Protein AF-0000000072912615 (afdb_homodimer)

Solvent-accessible surface area (backbone atoms only — not comparable to full-atom values): 45463 Å² total; per-residue (Å²): 125,79,54,84,81,56,55,40,63,66,59,33,32,50,48,37,42,53,32,43,53,51,45,53,51,52,32,55,74,71,72,42,74,69,52,37,47,43,52,85,30,38,52,62,75,74,83,38,70,72,56,46,54,40,32,41,53,37,32,43,34,20,52,51,46,28,49,50,48,52,19,29,48,49,43,66,63,44,44,57,48,50,37,38,45,54,52,34,42,53,41,38,37,57,75,54,44,49,44,70,47,37,46,86,98,42,61,28,36,51,62,56,34,14,61,72,54,35,36,16,42,70,60,48,47,56,48,46,57,36,32,36,54,74,47,38,29,37,67,29,92,90,39,77,65,21,31,24,56,8,17,48,34,38,43,49,50,73,34,62,39,49,45,31,34,49,44,49,36,49,72,44,49,38,50,8,39,69,27,44,56,58,33,41,56,75,54,17,46,78,35,79,57,65,62,54,46,45,58,67,12,12,32,13,72,52,28,88,81,70,54,96,65,62,46,27,53,70,52,56,29,66,49,78,49,90,97,49,63,82,51,49,54,42,52,45,48,52,40,20,51,53,37,56,46,64,68,29,65,39,41,64,70,52,40,64,60,71,42,47,74,65,76,76,64,46,85,40,37,37,29,30,48,67,32,60,47,32,64,65,57,53,52,47,38,71,74,34,74,57,50,52,34,34,38,28,22,21,52,64,84,40,46,62,55,20,62,72,59,54,54,79,90,44,54,86,31,42,46,79,42,74,39,57,64,82,41,78,52,79,72,81,43,42,29,40,33,36,62,71,56,52,48,60,31,16,68,69,52,34,33,48,36,54,45,26,46,52,84,46,57,43,69,77,18,32,38,36,34,35,34,58,62,44,72,56,87,91,57,77,57,97,36,52,59,58,44,34,51,54,39,38,52,25,49,49,24,26,30,45,27,22,20,39,62,41,22,68,68,51,48,50,52,48,35,44,73,56,38,74,45,44,40,80,60,63,60,51,84,51,91,62,38,62,53,30,38,40,31,29,36,39,58,56,134,125,79,54,83,83,56,55,40,63,65,59,33,33,49,49,35,44,54,32,42,54,51,46,53,51,52,32,55,73,69,72,44,74,67,51,36,48,44,53,86,30,38,51,62,74,73,84,38,71,72,57,47,53,38,32,42,52,37,31,43,34,21,52,51,46,27,50,50,48,51,20,29,49,49,42,66,62,44,46,58,50,51,36,38,46,55,52,35,43,53,40,39,36,56,75,54,42,49,45,69,47,37,46,85,98,44,62,29,35,50,61,58,34,14,60,72,55,35,34,17,40,71,60,48,47,56,48,47,57,36,32,35,52,74,46,36,29,37,67,29,92,90,39,78,64,22,33,24,56,8,18,49,34,38,44,49,50,74,34,62,41,51,46,32,34,47,45,48,36,48,72,44,47,38,50,9,38,69,28,44,57,58,34,42,57,74,54,19,47,79,34,80,57,64,62,55,44,45,58,67,12,11,32,14,70,53,30,89,80,69,53,95,64,65,45,26,52,69,54,55,31,67,50,79,48,90,96,50,64,82,51,49,53,43,53,45,48,51,40,19,50,53,37,55,48,64,69,29,66,39,42,66,68,53,40,65,60,70,43,48,75,66,75,78,66,46,84,40,37,37,28,30,47,66,34,59,48,30,64,65,57,53,53,47,39,70,74,34,74,56,50,52,36,33,39,27,21,20,53,63,84,40,47,62,55,20,62,72,60,55,53,76,90,43,54,86,30,43,47,79,41,72,39,57,65,82,42,78,54,80,72,80,43,42,30,40,34,37,62,72,56,53,48,60,30,16,67,69,52,34,33,47,36,54,46,28,46,53,84,45,56,43,71,78,19,33,39,36,36,36,34,58,62,44,72,56,87,91,57,76,58,96,36,52,61,59,44,35,51,53,38,36,52,25,50,48,23,26,29,44,28,22,21,39,62,41,22,66,67,52,48,51,52,48,34,42,73,54,38,76,44,45,39,80,60,62,61,50,84,51,92,62,37,64,51,32,38,40,32,28,35,37,59,56,134

Sequence (890 aa):
MADNNNPSLESLAATVSETVNALSAKLKEIACPAPSFAEDGLVEYPKLPELNGLRFQLIDAAADLYRLALGPTDNSMFAPLHLNYDATVIDVLNHFDIWNAVPMGGSASYSEIATKVSLPESLVRRVLKYAITIRYFAPDPSDKDRVVHTSLSAVPAKQYLIRSWFRHHFDEARVAGVHFAESFEMFSAGKDKPSEEPIESPFSLTNVDNLKTPESFWDYLNREAEGKPKGWRATNFAESMQAASSASAIRADDLLKIGYDWTQLGDVTLVDVGGSSGHDAVHLARTFPNLKKIVVQDLPEVQVAFDERLPEELKSRISFEPHDFFGPQNTPGDVYMLKTILHDWPDKYAAKILANLVPRLKSGSRILLVEAVGLPEGVEPPFQMLGRTFAAADLHMLGVFNSLERNLEDWKKLLGDVDERLEIGHVPEVPGALHRFIEIKFRGRMADNNNPSLESLAATVSETVNALSAKLKEIACPAPSFAEDGLVEYPKLPELNGLRFQLIDAAADLYRLALGPTDNSMFAPLHLNYDATVIDVLNHFDIWNAVPMGGSASYSEIATKVSLPESLVRRVLKYAITIRYFAPDPSDKDRVVHTSLSAVPAKQYLIRSWFRHHFDEARVAGVHFAESFEMFSAGKDKPSEEPIESPFSLTNVDNLKTPESFWDYLNREAEGKPKGWRATNFAESMQAASSASAIRADDLLKIGYDWTQLGDVTLVDVGGSSGHDAVHLARTFPNLKKIVVQDLPEVQVAFDERLPEELKSRISFEPHDFFGPQNTPGDVYMLKTILHDWPDKYAAKILANLVPRLKSGSRILLVEAVGLPEGVEPPFQMLGRTFAAADLHMLGVFNSLERNLEDWKKLLGDVDERLEIGHVPEVPGALHRFIEIKFRGR

InterPro domains:
  IPR001077 O-methyltransferase, C-terminal domain [PF00891] (239-416)
  IPR016461 O-methyltransferase-like [PS51683] (78-442)
  IPR029063 S-adenosyl-L-methionine-dependent methyltransferase superfamily [G3DSA:3.40.50.150] (174-440)
  IPR029063 S-adenosyl-L-methionine-dependent methyltransferase superfamily [SSF53335] (216-417)
  IPR036390 Winged helix DNA-binding domain superfamily [SSF46785] (88-154)

Foldseek 3Di:
DQPLVDHDLVRLVVLLVVLVVVLVVVCVVVVHFDADFAQPGDLDDQLDPVNVLSVLSNVQSVVVNVDVVCDDVSCVVCVVVCVVLVLVLVLVCLVLVLLVLADAVGKDFLVSSCVSSVHPSVVSCVSVVVCVVVSAWHADPVHRRMTHGTSVSNCVSVPVLVSLLSCCCNVQLVLLVVCQVVLCVPAPPPHPDGDQDQCSFSRQVSQVVVDPGGDALVCVQQDDDPPDDHSVSVVSVVSSVVVVQVQFSAHPLRCLQPQDDPVVLAQWAEEEAQCQLCPNVQSCCVNDVRQQAYEYEEAPVRVVSNVVPDDPVCPRHYYYDYDDLLDADDDATQEYEYEANLQLGALVSSLSSVLSCVVRDDANGKYKYKFQADDDPPDDDPGVVVVVVQVVVQVSSCSRRVGGHHHPVRVQVSQCVNPVQWDWDDWGDDPRGRIIITMIGGNHD/DQPLVDHDLVRLVVLLVVLVVVLVVVCVVVVHFDADFAQPGDLDDQLDPVNVLSVLSNVQSVVVNVDVVCDDVSCVVCVVVCVVLVLVLVLVCLVLVLLVLADAVGKDFLVSSCVSSVHDSVVSCVSVVVCVVVSAWHADPVHRRITHGTSVSNCVSVPVLVSLLSCCCNVQLVLLVVCQVVLCVPAPPPHPDGDQDQCSFSRQVSQVVVDPGGDALVCVQQDDDPPDDHNVSVVSVVSSVVVVQVQFSAHPLRCLQPQDDPVVLAQWAEEEEQCQLCPNVQSCCVNPVRQQAYEYEEAPVRPVSNVVPDDPVCPRHYYYDYDDLLDADDDATQEYEYEANLQLGALVSSLSSVLSCVVRDDANGKYKYKFQADDDPPDDDPGPVVVVVQVVVQVSSCSRRVGGHHHPVRVQVSQCVNPVQWDWDDWGDDPRGRIIITIIGGNHD

Secondary structure (DSSP, 8-state):
---TTS--HHHHHHHHHHHHHHHHHHHHHTTPPPP-SBTTS-SS----HHHHHHHHHHHHHHHHHHHHHH-HHHHHHHHHHHHHHHHHHHHHHHHTTGGGGS-TTSEEEHHHHHHHHTS-HHHHHHHHHHHHHTTSSEEETTEEEEEE-BHHHHHHHH-HHHHHHHHIIIIIIHHHHTTHHHHHHHHTTT-SS----TTSSHHHHH-TT--SS---HHHHHHS--TTS-TTHHHHHHHHHHHHHHHTSSS-HHHHHHHSS-GGGG-S-EEEEET-TTSHHHHHHHHH-TT--EEEEEE-GGGHHHHHHHS-GGGTTTEEEEE--TTS---S--SEEEEES-GGGS-HHHHHHHHHTTGGG--TT-EEEEEEE-PPPTTPPPSSHHHHHHHHHHHHHHHHHHS-----HHHHHHHHHHH-TTEEE------TT-SEEEEEEEE---/---TTS--HHHHHHHHHHHHHHHHHHHHHTTPPPP-SBTTS-SS----HHHHHHHHHHHHHHHHHHHHHH-HHHHHHHHHHHHHHHHHHHHHHHHTTGGGGSPTTSEEEHHHHHHHHTS-HHHHHHHHHHHHHTTSSEEETTEEEEEE-BHHHHHHHH-HHHHHHHHIIIIIIHHHHTTHHHHHHHHTTT-SS----TTSSHHHHH-TT--SS---HHHHHHS--TTS-TTHHHHHHHHHHHHHHHTSSS-HHHHHHHSS-GGGG-S-EEEEET-TTSHHHHHHHHH-TT--EEEEEE-GGGHHHHHHHS-GGGTTTEEEEE--TTS---S--SEEEEES-GGGS-HHHHHHHHHTTGGG--TT-EEEEEEE-PPPTTPPPSSHHHHHHHHHHHHHHHHHHS-----HHHHHHHHHHH-TTEEE------TT-SEEEEEEEE---

Nearest PDB structures (foldseek):
  7bqj-assembly1_B  TM=8.415E-01  e=2.384E-34  Aspergillus bombycis
  7bqk-assembly1_B  TM=8.437E-01  e=3.138E-34  Aspergillus bombycis
  7bql-assembly1_A  TM=8.338E-01  e=1.302E-34  Aspergillus bombycis
  7bqo-assembly1_A-2  TM=8.450E-01  e=3.701E-34  Hymenoscyphus scutula
  7bqj-assembly1_A  TM=8.399E-01  e=3.910E-34  Aspergillus bombycis

pLDDT: mean 93.62, std 7.31, range [29.17, 98.88]

Structure (mmCIF, N/CA/C/O backbone):
data_AF-0000000072912615-model_v1
#
loop_
_entity.id
_entity.type
_entity.pdbx_description
1 polymer 'O-methyltransferase domain-containing protein'
#
loop_
_atom_site.group_PDB
_atom_site.id
_atom_site.type_symbol
_atom_site.label_atom_id
_atom_site.label_alt_id
_atom_site.label_comp_id
_atom_site.label_asym_id
_atom_site.label_entity_id
_atom_site.label_seq_id
_atom_site.pdbx_PDB_ins_code
_atom_site.Cartn_x
_atom_site.Cartn_y
_atom_site.Cartn_z
_atom_site.occupancy
_atom_site.B_iso_or_equiv
_atom_site.auth_seq_id
_atom_site.auth_comp_id
_atom_site.auth_asym_id
_atom_site.auth_atom_id
_atom_site.pdbx_PDB_model_num
ATOM 1 N N . MET A 1 1 ? 21.297 0.023 26.828 1 29.17 1 MET A N 1
ATOM 2 C CA . MET A 1 1 ? 20.234 0.553 25.984 1 29.17 1 MET A CA 1
ATOM 3 C C . MET A 1 1 ? 20.219 -0.147 24.625 1 29.17 1 MET A C 1
ATOM 5 O O . MET A 1 1 ? 21.266 -0.258 23.969 1 29.17 1 MET A O 1
ATOM 9 N N . ALA A 1 2 ? 19.453 -1.158 24.469 1 38.06 2 ALA A N 1
ATOM 10 C CA . ALA A 1 2 ? 19.391 -2.006 23.281 1 38.06 2 ALA A CA 1
ATOM 11 C C . ALA A 1 2 ? 19.656 -1.193 22.016 1 38.06 2 ALA A C 1
ATOM 13 O O . ALA A 1 2 ? 19.172 -0.068 21.875 1 38.06 2 ALA A O 1
ATOM 14 N N . ASP A 1 3 ? 20.688 -1.445 21.312 1 53.44 3 ASP A N 1
ATOM 15 C CA . ASP A 1 3 ? 21.062 -0.752 20.094 1 53.44 3 ASP A CA 1
ATOM 16 C C . ASP A 1 3 ? 19.875 -0.64 19.141 1 53.44 3 ASP A C 1
ATOM 18 O O . ASP A 1 3 ? 19.453 -1.634 18.547 1 53.44 3 ASP A O 1
ATOM 22 N N . ASN A 1 4 ? 19.062 0.407 19.281 1 62.16 4 ASN A N 1
ATOM 23 C CA . ASN A 1 4 ? 17.828 0.704 18.562 1 62.16 4 ASN A CA 1
ATOM 24 C C . ASN A 1 4 ? 18.016 0.616 17.062 1 62.16 4 ASN A C 1
ATOM 26 O O . ASN A 1 4 ? 17.031 0.471 16.312 1 62.16 4 ASN A O 1
ATOM 30 N N . ASN A 1 5 ? 19.297 0.571 16.781 1 71.94 5 ASN A N 1
ATOM 31 C CA . ASN A 1 5 ? 19.531 0.629 15.336 1 71.94 5 ASN A CA 1
ATOM 32 C C . ASN A 1 5 ? 19.672 -0.766 14.734 1 71.94 5 ASN A C 1
ATOM 34 O O . ASN A 1 5 ? 19.531 -0.944 13.531 1 71.94 5 ASN A O 1
ATOM 38 N N . ASN A 1 6 ? 20 -1.712 15.664 1 85.38 6 ASN A N 1
ATOM 39 C CA . ASN A 1 6 ? 20.125 -3.074 15.156 1 85.38 6 ASN A CA 1
ATOM 40 C C . ASN A 1 6 ? 19.641 -4.098 16.172 1 85.38 6 ASN A C 1
ATOM 42 O O . ASN A 1 6 ? 20.422 -4.902 16.688 1 85.38 6 ASN A O 1
ATOM 46 N N . PRO A 1 7 ? 18.391 -4.121 16.375 1 93.12 7 PRO A N 1
ATOM 47 C CA . PRO A 1 7 ? 17.828 -5.043 17.375 1 93.12 7 PRO A CA 1
ATOM 48 C C . PRO A 1 7 ? 17.906 -6.504 16.922 1 93.12 7 PRO A C 1
ATOM 50 O O . PRO A 1 7 ? 18 -6.785 15.734 1 93.12 7 PRO A O 1
ATOM 53 N N . SER A 1 8 ? 17.969 -7.41 17.938 1 95.75 8 SER A N 1
ATOM 54 C CA . SER A 1 8 ? 17.891 -8.844 17.688 1 95.75 8 SER A CA 1
ATOM 55 C C . SER A 1 8 ? 16.484 -9.375 17.953 1 95.75 8 SER A C 1
ATOM 57 O O . SER A 1 8 ? 15.672 -8.695 18.578 1 95.75 8 SER A O 1
ATOM 59 N N . LEU A 1 9 ? 16.234 -10.578 17.469 1 97.44 9 LEU A N 1
ATOM 60 C CA . LEU A 1 9 ? 14.953 -11.211 17.781 1 97.44 9 LEU A CA 1
ATOM 61 C C . LEU A 1 9 ? 14.734 -11.289 19.281 1 97.44 9 LEU A C 1
ATOM 63 O O . LEU A 1 9 ? 13.641 -11 19.781 1 97.44 9 LEU A O 1
ATOM 67 N N . GLU A 1 10 ? 15.766 -11.633 20.016 1 97.5 10 GLU A N 1
ATOM 68 C CA . GLU A 1 10 ? 15.68 -11.828 21.469 1 97.5 10 GLU A CA 1
ATOM 69 C C . GLU A 1 10 ? 15.438 -10.508 22.188 1 97.5 10 GLU A C 1
ATOM 71 O O . GLU A 1 10 ? 14.641 -10.438 23.125 1 97.5 10 GLU A O 1
ATOM 76 N N . SER A 1 11 ? 16.188 -9.508 21.766 1 97.62 11 SER A N 1
ATOM 77 C CA . SER A 1 11 ? 16.016 -8.203 22.406 1 97.62 11 SER A CA 1
ATOM 78 C C . SER A 1 11 ? 14.617 -7.648 22.141 1 97.62 11 SER A C 1
ATOM 80 O O . SER A 1 11 ? 14.016 -7.004 23 1 97.62 11 SER A O 1
ATOM 82 N N . LEU A 1 12 ? 14.117 -7.844 20.906 1 98.19 12 LEU A N 1
ATOM 83 C CA . LEU A 1 12 ? 12.766 -7.398 20.562 1 98.19 12 LEU A CA 1
ATOM 84 C C . LEU A 1 12 ? 11.719 -8.172 21.359 1 98.19 12 LEU A C 1
ATOM 86 O O . LEU A 1 12 ? 10.727 -7.59 21.812 1 98.19 12 LEU A O 1
ATOM 90 N N . ALA A 1 13 ? 11.922 -9.477 21.5 1 98.44 13 ALA A N 1
ATOM 91 C CA . ALA A 1 13 ? 11.008 -10.273 22.312 1 98.44 13 ALA A CA 1
ATOM 92 C C . ALA A 1 13 ? 10.953 -9.773 23.75 1 98.44 13 ALA A C 1
ATOM 94 O O . ALA A 1 13 ? 9.883 -9.734 24.359 1 98.44 13 ALA A O 1
ATOM 95 N N . ALA A 1 14 ? 12.094 -9.43 24.297 1 98.12 14 ALA A N 1
ATOM 96 C CA . ALA A 1 14 ? 12.156 -8.875 25.641 1 98.12 14 ALA A CA 1
ATOM 97 C C . ALA A 1 14 ? 11.391 -7.559 25.734 1 98.12 14 ALA A C 1
ATOM 99 O O . ALA A 1 14 ? 10.648 -7.328 26.688 1 98.12 14 ALA A O 1
ATOM 100 N N . THR A 1 15 ? 11.602 -6.688 24.75 1 97.88 15 THR A N 1
ATOM 101 C CA . THR A 1 15 ? 10.898 -5.41 24.703 1 97.88 15 THR A CA 1
ATOM 102 C C . THR A 1 15 ? 9.391 -5.633 24.625 1 97.88 15 THR A C 1
ATOM 104 O O . THR A 1 15 ? 8.625 -4.949 25.312 1 97.88 15 THR A O 1
ATOM 107 N N . VAL A 1 16 ? 8.953 -6.574 23.797 1 98.62 16 VAL A N 1
ATOM 108 C CA . VAL A 1 16 ? 7.531 -6.887 23.656 1 98.62 16 VAL A CA 1
ATOM 109 C C . VAL A 1 16 ? 6.969 -7.34 25 1 98.62 16 VAL A C 1
ATOM 111 O O . VAL A 1 16 ? 5.922 -6.852 25.438 1 98.62 16 VAL A O 1
ATOM 114 N N . SER A 1 17 ? 7.656 -8.25 25.656 1 98.44 17 SER A N 1
ATOM 115 C CA . SER A 1 17 ? 7.195 -8.773 26.953 1 98.44 17 SER A CA 1
ATOM 116 C C . SER A 1 17 ? 7.07 -7.656 27.984 1 98.44 17 SER A C 1
ATOM 118 O O . SER A 1 17 ? 6.043 -7.539 28.656 1 98.44 17 SER A O 1
ATOM 120 N N . GLU A 1 18 ? 8.07 -6.84 28.078 1 98.31 18 GLU A N 1
ATOM 121 C CA . GLU A 1 18 ? 8.102 -5.762 29.062 1 98.31 18 GLU A CA 1
ATOM 122 C C . GLU A 1 18 ? 7.027 -4.719 28.781 1 98.31 18 GLU A C 1
ATOM 124 O O . GLU A 1 18 ? 6.328 -4.273 29.688 1 98.31 18 GLU A O 1
ATOM 129 N N . THR A 1 19 ? 6.926 -4.34 27.562 1 98.31 19 THR A N 1
ATOM 130 C CA . THR A 1 19 ? 6.016 -3.266 27.188 1 98.31 19 THR A CA 1
ATOM 131 C C . THR A 1 19 ? 4.562 -3.729 27.281 1 98.31 19 THR A C 1
ATOM 133 O O . THR A 1 19 ? 3.689 -2.963 27.703 1 98.31 19 THR A O 1
ATOM 136 N N . VAL A 1 20 ? 4.262 -4.965 26.891 1 98.5 20 VAL A N 1
ATOM 137 C CA . VAL A 1 20 ? 2.912 -5.504 27.016 1 98.5 20 VAL A CA 1
ATOM 138 C C . VAL A 1 20 ? 2.488 -5.539 28.484 1 98.5 20 VAL A C 1
ATOM 140 O O . VAL A 1 20 ? 1.363 -5.164 28.812 1 98.5 20 VAL A O 1
ATOM 143 N N . ASN A 1 21 ? 3.4 -6.008 29.344 1 98.12 21 ASN A N 1
ATOM 144 C CA . ASN A 1 21 ? 3.094 -6.047 30.766 1 98.12 21 ASN A CA 1
ATOM 145 C C . ASN A 1 21 ? 2.789 -4.656 31.312 1 98.12 21 ASN A C 1
ATOM 147 O O . ASN A 1 21 ? 1.806 -4.473 32.031 1 98.12 21 ASN A O 1
ATOM 151 N N . ALA A 1 22 ? 3.588 -3.719 30.938 1 98.31 22 ALA A N 1
ATOM 152 C CA . ALA A 1 22 ? 3.4 -2.35 31.406 1 98.31 22 ALA A CA 1
ATOM 153 C C . ALA A 1 22 ? 2.115 -1.747 30.844 1 98.31 22 ALA A C 1
ATOM 155 O O . ALA A 1 22 ? 1.375 -1.068 31.562 1 98.31 22 ALA A O 1
ATOM 156 N N . LEU A 1 23 ? 1.854 -1.938 29.594 1 97.81 23 LEU A N 1
ATOM 157 C CA . LEU A 1 23 ? 0.67 -1.4 28.922 1 97.81 23 LEU A CA 1
ATOM 158 C C . LEU A 1 23 ? -0.602 -1.999 29.516 1 97.81 23 LEU A C 1
ATOM 160 O O . LEU A 1 23 ? -1.56 -1.276 29.797 1 97.81 23 LEU A O 1
ATOM 164 N N . SER A 1 24 ? -0.587 -3.314 29.703 1 96.94 24 SER A N 1
ATOM 165 C CA . SER A 1 24 ? -1.741 -3.992 30.281 1 96.94 24 SER A CA 1
ATOM 166 C C . SER A 1 24 ? -2.016 -3.498 31.703 1 96.94 24 SER A C 1
ATOM 168 O O . SER A 1 24 ? -3.172 -3.291 32.094 1 96.94 24 SER A O 1
ATOM 170 N N . ALA A 1 25 ? -0.991 -3.355 32.469 1 97.12 25 ALA A N 1
ATOM 171 C CA . ALA A 1 25 ? -1.133 -2.857 33.844 1 97.12 25 ALA A CA 1
ATOM 172 C C . ALA A 1 25 ? -1.727 -1.452 33.844 1 97.12 25 ALA A C 1
ATOM 174 O O . ALA A 1 25 ? -2.602 -1.147 34.688 1 97.12 25 ALA A O 1
ATOM 175 N N . LYS A 1 26 ? -1.233 -0.599 33 1 96.62 26 LYS A N 1
ATOM 176 C CA . LYS A 1 26 ? -1.72 0.776 32.938 1 96.62 26 LYS A CA 1
ATOM 177 C C . LYS A 1 26 ? -3.184 0.822 32.5 1 96.62 26 LYS A C 1
ATOM 179 O O . LYS A 1 26 ? -3.965 1.623 33.031 1 96.62 26 LYS A O 1
ATOM 184 N N . LEU A 1 27 ? -3.568 0.015 31.531 1 96.62 27 LEU A N 1
ATOM 185 C CA . LEU A 1 27 ? -4.953 -0.04 31.062 1 96.62 27 LEU A CA 1
ATOM 186 C C . LEU A 1 27 ? -5.879 -0.479 32.188 1 96.62 27 LEU A C 1
ATOM 188 O O . LEU A 1 27 ? -6.969 0.079 32.375 1 96.62 27 LEU A O 1
ATOM 192 N N . LYS A 1 28 ? -5.414 -1.438 32.969 1 96.06 28 LYS A N 1
ATOM 193 C CA . LYS A 1 28 ? -6.191 -1.89 34.094 1 96.06 28 LYS A CA 1
ATOM 194 C C . LYS A 1 28 ? -6.32 -0.785 35.156 1 96.06 28 LYS A C 1
ATOM 196 O O . LYS A 1 28 ? -7.391 -0.592 35.719 1 96.06 28 LYS A O 1
ATOM 201 N N . GLU A 1 29 ? -5.273 -0.142 35.375 1 96.25 29 GLU A N 1
ATOM 202 C CA . GLU A 1 29 ? -5.238 0.944 36.375 1 96.25 29 GLU A CA 1
ATOM 203 C C . GLU A 1 29 ? -6.281 2.01 36.031 1 96.25 29 GLU A C 1
ATOM 205 O O . GLU A 1 29 ? -6.922 2.551 36.938 1 96.25 29 GLU A O 1
ATOM 210 N N . ILE A 1 30 ? -6.496 2.281 34.812 1 94.88 30 ILE A N 1
ATOM 211 C CA . ILE A 1 30 ? -7.398 3.363 34.438 1 94.88 30 ILE A CA 1
ATOM 212 C C . ILE A 1 30 ? -8.75 2.787 34.031 1 94.88 30 ILE A C 1
ATOM 214 O O . ILE A 1 30 ? -9.562 3.479 33.406 1 94.88 30 ILE A O 1
ATOM 218 N N . ALA A 1 31 ? -8.992 1.543 34.156 1 94.94 31 ALA A N 1
ATOM 219 C CA . ALA A 1 31 ? -10.242 0.834 33.906 1 94.94 31 ALA A CA 1
ATOM 220 C C . ALA A 1 31 ? -10.609 0.896 32.406 1 94.94 31 ALA A C 1
ATOM 222 O O . ALA A 1 31 ? -11.773 1.103 32.062 1 94.94 31 ALA A O 1
ATOM 223 N N . CYS A 1 32 ? -9.625 0.865 31.594 1 94.94 32 CYS A N 1
ATOM 224 C CA . CYS A 1 32 ? -9.812 0.778 30.141 1 94.94 32 CYS A CA 1
ATOM 225 C C . CYS A 1 32 ? -9.82 -0.674 29.688 1 94.94 32 CYS A C 1
ATOM 227 O O . CYS A 1 32 ? -9 -1.477 30.125 1 94.94 32 CYS A O 1
ATOM 229 N N . PRO A 1 33 ? -10.797 -1.026 28.844 1 94 33 PRO A N 1
ATOM 230 C CA . PRO A 1 33 ? -10.82 -2.4 28.344 1 94 33 PRO A CA 1
ATOM 231 C C . PRO A 1 33 ? -9.555 -2.758 27.562 1 94 33 PRO A C 1
ATOM 233 O O . PRO A 1 33 ? -8.945 -1.891 26.938 1 94 33 PRO A O 1
ATOM 236 N N . ALA A 1 34 ? -9.18 -4.035 27.609 1 94.88 34 ALA A N 1
ATOM 237 C CA . ALA A 1 34 ? -8.039 -4.523 26.828 1 94.88 34 ALA A CA 1
ATOM 238 C C . ALA A 1 34 ? -8.344 -4.516 25.344 1 94.88 34 ALA A C 1
ATOM 240 O O . ALA A 1 34 ? -9.477 -4.793 24.922 1 94.88 34 ALA A O 1
ATOM 241 N N . PRO A 1 35 ? -7.359 -4.203 24.547 1 96.5 35 PRO A N 1
ATOM 242 C CA . PRO A 1 35 ? -7.59 -4.289 23.094 1 96.5 35 PRO A CA 1
ATOM 243 C C . PRO A 1 35 ? -7.863 -5.715 22.625 1 96.5 35 PRO A C 1
ATOM 245 O O . PRO A 1 35 ? -7.277 -6.668 23.156 1 96.5 35 PRO A O 1
ATOM 248 N N . SER A 1 36 ? -8.734 -5.879 21.703 1 96.88 36 SER A N 1
ATOM 249 C CA . SER A 1 36 ? -9.086 -7.156 21.094 1 96.88 36 SER A CA 1
ATOM 250 C C . SER A 1 36 ? -9.664 -6.965 19.703 1 96.88 36 SER A C 1
ATOM 252 O O . SER A 1 36 ? -10.039 -5.852 19.328 1 96.88 36 SER A O 1
ATOM 254 N N . PHE A 1 37 ? -9.773 -8.039 18.938 1 97.06 37 PHE A N 1
ATOM 255 C CA . PHE A 1 37 ? -10.344 -7.965 17.594 1 97.06 37 PHE A CA 1
ATOM 256 C C . PHE A 1 37 ? -11.859 -8.164 17.641 1 97.06 37 PHE A C 1
ATOM 258 O O . PHE A 1 37 ? -12.531 -8.094 16.609 1 97.06 37 PHE A O 1
ATOM 265 N N . ALA A 1 38 ? -12.344 -8.391 18.828 1 95.62 38 ALA A N 1
ATOM 266 C CA . ALA A 1 38 ? -13.797 -8.508 18.938 1 95.62 38 ALA A CA 1
ATOM 267 C C . ALA A 1 38 ? -14.484 -7.199 18.578 1 95.62 38 ALA A C 1
ATOM 269 O O . ALA A 1 38 ? -13.953 -6.117 18.844 1 95.62 38 ALA A O 1
ATOM 270 N N . GLU A 1 39 ? -15.648 -7.34 18.031 1 94.94 39 GLU A N 1
ATOM 271 C CA . GLU A 1 39 ? -16.406 -6.176 17.594 1 94.94 39 GLU A CA 1
ATOM 272 C C . GLU A 1 39 ? -16.578 -5.16 18.719 1 94.94 39 GLU A C 1
ATOM 274 O O . GLU A 1 39 ? -16.516 -3.953 18.484 1 94.94 39 GLU A O 1
ATOM 279 N N . ASP A 1 40 ? -16.703 -5.637 19.922 1 91.5 40 ASP A N 1
ATOM 280 C CA . ASP A 1 40 ? -16.969 -4.758 21.062 1 91.5 40 ASP A CA 1
ATOM 281 C C . ASP A 1 40 ? -15.688 -4.438 21.828 1 91.5 40 ASP A C 1
ATOM 283 O O . ASP A 1 40 ? -15.734 -3.986 22.969 1 91.5 40 ASP A O 1
ATOM 287 N N . GLY A 1 41 ? -14.578 -4.742 21.234 1 90.12 41 GLY A N 1
ATOM 288 C CA . GLY A 1 41 ? -13.297 -4.418 21.844 1 90.12 41 GLY A CA 1
ATOM 289 C C . GLY A 1 41 ? -13.008 -2.93 21.875 1 90.12 41 GLY A C 1
ATOM 290 O O . GLY A 1 41 ? -13.844 -2.121 21.484 1 90.12 41 GLY A O 1
ATOM 291 N N . LEU A 1 42 ? -11.891 -2.582 22.375 1 92.75 42 LEU A N 1
ATOM 292 C CA . LEU A 1 42 ? -11.43 -1.201 22.484 1 92.75 42 LEU A CA 1
ATOM 293 C C . LEU A 1 42 ? -11.492 -0.507 21.125 1 92.75 42 LEU A C 1
ATOM 295 O O . LEU A 1 42 ? -10.984 -1.031 20.125 1 92.75 42 LEU A O 1
ATOM 299 N N . VAL A 1 43 ? -12.086 0.599 21.078 1 91.94 43 VAL A N 1
ATOM 300 C CA . VAL A 1 43 ? -12.242 1.333 19.812 1 91.94 43 VAL A CA 1
ATOM 301 C C . VAL A 1 43 ? -11.047 2.254 19.609 1 91.94 43 VAL A C 1
ATOM 303 O O . VAL A 1 43 ? -10.5 2.328 18.5 1 91.94 43 VAL A O 1
ATOM 306 N N . GLU A 1 44 ? -10.695 2.91 20.688 1 92.69 44 GLU A N 1
ATOM 307 C CA . GLU A 1 44 ? -9.57 3.84 20.656 1 92.69 44 GLU A CA 1
ATOM 308 C C . GLU A 1 44 ? -8.852 3.865 22 1 92.69 44 GLU A C 1
ATOM 310 O O . GLU A 1 44 ? -9.492 3.822 23.062 1 92.69 44 GLU A O 1
ATOM 315 N N . TYR A 1 45 ? -7.512 3.951 21.969 1 93.12 45 TYR A N 1
ATOM 316 C CA . TYR A 1 45 ? -6.746 4.098 23.203 1 93.12 45 TYR A CA 1
ATOM 317 C C . TYR A 1 45 ? -6.961 5.477 23.812 1 93.12 45 TYR A C 1
ATOM 319 O O . TYR A 1 45 ? -7.078 6.473 23.094 1 93.12 45 TYR A O 1
ATOM 327 N N . PRO A 1 46 ? -6.953 5.434 25.141 1 89.69 46 PRO A N 1
ATOM 328 C CA . PRO A 1 46 ? -6.953 6.75 25.797 1 89.69 46 PRO A CA 1
ATOM 329 C C . PRO A 1 46 ? -5.723 7.582 25.438 1 89.69 46 PRO A C 1
ATOM 331 O O . PRO A 1 46 ? -4.617 7.043 25.328 1 89.69 46 PRO A O 1
ATOM 334 N N . LYS A 1 47 ? -5.957 8.836 25.266 1 82.81 47 LYS A N 1
ATOM 335 C CA . LYS A 1 47 ? -4.879 9.727 24.859 1 82.81 47 LYS A CA 1
ATOM 336 C C . LYS A 1 47 ? -4.082 10.211 26.062 1 82.81 47 LYS A C 1
ATOM 338 O O . LYS A 1 47 ? -4.227 11.359 26.5 1 82.81 47 LYS A O 1
ATOM 343 N N . LEU A 1 48 ? -3.312 9.406 26.625 1 84.88 48 LEU A N 1
ATOM 344 C CA . LEU A 1 48 ? -2.406 9.68 27.734 1 84.88 48 LEU A CA 1
ATOM 345 C C . LEU A 1 48 ? -0.953 9.523 27.297 1 84.88 48 LEU A C 1
ATOM 347 O O . LEU A 1 48 ? -0.588 8.516 26.688 1 84.88 48 LEU A O 1
ATOM 351 N N . PRO A 1 49 ? -0.174 10.508 27.578 1 82.12 49 PRO A N 1
ATOM 352 C CA . PRO A 1 49 ? 1.213 10.477 27.109 1 82.12 49 PRO A CA 1
ATOM 353 C C . PRO A 1 49 ? 1.944 9.195 27.5 1 82.12 49 PRO A C 1
ATOM 355 O O . PRO A 1 49 ? 2.656 8.617 26.672 1 82.12 49 PRO A O 1
ATOM 358 N N . GLU A 1 50 ? 1.772 8.836 28.75 1 86.62 50 GLU A N 1
ATOM 359 C CA . GLU A 1 50 ? 2.465 7.637 29.203 1 86.62 50 GLU A CA 1
ATOM 360 C C . GLU A 1 50 ? 1.993 6.402 28.438 1 86.62 50 GLU A C 1
ATOM 362 O O . GLU A 1 50 ? 2.797 5.535 28.109 1 86.62 50 GLU A O 1
ATOM 367 N N . LEU A 1 51 ? 0.712 6.305 28.219 1 92 51 LEU A N 1
ATOM 368 C CA . LEU A 1 51 ? 0.143 5.188 27.469 1 92 51 LEU A CA 1
ATOM 369 C C . LEU A 1 51 ? 0.626 5.203 26.016 1 92 51 LEU A C 1
ATOM 371 O O . LEU A 1 51 ? 0.942 4.152 25.453 1 92 51 LEU A O 1
ATOM 375 N N . ASN A 1 52 ? 0.741 6.352 25.484 1 89.38 52 ASN A N 1
ATOM 376 C CA . ASN A 1 52 ? 1.189 6.488 24.094 1 89.38 52 ASN A CA 1
ATOM 377 C C . ASN A 1 52 ? 2.641 6.047 23.938 1 89.38 52 ASN A C 1
ATOM 379 O O . ASN A 1 52 ? 2.992 5.418 22.938 1 89.38 52 ASN A O 1
ATOM 383 N N . GLY A 1 53 ? 3.436 6.453 24.875 1 91.5 53 GLY A N 1
ATOM 384 C CA . GLY A 1 53 ? 4.824 6.027 24.812 1 91.5 53 GLY A CA 1
ATOM 385 C C . GLY A 1 53 ? 4.988 4.52 24.797 1 91.5 53 GLY A C 1
ATOM 386 O O . GLY A 1 53 ? 5.77 3.982 24.016 1 91.5 53 GLY A O 1
ATOM 387 N N . LEU A 1 54 ? 4.25 3.844 25.703 1 95.81 54 LEU A N 1
ATOM 388 C CA . LEU A 1 54 ? 4.289 2.387 25.766 1 95.81 54 LEU A CA 1
ATOM 389 C C . LEU A 1 54 ? 3.775 1.773 24.453 1 95.81 54 LEU A C 1
ATOM 391 O O . LEU A 1 54 ? 4.363 0.821 23.938 1 95.81 54 LEU A O 1
ATOM 395 N N . ARG A 1 55 ? 2.719 2.348 23.953 1 96 55 ARG A N 1
ATOM 396 C CA . ARG A 1 55 ? 2.133 1.864 22.703 1 96 55 ARG A CA 1
ATOM 397 C C . ARG A 1 55 ? 3.127 1.973 21.562 1 96 55 ARG A C 1
ATOM 399 O O . ARG A 1 55 ? 3.312 1.02 20.797 1 96 55 ARG A O 1
ATOM 406 N N . PHE A 1 56 ? 3.762 3.123 21.438 1 94.62 56 PHE A N 1
ATOM 407 C CA . PHE A 1 56 ? 4.68 3.355 20.328 1 94.62 56 PHE A CA 1
ATOM 408 C C . PHE A 1 56 ? 5.891 2.436 20.422 1 94.62 56 PHE A C 1
ATOM 410 O O . PHE A 1 56 ? 6.391 1.949 19.406 1 94.62 56 PHE A O 1
ATOM 417 N N . GLN A 1 57 ? 6.344 2.188 21.625 1 96.31 57 GLN A N 1
ATOM 418 C CA . GLN A 1 57 ? 7.438 1.243 21.828 1 96.31 57 GLN A CA 1
ATOM 419 C C . GLN A 1 57 ? 7.047 -0.156 21.359 1 96.31 57 GLN A C 1
ATOM 421 O O . GLN A 1 57 ? 7.836 -0.842 20.703 1 96.31 57 GLN A O 1
ATOM 426 N N . LEU A 1 58 ? 5.863 -0.553 21.75 1 98.31 58 LEU A N 1
ATOM 427 C CA . LEU A 1 58 ? 5.363 -1.87 21.359 1 98.31 58 LEU A CA 1
ATOM 428 C C . LEU A 1 58 ? 5.18 -1.969 19.859 1 98.31 58 LEU A C 1
ATOM 430 O O . LEU A 1 58 ? 5.535 -2.98 19.25 1 98.31 58 LEU A O 1
ATOM 434 N N . ILE A 1 59 ? 4.641 -0.906 19.25 1 98.19 59 ILE A N 1
ATOM 435 C CA . ILE A 1 59 ? 4.418 -0.837 17.812 1 98.19 59 ILE A CA 1
ATOM 436 C C . ILE A 1 59 ? 5.746 -0.978 17.078 1 98.19 59 ILE A C 1
ATOM 438 O O . ILE A 1 59 ? 5.867 -1.773 16.141 1 98.19 59 ILE A O 1
ATOM 442 N N . ASP A 1 60 ? 6.75 -0.275 17.5 1 97.56 60 ASP A N 1
ATOM 443 C CA . ASP A 1 60 ? 8.062 -0.314 16.859 1 97.56 60 ASP A CA 1
ATOM 444 C C . ASP A 1 60 ? 8.695 -1.696 16.984 1 97.56 60 ASP A C 1
ATOM 446 O O . ASP A 1 60 ? 9.266 -2.217 16.031 1 97.56 60 ASP A O 1
ATOM 450 N N . ALA A 1 61 ? 8.57 -2.254 18.156 1 98.25 61 ALA A N 1
ATOM 451 C CA . ALA A 1 61 ? 9.141 -3.578 18.391 1 98.25 61 ALA A CA 1
ATOM 452 C C . ALA A 1 61 ? 8.445 -4.633 17.531 1 98.25 61 ALA A C 1
ATOM 454 O O . ALA A 1 61 ? 9.109 -5.504 16.953 1 98.25 61 ALA A O 1
ATOM 455 N N . ALA A 1 62 ? 7.145 -4.578 17.484 1 98.56 62 ALA A N 1
ATOM 456 C CA . ALA A 1 62 ? 6.371 -5.535 16.688 1 98.56 62 ALA A CA 1
ATOM 457 C C . ALA A 1 62 ? 6.707 -5.414 15.203 1 98.56 62 ALA A C 1
ATOM 459 O O . ALA A 1 62 ? 6.84 -6.422 14.508 1 98.56 62 ALA A O 1
ATOM 460 N N . ALA A 1 63 ? 6.828 -4.203 14.742 1 98.06 63 ALA A N 1
ATOM 461 C CA . ALA A 1 63 ? 7.152 -3.973 13.344 1 98.06 63 ALA A CA 1
ATOM 462 C C . ALA A 1 63 ? 8.523 -4.535 12.992 1 98.06 63 ALA A C 1
ATOM 464 O O . ALA A 1 63 ? 8.703 -5.18 11.961 1 98.06 63 ALA A O 1
ATOM 465 N N . ASP A 1 64 ? 9.492 -4.281 13.82 1 98.12 64 ASP A N 1
ATOM 466 C CA . ASP A 1 64 ? 10.844 -4.789 13.578 1 98.12 64 ASP A CA 1
ATOM 467 C C . ASP A 1 64 ? 10.883 -6.309 13.688 1 98.12 64 ASP A C 1
ATOM 469 O O . ASP A 1 64 ? 11.602 -6.973 12.938 1 98.12 64 ASP A O 1
ATOM 473 N N . LEU A 1 65 ? 10.148 -6.82 14.664 1 98.31 65 LEU A N 1
ATOM 474 C CA . LEU A 1 65 ? 10.062 -8.273 14.805 1 98.31 65 LEU A CA 1
ATOM 475 C C . LEU A 1 65 ? 9.5 -8.906 13.539 1 98.31 65 LEU A C 1
ATOM 477 O O . LEU A 1 65 ? 10.008 -9.93 13.078 1 98.31 65 LEU A O 1
ATOM 481 N N . TYR A 1 66 ? 8.461 -8.359 13.016 1 98.12 66 TYR A N 1
ATOM 482 C CA . TYR A 1 66 ? 7.855 -8.828 11.773 1 98.12 66 TYR A CA 1
ATOM 483 C C . TYR A 1 66 ? 8.875 -8.859 10.648 1 98.12 66 TYR A C 1
ATOM 485 O O . TYR A 1 66 ? 9.008 -9.859 9.945 1 98.12 66 TYR A O 1
ATOM 493 N N . ARG A 1 67 ? 9.625 -7.781 10.484 1 97.81 67 ARG A N 1
ATOM 494 C CA . ARG A 1 67 ? 10.586 -7.66 9.391 1 97.81 67 ARG A CA 1
ATOM 495 C C . ARG A 1 67 ? 11.719 -8.672 9.539 1 97.81 67 ARG A C 1
ATOM 497 O O . ARG A 1 67 ? 12.125 -9.305 8.562 1 97.81 67 ARG A O 1
ATOM 504 N N . LEU A 1 68 ? 12.188 -8.797 10.727 1 97.88 68 LEU A N 1
ATOM 505 C CA . LEU A 1 68 ? 13.289 -9.727 10.945 1 97.88 68 LEU A CA 1
ATOM 506 C C . LEU A 1 68 ? 12.828 -11.164 10.781 1 97.88 68 LEU A C 1
ATOM 508 O O . LEU A 1 68 ? 13.586 -12.016 10.312 1 97.88 68 LEU A O 1
ATOM 512 N N . ALA A 1 69 ? 11.602 -11.422 11.188 1 97.62 69 ALA A N 1
ATOM 513 C CA . ALA A 1 69 ? 11.047 -12.758 11.008 1 97.62 69 ALA A CA 1
ATOM 514 C C . ALA A 1 69 ? 10.836 -13.078 9.531 1 97.62 69 ALA A C 1
ATOM 516 O O . ALA A 1 69 ? 10.992 -14.219 9.109 1 97.62 69 ALA A O 1
ATOM 517 N N . LEU A 1 70 ? 10.453 -12.164 8.773 1 95.62 70 LEU A N 1
ATOM 518 C CA . LEU A 1 70 ? 10.25 -12.344 7.34 1 95.62 70 LEU A CA 1
ATOM 519 C C . LEU A 1 70 ? 11.578 -12.57 6.629 1 95.62 70 LEU A C 1
ATOM 521 O O . LEU A 1 70 ? 11.688 -13.453 5.773 1 95.62 70 LEU A O 1
ATOM 525 N N . GLY A 1 71 ? 12.641 -11.82 7.043 1 95.88 71 GLY A N 1
ATOM 526 C CA . GLY A 1 71 ? 13.914 -11.812 6.348 1 95.88 71 GLY A CA 1
ATOM 527 C C . GLY A 1 71 ? 13.922 -10.93 5.117 1 95.88 71 GLY A C 1
ATOM 528 O O . GLY A 1 71 ? 12.859 -10.633 4.555 1 95.88 71 GLY A O 1
ATOM 529 N N . PRO A 1 72 ? 15.094 -10.5 4.734 1 96.44 72 PRO A N 1
ATOM 530 C CA . PRO A 1 72 ? 15.219 -9.484 3.686 1 96.44 72 PRO A CA 1
ATOM 531 C C . PRO A 1 72 ? 14.656 -9.945 2.344 1 96.44 72 PRO A C 1
ATOM 533 O O . PRO A 1 72 ? 13.922 -9.203 1.685 1 96.44 72 PRO A O 1
ATOM 536 N N . THR A 1 73 ? 14.922 -11.133 1.916 1 94.88 73 THR A N 1
ATOM 537 C CA . THR A 1 73 ? 14.469 -11.625 0.619 1 94.88 73 THR A CA 1
ATOM 538 C C . THR A 1 73 ? 12.953 -11.75 0.587 1 94.88 73 THR A C 1
ATOM 540 O O . THR A 1 73 ? 12.305 -11.258 -0.341 1 94.88 73 THR A O 1
ATOM 543 N N . ASP A 1 74 ? 12.383 -12.375 1.616 1 94.12 74 ASP A N 1
ATOM 544 C CA . ASP A 1 74 ? 10.938 -12.523 1.66 1 94.12 74 ASP A CA 1
ATOM 545 C C . ASP A 1 74 ? 10.25 -11.172 1.814 1 94.12 74 ASP A C 1
ATOM 547 O O . ASP A 1 74 ? 9.156 -10.961 1.291 1 94.12 74 ASP A O 1
ATOM 551 N N . ASN A 1 75 ? 10.898 -10.266 2.564 1 96.25 75 ASN A N 1
ATOM 552 C CA . ASN A 1 75 ? 10.359 -8.906 2.621 1 96.25 75 ASN A CA 1
ATOM 553 C C . ASN A 1 75 ? 10.258 -8.289 1.229 1 96.25 75 ASN A C 1
ATOM 555 O O . ASN A 1 75 ? 9.242 -7.672 0.896 1 96.25 75 ASN A O 1
ATOM 559 N N . SER A 1 76 ? 11.289 -8.422 0.428 1 96.62 76 SER A N 1
ATOM 560 C CA . SER A 1 76 ? 11.297 -7.895 -0.932 1 96.62 76 SER A CA 1
ATOM 561 C C . SER A 1 76 ? 10.227 -8.562 -1.788 1 96.62 76 SER A C 1
ATOM 563 O O . SER A 1 76 ? 9.609 -7.918 -2.641 1 96.62 76 SER A O 1
ATOM 565 N N . MET A 1 77 ? 9.969 -9.805 -1.544 1 94.06 77 MET A N 1
ATOM 566 C CA . MET A 1 77 ? 9.039 -10.57 -2.369 1 94.06 77 MET A CA 1
ATOM 567 C C . MET A 1 77 ? 7.594 -10.273 -1.992 1 94.06 77 MET A C 1
ATOM 569 O O . MET A 1 77 ? 6.746 -10.094 -2.867 1 94.06 77 MET A O 1
ATOM 573 N N . PHE A 1 78 ? 7.309 -10.172 -0.709 1 95 78 PHE A N 1
ATOM 574 C CA . PHE A 1 78 ? 5.914 -10.156 -0.274 1 95 78 PHE A CA 1
ATOM 575 C C . PHE A 1 78 ? 5.43 -8.727 -0.069 1 95 78 PHE A C 1
ATOM 577 O O . PHE A 1 78 ? 4.238 -8.445 -0.211 1 95 78 PHE A O 1
ATOM 584 N N . ALA A 1 79 ? 6.324 -7.793 0.225 1 96.06 79 ALA A N 1
ATOM 585 C CA . ALA A 1 79 ? 5.918 -6.43 0.567 1 96.06 79 ALA A CA 1
ATOM 586 C C . ALA A 1 79 ? 5.137 -5.789 -0.577 1 96.06 79 ALA A C 1
ATOM 588 O O . ALA A 1 79 ? 4.059 -5.23 -0.364 1 96.06 79 ALA A O 1
ATOM 589 N N . PRO A 1 80 ? 5.641 -5.883 -1.862 1 96.94 80 PRO A N 1
ATOM 590 C CA . PRO A 1 80 ? 4.875 -5.234 -2.93 1 96.94 80 PRO A CA 1
ATOM 591 C C . PRO A 1 80 ? 3.463 -5.797 -3.07 1 96.94 80 PRO A C 1
ATOM 593 O O . PRO A 1 80 ? 2.525 -5.055 -3.371 1 96.94 80 PRO A O 1
ATOM 596 N N . LEU A 1 81 ? 3.293 -7.105 -2.824 1 96.62 81 LEU A N 1
ATOM 597 C CA . LEU A 1 81 ? 1.982 -7.738 -2.902 1 96.62 81 LEU A CA 1
ATOM 598 C C . LEU A 1 81 ? 1.081 -7.27 -1.765 1 96.62 81 LEU A C 1
ATOM 600 O O . LEU A 1 81 ? -0.046 -6.828 -2.002 1 96.62 81 LEU A O 1
ATOM 604 N N . HIS A 1 82 ? 1.589 -7.332 -0.61 1 97.94 82 HIS A N 1
ATOM 605 C CA . HIS A 1 82 ? 0.774 -7.047 0.566 1 97.94 82 HIS A CA 1
ATOM 606 C C . HIS A 1 82 ? 0.438 -5.562 0.658 1 97.94 82 HIS A C 1
ATOM 608 O O . HIS A 1 82 ? -0.674 -5.195 1.048 1 97.94 82 HIS A O 1
ATOM 614 N N . LEU A 1 83 ? 1.387 -4.668 0.333 1 98.31 83 LEU A N 1
ATOM 615 C CA . LEU A 1 83 ? 1.105 -3.236 0.336 1 98.31 83 LEU A CA 1
ATOM 616 C C . LEU A 1 83 ? 0.005 -2.896 -0.663 1 98.31 83 LEU A C 1
ATOM 618 O O . LEU A 1 83 ? -0.897 -2.113 -0.357 1 98.31 83 LEU A O 1
ATOM 622 N N . ASN A 1 84 ? 0.085 -3.504 -1.825 1 98.25 84 ASN A N 1
ATOM 623 C CA . ASN A 1 84 ? -0.877 -3.242 -2.891 1 98.25 84 ASN A CA 1
ATOM 624 C C . ASN A 1 84 ? -2.27 -3.748 -2.525 1 98.25 84 ASN A C 1
ATOM 626 O O . ASN A 1 84 ? -3.244 -2.996 -2.586 1 98.25 84 ASN A O 1
ATOM 630 N N . TYR A 1 85 ? -2.34 -4.918 -2.016 1 98.62 85 TYR A N 1
ATOM 631 C CA . TYR A 1 85 ? -3.672 -5.504 -1.934 1 98.62 85 TYR A CA 1
ATOM 632 C C . TYR A 1 85 ? -4.297 -5.254 -0.566 1 98.62 85 TYR A C 1
ATOM 634 O O . TYR A 1 85 ? -5.516 -5.336 -0.409 1 98.62 85 TYR A O 1
ATOM 642 N N . ASP A 1 86 ? -3.506 -4.945 0.505 1 98.69 86 ASP A N 1
ATOM 643 C CA . ASP A 1 86 ? -4.113 -4.352 1.693 1 98.69 86 ASP A CA 1
ATOM 644 C C . ASP A 1 86 ? -4.895 -3.092 1.338 1 98.69 86 ASP A C 1
ATOM 646 O O . ASP A 1 86 ? -6.062 -2.957 1.707 1 98.69 86 ASP A O 1
ATOM 650 N N . ALA A 1 87 ? -4.219 -2.186 0.617 1 98.62 87 ALA A N 1
ATOM 651 C CA . ALA A 1 87 ? -4.844 -0.922 0.237 1 98.62 87 ALA A CA 1
ATOM 652 C C . ALA A 1 87 ? -6.039 -1.155 -0.686 1 98.62 87 ALA A C 1
ATOM 654 O O . ALA A 1 87 ? -7.098 -0.554 -0.502 1 98.62 87 ALA A O 1
ATOM 655 N N . THR A 1 88 ? -5.887 -2.043 -1.666 1 98.69 88 THR A N 1
ATOM 656 C CA . THR A 1 88 ? -6.922 -2.318 -2.656 1 98.69 88 THR A CA 1
ATOM 657 C C . THR A 1 88 ? -8.18 -2.852 -1.985 1 98.69 88 THR A C 1
ATOM 659 O O . THR A 1 88 ? -9.289 -2.406 -2.293 1 98.69 88 THR A O 1
ATOM 662 N N . VAL A 1 89 ? -8.008 -3.746 -1.074 1 98.81 89 VAL A N 1
ATOM 663 C CA . VAL A 1 89 ? -9.148 -4.406 -0.44 1 98.81 89 VAL A CA 1
ATOM 664 C C . VAL A 1 89 ? -9.883 -3.418 0.46 1 98.81 89 VAL A C 1
ATOM 666 O O . VAL A 1 89 ? -11.117 -3.355 0.445 1 98.81 89 VAL A O 1
ATOM 669 N N . ILE A 1 90 ? -9.188 -2.621 1.225 1 98.88 90 ILE A N 1
ATOM 670 C CA . ILE A 1 90 ? -9.836 -1.619 2.064 1 98.88 90 ILE A CA 1
ATOM 671 C C . ILE A 1 90 ? -10.594 -0.62 1.189 1 98.88 90 ILE A C 1
ATOM 673 O O . ILE A 1 90 ? -11.703 -0.208 1.523 1 98.88 90 ILE A O 1
ATOM 677 N N . ASP A 1 91 ? -9.984 -0.248 0.089 1 98.62 91 ASP A N 1
ATOM 678 C CA . ASP A 1 91 ? -10.633 0.664 -0.854 1 98.62 91 ASP A CA 1
ATOM 679 C C . ASP A 1 91 ? -11.938 0.082 -1.375 1 98.62 91 ASP A C 1
ATOM 681 O O . ASP A 1 91 ? -12.961 0.768 -1.398 1 98.62 91 ASP A O 1
ATOM 685 N N . VAL A 1 92 ? -11.938 -1.184 -1.774 1 98.81 92 VAL A N 1
ATOM 686 C CA . VAL A 1 92 ? -13.125 -1.841 -2.311 1 98.81 92 VAL A CA 1
ATOM 687 C C . VAL A 1 92 ? -14.195 -1.934 -1.227 1 98.81 92 VAL A C 1
ATOM 689 O O . VAL A 1 92 ? -15.375 -1.677 -1.486 1 98.81 92 VAL A O 1
ATOM 692 N N . LEU A 1 93 ? -13.781 -2.328 0.016 1 98.88 93 LEU A N 1
ATOM 693 C CA . LEU A 1 93 ? -14.719 -2.381 1.135 1 98.88 93 LEU A CA 1
ATOM 694 C C . LEU A 1 93 ? -15.406 -1.033 1.333 1 98.88 93 LEU A C 1
ATOM 696 O O . LEU A 1 93 ? -16.625 -0.976 1.538 1 98.88 93 LEU A O 1
ATOM 700 N N . ASN A 1 94 ? -14.625 0.019 1.258 1 98.69 94 ASN A N 1
ATOM 701 C CA . ASN A 1 94 ? -15.148 1.363 1.486 1 98.69 94 ASN A CA 1
ATOM 702 C C . ASN A 1 94 ? -16.016 1.833 0.323 1 98.69 94 ASN A C 1
ATOM 704 O O . ASN A 1 94 ? -17.094 2.379 0.535 1 98.69 94 ASN A O 1
ATOM 708 N N . HIS A 1 95 ? -15.586 1.612 -0.919 1 98.19 95 HIS A N 1
ATOM 709 C CA . HIS A 1 95 ? -16.25 2.074 -2.129 1 98.19 95 HIS A CA 1
ATOM 710 C C . HIS A 1 95 ? -17.656 1.486 -2.238 1 98.19 95 HIS A C 1
ATOM 712 O O . HIS A 1 95 ? -18.609 2.188 -2.607 1 98.19 95 HIS A O 1
ATOM 718 N N . PHE A 1 96 ? -17.812 0.259 -1.877 1 98.44 96 PHE A N 1
ATOM 719 C CA . PHE A 1 96 ? -19.094 -0.413 -2.025 1 98.44 96 PHE A CA 1
ATOM 720 C C . PHE A 1 96 ? -19.828 -0.466 -0.693 1 98.44 96 PHE A C 1
ATOM 722 O O . PHE A 1 96 ? -20.875 -1.11 -0.583 1 98.44 96 PHE A O 1
ATOM 729 N N . ASP A 1 97 ? -19.234 0.16 0.353 1 98.19 97 ASP A N 1
ATOM 730 C CA . ASP A 1 97 ? -19.797 0.232 1.696 1 98.19 97 ASP A CA 1
ATOM 731 C C . ASP A 1 97 ? -20.125 -1.161 2.229 1 98.19 97 ASP A C 1
ATOM 733 O O . ASP A 1 97 ? -21.25 -1.412 2.676 1 98.19 97 ASP A O 1
ATOM 737 N N . ILE A 1 98 ? -19.156 -2.037 2.084 1 98.75 98 ILE A N 1
ATOM 738 C CA . ILE A 1 98 ? -19.328 -3.383 2.617 1 98.75 98 ILE A CA 1
ATOM 739 C C . ILE A 1 98 ? -19.359 -3.334 4.145 1 98.75 98 ILE A C 1
ATOM 741 O O . ILE A 1 98 ? -19.922 -4.227 4.789 1 98.75 98 ILE A O 1
ATOM 745 N N . TRP A 1 99 ? -18.875 -2.221 4.73 1 98.56 99 TRP A N 1
ATOM 746 C CA . TRP A 1 99 ? -18.953 -2.023 6.176 1 98.56 99 TRP A CA 1
ATOM 747 C C . TRP A 1 99 ? -20.375 -2.186 6.672 1 98.56 99 TRP A C 1
ATOM 749 O O . TRP A 1 99 ? -20.641 -2.947 7.605 1 98.56 99 TRP A O 1
ATOM 759 N N . ASN A 1 100 ? -21.281 -1.561 5.977 1 98.06 100 ASN A N 1
ATOM 760 C CA . ASN A 1 100 ? -22.656 -1.515 6.43 1 98.06 100 ASN A CA 1
ATOM 761 C C . ASN A 1 100 ? -23.484 -2.676 5.863 1 98.06 100 ASN A C 1
ATOM 763 O O . ASN A 1 100 ? -24.656 -2.826 6.184 1 98.06 100 ASN A O 1
ATOM 767 N N . ALA A 1 101 ? -22.891 -3.459 5.039 1 98.69 101 ALA A N 1
ATOM 768 C CA . ALA A 1 101 ? -23.578 -4.641 4.527 1 98.69 101 ALA A CA 1
ATOM 769 C C . ALA A 1 101 ? -23.609 -5.75 5.57 1 98.69 101 ALA A C 1
ATOM 771 O O . ALA A 1 101 ? -24.375 -6.715 5.434 1 98.69 101 ALA A O 1
ATOM 772 N N . VAL A 1 102 ? -22.75 -5.695 6.566 1 98.69 102 VAL A N 1
ATOM 773 C CA . VAL A 1 102 ? -22.75 -6.609 7.699 1 98.69 102 VAL A CA 1
ATOM 774 C C . VAL A 1 102 ? -23.328 -5.914 8.93 1 98.69 102 VAL A C 1
ATOM 776 O O . VAL A 1 102 ? -22.859 -4.848 9.328 1 98.69 102 VAL A O 1
ATOM 779 N N . PRO A 1 103 ? -24.359 -6.395 9.508 1 97.94 103 PRO A N 1
ATOM 780 C CA . PRO A 1 103 ? -24.969 -5.711 10.648 1 97.94 103 PRO A CA 1
ATOM 781 C C . PRO A 1 103 ? -24.094 -5.715 11.891 1 97.94 103 PRO A C 1
ATOM 783 O O . PRO A 1 103 ? -23.453 -6.723 12.195 1 97.94 103 PRO A O 1
ATOM 786 N N . MET A 1 104 ? -24.078 -4.582 12.625 1 96.38 104 MET A N 1
ATOM 787 C CA . MET A 1 104 ? -23.406 -4.527 13.922 1 96.38 104 MET A CA 1
ATOM 788 C C . MET A 1 104 ? -24.062 -5.484 14.914 1 96.38 104 MET A C 1
ATOM 790 O O . MET A 1 104 ? -25.281 -5.555 15 1 96.38 104 MET A O 1
ATOM 794 N N . GLY A 1 105 ? -23.266 -6.219 15.625 1 96.19 105 GLY A N 1
ATOM 795 C CA . GLY A 1 105 ? -23.797 -7.156 16.609 1 96.19 105 GLY A CA 1
ATOM 796 C C . GLY A 1 105 ? -24.375 -8.414 15.977 1 96.19 105 GLY A C 1
ATOM 797 O O . GLY A 1 105 ? -24.906 -9.273 16.688 1 96.19 105 GLY A O 1
ATOM 798 N N . GLY A 1 106 ? -24.234 -8.531 14.703 1 97 106 GLY A N 1
ATOM 799 C CA . GLY A 1 106 ? -24.75 -9.672 13.953 1 97 106 GLY A CA 1
ATOM 800 C C . GLY A 1 106 ? -23.781 -10.18 12.898 1 97 106 GLY A C 1
ATOM 801 O O . GLY A 1 106 ? -22.578 -9.953 13 1 97 106 GLY A O 1
ATOM 802 N N . SER A 1 107 ? -24.297 -11.008 11.969 1 98 107 SER A N 1
ATOM 803 C CA . SER A 1 107 ? -23.516 -11.586 10.883 1 98 107 SER A CA 1
ATOM 804 C C . SER A 1 107 ? -24.234 -11.477 9.547 1 98 107 SER A C 1
ATOM 806 O O . SER A 1 107 ? -25.422 -11.133 9.5 1 98 107 SER A O 1
ATOM 808 N N . ALA A 1 108 ? -23.547 -11.586 8.484 1 98.69 108 ALA A N 1
ATOM 809 C CA . ALA A 1 108 ? -24.109 -11.625 7.133 1 98.69 108 ALA A CA 1
ATOM 810 C C . ALA A 1 108 ? -23.438 -12.711 6.293 1 98.69 108 ALA A C 1
ATOM 812 O O . ALA A 1 108 ? -22.234 -12.922 6.395 1 98.69 108 ALA A O 1
ATOM 813 N N . SER A 1 109 ? -24.203 -13.375 5.477 1 98.44 109 SER A N 1
ATOM 814 C CA . SER A 1 109 ? -23.625 -14.312 4.523 1 98.44 109 SER A CA 1
ATOM 815 C C . SER A 1 109 ? -22.984 -13.586 3.348 1 98.44 109 SER A C 1
ATOM 817 O O . SER A 1 109 ? -23.312 -12.43 3.074 1 98.44 109 SER A O 1
ATOM 819 N N . TYR A 1 110 ? -22.141 -14.305 2.672 1 97.62 110 TYR A N 1
ATOM 820 C CA . TYR A 1 110 ? -21.531 -13.734 1.469 1 97.62 110 TYR A CA 1
ATOM 821 C C . TYR A 1 110 ? -22.609 -13.375 0.446 1 97.62 110 TYR A C 1
ATOM 823 O O . TYR A 1 110 ? -22.516 -12.344 -0.222 1 97.62 110 TYR A O 1
ATOM 831 N N . SER A 1 111 ? -23.609 -14.195 0.328 1 98 111 SER A N 1
ATOM 832 C CA . SER A 1 111 ? -24.703 -13.961 -0.607 1 98 111 SER A CA 1
ATOM 833 C C . SER A 1 111 ? -25.484 -12.703 -0.233 1 98 111 SER A C 1
ATOM 835 O O . SER A 1 111 ? -25.859 -11.914 -1.104 1 98 111 SER A O 1
ATOM 837 N N . GLU A 1 112 ? -25.766 -12.539 1.061 1 98.69 112 GLU A N 1
ATOM 838 C CA . GLU A 1 112 ? -26.469 -11.344 1.534 1 98.69 112 GLU A CA 1
ATOM 839 C C . GLU A 1 112 ? -25.672 -10.078 1.24 1 98.69 112 GLU A C 1
ATOM 841 O O . GLU A 1 112 ? -26.234 -9.07 0.805 1 98.69 112 GLU A O 1
ATOM 846 N N . ILE A 1 113 ? -24.391 -10.156 1.49 1 98.81 113 ILE A N 1
ATOM 847 C CA . ILE A 1 113 ? -23.516 -9.023 1.248 1 98.81 113 ILE A CA 1
ATOM 848 C C . ILE A 1 113 ? -23.484 -8.703 -0.245 1 98.81 113 ILE A C 1
ATOM 850 O O . ILE A 1 113 ? -23.625 -7.547 -0.644 1 98.81 113 ILE A O 1
ATOM 854 N N . ALA A 1 114 ? -23.328 -9.742 -1.073 1 98.69 114 ALA A N 1
ATOM 855 C CA . ALA A 1 114 ? -23.281 -9.594 -2.525 1 98.69 114 ALA A CA 1
ATOM 856 C C . ALA A 1 114 ? -24.531 -8.891 -3.037 1 98.69 114 ALA A C 1
ATOM 858 O O . ALA A 1 114 ? -24.453 -7.988 -3.877 1 98.69 114 ALA A O 1
ATOM 859 N N . THR A 1 115 ? -25.656 -9.273 -2.551 1 98.5 115 THR A N 1
ATOM 860 C CA . THR A 1 115 ? -26.938 -8.688 -2.945 1 98.5 115 THR A CA 1
ATOM 861 C C . THR A 1 115 ? -27 -7.219 -2.533 1 98.5 115 THR A C 1
ATOM 863 O O . THR A 1 115 ? -27.391 -6.363 -3.334 1 98.5 115 THR A O 1
ATOM 866 N N . LYS A 1 116 ? -26.625 -6.941 -1.341 1 98.38 116 LYS A N 1
ATOM 867 C CA . LYS A 1 116 ? -26.719 -5.586 -0.802 1 98.38 116 LYS A CA 1
ATOM 868 C C . LYS A 1 116 ? -25.828 -4.625 -1.591 1 98.38 116 LYS A C 1
ATOM 870 O O . LYS A 1 116 ? -26.203 -3.463 -1.792 1 98.38 116 LYS A O 1
ATOM 875 N N . VAL A 1 117 ? -24.688 -5.121 -2.014 1 98.38 117 VAL A N 1
ATOM 876 C CA . VAL A 1 117 ? -23.75 -4.203 -2.654 1 98.38 117 VAL A CA 1
ATOM 877 C C . VAL A 1 117 ? -23.812 -4.375 -4.172 1 98.38 117 VAL A C 1
ATOM 879 O O . VAL A 1 117 ? -23.062 -3.73 -4.906 1 98.38 117 VAL A O 1
ATOM 882 N N . SER A 1 118 ? -24.641 -5.242 -4.691 1 98.38 118 SER A N 1
ATOM 883 C CA . SER A 1 118 ? -24.906 -5.469 -6.109 1 98.38 118 SER A CA 1
ATOM 884 C C . SER A 1 118 ? -23.641 -5.891 -6.848 1 98.38 118 SER A C 1
ATOM 886 O O . SER A 1 118 ? -23.281 -5.293 -7.863 1 98.38 118 SER A O 1
ATOM 888 N N . LEU A 1 119 ? -22.875 -6.879 -6.344 1 98.56 119 LEU A N 1
ATOM 889 C CA . LEU A 1 119 ? -21.719 -7.492 -6.965 1 98.56 119 LEU A CA 1
ATOM 890 C C . LEU A 1 119 ? -21.859 -9.008 -7.008 1 98.56 119 LEU A C 1
ATOM 892 O O . LEU A 1 119 ? -22.562 -9.594 -6.18 1 98.56 119 LEU A O 1
ATOM 896 N N . PRO A 1 120 ? -21.25 -9.633 -7.984 1 98.38 120 PRO A N 1
ATOM 897 C CA . PRO A 1 120 ? -21.219 -11.102 -7.949 1 98.38 120 PRO A CA 1
ATOM 898 C C . PRO A 1 120 ? -20.641 -11.648 -6.645 1 98.38 120 PRO A C 1
ATOM 900 O O . PRO A 1 120 ? -19.656 -11.125 -6.133 1 98.38 120 PRO A O 1
ATOM 903 N N . GLU A 1 121 ? -21.297 -12.688 -6.094 1 97.69 121 GLU A N 1
ATOM 904 C CA . GLU A 1 121 ? -20.875 -13.266 -4.824 1 97.69 121 GLU A CA 1
ATOM 905 C C . GLU A 1 121 ? -19.422 -13.727 -4.879 1 97.69 121 GLU A C 1
ATOM 907 O O . GLU A 1 121 ? -18.688 -13.602 -3.896 1 97.69 121 GLU A O 1
ATOM 912 N N . SER A 1 122 ? -18.969 -14.25 -6.039 1 96.44 122 SER A N 1
ATOM 913 C CA . SER A 1 122 ? -17.609 -14.766 -6.168 1 96.44 122 SER A CA 1
ATOM 914 C C . SER A 1 122 ? -16.578 -13.664 -5.93 1 96.44 122 SER A C 1
ATOM 916 O O . SER A 1 122 ? -15.523 -13.914 -5.336 1 96.44 122 SER A O 1
ATOM 918 N N . LEU A 1 123 ? -16.859 -12.438 -6.398 1 97.75 123 LEU A N 1
ATOM 919 C CA . LEU A 1 123 ? -15.945 -11.32 -6.184 1 97.75 123 LEU A CA 1
ATOM 920 C C . LEU A 1 123 ? -15.945 -10.891 -4.723 1 97.75 123 LEU A C 1
ATOM 922 O O . LEU A 1 123 ? -14.891 -10.609 -4.156 1 97.75 123 LEU A O 1
ATOM 926 N N . VAL A 1 124 ? -17.125 -10.875 -4.117 1 98.19 124 VAL A N 1
ATOM 927 C CA . VAL A 1 124 ? -17.266 -10.516 -2.709 1 98.19 124 VAL A CA 1
ATOM 928 C C . VAL A 1 124 ? -16.469 -11.492 -1.85 1 98.19 124 VAL A C 1
ATOM 930 O O . VAL A 1 124 ? -15.75 -11.086 -0.93 1 98.19 124 VAL A O 1
ATOM 933 N N . ARG A 1 125 ? -16.547 -12.766 -2.133 1 96.5 125 ARG A N 1
ATOM 934 C CA . ARG A 1 125 ? -15.82 -13.797 -1.397 1 96.5 125 ARG A CA 1
ATOM 935 C C . ARG A 1 125 ? -14.312 -13.578 -1.496 1 96.5 125 ARG A C 1
ATOM 937 O O . ARG A 1 125 ? -13.594 -13.695 -0.499 1 96.5 125 ARG A O 1
ATOM 944 N N . ARG A 1 126 ? -13.82 -13.297 -2.688 1 96.81 126 ARG A N 1
ATOM 945 C CA . ARG A 1 126 ? -12.391 -13.094 -2.898 1 96.81 126 ARG A CA 1
ATOM 946 C C . ARG A 1 126 ? -11.891 -11.883 -2.121 1 96.81 126 ARG A C 1
ATOM 948 O O . ARG A 1 126 ? -10.82 -11.93 -1.511 1 96.81 126 ARG A O 1
ATOM 955 N N . VAL A 1 127 ? -12.664 -10.789 -2.119 1 98.25 127 VAL A N 1
ATOM 956 C CA . VAL A 1 127 ? -12.305 -9.57 -1.398 1 98.25 127 VAL A CA 1
ATOM 957 C C . VAL A 1 127 ? -12.312 -9.844 0.105 1 98.25 127 VAL A C 1
ATOM 959 O O . VAL A 1 127 ? -11.359 -9.492 0.808 1 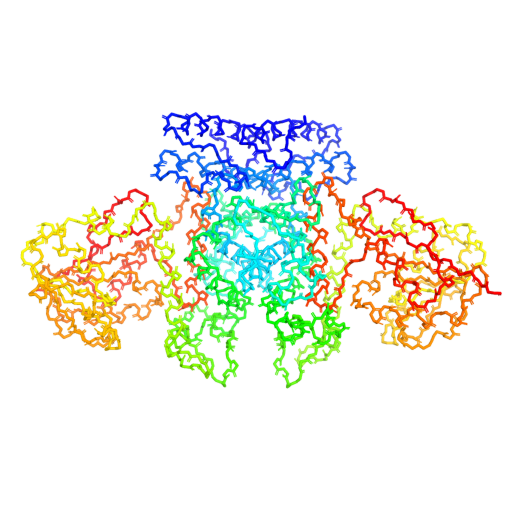98.25 127 VAL A O 1
ATOM 962 N N . LEU A 1 128 ? -13.328 -10.539 0.598 1 97.75 128 LEU A N 1
ATOM 963 C CA . LEU A 1 128 ? -13.477 -10.766 2.031 1 97.75 128 LEU A CA 1
ATOM 964 C C . LEU A 1 128 ? -12.469 -11.797 2.523 1 97.75 128 LEU A C 1
ATOM 966 O O . LEU A 1 128 ? -12.008 -11.727 3.666 1 97.75 128 LEU A O 1
ATOM 970 N N . LYS A 1 129 ? -12.133 -12.75 1.627 1 96.12 129 LYS A N 1
ATOM 971 C CA . LYS A 1 129 ? -11.086 -13.703 1.978 1 96.12 129 LYS A CA 1
ATOM 972 C C . LYS A 1 129 ? -9.797 -12.984 2.357 1 96.12 129 LYS A C 1
ATOM 974 O O . LYS A 1 129 ? -9.148 -13.336 3.348 1 96.12 129 LYS A O 1
ATOM 979 N N . TYR A 1 130 ? -9.414 -12.023 1.582 1 97.25 130 TYR A N 1
ATOM 980 C CA . TYR A 1 130 ? -8.227 -11.234 1.905 1 97.25 130 TYR A CA 1
ATOM 981 C C . TYR A 1 130 ? -8.469 -10.359 3.131 1 97.25 130 TYR A C 1
ATOM 983 O O . TYR A 1 130 ? -7.613 -10.258 4.008 1 97.25 130 TYR A O 1
ATOM 991 N N . ALA A 1 131 ? -9.648 -9.695 3.193 1 98.19 131 ALA A N 1
ATOM 992 C CA . ALA A 1 131 ? -9.977 -8.789 4.293 1 98.19 131 ALA A CA 1
ATOM 993 C C . ALA A 1 131 ? -9.852 -9.492 5.641 1 98.19 131 ALA A C 1
ATOM 995 O O . ALA A 1 131 ? -9.352 -8.906 6.605 1 98.19 131 ALA A O 1
ATOM 996 N N . ILE A 1 132 ? -10.242 -10.711 5.695 1 96.38 132 ILE A N 1
ATOM 997 C CA . ILE A 1 132 ? -10.227 -11.492 6.926 1 96.38 132 ILE A CA 1
ATOM 998 C C . ILE A 1 132 ? -8.789 -11.727 7.371 1 96.38 132 ILE A C 1
ATOM 1000 O O . ILE A 1 132 ? -8.484 -11.688 8.57 1 96.38 132 ILE A O 1
ATOM 1004 N N . THR A 1 133 ? -7.852 -11.875 6.441 1 95.75 133 THR A N 1
ATOM 1005 C CA . THR A 1 133 ? -6.461 -12.141 6.785 1 95.75 133 THR A CA 1
ATOM 1006 C C . THR A 1 133 ? -5.824 -10.914 7.445 1 95.75 133 THR A C 1
ATOM 1008 O O . THR A 1 133 ? -4.828 -11.039 8.164 1 95.75 133 THR A O 1
ATOM 1011 N N . ILE A 1 134 ? -6.367 -9.727 7.191 1 97.12 134 ILE A N 1
ATOM 1012 C CA . ILE A 1 134 ? -5.805 -8.516 7.785 1 97.12 134 ILE A CA 1
ATOM 1013 C C . ILE A 1 134 ? -6.75 -7.98 8.859 1 97.12 134 ILE A C 1
ATOM 1015 O O . ILE A 1 134 ? -6.691 -6.801 9.211 1 97.12 134 ILE A O 1
ATOM 1019 N N . ARG A 1 135 ? -7.68 -8.82 9.305 1 97.12 135 ARG A N 1
ATOM 1020 C CA . ARG A 1 135 ? -8.484 -8.664 10.508 1 97.12 135 ARG A CA 1
ATOM 1021 C C . ARG A 1 135 ? -9.625 -7.68 10.281 1 97.12 135 ARG A C 1
ATOM 1023 O O . ARG A 1 135 ? -10.195 -7.145 11.234 1 97.12 135 ARG A O 1
ATOM 1030 N N . TYR A 1 136 ? -9.945 -7.34 8.992 1 98.19 136 TYR A N 1
ATOM 1031 C CA . TYR A 1 136 ? -11.242 -6.742 8.672 1 98.19 136 TYR A CA 1
ATOM 1032 C C . TYR A 1 136 ? -12.305 -7.816 8.477 1 98.19 136 TYR A C 1
ATOM 1034 O O . TYR A 1 136 ? -12.25 -8.578 7.504 1 98.19 136 TYR A O 1
ATOM 1042 N N . PHE A 1 137 ? -13.281 -7.895 9.352 1 97.75 137 PHE A N 1
ATOM 1043 C CA . PHE A 1 137 ? -14.281 -8.945 9.461 1 97.75 137 PHE A CA 1
ATOM 1044 C C . PHE A 1 137 ? -13.648 -10.258 9.898 1 97.75 137 PHE A C 1
ATOM 1046 O O . PHE A 1 137 ? -12.422 -10.375 9.961 1 97.75 137 PHE A O 1
ATOM 1053 N N . ALA A 1 138 ? -14.391 -11.156 10.328 1 96.19 138 ALA A N 1
ATOM 1054 C CA . ALA A 1 138 ? -14.023 -12.516 10.734 1 96.19 138 ALA A CA 1
ATOM 1055 C C . ALA A 1 138 ? -15.109 -13.516 10.359 1 96.19 138 ALA A C 1
ATOM 1057 O O . ALA A 1 138 ? -16.281 -13.156 10.234 1 96.19 138 ALA A O 1
ATOM 1058 N N . PRO A 1 139 ? -14.695 -14.719 10.102 1 94.44 139 PRO A N 1
ATOM 1059 C CA . PRO A 1 139 ? -15.742 -15.727 9.93 1 94.44 139 PRO A CA 1
ATOM 1060 C C . PRO A 1 139 ? -16.641 -15.867 11.156 1 94.44 139 PRO A C 1
ATOM 1062 O O . PRO A 1 139 ? -16.156 -15.781 12.289 1 94.44 139 PRO A O 1
ATOM 1065 N N . ASP A 1 140 ? -17.906 -15.984 10.898 1 94.5 140 ASP A N 1
ATOM 1066 C CA . ASP A 1 140 ? -18.812 -16.328 11.984 1 94.5 140 ASP A CA 1
ATOM 1067 C C . ASP A 1 140 ? -18.469 -17.703 12.57 1 94.5 140 ASP A C 1
ATOM 1069 O O . ASP A 1 140 ? -18.406 -18.688 11.836 1 94.5 140 ASP A O 1
ATOM 1073 N N . PRO A 1 141 ? -18.25 -17.781 13.812 1 89.44 141 PRO A N 1
ATOM 1074 C CA . PRO A 1 141 ? -17.875 -19.062 14.406 1 89.44 141 PRO A CA 1
ATOM 1075 C C . PRO A 1 141 ? -18.922 -20.141 14.195 1 89.44 141 PRO A C 1
ATOM 1077 O O . PRO A 1 141 ? -18.594 -21.344 14.156 1 89.44 141 PRO A O 1
ATOM 1080 N N . SER A 1 142 ? -20.172 -19.781 14.008 1 92.31 142 SER A N 1
ATOM 1081 C CA . SER A 1 142 ? -21.266 -20.734 13.914 1 92.31 142 SER A CA 1
ATOM 1082 C C . SER A 1 142 ? -21.562 -21.125 12.469 1 92.31 142 SER A C 1
ATOM 1084 O O . SER A 1 142 ? -22.234 -22.109 12.203 1 92.31 142 SER A O 1
ATOM 1086 N N . ASP A 1 143 ? -21.094 -20.344 11.562 1 92.75 143 ASP A N 1
ATOM 1087 C CA . ASP A 1 143 ? -21.375 -20.547 10.148 1 92.75 143 ASP A CA 1
ATOM 1088 C C . ASP A 1 143 ? -20.266 -19.953 9.281 1 92.75 143 ASP A C 1
ATOM 1090 O O . ASP A 1 143 ? -20.234 -18.734 9.055 1 92.75 143 ASP A O 1
ATOM 1094 N N . LYS A 1 144 ? -19.484 -20.75 8.641 1 88.31 144 LYS A N 1
ATOM 1095 C CA . LYS A 1 144 ? -18.297 -20.312 7.918 1 88.31 144 LYS A CA 1
ATOM 1096 C C . LYS A 1 144 ? -18.672 -19.547 6.66 1 88.31 144 LYS A C 1
ATOM 1098 O O . LYS A 1 144 ? -17.828 -18.875 6.055 1 88.31 144 LYS A O 1
ATOM 1103 N N . ASP A 1 145 ? -19.875 -19.562 6.27 1 93.62 145 ASP A N 1
ATOM 1104 C CA . ASP A 1 145 ? -20.312 -18.828 5.094 1 93.62 145 ASP A CA 1
ATOM 1105 C C . ASP A 1 145 ? -20.828 -17.438 5.473 1 93.62 145 ASP A C 1
ATOM 1107 O O . ASP A 1 145 ? -21.438 -16.75 4.656 1 93.62 145 ASP A O 1
ATOM 1111 N N . ARG A 1 146 ? -20.656 -17.141 6.719 1 96.69 146 ARG A N 1
ATOM 1112 C CA . ARG A 1 146 ? -21.047 -15.828 7.223 1 96.69 146 ARG A CA 1
ATOM 1113 C C . ARG A 1 146 ? -19.859 -15.102 7.844 1 96.69 146 ARG A C 1
ATOM 1115 O O . ARG A 1 146 ? -18.906 -15.734 8.273 1 96.69 146 ARG A O 1
ATOM 1122 N N . VAL A 1 147 ? -19.938 -13.805 7.852 1 97.62 147 VAL A N 1
ATOM 1123 C CA . VAL A 1 147 ? -18.859 -13.016 8.461 1 97.62 147 VAL A CA 1
ATOM 1124 C C . VAL A 1 147 ? -19.438 -12.07 9.508 1 97.62 147 VAL A C 1
ATOM 1126 O O . VAL A 1 147 ? -20.641 -11.758 9.477 1 97.62 147 VAL A O 1
ATOM 1129 N N . VAL A 1 148 ? -18.625 -11.727 10.453 1 97.94 148 VAL A N 1
ATOM 1130 C CA . VAL A 1 148 ? -18.969 -10.781 11.508 1 97.94 148 VAL A CA 1
ATOM 1131 C C . VAL A 1 148 ? -17.969 -9.633 11.508 1 97.94 148 VAL A C 1
ATOM 1133 O O . VAL A 1 148 ? -16.875 -9.734 10.93 1 97.94 148 VAL A O 1
ATOM 1136 N N . HIS A 1 149 ? -18.375 -8.531 12.156 1 98.06 149 HIS A N 1
ATOM 1137 C CA . HIS A 1 149 ? -17.453 -7.41 12.336 1 98.06 149 HIS A CA 1
ATOM 1138 C C . HIS A 1 149 ? -16.344 -7.762 13.32 1 98.06 149 HIS A C 1
ATOM 1140 O O . HIS A 1 149 ? -16.578 -8.492 14.289 1 98.06 149 HIS A O 1
ATOM 1146 N N . THR A 1 150 ? -15.203 -7.316 13.062 1 97.94 150 THR A N 1
ATOM 1147 C CA . THR A 1 150 ? -14.172 -7.164 14.086 1 97.94 150 THR A CA 1
ATOM 1148 C C . THR A 1 150 ? -14.117 -5.727 14.586 1 97.94 150 THR A C 1
ATOM 1150 O O . THR A 1 150 ? -14.859 -4.863 14.102 1 97.94 150 THR A O 1
ATOM 1153 N N . SER A 1 151 ? -13.211 -5.504 15.539 1 97.38 151 SER A N 1
ATOM 1154 C CA . SER A 1 151 ? -13.016 -4.141 16.016 1 97.38 151 SER A CA 1
ATOM 1155 C C . SER A 1 151 ? -12.523 -3.225 14.906 1 97.38 151 SER A C 1
ATOM 1157 O O . SER A 1 151 ? -12.852 -2.033 14.891 1 97.38 151 SER A O 1
ATOM 1159 N N . LEU A 1 152 ? -11.773 -3.74 13.922 1 98 152 LEU A N 1
ATOM 1160 C CA . LEU A 1 152 ? -11.219 -2.93 12.844 1 98 152 LEU A CA 1
ATOM 1161 C C . LEU A 1 152 ? -12.305 -2.559 11.828 1 98 152 LEU A C 1
ATOM 1163 O O . LEU A 1 152 ? -12.383 -1.409 11.391 1 98 152 LEU A O 1
ATOM 1167 N N . SER A 1 153 ? -13.141 -3.518 11.461 1 98.5 153 SER A N 1
ATOM 1168 C CA . SER A 1 153 ? -14.172 -3.244 10.461 1 98.5 153 SER A CA 1
ATOM 1169 C C . SER A 1 153 ? -15.352 -2.486 11.078 1 98.5 153 SER A C 1
ATOM 1171 O O . SER A 1 153 ? -16.141 -1.871 10.359 1 98.5 153 SER A O 1
ATOM 1173 N N . ALA A 1 154 ? -15.453 -2.484 12.391 1 98.06 154 ALA A N 1
ATOM 1174 C CA . ALA A 1 154 ? -16.531 -1.779 13.078 1 98.06 154 ALA A CA 1
ATOM 1175 C C . ALA A 1 154 ? -16.328 -0.269 13.016 1 98.06 154 ALA A C 1
ATOM 1177 O O . ALA A 1 154 ? -17.297 0.494 12.984 1 98.06 154 ALA A O 1
ATOM 1178 N N . VAL A 1 155 ? -15.117 0.211 12.93 1 96.94 155 VAL A N 1
ATOM 1179 C CA . VAL A 1 155 ? -14.812 1.633 13.031 1 96.94 155 VAL A CA 1
ATOM 1180 C C . VAL A 1 155 ? -15.383 2.375 11.82 1 96.94 155 VAL A C 1
ATOM 1182 O O . VAL A 1 155 ? -16.172 3.314 11.977 1 96.94 155 VAL A O 1
ATOM 1185 N N . PRO A 1 156 ? -15.086 1.939 10.625 1 97.25 156 PRO A N 1
ATOM 1186 C CA . PRO A 1 156 ? -15.68 2.662 9.5 1 97.25 156 PRO A CA 1
ATOM 1187 C C . PRO A 1 156 ? -17.188 2.475 9.414 1 97.25 156 PRO A C 1
ATOM 1189 O O . PRO A 1 156 ? -17.891 3.316 8.844 1 97.25 156 PRO A O 1
ATOM 1192 N N . ALA A 1 157 ? -17.688 1.379 9.977 1 97.31 157 ALA A N 1
ATOM 1193 C CA . ALA A 1 157 ? -19.125 1.189 10.008 1 97.31 157 ALA A CA 1
ATOM 1194 C C . ALA A 1 157 ? -19.797 2.211 10.922 1 97.31 157 ALA A C 1
ATOM 1196 O O . ALA A 1 157 ? -20.875 2.73 10.602 1 97.31 157 ALA A O 1
ATOM 1197 N N . LYS A 1 158 ? -19.156 2.551 11.992 1 95.25 158 LYS A N 1
ATOM 1198 C CA . LYS A 1 158 ? -19.766 3.389 13.023 1 95.25 158 LYS A CA 1
ATOM 1199 C C . LYS A 1 158 ? -19.391 4.855 12.836 1 95.25 158 LYS A C 1
ATOM 1201 O O . LYS A 1 158 ? -20.109 5.75 13.266 1 95.25 158 LYS A O 1
ATOM 1206 N N . GLN A 1 159 ? -18.25 5.09 12.266 1 93 159 GLN A N 1
ATOM 1207 C CA . GLN A 1 159 ? -17.719 6.441 12.156 1 93 159 GLN A CA 1
ATOM 1208 C C . GLN A 1 159 ? -17.609 6.875 10.695 1 93 159 GLN A C 1
ATOM 1210 O O . GLN A 1 159 ? -16.562 6.699 10.062 1 93 159 GLN A O 1
ATOM 1215 N N . TYR A 1 160 ? -18.547 7.57 10.289 1 92.25 160 TYR A N 1
ATOM 1216 C CA . TYR A 1 160 ? -18.672 7.875 8.867 1 92.25 160 TYR A CA 1
ATOM 1217 C C . TYR A 1 160 ? -17.516 8.742 8.391 1 92.25 160 TYR A C 1
ATOM 1219 O O . TYR A 1 160 ? -17.109 8.664 7.227 1 92.25 160 TYR A O 1
ATOM 1227 N N . LEU A 1 161 ? -16.922 9.547 9.258 1 92.56 161 LEU A N 1
ATOM 1228 C CA . LEU A 1 161 ? -15.805 10.406 8.859 1 92.56 161 LEU A CA 1
ATOM 1229 C C . LEU A 1 161 ? -14.602 9.578 8.445 1 92.56 161 LEU A C 1
ATOM 1231 O O . LEU A 1 161 ? -13.805 10.008 7.602 1 92.56 161 LEU A O 1
ATOM 1235 N N . ILE A 1 162 ? -14.5 8.383 9.008 1 95.94 162 ILE A N 1
ATOM 1236 C CA . ILE A 1 162 ? -13.406 7.492 8.641 1 95.94 162 ILE A CA 1
ATOM 1237 C C . ILE A 1 162 ? -13.578 7.039 7.191 1 95.94 162 ILE A C 1
ATOM 1239 O O . ILE A 1 162 ? -12.602 6.867 6.465 1 95.94 162 ILE A O 1
ATOM 1243 N N . ARG A 1 163 ? -14.828 6.875 6.754 1 97.25 163 ARG A N 1
ATOM 1244 C CA . ARG A 1 163 ? -15.078 6.492 5.371 1 97.25 163 ARG A CA 1
ATOM 1245 C C . ARG A 1 163 ? -14.648 7.594 4.406 1 97.25 163 ARG A C 1
ATOM 1247 O O . ARG A 1 163 ? -14.125 7.312 3.328 1 97.25 163 ARG A O 1
ATOM 1254 N N . SER A 1 164 ? -14.852 8.828 4.789 1 95.31 164 SER A N 1
ATOM 1255 C CA . SER A 1 164 ? -14.383 9.961 3.988 1 95.31 164 SER A CA 1
ATOM 1256 C C . SER A 1 164 ? -12.859 10.016 3.953 1 95.31 164 SER A C 1
ATOM 1258 O O . SER A 1 164 ? -12.266 10.352 2.924 1 95.31 164 SER A O 1
ATOM 1260 N N . TRP A 1 165 ? -12.266 9.703 5.117 1 96.62 165 TRP A N 1
ATOM 1261 C CA . TRP A 1 165 ? -10.812 9.617 5.215 1 96.62 165 TRP A CA 1
ATOM 1262 C C . TRP A 1 165 ? -10.266 8.555 4.27 1 96.62 165 TRP A C 1
ATOM 1264 O O . TRP A 1 165 ? -9.32 8.812 3.523 1 96.62 165 TRP A O 1
ATOM 1274 N N . PHE A 1 166 ? -10.93 7.363 4.254 1 98.25 166 PHE A N 1
ATOM 1275 C CA . PHE A 1 166 ? -10.531 6.297 3.342 1 98.25 166 PHE A CA 1
ATOM 1276 C C . PHE A 1 166 ? -10.664 6.742 1.892 1 98.25 166 PHE A C 1
ATOM 1278 O O . PHE A 1 166 ? -9.781 6.496 1.074 1 98.25 166 PHE A O 1
ATOM 1285 N N . ARG A 1 167 ? -11.75 7.398 1.598 1 97.12 167 ARG A N 1
ATOM 1286 C CA . ARG A 1 167 ? -11.992 7.852 0.231 1 97.12 167 ARG A CA 1
ATOM 1287 C C . ARG A 1 167 ? -10.875 8.781 -0.243 1 97.12 167 ARG A C 1
ATOM 1289 O O . ARG A 1 167 ? -10.336 8.602 -1.336 1 97.12 167 ARG A O 1
ATOM 1296 N N . HIS A 1 168 ? -10.508 9.766 0.528 1 97.19 168 HIS A N 1
ATOM 1297 C CA . HIS A 1 168 ? -9.461 10.711 0.155 1 97.19 168 HIS A CA 1
ATOM 1298 C C . HIS A 1 168 ? -8.133 10 -0.073 1 97.19 168 HIS A C 1
ATOM 1300 O O . HIS A 1 168 ? -7.441 10.266 -1.06 1 97.19 168 HIS A O 1
ATOM 1306 N N . HIS A 1 169 ? -7.824 9.086 0.775 1 98 169 HIS A N 1
ATOM 1307 C CA . HIS A 1 169 ? -6.488 8.5 0.737 1 98 169 HIS A CA 1
ATOM 1308 C C . HIS A 1 169 ? -6.402 7.402 -0.319 1 98 169 HIS A C 1
ATOM 1310 O O . HIS A 1 169 ? -5.363 7.227 -0.956 1 98 169 HIS A O 1
ATOM 1316 N N . PHE A 1 170 ? -7.512 6.691 -0.557 1 97.69 170 PHE A N 1
ATOM 1317 C CA . PHE A 1 170 ? -7.43 5.57 -1.485 1 97.69 170 PHE A CA 1
ATOM 1318 C C . PHE A 1 170 ? -7.855 5.992 -2.887 1 97.69 170 PHE A C 1
ATOM 1320 O O . PHE A 1 170 ? -7.309 5.508 -3.879 1 97.69 170 PHE A O 1
ATOM 1327 N N . ASP A 1 171 ? -8.781 6.996 -3.062 1 95.31 171 ASP A N 1
ATOM 1328 C CA . ASP A 1 171 ? -9.305 7.379 -4.371 1 95.31 171 ASP A CA 1
ATOM 1329 C C . ASP A 1 171 ? -8.516 8.555 -4.949 1 95.31 171 ASP A C 1
ATOM 1331 O O . ASP A 1 171 ? -8.578 8.812 -6.152 1 95.31 171 ASP A O 1
ATOM 1335 N N . GLU A 1 172 ? -7.82 9.266 -4.082 1 96.5 172 GLU A N 1
ATOM 1336 C CA . GLU A 1 172 ? -7.121 10.453 -4.562 1 96.5 172 GLU A CA 1
ATOM 1337 C C . GLU A 1 172 ? -5.621 10.359 -4.301 1 96.5 172 GLU A C 1
ATOM 1339 O O . GLU A 1 172 ? -4.828 10.242 -5.234 1 96.5 172 GLU A O 1
ATOM 1344 N N . ALA A 1 173 ? -5.246 10.211 -3.014 1 97.56 173 ALA A N 1
ATOM 1345 C CA . ALA A 1 173 ? -3.834 10.266 -2.65 1 97.56 173 ALA A CA 1
ATOM 1346 C C . ALA A 1 173 ? -3.088 9.039 -3.164 1 97.56 173 ALA A C 1
ATOM 1348 O O . ALA A 1 173 ? -1.953 9.148 -3.639 1 97.56 173 ALA A O 1
ATOM 1349 N N . ARG A 1 174 ? -3.672 7.852 -3.012 1 97.62 174 ARG A N 1
ATOM 1350 C CA . ARG A 1 174 ? -3.039 6.625 -3.49 1 97.62 174 ARG A CA 1
ATOM 1351 C C . ARG A 1 174 ? -2.875 6.652 -5.008 1 97.62 174 ARG A C 1
ATOM 1353 O O . ARG A 1 174 ? -1.864 6.18 -5.535 1 97.62 174 ARG A O 1
ATOM 1360 N N . VAL A 1 175 ? -3.855 7.195 -5.758 1 96.88 175 VAL A N 1
ATOM 1361 C CA . VAL A 1 175 ? -3.787 7.32 -7.211 1 96.88 175 VAL A CA 1
ATOM 1362 C C . VAL A 1 175 ? -2.637 8.242 -7.598 1 96.88 175 VAL A C 1
ATOM 1364 O O . VAL A 1 175 ? -1.889 7.957 -8.531 1 96.88 175 VAL A O 1
ATOM 1367 N N . ALA A 1 176 ? -2.477 9.305 -6.844 1 97.44 176 ALA A N 1
ATOM 1368 C CA . ALA A 1 176 ? -1.338 10.195 -7.047 1 97.44 176 ALA A CA 1
ATOM 1369 C C . ALA A 1 176 ? -0.023 9.484 -6.738 1 97.44 176 ALA A C 1
ATOM 1371 O O . ALA A 1 176 ? 0.988 9.719 -7.402 1 97.44 176 ALA A O 1
ATOM 1372 N N . GLY A 1 177 ? -0.056 8.625 -5.73 1 97.69 177 GLY A N 1
ATOM 1373 C CA . GLY A 1 177 ? 1.129 7.941 -5.242 1 97.69 177 GLY A CA 1
ATOM 1374 C C . GLY A 1 177 ? 1.832 7.133 -6.316 1 97.69 177 GLY A C 1
ATOM 1375 O O . GLY A 1 177 ? 3.057 6.996 -6.297 1 97.69 177 GLY A O 1
ATOM 1376 N N . VAL A 1 178 ? 1.108 6.594 -7.293 1 97.25 178 VAL A N 1
ATOM 1377 C CA . VAL A 1 178 ? 1.708 5.73 -8.305 1 97.25 178 VAL A CA 1
ATOM 1378 C C . VAL A 1 178 ? 2.424 6.578 -9.352 1 97.25 178 VAL A C 1
ATOM 1380 O O . VAL A 1 178 ? 3.09 6.043 -10.242 1 97.25 178 VAL A O 1
ATOM 1383 N N . HIS A 1 179 ? 2.369 7.961 -9.266 1 97.38 179 HIS A N 1
ATOM 1384 C CA . HIS A 1 179 ? 2.969 8.844 -10.258 1 97.38 179 HIS A CA 1
ATOM 1385 C C . HIS A 1 179 ? 4.145 9.617 -9.68 1 97.38 179 HIS A C 1
ATOM 1387 O O . HIS A 1 179 ? 4.629 10.57 -10.289 1 97.38 179 HIS A O 1
ATOM 1393 N N . PHE A 1 180 ? 4.633 9.297 -8.477 1 98.38 180 PHE A N 1
ATOM 1394 C CA . PHE A 1 180 ? 5.723 10.023 -7.832 1 98.38 180 PHE A CA 1
ATOM 1395 C C . PHE A 1 180 ? 6.98 9.984 -8.688 1 98.38 180 PHE A C 1
ATOM 1397 O O . PHE A 1 180 ? 7.578 11.023 -8.977 1 98.38 180 PHE A O 1
ATOM 1404 N N . ALA A 1 181 ? 7.367 8.758 -9.117 1 97.81 181 ALA A N 1
ATOM 1405 C CA . ALA A 1 181 ? 8.586 8.617 -9.922 1 97.81 181 ALA A CA 1
ATOM 1406 C C . ALA A 1 181 ? 8.469 9.406 -11.219 1 97.81 181 ALA A C 1
ATOM 1408 O O . ALA A 1 181 ? 9.414 10.094 -11.617 1 97.81 181 ALA A O 1
ATOM 1409 N N . GLU A 1 182 ? 7.332 9.289 -11.875 1 96.88 182 GLU A N 1
ATOM 1410 C CA . GLU A 1 182 ? 7.086 10.031 -13.102 1 96.88 182 GLU A CA 1
ATOM 1411 C C . GLU A 1 182 ? 7.188 11.539 -12.867 1 96.88 182 GLU A C 1
ATOM 1413 O O . GLU A 1 182 ? 7.77 12.258 -13.68 1 96.88 182 GLU A O 1
ATOM 1418 N N . SER A 1 183 ? 6.59 12 -11.82 1 98.06 183 SER A N 1
ATOM 1419 C CA . SER A 1 183 ? 6.621 13.422 -11.477 1 98.06 183 SER A CA 1
ATOM 1420 C C . SER A 1 183 ? 8.055 13.906 -11.273 1 98.06 183 SER A C 1
ATOM 1422 O O . SER A 1 183 ? 8.422 14.984 -11.742 1 98.06 183 SER A O 1
ATOM 1424 N N . PHE A 1 184 ? 8.867 13.094 -10.523 1 98.25 184 PHE A N 1
ATOM 1425 C CA . PHE A 1 184 ? 10.258 13.453 -10.305 1 98.25 184 PHE A CA 1
ATOM 1426 C C . PHE A 1 184 ? 11.008 13.531 -11.633 1 98.25 184 PHE A C 1
ATOM 1428 O O . PHE A 1 184 ? 11.797 14.453 -11.852 1 98.25 184 PHE A O 1
ATOM 1435 N N . GLU A 1 185 ? 10.75 12.609 -12.555 1 97.44 185 GLU A N 1
ATOM 1436 C CA . GLU A 1 185 ? 11.398 12.602 -13.859 1 97.44 185 GLU A CA 1
ATOM 1437 C C . GLU A 1 185 ? 11.023 13.836 -14.672 1 97.44 185 GLU A C 1
ATOM 1439 O O . GLU A 1 185 ? 11.891 14.477 -15.266 1 97.44 185 GLU A O 1
ATOM 1444 N N . MET A 1 186 ? 9.812 14.156 -14.672 1 97.12 186 MET A N 1
ATOM 1445 C CA . MET A 1 186 ? 9.289 15.195 -15.555 1 97.12 186 MET A CA 1
ATOM 1446 C C . MET A 1 186 ? 9.602 16.578 -15.016 1 97.12 186 MET A C 1
ATOM 1448 O O . MET A 1 186 ? 9.93 17.5 -15.781 1 97.12 186 MET A O 1
ATOM 1452 N N . PHE A 1 187 ? 9.516 16.688 -13.711 1 97.88 187 PHE A N 1
ATOM 1453 C CA . PHE A 1 187 ? 9.477 18.062 -13.211 1 97.88 187 PHE A CA 1
ATOM 1454 C C . PHE A 1 187 ? 10.727 18.375 -12.406 1 97.88 187 PHE A C 1
ATOM 1456 O O . PHE A 1 187 ? 11.008 19.547 -12.117 1 97.88 187 PHE A O 1
ATOM 1463 N N . SER A 1 188 ? 11.562 17.359 -12.055 1 96.81 188 SER A N 1
ATOM 1464 C CA . SER A 1 188 ? 12.641 17.641 -11.109 1 96.81 188 SER A CA 1
ATOM 1465 C C . SER A 1 188 ? 13.969 17.094 -11.617 1 96.81 188 SER A C 1
ATOM 1467 O O . SER A 1 188 ? 15.031 17.562 -11.203 1 96.81 188 SER A O 1
ATOM 1469 N N . ALA A 1 189 ? 14 16.109 -12.453 1 97.06 189 ALA A N 1
ATOM 1470 C CA . ALA A 1 189 ? 15.242 15.477 -12.914 1 97.06 189 ALA A CA 1
ATOM 1471 C C . ALA A 1 189 ? 16.156 16.484 -13.578 1 97.06 189 ALA A C 1
ATOM 1473 O O . ALA A 1 189 ? 15.711 17.297 -14.398 1 97.06 189 ALA A O 1
ATOM 1474 N N . GLY A 1 190 ? 17.406 16.422 -13.195 1 97.25 190 GLY A N 1
ATOM 1475 C CA . GLY A 1 190 ? 18.406 17.281 -13.805 1 97.25 190 GLY A CA 1
ATOM 1476 C C . GLY A 1 190 ? 18.406 18.703 -13.25 1 97.25 190 GLY A C 1
ATOM 1477 O O . GLY A 1 190 ? 19.172 19.547 -13.695 1 97.25 190 GLY A O 1
ATOM 1478 N N . LYS A 1 191 ? 17.562 19 -12.297 1 97.25 191 LYS A N 1
ATOM 1479 C CA . LYS A 1 191 ? 17.453 20.344 -11.727 1 97.25 191 LYS A CA 1
ATOM 1480 C C . LYS A 1 191 ? 18.047 20.391 -10.328 1 97.25 191 LYS A C 1
ATOM 1482 O O . LYS A 1 191 ? 18.188 19.344 -9.664 1 97.25 191 LYS A O 1
ATOM 1487 N N . ASP A 1 192 ? 18.391 21.547 -9.891 1 95.19 192 ASP A N 1
ATOM 1488 C CA . ASP A 1 192 ? 18.984 21.734 -8.562 1 95.19 192 ASP A CA 1
ATOM 1489 C C . ASP A 1 192 ? 17.891 21.766 -7.488 1 95.19 192 ASP A C 1
ATOM 1491 O O . ASP A 1 192 ? 18.141 21.359 -6.352 1 95.19 192 ASP A O 1
ATOM 1495 N N . LYS A 1 193 ? 16.703 22.312 -7.895 1 95.62 193 LYS A N 1
ATOM 1496 C CA . LYS A 1 193 ? 15.57 22.422 -6.977 1 95.62 193 LYS A CA 1
ATOM 1497 C C . LYS A 1 193 ? 14.312 21.812 -7.582 1 95.62 193 LYS A C 1
ATOM 1499 O O . LYS A 1 193 ? 14.133 21.812 -8.805 1 95.62 193 LYS A O 1
ATOM 1504 N N . PRO A 1 194 ? 13.469 21.281 -6.707 1 96.38 194 PRO A N 1
ATOM 1505 C CA . PRO A 1 194 ? 12.195 20.781 -7.242 1 96.38 194 PRO A CA 1
ATOM 1506 C C . PRO A 1 194 ? 11.273 21.906 -7.711 1 96.38 194 PRO A C 1
ATOM 1508 O O . PRO A 1 194 ? 11.414 23.047 -7.277 1 96.38 194 PRO A O 1
ATOM 1511 N N . SER A 1 195 ? 10.383 21.516 -8.578 1 95.81 195 SER A N 1
ATOM 1512 C CA . SER A 1 195 ? 9.344 22.453 -8.977 1 95.81 195 SER A CA 1
ATOM 1513 C C . SER A 1 195 ? 8.516 22.891 -7.777 1 95.81 195 SER A C 1
ATOM 1515 O O . SER A 1 195 ? 8.281 22.109 -6.855 1 95.81 195 SER A O 1
ATOM 1517 N N . GLU A 1 196 ? 8.078 24.078 -7.781 1 96.19 196 GLU A N 1
ATOM 1518 C CA . GLU A 1 196 ? 7.199 24.609 -6.734 1 96.19 196 GLU A CA 1
ATOM 1519 C C . GLU A 1 196 ? 5.828 24.969 -7.297 1 96.19 196 GLU A C 1
ATOM 1521 O O . GLU A 1 196 ? 5.125 25.812 -6.73 1 96.19 196 GLU A O 1
ATOM 1526 N N . GLU A 1 197 ? 5.496 24.484 -8.5 1 96.94 197 GLU A N 1
ATOM 1527 C CA . GLU A 1 197 ? 4.191 24.719 -9.109 1 96.94 197 GLU A CA 1
ATOM 1528 C C . GLU A 1 197 ? 3.182 23.641 -8.695 1 96.94 197 GLU A C 1
ATOM 1530 O O . GLU A 1 197 ? 3.418 22.453 -8.891 1 96.94 197 GLU A O 1
ATOM 1535 N N . PRO A 1 198 ? 2.041 24.062 -8.188 1 95.62 198 PRO A N 1
ATOM 1536 C CA . PRO A 1 198 ? 1.04 23.109 -7.719 1 95.62 198 PRO A CA 1
ATOM 1537 C C . PRO A 1 198 ? 0.585 22.141 -8.812 1 95.62 198 PRO A C 1
ATOM 1539 O O . PRO A 1 198 ? 0.204 21 -8.523 1 95.62 198 PRO A O 1
ATOM 1542 N N . ILE A 1 199 ? 0.704 22.562 -10.109 1 96.38 199 ILE A N 1
ATOM 1543 C CA . ILE A 1 199 ? 0.21 21.75 -11.219 1 96.38 199 ILE A CA 1
ATOM 1544 C C . ILE A 1 199 ? 1.276 20.734 -11.633 1 96.38 199 ILE A C 1
ATOM 1546 O O . ILE A 1 199 ? 1.007 19.828 -12.43 1 96.38 199 ILE A O 1
ATOM 1550 N N . GLU A 1 200 ? 2.463 20.844 -11.039 1 97.62 200 GLU A N 1
ATOM 1551 C CA . GLU A 1 200 ? 3.551 19.906 -11.336 1 97.62 200 GLU A CA 1
ATOM 1552 C C . GLU A 1 200 ? 3.752 18.922 -10.195 1 97.62 200 GLU A C 1
ATOM 1554 O O . GLU A 1 200 ? 4.863 18.766 -9.688 1 97.62 200 GLU A O 1
ATOM 1559 N N . SER A 1 201 ? 2.654 18.25 -9.789 1 97.69 201 SER A N 1
ATOM 1560 C CA . SER A 1 201 ? 2.605 17.281 -8.695 1 97.69 201 SER A CA 1
ATOM 1561 C C . SER A 1 201 ? 2.221 15.891 -9.195 1 97.69 201 SER A C 1
ATOM 1563 O O . SER A 1 201 ? 1.655 15.758 -10.281 1 97.69 201 SER A O 1
ATOM 1565 N N . PRO A 1 202 ? 2.518 14.828 -8.422 1 98.12 202 PRO A N 1
ATOM 1566 C CA . PRO A 1 202 ? 2 13.5 -8.758 1 98.12 202 PRO A CA 1
ATOM 1567 C C . PRO A 1 202 ? 0.49 13.492 -8.977 1 98.12 202 PRO A C 1
ATOM 1569 O O . PRO A 1 202 ? 0.001 12.844 -9.898 1 98.12 202 PRO A O 1
ATOM 1572 N N . PHE A 1 203 ? -0.215 14.227 -8.195 1 98.12 203 PHE A N 1
ATOM 1573 C CA . PHE A 1 203 ? -1.665 14.25 -8.344 1 98.12 203 PHE A CA 1
ATOM 1574 C C . PHE A 1 203 ? -2.061 14.805 -9.703 1 98.12 203 PHE A C 1
ATOM 1576 O O . PHE A 1 203 ? -2.947 14.266 -10.367 1 98.12 203 PHE A O 1
ATOM 1583 N N . SER A 1 204 ? -1.436 15.922 -10.102 1 97.38 204 SER A N 1
ATOM 1584 C CA . SER A 1 204 ? -1.781 16.531 -11.383 1 97.38 204 SER A CA 1
ATOM 1585 C C . SER A 1 204 ? -1.57 15.555 -12.531 1 97.38 204 SER A C 1
ATOM 1587 O O . SER A 1 204 ? -2.332 15.555 -13.5 1 97.38 204 SER A O 1
ATOM 1589 N N . LEU A 1 205 ? -0.623 14.711 -12.406 1 96.19 205 LEU A N 1
ATOM 1590 C CA . LEU A 1 205 ? -0.31 13.75 -13.453 1 96.19 205 LEU A CA 1
ATOM 1591 C C . LEU A 1 205 ? -1.372 12.656 -13.523 1 96.19 205 LEU A C 1
ATOM 1593 O O . LEU A 1 205 ? -1.518 11.992 -14.547 1 96.19 205 LEU A O 1
ATOM 1597 N N . THR A 1 206 ? -2.086 12.375 -12.43 1 94.69 206 THR A N 1
ATOM 1598 C CA . THR A 1 206 ? -3.178 11.414 -12.422 1 94.69 206 THR A CA 1
ATOM 1599 C C . THR A 1 206 ? -4.254 11.805 -13.43 1 94.69 206 THR A C 1
ATOM 1601 O O . THR A 1 206 ? -4.91 10.945 -14.016 1 94.69 206 THR A O 1
ATOM 1604 N N . ASN A 1 207 ? -4.508 13.109 -13.562 1 93.56 207 ASN A N 1
ATOM 1605 C CA . ASN A 1 207 ? -5.523 13.641 -14.461 1 93.56 207 ASN A CA 1
ATOM 1606 C C . ASN A 1 207 ? -6.84 12.883 -14.328 1 93.56 207 ASN A C 1
ATOM 1608 O O . ASN A 1 207 ? -7.375 12.375 -15.32 1 93.56 207 ASN A O 1
ATOM 1612 N N . VAL A 1 208 ? -7.387 12.75 -13.141 1 89.19 208 VAL A N 1
ATOM 1613 C CA . VAL A 1 208 ? -8.484 11.906 -12.68 1 89.19 208 VAL A CA 1
ATOM 1614 C C . VAL A 1 208 ? -9.648 11.984 -13.656 1 89.19 208 VAL A C 1
ATOM 1616 O O . VAL A 1 208 ? -10.336 10.992 -13.898 1 89.19 208 VAL A O 1
ATOM 1619 N N . ASP A 1 209 ? -9.93 13.086 -14.297 1 89.31 209 ASP A N 1
ATOM 1620 C CA . ASP A 1 209 ? -11.094 13.242 -15.164 1 89.31 209 ASP A CA 1
ATOM 1621 C C . ASP A 1 209 ? -10.68 13.242 -16.641 1 89.31 209 ASP A C 1
ATOM 1623 O O . ASP A 1 209 ? -11.453 13.648 -17.5 1 89.31 209 ASP A O 1
ATOM 1627 N N . ASN A 1 210 ? -9.445 12.812 -16.891 1 88.81 210 ASN A N 1
ATOM 1628 C CA . ASN A 1 210 ? -8.93 12.703 -18.25 1 88.81 210 ASN A CA 1
ATOM 1629 C C . ASN A 1 210 ? -9.109 14.008 -19.031 1 88.81 210 ASN A C 1
ATOM 1631 O O . ASN A 1 210 ? -9.664 14.008 -20.125 1 88.81 210 ASN A O 1
ATOM 1635 N N . LEU A 1 211 ? -8.695 15.07 -18.422 1 93 211 LEU A N 1
ATOM 1636 C CA . LEU A 1 211 ? -8.773 16.391 -19.016 1 93 211 LEU A CA 1
ATOM 1637 C C . LEU A 1 211 ? -7.688 16.578 -20.062 1 93 211 LEU A C 1
ATOM 1639 O O . LEU A 1 211 ? -6.684 15.859 -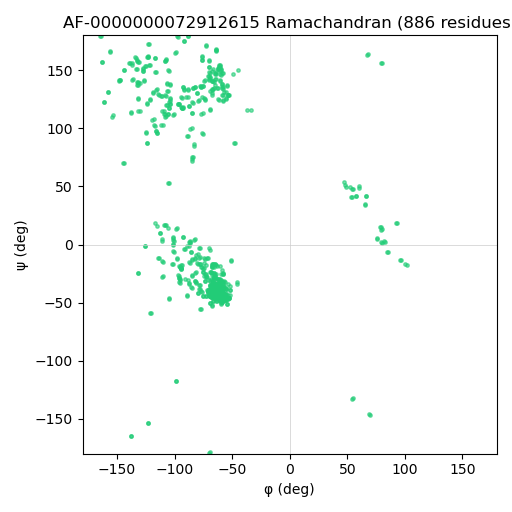20.062 1 93 211 LEU A O 1
ATOM 1643 N N . LYS A 1 212 ? -7.902 17.5 -20.938 1 91.81 212 LYS A N 1
ATOM 1644 C CA . LYS A 1 212 ? -6.879 17.859 -21.906 1 91.81 212 LYS A CA 1
ATOM 1645 C C . LYS A 1 212 ? -5.652 18.453 -21.234 1 91.81 212 LYS A C 1
ATOM 1647 O O . LYS A 1 212 ? -4.52 18.172 -21.625 1 91.81 212 LYS A O 1
ATOM 1652 N N . THR A 1 213 ? -5.965 19.266 -20.219 1 91.5 213 THR A N 1
ATOM 1653 C CA . THR A 1 213 ? -4.91 19.859 -19.406 1 91.5 213 THR A CA 1
ATOM 1654 C C . THR A 1 213 ? -5.074 19.469 -17.938 1 91.5 213 THR A C 1
ATOM 1656 O O . THR A 1 213 ? -6.098 19.766 -17.328 1 91.5 213 THR A O 1
ATOM 1659 N N . PRO A 1 214 ? -3.977 18.875 -17.438 1 91.56 214 PRO A N 1
ATOM 1660 C CA . PRO A 1 214 ? -4.066 18.484 -16.016 1 91.56 214 PRO A CA 1
ATOM 1661 C C . PRO A 1 214 ? -4.301 19.672 -15.094 1 91.56 214 PRO A C 1
ATOM 1663 O O . PRO A 1 214 ? -3.912 20.797 -15.422 1 91.56 214 PRO A O 1
ATOM 1666 N N . GLU A 1 215 ? -4.902 19.422 -13.977 1 94.69 215 GLU A N 1
ATOM 1667 C CA . GLU A 1 215 ? -5.203 20.453 -12.984 1 94.69 215 GLU A CA 1
ATOM 1668 C C . GLU A 1 215 ? -4.594 20.109 -11.625 1 94.69 215 GLU A C 1
ATOM 1670 O O . GLU A 1 215 ? -4.23 18.953 -11.383 1 94.69 215 GLU A O 1
ATOM 1675 N N . SER A 1 216 ? -4.465 21.141 -10.758 1 95.81 216 SER A N 1
ATOM 1676 C CA . SER A 1 216 ? -4.027 20.938 -9.383 1 95.81 216 SER A CA 1
ATOM 1677 C C . SER A 1 216 ? -5.125 20.281 -8.555 1 95.81 216 SER A C 1
ATOM 1679 O O . SER A 1 216 ? -6.27 20.172 -9 1 95.81 216 SER A O 1
ATOM 1681 N N . PHE A 1 217 ? -4.812 19.891 -7.391 1 96.62 217 PHE A N 1
ATOM 1682 C CA . PHE A 1 217 ? -5.793 19.266 -6.508 1 96.62 217 PHE A CA 1
ATOM 1683 C C . PHE A 1 217 ? -6.891 20.25 -6.141 1 96.62 217 PHE A C 1
ATOM 1685 O O . PHE A 1 217 ? -8.07 19.891 -6.086 1 96.62 217 PHE A O 1
ATOM 1692 N N . TRP A 1 218 ? -6.492 21.484 -5.863 1 93.38 218 TRP A N 1
ATOM 1693 C CA . TRP A 1 218 ? -7.484 22.484 -5.5 1 93.38 218 TRP A CA 1
ATOM 1694 C C . TRP A 1 218 ? -8.438 22.75 -6.66 1 93.38 218 TRP A C 1
ATOM 1696 O O . TRP A 1 218 ? -9.641 22.953 -6.449 1 93.38 218 TRP A O 1
ATOM 1706 N N . ASP A 1 219 ? -7.91 22.797 -7.891 1 93.69 219 ASP A N 1
ATOM 1707 C CA . ASP A 1 219 ? -8.766 22.906 -9.062 1 93.69 219 ASP A CA 1
ATOM 1708 C C . ASP A 1 219 ? -9.727 21.719 -9.156 1 93.69 219 ASP A C 1
ATOM 1710 O O . ASP A 1 219 ? -10.906 21.891 -9.453 1 93.69 219 ASP A O 1
ATOM 1714 N N . TYR A 1 220 ? -9.203 20.578 -8.922 1 95.44 220 TYR A N 1
ATOM 1715 C CA . TYR A 1 220 ? -9.977 19.344 -8.922 1 95.44 220 TYR A CA 1
ATOM 1716 C C . TYR A 1 220 ? -11.125 19.422 -7.918 1 95.44 220 TYR A C 1
ATOM 1718 O O . TYR A 1 220 ? -12.266 19.062 -8.234 1 95.44 220 TYR A O 1
ATOM 1726 N N . LEU A 1 221 ? -10.883 19.906 -6.746 1 93.25 221 LEU A N 1
ATOM 1727 C CA . LEU A 1 221 ? -11.898 19.984 -5.703 1 93.25 221 LEU A CA 1
ATOM 1728 C C . LEU A 1 221 ? -13.008 20.953 -6.102 1 93.25 221 LEU A C 1
ATOM 1730 O O . LEU A 1 221 ? -14.18 20.734 -5.785 1 93.25 221 LEU A O 1
ATOM 1734 N N . ASN A 1 222 ? -12.625 21.953 -6.812 1 89.38 222 ASN A N 1
ATOM 1735 C CA . ASN A 1 222 ? -13.555 23.062 -7.043 1 89.38 222 ASN A CA 1
ATOM 1736 C C . ASN A 1 222 ? -14.25 22.922 -8.398 1 89.38 222 ASN A C 1
ATOM 1738 O O . ASN A 1 222 ? -15.25 23.609 -8.656 1 89.38 222 ASN A O 1
ATOM 1742 N N . ARG A 1 223 ? -13.727 22.031 -9.195 1 91.56 223 ARG A N 1
ATOM 1743 C CA . ARG A 1 223 ? -14.328 21.859 -10.516 1 91.56 223 ARG A CA 1
ATOM 1744 C C . ARG A 1 223 ? -15.641 21.094 -10.422 1 91.56 223 ARG A C 1
ATOM 1746 O O . ARG A 1 223 ? -15.727 20.078 -9.727 1 91.56 223 ARG A O 1
ATOM 1753 N N . GLU A 1 224 ? -16.609 21.594 -11.156 1 91.25 224 GLU A N 1
ATOM 1754 C CA . GLU A 1 224 ? -17.906 20.922 -11.203 1 91.25 224 GLU A CA 1
ATOM 1755 C C . GLU A 1 224 ? -17.828 19.641 -12.039 1 91.25 224 GLU A C 1
ATOM 1757 O O . GLU A 1 224 ? -17.047 19.562 -12.984 1 91.25 224 GLU A O 1
ATOM 1762 N N . ALA A 1 225 ? -18.484 18.672 -11.625 1 88.62 225 ALA A N 1
ATOM 1763 C CA . ALA A 1 225 ? -18.578 17.406 -12.352 1 88.62 225 ALA A CA 1
ATOM 1764 C C . ALA A 1 225 ? -20.016 17.125 -12.789 1 88.62 225 ALA A C 1
ATOM 1766 O O . ALA A 1 225 ? -20.953 17.359 -12.023 1 88.62 225 ALA A O 1
ATOM 1767 N N . GLU A 1 226 ? -20.109 16.766 -13.984 1 88.06 226 GLU A N 1
ATOM 1768 C CA . GLU A 1 226 ? -21.438 16.469 -14.516 1 88.06 226 GLU A CA 1
ATOM 1769 C C . GLU A 1 226 ? -22.156 15.414 -13.68 1 88.06 226 GLU A C 1
ATOM 1771 O O . GLU A 1 226 ? -21.562 14.383 -13.336 1 88.06 226 GLU A O 1
ATOM 1776 N N . GLY A 1 227 ? -23.359 15.688 -13.328 1 90.25 227 GLY A N 1
ATOM 1777 C CA . GLY A 1 227 ? -24.172 14.719 -12.625 1 90.25 227 GLY A CA 1
ATOM 1778 C C . GLY A 1 227 ? -23.906 14.68 -11.133 1 90.25 227 GLY A C 1
ATOM 1779 O O . GLY A 1 227 ? -24.469 13.859 -10.414 1 90.25 227 GLY A O 1
ATOM 1780 N N . LYS A 1 228 ? -23.047 15.516 -10.656 1 91.88 228 LYS A N 1
ATOM 1781 C CA . LYS A 1 228 ? -22.734 15.578 -9.234 1 91.88 228 LYS A CA 1
ATOM 1782 C C . LYS A 1 228 ? -23.141 16.922 -8.633 1 91.88 228 LYS A C 1
ATOM 1784 O O . LYS A 1 228 ? -23.156 17.938 -9.336 1 91.88 228 LYS A O 1
ATOM 1789 N N . PRO A 1 229 ? -23.5 16.922 -7.41 1 91.38 229 PRO A N 1
ATOM 1790 C CA . PRO A 1 229 ? -23.797 18.203 -6.762 1 91.38 229 PRO A CA 1
ATOM 1791 C C . PRO A 1 229 ? -22.625 19.172 -6.781 1 91.38 229 PRO A C 1
ATOM 1793 O O . PRO A 1 229 ? -21.469 18.75 -6.723 1 91.38 229 PRO A O 1
ATOM 1796 N N . LYS A 1 230 ? -23.031 20.406 -6.863 1 88.75 230 LYS A N 1
ATOM 1797 C CA . LYS A 1 230 ? -22 21.438 -6.816 1 88.75 230 LYS A CA 1
ATOM 1798 C C . LYS A 1 230 ? -21.188 21.344 -5.523 1 88.75 230 LYS A C 1
ATOM 1800 O O . LYS A 1 230 ? -21.766 21.203 -4.438 1 88.75 230 LYS A O 1
ATOM 1805 N N . GLY A 1 231 ? -19.828 21.312 -5.613 1 88.12 231 GLY A N 1
ATOM 1806 C CA . GLY A 1 231 ? -18.938 21.359 -4.465 1 88.12 231 GLY A CA 1
ATOM 1807 C C . GLY A 1 231 ? -18.797 20.016 -3.758 1 88.12 231 GLY A C 1
ATOM 1808 O O . GLY A 1 231 ? -18.312 19.953 -2.627 1 88.12 231 GLY A O 1
ATOM 1809 N N . TRP A 1 232 ? -19.25 18.969 -4.375 1 90.94 232 TRP A N 1
ATOM 1810 C CA . TRP A 1 232 ? -19.312 17.672 -3.686 1 90.94 232 TRP A CA 1
ATOM 1811 C C . TRP A 1 232 ? -17.906 17.203 -3.312 1 90.94 232 TRP A C 1
ATOM 1813 O O . TRP A 1 232 ? -17.703 16.641 -2.236 1 90.94 232 TRP A O 1
ATOM 1823 N N . ARG A 1 233 ? -16.906 17.438 -4.152 1 93.88 233 ARG A N 1
ATOM 1824 C CA . ARG A 1 233 ? -15.547 17.016 -3.828 1 93.88 233 ARG A CA 1
ATOM 1825 C C . ARG A 1 233 ? -14.984 17.797 -2.65 1 93.88 233 ARG A C 1
ATOM 1827 O O . ARG A 1 233 ? -14.312 17.25 -1.784 1 93.88 233 ARG A O 1
ATOM 1834 N N . ALA A 1 234 ? -15.258 19.109 -2.662 1 89 234 ALA A N 1
ATOM 1835 C CA . ALA A 1 234 ? -14.82 19.953 -1.558 1 89 234 ALA A CA 1
ATOM 1836 C C . ALA A 1 234 ? -15.453 19.516 -0.242 1 89 234 ALA A C 1
ATOM 1838 O O . ALA A 1 234 ? -14.797 19.516 0.802 1 89 234 ALA A O 1
ATOM 1839 N N . THR A 1 235 ? -16.703 19.172 -0.313 1 86.31 235 THR A N 1
ATOM 1840 C CA . THR A 1 235 ? -17.406 18.703 0.865 1 86.31 235 THR A CA 1
ATOM 1841 C C . THR A 1 235 ? -16.797 17.391 1.376 1 86.31 235 THR A C 1
ATOM 1843 O O . THR A 1 235 ? -16.578 17.234 2.578 1 86.31 235 THR A O 1
ATOM 1846 N N . ASN A 1 236 ? -16.531 16.5 0.433 1 90.75 236 ASN A N 1
ATOM 1847 C CA . ASN A 1 236 ? -15.898 15.242 0.799 1 90.75 236 ASN A CA 1
ATOM 1848 C C . ASN A 1 236 ? -14.531 15.469 1.436 1 90.75 236 ASN A C 1
ATOM 1850 O O . ASN A 1 236 ? -14.188 14.812 2.418 1 90.75 236 ASN A O 1
ATOM 1854 N N . PHE A 1 237 ? -13.828 16.375 0.873 1 92.62 237 PHE A N 1
ATOM 1855 C CA . PHE A 1 237 ? -12.508 16.672 1.402 1 92.62 237 PHE A CA 1
ATOM 1856 C C . PHE A 1 237 ? -12.602 17.281 2.797 1 92.62 237 PHE A C 1
ATOM 1858 O O . PHE A 1 237 ? -11.828 16.938 3.688 1 92.62 237 PHE A O 1
ATOM 1865 N N . ALA A 1 238 ? -13.492 18.109 3.008 1 84.5 238 ALA A N 1
ATOM 1866 C CA . ALA A 1 238 ? -13.711 18.719 4.312 1 84.5 238 ALA A CA 1
ATOM 1867 C C . ALA A 1 238 ? -14.016 17.656 5.371 1 84.5 238 ALA A C 1
ATOM 1869 O O . ALA A 1 238 ? -13.547 17.75 6.508 1 84.5 238 ALA A O 1
ATOM 1870 N N . GLU A 1 239 ? -14.789 16.672 5.02 1 87.44 239 GLU A N 1
ATOM 1871 C CA . GLU A 1 239 ? -15.094 15.578 5.934 1 87.44 239 GLU A CA 1
ATOM 1872 C C . GLU A 1 239 ? -13.836 14.789 6.285 1 87.44 239 GLU A C 1
ATOM 1874 O O . GLU A 1 239 ? -13.648 14.383 7.438 1 87.44 239 GLU A O 1
ATOM 1879 N N . SER A 1 240 ? -13.039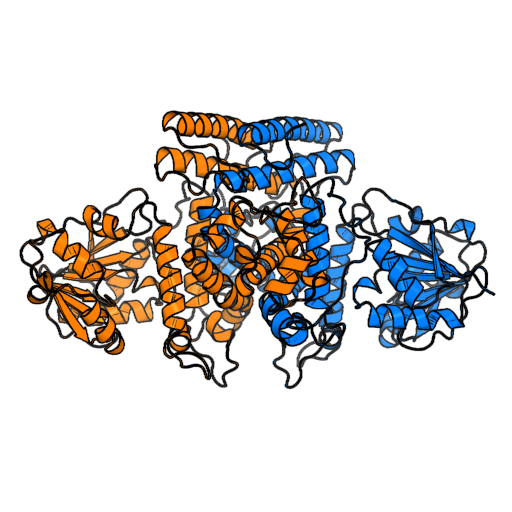 14.555 5.281 1 92.19 240 SER A N 1
ATOM 1880 C CA . SER A 1 240 ? -11.773 13.859 5.516 1 92.19 240 SER A CA 1
ATOM 1881 C C . SER A 1 240 ? -10.883 14.641 6.473 1 92.19 240 SER A C 1
ATOM 1883 O O . SER A 1 240 ? -10.219 14.055 7.328 1 92.19 240 SER A O 1
ATOM 1885 N N . MET A 1 241 ? -10.836 15.953 6.352 1 85.75 241 MET A N 1
ATOM 1886 C CA . MET A 1 241 ? -10.023 16.797 7.223 1 85.75 241 MET A CA 1
ATOM 1887 C C . MET A 1 241 ? -10.57 16.781 8.648 1 85.75 241 MET A C 1
ATOM 1889 O O . MET A 1 241 ? -9.805 16.875 9.609 1 85.75 241 MET A O 1
ATOM 1893 N N . GLN A 1 242 ? -11.859 16.656 8.766 1 83.56 242 GLN A N 1
ATOM 1894 C CA . GLN A 1 242 ? -12.453 16.5 10.086 1 83.56 242 GLN A CA 1
ATOM 1895 C C . GLN A 1 242 ? -11.984 15.211 10.75 1 83.56 242 GLN A C 1
ATOM 1897 O O . GLN A 1 242 ? -11.711 15.188 11.953 1 83.56 242 GLN A O 1
ATOM 1902 N N . ALA A 1 243 ? -11.914 14.211 9.969 1 87.69 243 ALA A N 1
ATOM 1903 C CA . ALA A 1 243 ? -11.383 12.945 10.477 1 87.69 243 ALA A CA 1
ATOM 1904 C C . ALA A 1 243 ? -9.938 13.109 10.93 1 87.69 243 ALA A C 1
ATOM 1906 O O . ALA A 1 243 ? -9.562 12.664 12.016 1 87.69 243 ALA A O 1
ATOM 1907 N N . ALA A 1 244 ? -9.164 13.758 10.117 1 84.88 244 ALA A N 1
ATOM 1908 C CA . ALA A 1 244 ? -7.75 13.961 10.422 1 84.88 244 ALA A CA 1
ATOM 1909 C C . ALA A 1 244 ? -7.574 14.719 11.734 1 84.88 244 ALA A C 1
ATOM 1911 O O . ALA A 1 244 ? -6.672 14.414 12.516 1 84.88 244 ALA A O 1
ATOM 1912 N N . SER A 1 245 ? -8.375 15.672 11.922 1 76.31 245 SER A N 1
ATOM 1913 C CA . SER A 1 245 ? -8.297 16.5 13.117 1 76.31 245 SER A CA 1
ATOM 1914 C C . SER A 1 245 ? -8.617 15.695 14.375 1 76.31 245 SER A C 1
ATOM 1916 O O . SER A 1 245 ? -8.148 16.016 15.461 1 76.31 245 SER A O 1
ATOM 1918 N N . SER A 1 246 ? -9.414 14.641 14.164 1 71.12 246 SER A N 1
ATOM 1919 C CA . SER A 1 246 ? -9.812 13.82 15.305 1 71.12 246 SER A CA 1
ATOM 1920 C C . SER A 1 246 ? -8.695 12.875 15.727 1 71.12 246 SER A C 1
ATOM 1922 O O . SER A 1 246 ? -8.734 12.305 16.828 1 71.12 246 SER A O 1
ATOM 1924 N N . ALA A 1 247 ? -7.656 12.781 14.875 1 69.31 247 ALA A N 1
ATOM 1925 C CA . ALA A 1 247 ? -6.52 11.922 15.18 1 69.31 247 ALA A CA 1
ATOM 1926 C C . ALA A 1 247 ? -5.633 12.539 16.266 1 69.31 247 ALA A C 1
ATOM 1928 O O . ALA A 1 247 ? -4.887 11.828 16.938 1 69.31 247 ALA A O 1
ATOM 1929 N N . SER A 1 248 ? -5.637 13.828 16.375 1 68.25 248 SER A N 1
ATOM 1930 C CA . SER A 1 248 ? -4.84 14.523 17.375 1 68.25 248 SER A CA 1
ATOM 1931 C C . SER A 1 248 ? -5.34 14.203 18.781 1 68.25 248 SER A C 1
ATOM 1933 O O . SER A 1 248 ? -6.547 14.117 19.016 1 68.25 248 SER A O 1
ATOM 1935 N N . ALA A 1 249 ? -4.324 13.914 19.594 1 67.94 249 ALA A N 1
ATOM 1936 C CA . ALA A 1 249 ? -4.688 13.695 20.984 1 67.94 249 ALA A CA 1
ATOM 1937 C C . ALA A 1 249 ? -5.328 14.938 21.594 1 67.94 249 ALA A C 1
ATOM 1939 O O . ALA A 1 249 ? -6.148 14.844 22.5 1 67.94 249 ALA A O 1
ATOM 1940 N N . ILE A 1 250 ? -4.867 16.031 21.047 1 68.44 250 ILE A N 1
ATOM 1941 C CA . ILE A 1 250 ? -5.465 17.297 21.438 1 68.44 250 ILE A CA 1
ATOM 1942 C C . ILE A 1 250 ? -6.383 17.797 20.328 1 68.44 250 ILE A C 1
ATOM 1944 O O . ILE A 1 250 ? -5.938 18.016 19.203 1 68.44 250 ILE A O 1
ATOM 1948 N N . ARG A 1 251 ? -7.562 17.984 20.734 1 75.75 251 ARG A N 1
ATOM 1949 C CA . ARG A 1 251 ? -8.523 18.469 19.75 1 75.75 251 ARG A CA 1
ATOM 1950 C C . ARG A 1 251 ? -8.172 19.891 19.312 1 75.75 251 ARG A C 1
ATOM 1952 O O . ARG A 1 251 ? -7.598 20.672 20.078 1 75.75 251 ARG A O 1
ATOM 1959 N N . ALA A 1 252 ? -8.547 20.125 18.156 1 78.31 252 ALA A N 1
ATOM 1960 C CA . ALA A 1 252 ? -8.227 21.438 17.578 1 78.31 252 ALA A CA 1
ATOM 1961 C C . ALA A 1 252 ? -8.703 22.562 18.469 1 78.31 252 ALA A C 1
ATOM 1963 O O . ALA A 1 252 ? -7.957 23.516 18.734 1 78.31 252 ALA A O 1
ATOM 1964 N N . ASP A 1 253 ? -9.875 22.438 18.984 1 83.25 253 ASP A N 1
ATOM 1965 C CA . ASP A 1 253 ? -10.438 23.469 19.859 1 83.25 253 ASP A CA 1
ATOM 1966 C C . ASP A 1 253 ? -9.609 23.609 21.141 1 83.25 253 ASP A C 1
ATOM 1968 O O . ASP A 1 253 ? -9.391 24.734 21.625 1 83.25 253 ASP A O 1
ATOM 1972 N N . ASP A 1 254 ? -9.18 22.484 21.609 1 86.56 254 ASP A N 1
ATOM 1973 C CA . ASP A 1 254 ? -8.375 22.516 22.828 1 86.56 254 ASP A CA 1
ATOM 1974 C C . ASP A 1 254 ? -7 23.125 22.562 1 86.56 254 ASP A C 1
ATOM 1976 O O . ASP A 1 254 ? -6.461 23.844 23.391 1 86.56 254 ASP A O 1
ATOM 1980 N N . LEU A 1 255 ? -6.523 22.781 21.469 1 87.94 255 LEU A N 1
ATOM 1981 C CA . LEU A 1 255 ? -5.238 23.375 21.109 1 87.94 255 LEU A CA 1
ATOM 1982 C C . LEU A 1 255 ? -5.352 24.891 21.031 1 87.94 255 LEU A C 1
ATOM 1984 O O . LEU A 1 255 ? -4.477 25.609 21.516 1 87.94 255 LEU A O 1
ATOM 1988 N N . LEU A 1 256 ? -6.402 25.391 20.422 1 91.5 256 LEU A N 1
ATOM 1989 C CA . LEU A 1 256 ? -6.613 26.828 20.312 1 91.5 256 LEU A CA 1
ATOM 1990 C C . LEU A 1 256 ? -6.727 27.469 21.688 1 91.5 256 LEU A C 1
ATOM 1992 O O . LEU A 1 256 ? -6.312 28.625 21.875 1 91.5 256 LEU A O 1
ATOM 1996 N N . LYS A 1 257 ? -7.242 26.703 22.547 1 91.69 257 LYS A N 1
ATOM 1997 C CA . LYS A 1 257 ? -7.473 27.219 23.891 1 91.69 257 LYS A CA 1
ATOM 1998 C C . LYS A 1 257 ? -6.172 27.266 24.703 1 91.69 257 LYS A C 1
ATOM 2000 O O . LYS A 1 257 ? -5.898 28.266 25.375 1 91.69 257 LYS A O 1
ATOM 2005 N N . ILE A 1 258 ? -5.359 26.234 24.547 1 91.19 258 ILE A N 1
ATOM 2006 C CA . ILE A 1 258 ? -4.27 26.094 25.516 1 91.19 258 ILE A CA 1
ATOM 2007 C C . ILE A 1 258 ? -2.934 26.359 24.812 1 91.19 258 ILE A C 1
ATOM 2009 O O . ILE A 1 258 ? -1.909 26.547 25.484 1 91.19 258 ILE A O 1
ATOM 2013 N N . GLY A 1 259 ? -2.928 26.375 23.531 1 92.31 259 GLY A N 1
ATOM 2014 C CA . GLY A 1 259 ? -1.681 26.406 22.781 1 92.31 259 GLY A CA 1
ATOM 2015 C C . GLY A 1 259 ? -1.103 27.797 22.656 1 92.31 259 GLY A C 1
ATOM 2016 O O . GLY A 1 259 ? 0.051 27.969 22.25 1 92.31 259 GLY A O 1
ATOM 2017 N N . TYR A 1 260 ? -1.841 28.75 22.984 1 93.56 260 TYR A N 1
ATOM 2018 C CA . TYR A 1 260 ? -1.408 30.141 22.891 1 93.56 260 TYR A CA 1
ATOM 2019 C C . TYR A 1 260 ? -2.049 31 23.984 1 93.56 260 TYR A C 1
ATOM 2021 O O . TYR A 1 260 ? -3.213 30.781 24.328 1 93.56 260 TYR A O 1
ATOM 2029 N N . ASP A 1 261 ? -1.296 31.906 24.531 1 92.25 261 ASP A N 1
ATOM 2030 C CA . ASP A 1 261 ? -1.821 32.781 25.547 1 92.25 261 ASP A CA 1
ATOM 2031 C C . ASP A 1 261 ? -2.568 33.969 24.922 1 92.25 261 ASP A C 1
ATOM 2033 O O . ASP A 1 261 ? -2.039 35.094 24.859 1 92.25 261 ASP A O 1
ATOM 2037 N N . TRP A 1 262 ? -3.801 33.781 24.641 1 93.31 262 TRP A N 1
ATOM 2038 C CA . TRP A 1 262 ? -4.645 34.781 24.016 1 93.31 262 TRP A CA 1
ATOM 2039 C C . TRP A 1 262 ? -4.871 35.969 24.938 1 93.31 262 TRP A C 1
ATOM 2041 O O . TRP A 1 262 ? -5.105 37.094 24.484 1 93.31 262 TRP A O 1
ATOM 2051 N N . THR A 1 263 ? -4.848 35.75 26.156 1 89.31 263 THR A N 1
ATOM 2052 C CA . THR A 1 263 ? -5.16 36.781 27.141 1 89.31 263 THR A CA 1
ATOM 2053 C C . THR A 1 263 ? -4.102 37.875 27.141 1 89.31 263 THR A C 1
ATOM 2055 O O . THR A 1 263 ? -4.41 39.031 27.391 1 89.31 263 THR A O 1
ATOM 2058 N N . GLN A 1 264 ? -2.969 37.5 26.75 1 88.25 264 GLN A N 1
ATOM 2059 C CA . GLN A 1 264 ? -1.864 38.469 26.766 1 88.25 264 GLN A CA 1
ATOM 2060 C C . GLN A 1 264 ? -2.014 39.469 25.641 1 88.25 264 GLN A C 1
ATOM 2062 O O . GLN A 1 264 ? -1.392 40.531 25.672 1 88.25 264 GLN A O 1
ATOM 2067 N N . LEU A 1 265 ? -2.822 39.25 24.625 1 88.94 265 LEU A N 1
ATOM 2068 C CA . LEU A 1 265 ? -2.963 40.094 23.469 1 88.94 265 LEU A CA 1
ATOM 2069 C C . LEU A 1 265 ? -3.762 41.344 23.797 1 88.94 265 LEU A C 1
ATOM 2071 O O . LEU A 1 265 ? -3.637 42.375 23.125 1 88.94 265 LEU A O 1
ATOM 2075 N N . GLY A 1 266 ? -4.609 41.25 24.891 1 86.44 266 GLY A N 1
ATOM 2076 C CA . GLY A 1 266 ? -5.488 42.375 25.203 1 86.44 266 GLY A CA 1
ATOM 2077 C C . GLY A 1 266 ? -6.598 42.562 24.188 1 86.44 266 GLY A C 1
ATOM 2078 O O . GLY A 1 266 ? -7.152 41.594 23.672 1 86.44 266 GLY A O 1
ATOM 2079 N N . ASP A 1 267 ? -6.945 43.844 24 1 89.25 267 ASP A N 1
ATOM 2080 C CA . ASP A 1 267 ? -7.996 44.188 23.031 1 89.25 267 ASP A CA 1
ATOM 2081 C C . ASP A 1 267 ? -7.426 44.312 21.625 1 89.25 267 ASP A C 1
ATOM 2083 O O . ASP A 1 267 ? -6.84 45.344 21.281 1 89.25 267 ASP A O 1
ATOM 2087 N N . VAL A 1 268 ? -7.637 43.25 20.891 1 92.81 268 VAL A N 1
ATOM 2088 C CA . VAL A 1 268 ? -7.012 43.219 19.578 1 92.81 268 VAL A CA 1
ATOM 2089 C C . VAL A 1 268 ? -8.039 42.781 18.531 1 92.81 268 VAL A C 1
ATOM 2091 O O . VAL A 1 268 ? -9.062 42.188 18.875 1 92.81 268 VAL A O 1
ATOM 2094 N N . THR A 1 269 ? -7.738 43.125 17.312 1 95.31 269 THR A N 1
ATOM 2095 C CA . THR A 1 269 ? -8.453 42.562 16.172 1 95.31 269 THR A CA 1
ATOM 2096 C C . THR A 1 269 ? -7.73 41.344 15.602 1 95.31 269 THR A C 1
ATOM 2098 O O . THR A 1 269 ? -6.57 41.438 15.195 1 95.31 269 THR A O 1
ATOM 2101 N N . LEU A 1 270 ? -8.391 40.25 15.656 1 97.62 270 LEU A N 1
ATOM 2102 C CA . LEU A 1 270 ? -7.871 39 15.094 1 97.62 270 LEU A CA 1
ATOM 2103 C C . LEU A 1 270 ? -8.43 38.781 13.695 1 97.62 270 LEU A C 1
ATOM 2105 O O . LEU A 1 270 ? -9.648 38.781 13.5 1 97.62 270 LEU A O 1
ATOM 2109 N N . VAL A 1 271 ? -7.59 38.688 12.758 1 98.12 271 VAL A N 1
ATOM 2110 C CA . VAL A 1 271 ? -7.992 38.281 11.406 1 98.12 271 VAL A CA 1
ATOM 2111 C C . VAL A 1 271 ? -7.656 36.812 11.172 1 98.12 271 VAL A C 1
ATOM 2113 O O . VAL A 1 271 ? -6.484 36.438 11.148 1 98.12 271 VAL A O 1
ATOM 2116 N N . ASP A 1 272 ? -8.648 36 11.039 1 98.19 272 ASP A N 1
ATOM 2117 C CA . ASP A 1 272 ? -8.5 34.562 10.727 1 98.19 272 ASP A CA 1
ATOM 2118 C C . ASP A 1 272 ? -8.477 34.344 9.219 1 98.19 272 ASP A C 1
ATOM 2120 O O . ASP A 1 272 ? -9.523 34.156 8.594 1 98.19 272 ASP A O 1
ATOM 2124 N N . VAL A 1 273 ? -7.25 34.312 8.688 1 97.94 273 VAL A N 1
ATOM 2125 C CA . VAL A 1 273 ? -7.051 34.188 7.242 1 97.94 273 VAL A CA 1
ATOM 2126 C C . VAL A 1 273 ? -7.312 32.75 6.809 1 97.94 273 VAL A C 1
ATOM 2128 O O . VAL A 1 273 ? -6.684 31.812 7.312 1 97.94 273 VAL A O 1
ATOM 2131 N N . GLY A 1 274 ? -8.195 32.562 5.816 1 95.38 274 GLY A N 1
ATOM 2132 C CA . GLY A 1 274 ? -8.617 31.219 5.453 1 95.38 274 GLY A CA 1
ATOM 2133 C C . GLY A 1 274 ? -9.414 30.531 6.539 1 95.38 274 GLY A C 1
ATOM 2134 O O . GLY A 1 274 ? -9.219 29.344 6.801 1 95.38 274 GLY A O 1
ATOM 2135 N N . GLY A 1 275 ? -10.297 31.234 7.176 1 94.5 275 GLY A N 1
ATOM 2136 C CA . GLY A 1 275 ? -10.969 30.766 8.375 1 94.5 275 GLY A CA 1
ATOM 2137 C C . GLY A 1 275 ? -12.219 29.953 8.094 1 94.5 275 GLY A C 1
ATOM 2138 O O . GLY A 1 275 ? -12.898 29.516 9.016 1 94.5 275 GLY A O 1
ATOM 2139 N N . SER A 1 276 ? -12.516 29.719 6.84 1 91 276 SER A N 1
ATOM 2140 C CA . SER A 1 276 ? -13.641 28.906 6.406 1 91 276 SER A CA 1
ATOM 2141 C C . SER A 1 276 ? -14.945 29.406 7.02 1 91 276 SER A C 1
ATOM 2143 O O . SER A 1 276 ? -15.219 30.609 7.035 1 91 276 SER A O 1
ATOM 2145 N N . SER A 1 277 ? -15.789 28.562 7.57 1 89.69 277 SER A N 1
ATOM 2146 C CA . SER A 1 277 ? -17.109 28.938 8.062 1 89.69 277 SER A CA 1
ATOM 2147 C C . SER A 1 277 ? -17.031 29.531 9.461 1 89.69 277 SER A C 1
ATOM 2149 O O . SER A 1 277 ? -18.062 29.781 10.094 1 89.69 277 SER A O 1
ATOM 2151 N N . GLY A 1 278 ? -15.852 29.703 9.977 1 93.12 278 GLY A N 1
ATOM 2152 C CA . GLY A 1 278 ? -15.672 30.5 11.18 1 93.12 278 GLY A CA 1
ATOM 2153 C C . GLY A 1 278 ? -15.719 29.672 12.453 1 93.12 278 GLY A C 1
ATOM 2154 O O . GLY A 1 278 ? -15.898 30.203 13.547 1 93.12 278 GLY A O 1
ATOM 2155 N N . HIS A 1 279 ? -15.539 28.375 12.367 1 90.44 279 HIS A N 1
ATOM 2156 C CA . HIS A 1 279 ? -15.578 27.484 13.523 1 90.44 279 HIS A CA 1
ATOM 2157 C C . HIS A 1 279 ? -14.562 27.922 14.578 1 90.44 279 HIS A C 1
ATOM 2159 O O . HIS A 1 279 ? -14.891 28.016 15.758 1 90.44 279 HIS A O 1
ATOM 2165 N N . ASP A 1 280 ? -13.336 28.188 14.172 1 94.12 280 ASP A N 1
ATOM 2166 C CA . ASP A 1 280 ? -12.289 28.578 15.102 1 94.12 280 ASP A CA 1
ATOM 2167 C C . ASP A 1 280 ? -12.594 29.922 15.742 1 94.12 280 ASP A C 1
ATOM 2169 O O . ASP A 1 280 ? -12.367 30.109 16.938 1 94.12 280 ASP A O 1
ATOM 2173 N N . ALA A 1 281 ? -13.109 30.828 14.953 1 95.75 281 ALA A N 1
ATOM 2174 C CA . ALA A 1 281 ? -13.461 32.156 15.453 1 95.75 281 ALA A CA 1
ATOM 2175 C C . ALA A 1 281 ? -14.523 32.062 16.547 1 95.75 281 ALA A C 1
ATOM 2177 O O . ALA A 1 281 ? -14.406 32.719 17.578 1 95.75 281 ALA A O 1
ATOM 2178 N N . VAL A 1 282 ? -15.516 31.297 16.297 1 95.19 282 VAL A N 1
ATOM 2179 C CA . VAL A 1 282 ? -16.594 31.109 17.266 1 95.19 282 VAL A CA 1
ATOM 2180 C C . VAL A 1 282 ? -16.031 30.531 18.562 1 95.19 282 VAL A C 1
ATOM 2182 O O . VAL A 1 282 ? -16.328 31.031 19.641 1 95.19 282 VAL A O 1
ATOM 2185 N N . HIS A 1 283 ? -15.219 29.5 18.422 1 94.19 283 HIS A N 1
ATOM 2186 C CA . HIS A 1 283 ? -14.617 28.859 19.594 1 94.19 283 HIS A CA 1
ATOM 2187 C C . HIS A 1 283 ? -13.758 29.844 20.375 1 94.19 283 HIS A C 1
ATOM 2189 O O . HIS A 1 283 ? -13.852 29.922 21.609 1 94.19 283 HIS A O 1
ATOM 2195 N N . LEU A 1 284 ? -12.945 30.609 19.719 1 95.62 284 LEU A N 1
ATOM 2196 C CA . LEU A 1 284 ? -12.047 31.562 20.344 1 95.62 284 LEU A CA 1
ATOM 2197 C C . LEU A 1 284 ? -12.836 32.688 21.047 1 95.62 284 LEU A C 1
ATOM 2199 O O . LEU A 1 284 ? -12.531 33.062 22.172 1 95.62 284 LEU A O 1
ATOM 2203 N N . ALA A 1 285 ? -13.836 33.156 20.359 1 95.25 285 ALA A N 1
ATOM 2204 C CA . ALA A 1 285 ? -14.648 34.219 20.938 1 95.25 285 ALA A CA 1
ATOM 2205 C C . ALA A 1 285 ? -15.359 33.75 22.203 1 95.25 285 ALA A C 1
ATOM 2207 O O . ALA A 1 285 ? -15.453 34.5 23.172 1 95.25 285 ALA A O 1
ATOM 2208 N N . ARG A 1 286 ? -15.844 32.562 22.172 1 94.44 286 ARG A N 1
ATOM 2209 C CA . ARG A 1 286 ? -16.531 32 23.344 1 94.44 286 ARG A CA 1
ATOM 2210 C C . ARG A 1 286 ? -15.562 31.781 24.5 1 94.44 286 ARG A C 1
ATOM 2212 O O . ARG A 1 286 ? -15.906 32.031 25.656 1 94.44 286 ARG A O 1
ATOM 2219 N N . THR A 1 287 ? -14.422 31.344 24.234 1 94.31 287 THR A N 1
ATOM 2220 C CA . THR A 1 287 ? -13.438 30.953 25.234 1 94.31 287 THR A CA 1
ATOM 2221 C C . THR A 1 287 ? -12.742 32.188 25.812 1 94.31 287 THR A C 1
ATOM 2223 O O . THR A 1 287 ? -12.383 32.219 26.984 1 94.31 287 THR A O 1
ATOM 2226 N N . PHE A 1 288 ? -12.547 33.188 24.953 1 94.38 288 PHE A N 1
ATOM 2227 C CA . PHE A 1 288 ? -11.797 34.344 25.359 1 94.38 288 PHE A CA 1
ATOM 2228 C C . PHE A 1 288 ? -12.609 35.625 25.141 1 94.38 288 PHE A C 1
ATOM 2230 O O . PHE A 1 288 ? -12.469 36.281 24.109 1 94.38 288 PHE A O 1
ATOM 2237 N N . PRO A 1 289 ? -13.219 36.062 26.125 1 89.12 289 PRO A N 1
ATOM 2238 C CA . PRO A 1 289 ? -14.102 37.219 26 1 89.12 289 PRO A CA 1
ATOM 2239 C C . PRO A 1 289 ? -13.344 38.5 25.641 1 89.12 289 PRO A C 1
ATOM 2241 O O . PRO A 1 289 ? -13.938 39.469 25.125 1 89.12 289 PRO A O 1
ATOM 2244 N N . ASN A 1 290 ? -12.133 38.5 25.859 1 86.56 290 ASN A N 1
ATOM 2245 C CA . ASN A 1 290 ? -11.328 39.688 25.578 1 86.56 290 ASN A CA 1
ATOM 2246 C C . ASN A 1 290 ? -11.094 39.875 24.078 1 86.56 290 ASN A C 1
ATOM 2248 O O . ASN A 1 290 ? -10.688 40.938 23.625 1 86.56 290 ASN A O 1
ATOM 2252 N N . LEU A 1 291 ? -11.258 38.781 23.297 1 92.19 291 LEU A N 1
ATOM 2253 C CA . LEU A 1 291 ? -11.203 38.875 21.844 1 92.19 291 LEU A CA 1
ATOM 2254 C C . LEU A 1 291 ? -12.492 39.5 21.297 1 92.19 291 LEU A C 1
ATOM 2256 O O . LEU A 1 291 ? -13.43 38.75 20.969 1 92.19 291 LEU A O 1
ATOM 2260 N N . LYS A 1 292 ? -12.484 40.75 21.078 1 91 292 LYS A N 1
ATOM 2261 C CA . LYS A 1 292 ? -13.734 41.469 20.844 1 91 292 LYS A CA 1
ATOM 2262 C C . LYS A 1 292 ? -13.992 41.625 19.344 1 91 292 LYS A C 1
ATOM 2264 O O . LYS A 1 292 ? -15.117 41.938 18.938 1 91 292 LYS A O 1
ATOM 2269 N N . LYS A 1 293 ? -12.984 41.469 18.578 1 96.56 293 LYS A N 1
ATOM 2270 C CA . LYS A 1 293 ? -13.148 41.625 17.125 1 96.56 293 LYS A CA 1
ATOM 2271 C C . LYS A 1 293 ? -12.398 40.562 16.375 1 96.56 293 LYS A C 1
ATOM 2273 O O . LYS A 1 293 ? -11.164 40.531 16.375 1 96.56 293 LYS A O 1
ATOM 2278 N N . ILE A 1 294 ? -13.117 39.688 15.703 1 97.94 294 ILE A N 1
ATOM 2279 C CA . ILE A 1 294 ? -12.547 38.625 14.867 1 97.94 294 ILE A CA 1
ATOM 2280 C C . ILE A 1 294 ? -13.109 38.75 13.453 1 97.94 294 ILE A C 1
ATOM 2282 O O . ILE A 1 294 ? -14.328 38.781 13.258 1 97.94 294 ILE A O 1
ATOM 2286 N N . VAL A 1 295 ? -12.266 38.906 12.523 1 98.25 295 VAL A N 1
ATOM 2287 C CA . VAL A 1 295 ? -12.641 38.906 11.109 1 98.25 295 VAL A CA 1
ATOM 2288 C C . VAL A 1 295 ? -12.234 37.594 10.461 1 98.25 295 VAL A C 1
ATOM 2290 O O . VAL A 1 295 ? -11.055 37.25 10.438 1 98.25 295 VAL A O 1
ATOM 2293 N N . VAL A 1 296 ? -13.203 36.875 9.992 1 98.12 296 VAL A N 1
ATOM 2294 C CA . VAL A 1 296 ? -12.945 35.625 9.273 1 98.12 296 VAL A CA 1
ATOM 2295 C C . VAL A 1 296 ? -12.867 35.906 7.777 1 98.12 296 VAL A C 1
ATOM 2297 O O . VAL A 1 296 ? -13.812 36.438 7.184 1 98.12 296 VAL A O 1
ATOM 2300 N N . GLN A 1 297 ? -11.703 35.625 7.238 1 98 297 GLN A N 1
ATOM 2301 C CA . GLN A 1 297 ? -11.508 35.812 5.805 1 98 297 GLN A CA 1
ATOM 2302 C C . GLN A 1 297 ? -11.484 34.469 5.062 1 98 297 GLN A C 1
ATOM 2304 O O . GLN A 1 297 ? -10.805 33.531 5.484 1 98 297 GLN A O 1
ATOM 2309 N N . ASP A 1 298 ? -12.195 34.344 4 1 95.38 298 ASP A N 1
ATOM 2310 C CA . ASP A 1 298 ? -12.164 33.219 3.066 1 95.38 298 ASP A CA 1
ATOM 2311 C C . ASP A 1 298 ? -12.844 33.594 1.749 1 95.38 298 ASP A C 1
ATOM 2313 O O . ASP A 1 298 ? -13.281 34.719 1.564 1 95.38 298 ASP A O 1
ATOM 2317 N N . LEU A 1 299 ? -12.883 32.688 0.828 1 92.25 299 LEU A N 1
ATOM 2318 C CA . LEU A 1 299 ? -13.5 32.938 -0.468 1 92.25 299 LEU A CA 1
ATOM 2319 C C . LEU A 1 299 ? -14.984 33.25 -0.309 1 92.25 299 LEU A C 1
ATOM 2321 O O . LEU A 1 299 ? -15.625 32.812 0.644 1 92.25 299 LEU A O 1
ATOM 2325 N N . PRO A 1 300 ? -15.562 34 -1.236 1 92.81 300 PRO A N 1
ATOM 2326 C CA . PRO A 1 300 ? -16.953 34.438 -1.126 1 92.81 300 PRO A CA 1
ATOM 2327 C C . PRO A 1 300 ? -17.938 33.281 -1.014 1 92.81 300 PRO A C 1
ATOM 2329 O O . PRO A 1 300 ? -18.969 33.406 -0.332 1 92.81 300 PRO A O 1
ATOM 2332 N N . GLU A 1 301 ? -17.641 32.219 -1.651 1 86 301 GLU A N 1
ATOM 2333 C CA . GLU A 1 301 ? -18.547 31.062 -1.678 1 86 301 GLU A CA 1
ATOM 2334 C C . GLU A 1 301 ? -18.734 30.484 -0.281 1 86 301 GLU A C 1
ATOM 2336 O O . GLU A 1 301 ? -19.734 29.812 -0.013 1 86 301 GLU A O 1
ATOM 2341 N N . VAL A 1 302 ? -17.891 30.781 0.618 1 88.56 302 VAL A N 1
ATOM 2342 C CA . VAL A 1 302 ? -17.906 30.219 1.962 1 88.56 302 VAL A CA 1
ATOM 2343 C C . VAL A 1 302 ? -18.828 31.031 2.861 1 88.56 302 VAL A C 1
ATOM 2345 O O . VAL A 1 302 ? -19.234 30.578 3.926 1 88.56 302 VAL A O 1
ATOM 2348 N N . GLN A 1 303 ? -19.203 32.219 2.484 1 93.19 303 GLN A N 1
ATOM 2349 C CA . GLN A 1 303 ? -19.938 33.156 3.328 1 93.19 303 GLN A CA 1
ATOM 2350 C C . GLN A 1 303 ? -21.281 32.594 3.762 1 93.19 303 GLN A C 1
ATOM 2352 O O . GLN A 1 303 ? -21.703 32.781 4.898 1 93.19 303 GLN A O 1
ATOM 2357 N N . VAL A 1 304 ? -21.891 31.906 2.838 1 90.81 304 VAL A N 1
ATOM 2358 C CA . VAL A 1 304 ? -23.203 31.344 3.152 1 90.81 304 VAL A CA 1
ATOM 2359 C C . VAL A 1 304 ? -23.078 30.391 4.344 1 90.81 304 VAL A C 1
ATOM 2361 O O . VAL A 1 304 ? -23.859 30.484 5.293 1 90.81 304 VAL A O 1
ATOM 2364 N N . ALA A 1 305 ? -22.125 29.547 4.266 1 87.12 305 ALA A N 1
ATOM 2365 C CA . ALA A 1 305 ? -21.906 28.609 5.359 1 87.12 305 ALA A CA 1
ATOM 2366 C C . ALA A 1 305 ? -21.547 29.344 6.648 1 87.12 305 ALA A C 1
ATOM 2368 O O . ALA A 1 305 ? -21.969 28.938 7.738 1 87.12 305 ALA A O 1
ATOM 2369 N N . PHE A 1 306 ? -20.797 30.344 6.59 1 92.12 306 PHE A N 1
ATOM 2370 C CA . PHE A 1 306 ? -20.422 31.188 7.727 1 92.12 306 PHE A CA 1
ATOM 2371 C C . PHE A 1 306 ? -21.656 31.797 8.375 1 92.12 306 PHE A C 1
ATOM 2373 O O . PHE A 1 306 ? -21.828 31.703 9.594 1 92.12 306 PHE A O 1
ATOM 2380 N N . ASP A 1 307 ? -22.484 32.375 7.512 1 95 307 ASP A N 1
ATOM 2381 C CA . ASP A 1 307 ? -23.672 33.062 8.008 1 95 307 ASP A CA 1
ATOM 2382 C C . ASP A 1 307 ? -24.609 32.094 8.703 1 95 307 ASP A C 1
ATOM 2384 O O . ASP A 1 307 ? -25.25 32.438 9.703 1 95 307 ASP A O 1
ATOM 2388 N N . GLU A 1 308 ? -24.672 30.969 8.18 1 92.62 308 GLU A N 1
ATOM 2389 C CA . GLU A 1 308 ? -25.547 29.938 8.75 1 92.62 308 GLU A CA 1
ATOM 2390 C C . GLU A 1 308 ? -25.016 29.453 10.094 1 92.62 308 GLU A C 1
ATOM 2392 O O . GLU A 1 308 ? -25.781 29.078 10.969 1 92.62 308 GLU A O 1
ATOM 2397 N N . ARG A 1 309 ? -23.75 29.469 10.234 1 90.56 309 ARG A N 1
ATOM 2398 C CA . ARG A 1 309 ? -23.109 28.891 11.406 1 90.56 309 ARG A CA 1
ATOM 2399 C C . ARG A 1 309 ? -22.984 29.906 12.523 1 90.56 309 ARG A C 1
ATOM 2401 O O . ARG A 1 309 ? -23 29.562 13.711 1 90.56 309 ARG A O 1
ATOM 2408 N N . LEU A 1 310 ? -22.844 31.125 12.242 1 94.94 310 LEU A N 1
ATOM 2409 C CA . LEU A 1 310 ? -22.516 32.156 13.211 1 94.94 310 LEU A CA 1
ATOM 2410 C C . LEU A 1 310 ? -23.672 32.406 14.18 1 94.94 310 LEU A C 1
ATOM 2412 O O . LEU A 1 310 ? -24.766 32.781 13.766 1 94.94 310 LEU A O 1
ATOM 2416 N N . PRO A 1 311 ? -23.453 32.125 15.43 1 95 311 PRO A N 1
ATOM 2417 C CA . PRO A 1 311 ? -24.5 32.375 16.422 1 95 311 PRO A CA 1
ATOM 2418 C C . PRO A 1 311 ? -24.859 33.875 16.531 1 95 311 PRO A C 1
ATOM 2420 O O . PRO A 1 311 ? -23.984 34.719 16.438 1 95 311 PRO A O 1
ATOM 2423 N N . GLU A 1 312 ? -26.047 34.094 16.875 1 95 312 GLU A N 1
ATOM 2424 C CA . GLU A 1 312 ? -26.578 35.438 16.953 1 95 312 GLU A CA 1
ATOM 2425 C C . GLU A 1 312 ? -25.828 36.25 18.016 1 95 312 GLU A C 1
ATOM 2427 O O . GLU A 1 312 ? -25.562 37.438 17.812 1 95 312 GLU A O 1
ATOM 2432 N N . GLU A 1 313 ? -25.453 35.656 19.031 1 94.5 313 GLU A N 1
ATOM 2433 C CA . GLU A 1 313 ? -24.859 36.375 20.156 1 94.5 313 GLU A CA 1
ATOM 2434 C C . GLU A 1 313 ? -23.422 36.812 19.844 1 94.5 313 GLU A C 1
ATOM 2436 O O . GLU A 1 313 ? -22.859 37.625 20.562 1 94.5 313 GLU A O 1
ATOM 2441 N N . LEU A 1 314 ? -22.844 36.281 18.734 1 96.38 314 LEU A N 1
ATOM 2442 C CA . LEU A 1 314 ? -21.438 36.594 18.422 1 96.38 314 LEU A CA 1
ATOM 2443 C C . LEU A 1 314 ? -21.344 37.469 17.172 1 96.38 314 LEU A C 1
ATOM 2445 O O . LEU A 1 314 ? -20.25 37.812 16.734 1 96.38 314 LEU A O 1
ATOM 2449 N N . LYS A 1 315 ? -22.438 37.875 16.641 1 95.69 315 LYS A N 1
ATOM 2450 C CA . LYS A 1 315 ? -22.469 38.656 15.406 1 95.69 315 LYS A CA 1
ATOM 2451 C C . LYS A 1 315 ? -21.828 40.031 15.602 1 95.69 315 LYS A C 1
ATOM 2453 O O . LYS A 1 315 ? -21.328 40.625 14.641 1 95.69 315 LYS A O 1
ATOM 2458 N N . SER A 1 316 ? -21.812 40.5 16.797 1 95.31 316 SER A N 1
ATOM 2459 C CA . SER A 1 316 ? -21.203 41.781 17.062 1 95.31 316 SER A CA 1
ATOM 2460 C C . SER A 1 316 ? -19.688 41.688 17.172 1 95.31 316 SER A C 1
ATOM 2462 O O . SER A 1 316 ? -18.969 42.656 17.062 1 95.31 316 SER A O 1
ATOM 2464 N N . ARG A 1 317 ? -19.172 40.469 17.344 1 96.94 317 ARG A N 1
ATOM 2465 C CA . ARG A 1 317 ? -17.75 40.281 17.609 1 96.94 317 ARG A CA 1
ATOM 2466 C C . ARG A 1 317 ? -17.062 39.625 16.406 1 96.94 317 ARG A C 1
ATOM 2468 O O . ARG A 1 317 ? -15.844 39.781 16.234 1 96.94 317 ARG A O 1
ATOM 2475 N N . ILE A 1 318 ? -17.812 38.844 15.633 1 97.88 318 ILE A N 1
ATOM 2476 C CA . ILE A 1 318 ? -17.25 38.094 14.523 1 97.88 318 ILE A CA 1
ATOM 2477 C C . ILE A 1 318 ? -17.875 38.531 13.211 1 97.88 318 ILE A C 1
ATOM 2479 O O . ILE A 1 318 ? -19.109 38.656 13.109 1 97.88 318 ILE A O 1
ATOM 2483 N N . SER A 1 319 ? -17.125 38.812 12.258 1 97.56 319 SER A N 1
ATOM 2484 C CA . SER A 1 319 ? -17.609 39.188 10.93 1 97.56 319 SER A CA 1
ATOM 2485 C C . SER A 1 319 ? -16.891 38.375 9.852 1 97.56 319 SER A C 1
ATOM 2487 O O . SER A 1 319 ? -15.828 37.812 10.086 1 97.56 319 SER A O 1
ATOM 2489 N N . PHE A 1 320 ? -17.547 38.281 8.727 1 97.56 320 PHE A N 1
ATOM 2490 C CA . PHE A 1 320 ? -16.969 37.594 7.562 1 97.56 320 PHE A CA 1
ATOM 2491 C C . PHE A 1 320 ? -16.547 38.625 6.512 1 97.56 320 PHE A C 1
ATOM 2493 O O . PHE A 1 320 ? -17.234 39.594 6.277 1 97.56 320 PHE A O 1
ATOM 2500 N N . GLU A 1 321 ? -15.43 38.438 5.934 1 97.81 321 GLU A N 1
ATOM 2501 C CA . GLU A 1 321 ? -14.938 39.25 4.828 1 97.81 321 GLU A CA 1
ATOM 2502 C C . GLU A 1 321 ? -14.461 38.375 3.668 1 97.81 321 GLU A C 1
ATOM 2504 O O . GLU A 1 321 ? -13.5 37.625 3.805 1 97.81 321 GLU A O 1
ATOM 2509 N N . PRO A 1 322 ? -15.141 38.438 2.467 1 96.81 322 PRO A N 1
ATOM 2510 C CA . PRO A 1 322 ? -14.602 37.719 1.305 1 96.81 322 PRO A CA 1
ATOM 2511 C C . PRO A 1 322 ? -13.18 38.156 0.952 1 96.81 322 PRO A C 1
ATOM 2513 O O . PRO A 1 322 ? -12.906 39.344 0.817 1 96.81 322 PRO A O 1
ATOM 2516 N N . HIS A 1 323 ? -12.289 37.188 0.909 1 97 323 HIS A N 1
ATOM 2517 C CA . HIS A 1 323 ? -10.883 37.469 0.654 1 97 323 HIS A CA 1
ATOM 2518 C C . HIS A 1 323 ? -10.141 36.25 0.129 1 97 323 HIS A C 1
ATOM 2520 O O . HIS A 1 323 ? -10.312 35.156 0.652 1 97 323 HIS A O 1
ATOM 2526 N N . ASP A 1 324 ? -9.406 36.5 -0.965 1 95.81 324 ASP A N 1
ATOM 2527 C CA . ASP A 1 324 ? -8.414 35.531 -1.444 1 95.81 324 ASP A CA 1
ATOM 2528 C C . ASP A 1 324 ? -7.027 35.844 -0.881 1 95.81 324 ASP A C 1
ATOM 2530 O O . ASP A 1 324 ? -6.445 36.875 -1.194 1 95.81 324 ASP A O 1
ATOM 2534 N N . PHE A 1 325 ? -6.484 34.906 -0.102 1 97.12 325 PHE A N 1
ATOM 2535 C CA . PHE A 1 325 ? -5.25 35.219 0.607 1 97.12 325 PHE A CA 1
ATOM 2536 C C . PHE A 1 325 ? -4.078 35.344 -0.365 1 97.12 325 PHE A C 1
ATOM 2538 O O . PHE A 1 325 ? -2.982 35.75 0.018 1 97.12 325 PHE A O 1
ATOM 2545 N N . PHE A 1 326 ? -4.234 35.094 -1.643 1 96.69 326 PHE A N 1
ATOM 2546 C CA . PHE A 1 326 ? -3.211 35.344 -2.65 1 96.69 326 PHE A CA 1
ATOM 2547 C C . PHE A 1 326 ? -3.256 36.781 -3.123 1 96.69 326 PHE A C 1
ATOM 2549 O O . PHE A 1 326 ? -2.344 37.25 -3.811 1 96.69 326 PHE A O 1
ATOM 2556 N N . GLY A 1 327 ? -4.285 37.438 -2.791 1 96.38 327 GLY A N 1
ATOM 2557 C CA . GLY A 1 327 ? -4.395 38.875 -3.051 1 96.38 327 GLY A CA 1
ATOM 2558 C C . GLY A 1 327 ? -3.918 39.719 -1.893 1 96.38 327 GLY A C 1
ATOM 2559 O O . GLY A 1 327 ? -3.645 39.219 -0.806 1 96.38 327 GLY A O 1
ATOM 2560 N N . PRO A 1 328 ? -3.908 41 -2.109 1 96.44 328 PRO A N 1
ATOM 2561 C CA . PRO A 1 328 ? -3.434 41.906 -1.052 1 96.44 328 PRO A CA 1
ATOM 2562 C C . PRO A 1 328 ? -4.34 41.906 0.179 1 96.44 328 PRO A C 1
ATOM 2564 O O . PRO A 1 328 ? -5.562 41.844 0.049 1 96.44 328 PRO A O 1
ATOM 2567 N N . GLN A 1 329 ? -3.732 41.844 1.367 1 97.19 329 GLN A N 1
ATOM 2568 C CA . GLN A 1 329 ? -4.473 42 2.615 1 97.19 329 GLN A CA 1
ATOM 2569 C C . GLN A 1 329 ? -4.855 43.469 2.863 1 97.19 329 GLN A C 1
ATOM 2571 O O . GLN A 1 329 ? -4 44.281 3.174 1 97.19 329 GLN A O 1
ATOM 2576 N N . ASN A 1 330 ? -6.117 43.719 2.816 1 93.88 330 ASN A N 1
ATOM 2577 C CA . ASN A 1 330 ? -6.562 45.094 2.945 1 93.88 330 ASN A CA 1
ATOM 2578 C C . ASN A 1 330 ? -7.109 45.375 4.34 1 93.88 330 ASN A C 1
ATOM 2580 O O . ASN A 1 330 ? -7.219 46.531 4.746 1 93.88 330 ASN A O 1
ATOM 2584 N N . THR A 1 331 ? -7.41 44.406 5.078 1 95.88 331 THR A N 1
ATOM 2585 C CA . THR A 1 331 ? -8.008 44.562 6.402 1 95.88 331 THR A CA 1
ATOM 2586 C C . THR A 1 331 ? -6.922 44.719 7.465 1 95.88 331 THR A C 1
ATOM 2588 O O . THR A 1 331 ? -6.082 43.844 7.637 1 95.88 331 THR A O 1
ATOM 2591 N N . PRO A 1 332 ? -6.973 45.875 8.133 1 93.88 332 PRO A N 1
ATOM 2592 C CA . PRO A 1 332 ? -6.02 46 9.234 1 93.88 332 PRO A CA 1
ATOM 2593 C C . PRO A 1 332 ? -6.328 45.094 10.406 1 93.88 332 PRO A C 1
ATOM 2595 O O . PRO A 1 332 ? -7.492 44.938 10.781 1 93.88 332 PRO A O 1
ATOM 2598 N N . GLY A 1 333 ? -5.383 44.406 10.891 1 94.44 333 GLY A N 1
ATOM 2599 C CA . GLY A 1 333 ? -5.469 43.531 12.047 1 94.44 333 GLY A CA 1
ATOM 2600 C C . GLY A 1 333 ? -4.262 43.625 12.961 1 94.44 333 GLY A C 1
ATOM 2601 O O . GLY A 1 333 ? -3.203 44.094 12.547 1 94.44 333 GLY A O 1
ATOM 2602 N N . ASP A 1 334 ? -4.441 43.281 14.211 1 95.44 334 ASP A N 1
ATOM 2603 C CA . ASP A 1 334 ? -3.332 43.188 15.156 1 95.44 334 ASP A CA 1
ATOM 2604 C C . ASP A 1 334 ? -2.689 41.812 15.125 1 95.44 334 ASP A C 1
ATOM 2606 O O . ASP A 1 334 ? -1.491 41.656 15.375 1 95.44 334 ASP A O 1
ATOM 2610 N N . VAL A 1 335 ? -3.479 40.844 14.906 1 96.94 335 VAL A N 1
ATOM 2611 C CA . VAL A 1 335 ? -3.049 39.438 14.82 1 96.94 335 VAL A CA 1
ATOM 2612 C C . VAL A 1 335 ? -3.65 38.781 13.57 1 96.94 335 VAL A C 1
ATOM 2614 O O . VAL A 1 335 ? -4.855 38.906 13.336 1 96.94 335 VAL A O 1
ATOM 2617 N N . TYR A 1 336 ? -2.867 38.25 12.781 1 98.19 336 TYR A N 1
ATOM 2618 C CA . TYR A 1 336 ? -3.307 37.438 11.656 1 98.19 336 TYR A CA 1
ATOM 2619 C C . TYR A 1 336 ? -3.039 35.969 11.922 1 98.19 336 TYR A C 1
ATOM 2621 O O . TYR A 1 336 ? -1.896 35.562 12.156 1 98.19 336 TYR A O 1
ATOM 2629 N N . MET A 1 337 ? -4.047 35.156 11.93 1 98.12 337 MET A N 1
ATOM 2630 C CA . MET A 1 337 ? -3.9 33.719 12.18 1 98.12 337 MET A CA 1
ATOM 2631 C C . MET A 1 337 ? -4.121 32.938 10.906 1 98.12 337 MET A C 1
ATOM 2633 O O . MET A 1 337 ? -5.062 33.188 10.156 1 98.12 337 MET A O 1
ATOM 2637 N N . LEU A 1 338 ? -3.209 32.094 10.602 1 97.94 338 LEU A N 1
ATOM 2638 C CA . LEU A 1 338 ? -3.32 31.109 9.539 1 97.94 338 LEU A CA 1
ATOM 2639 C C . LEU A 1 338 ? -3.205 29.688 10.102 1 97.94 338 LEU A C 1
ATOM 2641 O O . LEU A 1 338 ? -2.127 29.281 10.539 1 97.94 338 LEU A O 1
ATOM 2645 N N . LYS A 1 339 ? -4.328 29 10.133 1 95.56 339 LYS A N 1
ATOM 2646 C CA . LYS A 1 339 ? -4.344 27.656 10.703 1 95.56 339 LYS A CA 1
ATOM 2647 C C . LYS A 1 339 ? -4.441 26.594 9.609 1 95.56 339 LYS A C 1
ATOM 2649 O O . LYS A 1 339 ? -5.469 26.484 8.938 1 95.56 339 LYS A O 1
ATOM 2654 N N . THR A 1 340 ? -3.33 25.766 9.422 1 92.62 340 THR A N 1
ATOM 2655 C CA . THR A 1 340 ? -3.264 24.656 8.477 1 92.62 340 THR A CA 1
ATOM 2656 C C . THR A 1 340 ? -3.543 25.141 7.055 1 92.62 340 THR A C 1
ATOM 2658 O O . THR A 1 340 ? -4.336 24.547 6.332 1 92.62 340 THR A O 1
ATOM 2661 N N . ILE A 1 341 ? -2.967 26.297 6.742 1 94.5 341 ILE A N 1
ATOM 2662 C CA . ILE A 1 341 ? -3.146 26.922 5.441 1 94.5 341 ILE A CA 1
ATOM 2663 C C . ILE A 1 341 ? -1.884 26.734 4.602 1 94.5 341 ILE A C 1
ATOM 2665 O O . ILE A 1 341 ? -1.953 26.312 3.449 1 94.5 341 ILE A O 1
ATOM 2669 N N . LEU A 1 342 ? -0.77 26.984 5.184 1 97 342 LEU A N 1
ATOM 2670 C CA . LEU A 1 342 ? 0.448 27.156 4.398 1 97 342 LEU A CA 1
ATOM 2671 C C . LEU A 1 342 ? 1.057 25.812 4.031 1 97 342 LEU A C 1
ATOM 2673 O O . LEU A 1 342 ? 1.791 25.703 3.047 1 97 342 LEU A O 1
ATOM 2677 N N . HIS A 1 343 ? 0.789 24.766 4.773 1 94.12 343 HIS A N 1
ATOM 2678 C CA . HIS A 1 343 ? 1.406 23.469 4.527 1 94.12 343 HIS A CA 1
ATOM 2679 C C . HIS A 1 343 ? 0.935 22.875 3.201 1 94.12 343 HIS A C 1
ATOM 2681 O O . HIS A 1 343 ? 1.606 22.016 2.627 1 94.12 343 HIS A O 1
ATOM 2687 N N . ASP A 1 344 ? -0.15 23.375 2.658 1 94.62 344 ASP A N 1
ATOM 2688 C CA . ASP A 1 344 ? -0.681 22.859 1.4 1 94.62 344 ASP A CA 1
ATOM 2689 C C . ASP A 1 344 ? -0.031 23.547 0.204 1 94.62 344 ASP A C 1
ATOM 2691 O O . ASP A 1 344 ? -0.397 23.297 -0.944 1 94.62 344 ASP A O 1
ATOM 2695 N N . TRP A 1 345 ? 0.922 24.453 0.496 1 97.38 345 TRP A N 1
ATOM 2696 C CA . TRP A 1 345 ? 1.53 25.234 -0.572 1 97.38 345 TRP A CA 1
ATOM 2697 C C . TRP A 1 345 ? 3.051 25.125 -0.539 1 97.38 345 TRP A C 1
ATOM 2699 O O . TRP A 1 345 ? 3.656 25.109 0.536 1 97.38 345 TRP A O 1
ATOM 2709 N N . PRO A 1 346 ? 3.625 25.047 -1.763 1 97.06 346 PRO A N 1
ATOM 2710 C CA . PRO A 1 346 ? 5.086 25.141 -1.785 1 97.06 346 PRO A CA 1
ATOM 2711 C C . PRO A 1 346 ? 5.594 26.5 -1.294 1 97.06 346 PRO A C 1
ATOM 2713 O O . PRO A 1 346 ? 4.805 27.422 -1.108 1 97.06 346 PRO A O 1
ATOM 2716 N N . ASP A 1 347 ? 6.867 26.609 -1.047 1 97.06 347 ASP A N 1
ATOM 2717 C CA . ASP A 1 347 ? 7.457 27.781 -0.424 1 97.06 347 ASP A CA 1
ATOM 2718 C C . ASP A 1 347 ? 7.164 29.047 -1.243 1 97.06 347 ASP A C 1
ATOM 2720 O O . ASP A 1 347 ? 6.898 30.109 -0.682 1 97.06 347 ASP A O 1
ATOM 2724 N N . LYS A 1 348 ? 7.188 28.891 -2.533 1 97.25 348 LYS A N 1
ATOM 2725 C CA . LYS A 1 348 ? 6.926 30.016 -3.426 1 97.25 348 LYS A CA 1
ATOM 2726 C C . LYS A 1 348 ? 5.562 30.641 -3.135 1 97.25 348 LYS A C 1
ATOM 2728 O O . LYS A 1 348 ? 5.445 31.859 -3.021 1 97.25 348 LYS A O 1
ATOM 2733 N N . TYR A 1 349 ? 4.605 29.828 -2.955 1 97.56 349 TYR A N 1
ATOM 2734 C CA . TYR A 1 349 ? 3.244 30.312 -2.764 1 97.56 349 TYR A CA 1
ATOM 2735 C C . TYR A 1 349 ? 2.99 30.656 -1.302 1 97.56 349 TYR A C 1
ATOM 2737 O O . TYR A 1 349 ? 2.256 31.609 -1.002 1 97.56 349 TYR A O 1
ATOM 2745 N N . ALA A 1 350 ? 3.547 29.906 -0.406 1 98.06 350 ALA A N 1
ATOM 2746 C CA . ALA A 1 350 ? 3.463 30.281 1.004 1 98.06 350 ALA A CA 1
ATOM 2747 C C . ALA A 1 350 ? 4.059 31.656 1.242 1 98.06 350 ALA A C 1
ATOM 2749 O O . ALA A 1 350 ? 3.502 32.469 1.994 1 98.06 350 ALA A O 1
ATOM 2750 N N . ALA A 1 351 ? 5.164 31.922 0.615 1 98 351 ALA A N 1
ATOM 2751 C CA . ALA A 1 351 ? 5.809 33.219 0.709 1 98 351 ALA A CA 1
ATOM 2752 C C . ALA A 1 351 ? 4.902 34.344 0.166 1 98 351 ALA A C 1
ATOM 2754 O O . ALA A 1 351 ? 4.82 35.406 0.741 1 98 351 ALA A O 1
ATOM 2755 N N . LYS A 1 352 ? 4.254 34 -0.919 1 97.88 352 LYS A N 1
ATOM 2756 C CA . LYS A 1 352 ? 3.342 34.969 -1.52 1 97.88 352 LYS A CA 1
ATOM 2757 C C . LYS A 1 352 ? 2.205 35.344 -0.563 1 97.88 352 LYS A C 1
ATOM 2759 O O . LYS A 1 352 ? 1.85 36.5 -0.416 1 97.88 352 LYS A O 1
ATOM 2764 N N . ILE A 1 353 ? 1.65 34.344 0.067 1 98.12 353 ILE A N 1
ATOM 2765 C CA . ILE A 1 353 ? 0.558 34.531 1.013 1 98.12 353 ILE A CA 1
ATOM 2766 C C . ILE A 1 353 ? 1.03 35.406 2.172 1 98.12 353 ILE A C 1
ATOM 2768 O O . ILE A 1 353 ? 0.367 36.375 2.533 1 98.12 353 ILE A O 1
ATOM 2772 N N . LEU A 1 354 ? 2.16 35.094 2.697 1 98.12 354 LEU A N 1
ATOM 2773 C CA . LEU A 1 354 ? 2.701 35.812 3.836 1 98.12 354 LEU A CA 1
ATOM 2774 C C . LEU A 1 354 ? 3.086 37.25 3.434 1 98.12 354 LEU A C 1
ATOM 2776 O O . LEU A 1 354 ? 2.904 38.188 4.211 1 98.12 354 LEU A O 1
ATOM 2780 N N . ALA A 1 355 ? 3.613 37.406 2.252 1 97.81 355 ALA A N 1
ATOM 2781 C CA . ALA A 1 355 ? 4.027 38.719 1.758 1 97.81 355 ALA A CA 1
ATOM 2782 C C . ALA A 1 355 ? 2.842 39.688 1.695 1 97.81 355 ALA A C 1
ATOM 2784 O O . ALA A 1 355 ? 2.996 40.875 1.926 1 97.81 355 ALA A O 1
ATOM 2785 N N . ASN A 1 356 ? 1.7 39.156 1.396 1 97.62 356 ASN A N 1
ATOM 2786 C CA . ASN A 1 356 ? 0.492 39.969 1.29 1 97.62 356 ASN A CA 1
ATOM 2787 C C . ASN A 1 356 ? 0.082 40.531 2.643 1 97.62 356 ASN A C 1
ATOM 2789 O O . ASN A 1 356 ? -0.672 41.5 2.707 1 97.62 356 ASN A O 1
ATOM 2793 N N . LEU A 1 357 ? 0.561 39.969 3.732 1 97.69 357 LEU A N 1
ATOM 2794 C CA . LEU A 1 357 ? 0.23 40.438 5.07 1 97.69 357 LEU A CA 1
ATOM 2795 C C . LEU A 1 357 ? 1.164 41.594 5.484 1 97.69 357 LEU A C 1
ATOM 2797 O O . LEU A 1 357 ? 0.801 42.406 6.312 1 97.69 357 LEU A O 1
ATOM 2801 N N . VAL A 1 358 ? 2.336 41.625 4.945 1 96.5 358 VAL A N 1
ATOM 2802 C CA . VAL A 1 358 ? 3.441 42.469 5.422 1 96.5 358 VAL A CA 1
ATOM 2803 C C . VAL A 1 358 ? 3.043 43.938 5.383 1 96.5 358 VAL A C 1
ATOM 2805 O O . VAL A 1 358 ? 3.285 44.656 6.336 1 96.5 358 VAL A O 1
ATOM 2808 N N . PRO A 1 359 ? 2.314 44.344 4.289 1 95.62 359 PRO A N 1
ATOM 2809 C CA . PRO A 1 359 ? 1.971 45.781 4.219 1 95.62 359 PRO A CA 1
ATOM 2810 C C . PRO A 1 359 ? 1.042 46.219 5.348 1 95.62 359 PRO A C 1
ATOM 2812 O O . PRO A 1 359 ? 0.941 47.406 5.637 1 95.62 359 PRO A O 1
ATOM 2815 N N . ARG A 1 360 ? 0.411 45.281 6.008 1 95.12 360 ARG A N 1
ATOM 2816 C CA . ARG A 1 360 ? -0.557 45.625 7.047 1 95.12 360 ARG A CA 1
ATOM 2817 C C . ARG A 1 360 ? 0.057 45.469 8.438 1 95.12 360 ARG A C 1
ATOM 2819 O O . ARG A 1 360 ? -0.554 45.875 9.43 1 95.12 360 ARG A O 1
ATOM 2826 N N . LEU A 1 361 ? 1.25 44.969 8.492 1 95.81 361 LEU A N 1
ATOM 2827 C CA . LEU A 1 361 ? 1.87 44.719 9.789 1 95.81 361 LEU A CA 1
ATOM 2828 C C . LEU A 1 361 ? 2.496 46 10.352 1 95.81 361 LEU A C 1
ATOM 2830 O O . LEU A 1 361 ? 3.059 46.812 9.602 1 95.81 361 LEU A O 1
ATOM 2834 N N . LYS A 1 362 ? 2.287 46.25 11.562 1 93.25 362 LYS A N 1
ATOM 2835 C CA . LYS A 1 362 ? 2.922 47.312 12.328 1 93.25 362 LYS A CA 1
ATOM 2836 C C . LYS A 1 362 ? 3.656 46.75 13.547 1 93.25 362 LYS A C 1
ATOM 2838 O O . LYS A 1 362 ? 3.57 45.562 13.828 1 93.25 362 LYS A O 1
ATOM 2843 N N . SER A 1 363 ? 4.383 47.656 14.195 1 90.94 363 SER A N 1
ATOM 2844 C CA . SER A 1 363 ? 5.047 47.219 15.414 1 90.94 363 SER A CA 1
ATOM 2845 C C . SER A 1 363 ? 4.051 46.625 16.406 1 90.94 363 SER A C 1
ATOM 2847 O O . SER A 1 363 ? 2.996 47.188 16.656 1 90.94 363 SER A O 1
ATOM 2849 N N . GLY A 1 364 ? 4.332 45.5 16.781 1 89.5 364 GLY A N 1
ATOM 2850 C CA . GLY A 1 364 ? 3.441 44.844 17.719 1 89.5 364 GLY A CA 1
ATOM 2851 C C . GLY A 1 364 ? 2.52 43.812 17.062 1 89.5 364 GLY A C 1
ATOM 2852 O O . GLY A 1 364 ? 1.933 42.969 17.734 1 89.5 364 GLY A O 1
ATOM 2853 N N . SER A 1 365 ? 2.404 43.938 15.75 1 93.5 365 SER A N 1
ATOM 2854 C CA . SER A 1 365 ? 1.588 42.969 15.023 1 93.5 365 SER A CA 1
ATOM 2855 C C . SER A 1 365 ? 2.143 41.562 15.172 1 93.5 365 SER A C 1
ATOM 2857 O O . SER A 1 365 ? 3.34 41.375 15.414 1 93.5 365 SER A O 1
ATOM 2859 N N . ARG A 1 366 ? 1.224 40.531 15.078 1 94.88 366 ARG A N 1
ATOM 2860 C CA . ARG A 1 366 ? 1.6 39.125 15.156 1 94.88 366 ARG A CA 1
ATOM 2861 C C . ARG A 1 366 ? 0.956 38.312 14.039 1 94.88 366 ARG A C 1
ATOM 2863 O O . ARG A 1 366 ? -0.176 38.594 13.633 1 94.88 366 ARG A O 1
ATOM 2870 N N . ILE A 1 367 ? 1.741 37.5 13.531 1 97.81 367 ILE A N 1
ATOM 2871 C CA . ILE A 1 367 ? 1.192 36.406 12.727 1 97.81 367 ILE A CA 1
ATOM 2872 C C . ILE A 1 367 ? 1.234 35.125 13.531 1 97.81 367 ILE A C 1
ATOM 2874 O O . ILE A 1 367 ? 2.27 34.781 14.102 1 97.81 367 ILE A O 1
ATOM 2878 N N . LEU A 1 368 ? 0.139 34.469 13.656 1 97.62 368 LEU A N 1
ATOM 2879 C CA . LEU A 1 368 ? 0.066 33.188 14.32 1 97.62 368 LEU A CA 1
ATOM 2880 C C . LEU A 1 368 ? -0.175 32.062 13.312 1 97.62 368 LEU A C 1
ATOM 2882 O O . LEU A 1 368 ? -1.261 31.969 12.742 1 97.62 368 LEU A O 1
ATOM 2886 N N . LEU A 1 369 ? 0.837 31.281 13.148 1 97.62 369 LEU A N 1
ATOM 2887 C CA . LEU A 1 369 ? 0.652 30.062 12.375 1 97.62 369 LEU A CA 1
ATOM 2888 C C . LEU A 1 369 ? 0.292 28.891 13.281 1 97.62 369 LEU A C 1
ATOM 2890 O O . LEU A 1 369 ? 0.83 28.766 14.383 1 97.62 369 LEU A O 1
ATOM 2894 N N . VAL A 1 370 ? -0.666 28.109 12.906 1 95.44 370 VAL A N 1
ATOM 2895 C CA . VAL A 1 370 ? -0.987 26.844 13.562 1 95.44 370 VAL A CA 1
ATOM 2896 C C . VAL A 1 370 ? -0.746 25.688 12.594 1 95.44 370 VAL A C 1
ATOM 2898 O O . VAL A 1 370 ? -1.62 25.344 11.797 1 95.44 370 VAL A O 1
ATOM 2901 N N . GLU A 1 371 ? 0.405 25.109 12.711 1 94.06 371 GLU A N 1
ATOM 2902 C CA . GLU A 1 371 ? 0.882 24.141 11.719 1 94.06 371 GLU A CA 1
ATOM 2903 C C . GLU A 1 371 ? 1.529 22.938 12.398 1 94.06 371 GLU A C 1
ATOM 2905 O O . GLU A 1 371 ? 1.942 23.016 13.555 1 94.06 371 GLU A O 1
ATOM 2910 N N . ALA A 1 372 ? 1.519 21.828 11.633 1 90.19 372 ALA A N 1
ATOM 2911 C CA . ALA A 1 372 ? 2.414 20.734 12.031 1 90.19 372 ALA A CA 1
ATOM 2912 C C . ALA A 1 372 ? 3.875 21.141 11.852 1 90.19 372 ALA A C 1
ATOM 2914 O O . ALA A 1 372 ? 4.234 21.766 10.844 1 90.19 372 ALA A O 1
ATOM 2915 N N . VAL A 1 373 ? 4.668 20.969 12.852 1 90.88 373 VAL A N 1
ATOM 2916 C CA . VAL A 1 373 ? 6.082 21.312 12.789 1 90.88 373 VAL A CA 1
ATOM 2917 C C . VAL A 1 373 ? 6.934 20.047 12.773 1 90.88 373 VAL A C 1
ATOM 2919 O O . VAL A 1 373 ? 6.891 19.25 13.711 1 90.88 373 VAL A O 1
ATOM 2922 N N . GLY A 1 374 ? 7.605 19.844 11.711 1 87.44 374 GLY A N 1
ATOM 2923 C CA . GLY A 1 374 ? 8.453 18.672 11.57 1 87.44 374 GLY A CA 1
ATOM 2924 C C . GLY A 1 374 ? 9.609 18.656 12.555 1 87.44 374 GLY A C 1
ATOM 2925 O O . GLY A 1 374 ? 9.898 19.656 13.195 1 87.44 374 GLY A O 1
ATOM 2926 N N . LEU A 1 375 ? 10.234 17.516 12.656 1 83.44 375 LEU A N 1
ATOM 2927 C CA . LEU A 1 375 ? 11.43 17.375 13.484 1 83.44 375 LEU A CA 1
ATOM 2928 C C . LEU A 1 375 ? 12.609 18.125 12.883 1 83.44 375 LEU A C 1
ATOM 2930 O O . LEU A 1 375 ? 12.703 18.266 11.656 1 83.44 375 LEU A O 1
ATOM 2934 N N . PRO A 1 376 ? 13.422 18.609 13.797 1 83.81 376 PRO A N 1
ATOM 2935 C CA . PRO A 1 376 ? 14.633 19.234 13.258 1 83.81 376 PRO A CA 1
ATOM 2936 C C . PRO A 1 376 ? 15.484 18.266 12.438 1 83.81 376 PRO A C 1
ATOM 2938 O O . PRO A 1 376 ? 15.438 17.062 12.672 1 83.81 376 PRO A O 1
ATOM 2941 N N . GLU A 1 377 ? 16.188 18.844 11.5 1 78.75 377 GLU A N 1
ATOM 2942 C CA . GLU A 1 377 ? 17.078 18.016 10.695 1 78.75 377 GLU A CA 1
ATOM 2943 C C . GLU A 1 377 ? 18.109 17.281 11.562 1 78.75 377 GLU A C 1
ATOM 2945 O O . GLU A 1 377 ? 18.641 17.859 12.516 1 78.75 377 GLU A O 1
ATOM 2950 N N . GLY A 1 378 ? 18.297 16.062 11.297 1 76.06 378 GLY A N 1
ATOM 2951 C CA . GLY A 1 378 ? 19.328 15.297 11.977 1 76.06 378 GLY A CA 1
ATOM 2952 C C . GLY A 1 378 ? 18.859 14.719 13.305 1 76.06 378 GLY A C 1
ATOM 2953 O O . GLY A 1 378 ? 19.594 13.992 13.961 1 76.06 378 GLY A O 1
ATOM 2954 N N . VAL A 1 379 ? 17.656 15.086 13.727 1 81.19 379 VAL A N 1
ATOM 2955 C CA . VAL A 1 379 ? 17.156 14.586 14.992 1 81.19 379 VAL A CA 1
ATOM 2956 C C . VAL A 1 379 ? 16.297 13.344 14.75 1 81.19 379 VAL A C 1
ATOM 2958 O O . VAL A 1 379 ? 15.383 13.359 13.914 1 81.19 379 VAL A O 1
ATOM 2961 N N . GLU A 1 380 ? 16.656 12.312 15.453 1 82.81 380 GLU A N 1
ATOM 2962 C CA . GLU A 1 380 ? 15.891 11.07 15.352 1 82.81 380 GLU A CA 1
ATOM 2963 C C . GLU A 1 380 ? 14.602 11.156 16.156 1 82.81 380 GLU A C 1
ATOM 2965 O O . GLU A 1 380 ? 14.594 11.688 17.266 1 82.81 380 GLU A O 1
ATOM 2970 N N . PRO A 1 381 ? 13.586 10.711 15.617 1 86.19 381 PRO A N 1
ATOM 2971 C CA . PRO A 1 381 ? 12.344 10.664 16.391 1 86.19 381 PRO A CA 1
ATOM 2972 C C . PRO A 1 381 ? 12.43 9.711 17.578 1 86.19 381 PRO A C 1
ATOM 2974 O O . PRO A 1 381 ? 13.133 8.703 17.531 1 86.19 381 PRO A O 1
ATOM 2977 N N . PRO A 1 382 ? 11.75 10.047 18.656 1 85.62 382 PRO A N 1
ATOM 2978 C CA . PRO A 1 382 ? 11.758 9.156 19.812 1 85.62 382 PRO A CA 1
ATOM 2979 C C . PRO A 1 382 ? 11.203 7.773 19.5 1 85.62 382 PRO A C 1
ATOM 2981 O O . PRO A 1 382 ? 11.555 6.797 20.172 1 85.62 382 PRO A O 1
ATOM 2984 N N . PHE A 1 383 ? 10.32 7.699 18.609 1 91.19 383 PHE A N 1
ATOM 2985 C CA . PHE A 1 383 ? 9.727 6.453 18.141 1 91.19 383 PHE A CA 1
ATOM 2986 C C . PHE A 1 383 ? 9.711 6.406 16.609 1 91.19 383 PHE A C 1
ATOM 2988 O O . PHE A 1 383 ? 9.445 7.422 15.961 1 91.19 383 PHE A O 1
ATOM 2995 N N . GLN A 1 384 ? 9.992 5.281 16.078 1 92.12 384 GLN A N 1
ATOM 2996 C CA . GLN A 1 384 ? 10.023 5.117 14.633 1 92.12 384 GLN A CA 1
ATOM 2997 C C . GLN A 1 384 ? 8.641 5.367 14.023 1 92.12 384 GLN A C 1
ATOM 2999 O O . GLN A 1 384 ? 8.531 5.973 12.953 1 92.12 384 GLN A O 1
ATOM 3004 N N . MET A 1 385 ? 7.672 4.898 14.75 1 92.81 385 MET A N 1
ATOM 3005 C CA . MET A 1 385 ? 6.301 5.07 14.273 1 92.81 385 MET A CA 1
ATOM 3006 C C . MET A 1 385 ? 5.965 6.543 14.094 1 92.81 385 MET A C 1
ATOM 3008 O O . MET A 1 385 ? 5.305 6.918 13.125 1 92.81 385 MET A O 1
ATOM 3012 N N . LEU A 1 386 ? 6.383 7.383 14.977 1 88.5 386 LEU A N 1
ATOM 3013 C CA . LEU A 1 386 ? 6.129 8.812 14.883 1 88.5 386 LEU A CA 1
ATOM 3014 C C . LEU A 1 386 ? 6.883 9.422 13.703 1 88.5 386 LEU A C 1
ATOM 3016 O O . LEU A 1 386 ? 6.328 10.234 12.953 1 88.5 386 LEU A O 1
ATOM 3020 N N . GLY A 1 387 ? 8.18 9.023 13.594 1 91.06 387 GLY A N 1
ATOM 3021 C CA . GLY A 1 387 ? 8.961 9.477 12.453 1 91.06 387 GLY A CA 1
ATOM 3022 C C . GLY A 1 387 ? 8.359 9.078 11.117 1 91.06 387 GLY A C 1
ATOM 3023 O O . GLY A 1 387 ? 8.305 9.891 10.188 1 91.06 387 GLY A O 1
ATOM 3024 N N . ARG A 1 388 ? 7.855 7.871 11.055 1 94.88 388 ARG A N 1
ATOM 3025 C CA . ARG A 1 388 ? 7.227 7.352 9.844 1 94.88 388 ARG A CA 1
ATOM 3026 C C . ARG A 1 388 ? 5.973 8.148 9.492 1 94.88 388 ARG A C 1
ATOM 3028 O O . ARG A 1 388 ? 5.758 8.492 8.328 1 94.88 388 ARG A O 1
ATOM 3035 N N . THR A 1 389 ? 5.203 8.461 10.469 1 92.12 389 THR A N 1
ATOM 3036 C CA . THR A 1 389 ? 3.947 9.172 10.25 1 92.12 389 THR A CA 1
ATOM 3037 C C . THR A 1 389 ? 4.207 10.609 9.805 1 92.12 389 THR A C 1
ATOM 3039 O O . THR A 1 389 ? 3.539 11.117 8.898 1 92.12 389 THR A O 1
ATOM 3042 N N . PHE A 1 390 ? 5.199 11.234 10.422 1 90.94 390 PHE A N 1
ATOM 3043 C CA . PHE A 1 390 ? 5.555 12.594 10.023 1 90.94 390 PHE A CA 1
ATOM 3044 C C . PHE A 1 390 ? 6.09 12.609 8.594 1 90.94 390 PHE A C 1
ATOM 3046 O O . PHE A 1 390 ? 5.742 13.492 7.809 1 90.94 390 PHE A O 1
ATOM 3053 N N . ALA A 1 391 ? 6.938 11.656 8.32 1 95.31 391 ALA A N 1
ATOM 3054 C CA . ALA A 1 391 ? 7.488 11.57 6.973 1 95.31 391 ALA A CA 1
ATOM 3055 C C . ALA A 1 391 ? 6.398 11.266 5.953 1 95.31 391 ALA A C 1
ATOM 3057 O O . ALA A 1 391 ? 6.426 11.773 4.832 1 95.31 391 ALA A O 1
ATOM 3058 N N . ALA A 1 392 ? 5.445 10.43 6.324 1 96.62 392 ALA A N 1
ATOM 3059 C CA . ALA A 1 392 ? 4.32 10.117 5.445 1 96.62 392 ALA A CA 1
ATOM 3060 C C . ALA A 1 392 ? 3.475 11.359 5.184 1 96.62 392 ALA A C 1
ATOM 3062 O O . ALA A 1 392 ? 3.043 11.602 4.051 1 96.62 392 ALA A O 1
ATOM 3063 N N . ALA A 1 393 ? 3.215 12.102 6.227 1 94.06 393 ALA A N 1
ATOM 3064 C CA . ALA A 1 393 ? 2.463 13.344 6.074 1 94.06 393 ALA A CA 1
ATOM 3065 C C . ALA A 1 393 ? 3.162 14.297 5.105 1 94.06 393 ALA A C 1
ATOM 3067 O O . ALA A 1 393 ? 2.51 14.945 4.289 1 94.06 393 ALA A O 1
ATOM 3068 N N . ASP A 1 394 ? 4.445 14.352 5.258 1 96.19 394 ASP A N 1
ATOM 3069 C CA . ASP A 1 394 ? 5.223 15.195 4.359 1 96.19 394 ASP A CA 1
ATOM 3070 C C . ASP A 1 394 ? 5.094 14.734 2.912 1 96.19 394 ASP A C 1
ATOM 3072 O O . ASP A 1 394 ? 4.891 15.547 2.01 1 96.19 394 ASP A O 1
ATOM 3076 N N . LEU A 1 395 ? 5.199 13.453 2.658 1 98.19 395 LEU A N 1
ATOM 3077 C CA . LEU A 1 395 ? 5.07 12.922 1.307 1 98.19 395 LEU A CA 1
ATOM 3078 C C . LEU A 1 395 ? 3.65 13.109 0.783 1 98.19 395 LEU A C 1
ATOM 3080 O O . LEU A 1 395 ? 3.449 13.32 -0.415 1 98.19 395 LEU A O 1
ATOM 3084 N N . HIS A 1 396 ? 2.729 13.039 1.676 1 97.94 396 HIS A N 1
ATOM 3085 C CA . HIS A 1 396 ? 1.351 13.328 1.294 1 97.94 396 HIS A CA 1
ATOM 3086 C C . HIS A 1 396 ? 1.21 14.75 0.762 1 97.94 396 HIS A C 1
ATOM 3088 O O . HIS A 1 396 ? 0.556 14.969 -0.259 1 97.94 396 HIS A O 1
ATOM 3094 N N . MET A 1 397 ? 1.834 15.703 1.423 1 97.38 397 MET A N 1
ATOM 3095 C CA . MET A 1 397 ? 1.812 17.094 0.967 1 97.38 397 MET A CA 1
ATOM 3096 C C . MET A 1 397 ? 2.486 17.234 -0.395 1 97.38 397 MET A C 1
ATOM 3098 O O . MET A 1 397 ? 2.014 17.969 -1.255 1 97.38 397 MET A O 1
ATOM 3102 N N . LEU A 1 398 ? 3.555 16.547 -0.54 1 98.25 398 LEU A N 1
ATOM 3103 C CA . LEU A 1 398 ? 4.27 16.578 -1.811 1 98.25 398 LEU A CA 1
ATOM 3104 C C . LEU A 1 398 ? 3.412 15.992 -2.932 1 98.25 398 LEU A C 1
ATOM 3106 O O . LEU A 1 398 ? 3.285 16.609 -3.998 1 98.25 398 LEU A O 1
ATOM 3110 N N . GLY A 1 399 ? 2.832 14.852 -2.715 1 98.31 399 GLY A N 1
ATOM 3111 C CA . GLY A 1 399 ? 2.098 14.117 -3.732 1 98.31 399 GLY A CA 1
ATOM 3112 C C . GLY A 1 399 ? 0.829 14.82 -4.176 1 98.31 399 GLY A C 1
ATOM 3113 O O . GLY A 1 399 ? 0.505 14.836 -5.367 1 98.31 399 GLY A O 1
ATOM 3114 N N . VAL A 1 400 ? 0.127 15.438 -3.238 1 98 400 VAL A N 1
ATOM 3115 C CA . VAL A 1 400 ? -1.2 15.969 -3.521 1 98 400 VAL A CA 1
ATOM 3116 C C . VAL A 1 400 ? -1.099 17.453 -3.857 1 98 400 VAL A C 1
ATOM 3118 O O . VAL A 1 400 ? -1.774 17.938 -4.77 1 98 400 VAL A O 1
ATOM 3121 N N . PHE A 1 401 ? -0.108 18.172 -3.221 1 97.69 401 PHE A N 1
ATOM 3122 C CA . PHE A 1 401 ? -0.142 19.625 -3.303 1 97.69 401 PHE A CA 1
ATOM 3123 C C . PHE A 1 401 ? 1.183 20.172 -3.824 1 97.69 401 PHE A C 1
ATOM 3125 O O . PHE A 1 401 ? 1.341 21.375 -3.99 1 97.69 401 PHE A O 1
ATOM 3132 N N . ASN A 1 402 ? 2.131 19.25 -4.09 1 97.94 402 ASN A N 1
ATOM 3133 C CA . ASN A 1 402 ? 3.498 19.641 -4.422 1 97.94 402 ASN A CA 1
ATOM 3134 C C . ASN A 1 402 ? 4.09 20.578 -3.367 1 97.94 402 ASN A C 1
ATOM 3136 O O . ASN A 1 402 ? 4.746 21.562 -3.703 1 97.94 402 ASN A O 1
ATOM 3140 N N . SER A 1 403 ? 3.822 20.266 -2.16 1 97.56 403 SER A N 1
ATOM 3141 C CA . SER A 1 403 ? 4.254 21.078 -1.032 1 97.56 403 SER A CA 1
ATOM 3142 C C . SER A 1 403 ? 5.09 20.266 -0.048 1 97.56 403 SER A C 1
ATOM 3144 O O . SER A 1 403 ? 5.84 19.375 -0.45 1 97.56 403 SER A O 1
ATOM 3146 N N . LEU A 1 404 ? 5.121 20.641 1.222 1 96.25 404 LEU A N 1
ATOM 3147 C CA . LEU A 1 404 ? 5.969 20.016 2.227 1 96.25 404 LEU A CA 1
ATOM 3148 C C . LEU A 1 404 ? 5.496 20.359 3.635 1 96.25 404 LEU A C 1
ATOM 3150 O O . LEU A 1 404 ? 4.797 21.359 3.828 1 96.25 404 LEU A O 1
ATOM 3154 N N . GLU A 1 405 ? 5.848 19.531 4.566 1 95.25 405 GLU A N 1
ATOM 3155 C CA . GLU A 1 405 ? 5.793 19.906 5.977 1 95.25 405 GLU A CA 1
ATOM 3156 C C . GLU A 1 405 ? 7.09 20.562 6.422 1 95.25 405 GLU A C 1
ATOM 3158 O O . GLU A 1 405 ? 8.18 20.094 6.098 1 95.25 405 GLU A O 1
ATOM 3163 N N . ARG A 1 406 ? 6.93 21.641 7.105 1 96.19 406 ARG A N 1
ATOM 3164 C CA . ARG A 1 406 ? 8.094 22.453 7.449 1 96.19 406 ARG A CA 1
ATOM 3165 C C . ARG A 1 406 ? 8.477 22.266 8.914 1 96.19 406 ARG A C 1
ATOM 3167 O O . ARG A 1 406 ? 7.605 22.141 9.773 1 96.19 406 ARG A O 1
ATOM 3174 N N . ASN A 1 407 ? 9.805 22.156 9.133 1 93.44 407 ASN A N 1
ATOM 3175 C CA . ASN A 1 407 ? 10.281 22.297 10.508 1 93.44 407 ASN A CA 1
ATOM 3176 C C . ASN A 1 407 ? 10.578 23.75 10.852 1 93.44 407 ASN A C 1
ATOM 3178 O O . ASN A 1 407 ? 10.367 24.641 10.031 1 93.44 407 ASN A O 1
ATOM 3182 N N . LEU A 1 408 ? 10.992 24.016 12.047 1 94.5 408 LEU A N 1
ATOM 3183 C CA . LEU A 1 408 ? 11.164 25.391 12.5 1 94.5 408 LEU A CA 1
ATOM 3184 C C . LEU A 1 408 ? 12.242 26.109 11.688 1 94.5 408 LEU A C 1
ATOM 3186 O O . LEU A 1 408 ? 12.148 27.312 11.445 1 94.5 408 LEU A O 1
ATOM 3190 N N . GLU A 1 409 ? 13.258 25.359 11.312 1 94.69 409 GLU A N 1
ATOM 3191 C CA . GLU A 1 409 ? 14.305 25.953 10.484 1 94.69 409 GLU A CA 1
ATOM 3192 C C . GLU A 1 409 ? 13.773 26.344 9.109 1 94.69 409 GLU A C 1
ATOM 3194 O O . GLU A 1 409 ? 14.133 27.391 8.57 1 94.69 409 GLU A O 1
ATOM 3199 N N . ASP A 1 410 ? 12.961 25.516 8.562 1 95.5 410 ASP A N 1
ATOM 3200 C CA . ASP A 1 410 ? 12.32 25.812 7.281 1 95.5 410 ASP A CA 1
ATOM 3201 C C . ASP A 1 410 ? 11.453 27.062 7.375 1 95.5 410 ASP A C 1
ATOM 3203 O O . ASP A 1 410 ? 11.477 27.906 6.473 1 95.5 410 ASP A O 1
ATOM 3207 N N . TRP A 1 411 ? 10.711 27.156 8.461 1 96.81 411 TRP A N 1
ATOM 3208 C CA . TRP A 1 411 ? 9.859 28.328 8.672 1 96.81 411 TRP A CA 1
ATOM 3209 C C . TRP A 1 411 ? 10.703 29.594 8.773 1 96.81 411 TRP A C 1
ATOM 3211 O O . TRP A 1 411 ? 10.359 30.625 8.195 1 96.81 411 TRP A O 1
ATOM 3221 N N . LYS A 1 412 ? 11.711 29.516 9.508 1 96.44 412 LYS A N 1
ATOM 3222 C CA . LYS A 1 412 ? 12.602 30.656 9.664 1 96.44 412 LYS A CA 1
ATOM 3223 C C . LYS A 1 412 ? 13.141 31.125 8.32 1 96.44 412 LYS A C 1
ATOM 3225 O O . LYS A 1 412 ? 13.148 32.312 8.039 1 96.44 412 LYS A O 1
ATOM 3230 N N . LYS A 1 413 ? 13.57 30.172 7.574 1 96.25 413 LYS A N 1
ATOM 3231 C CA . LYS A 1 413 ? 14.094 30.516 6.254 1 96.25 413 LYS A CA 1
ATOM 3232 C C . LYS A 1 413 ? 13.016 31.141 5.375 1 96.25 413 LYS A C 1
ATOM 3234 O O . LYS A 1 413 ? 13.266 32.156 4.707 1 96.25 413 LYS A O 1
ATOM 3239 N N . LEU A 1 414 ? 11.852 30.562 5.363 1 97.44 414 LEU A N 1
ATOM 3240 C CA . LEU A 1 414 ? 10.742 31.078 4.562 1 97.44 414 LEU A CA 1
ATOM 3241 C C . LEU A 1 414 ? 10.383 32.5 4.969 1 97.44 414 LEU A C 1
ATOM 3243 O O . LEU A 1 414 ? 10.195 33.375 4.105 1 97.44 414 LEU A O 1
ATOM 3247 N N . LEU A 1 415 ? 10.328 32.781 6.246 1 97.75 415 LEU A N 1
ATOM 3248 C CA . LEU A 1 415 ? 9.992 34.094 6.758 1 97.75 415 LEU A CA 1
ATOM 3249 C C . LEU A 1 415 ? 11.055 35.125 6.367 1 97.75 415 LEU A C 1
ATOM 3251 O O . LEU A 1 415 ? 10.727 36.25 5.988 1 97.75 415 LEU A O 1
ATOM 3255 N N . GLY A 1 416 ? 12.273 34.688 6.461 1 96.69 416 GLY A N 1
ATOM 3256 C CA . GLY A 1 416 ? 13.375 35.562 6.051 1 96.69 416 GLY A CA 1
ATOM 3257 C C . GLY A 1 416 ? 13.305 35.938 4.582 1 96.69 416 GLY A C 1
ATOM 3258 O O . GLY A 1 416 ? 13.633 37.062 4.219 1 96.69 416 GLY A O 1
ATOM 3259 N N . ASP A 1 417 ? 12.922 35.031 3.754 1 96.38 417 ASP A N 1
ATOM 3260 C CA . ASP A 1 417 ? 12.797 35.25 2.322 1 96.38 417 ASP A CA 1
ATOM 3261 C C . ASP A 1 417 ? 11.656 36.25 2.031 1 96.38 417 ASP A C 1
ATOM 3263 O O . ASP A 1 417 ? 11.703 36.969 1.045 1 96.38 417 ASP A O 1
ATOM 3267 N N . VAL A 1 418 ? 10.656 36.25 2.852 1 97.81 418 VAL A N 1
ATOM 3268 C CA . VAL A 1 418 ? 9.5 37.125 2.678 1 97.81 418 VAL A CA 1
ATOM 3269 C C . VAL A 1 418 ? 9.859 38.562 3.137 1 97.81 418 VAL A C 1
ATOM 3271 O O . VAL A 1 418 ? 9.641 39.531 2.41 1 97.81 418 VAL A O 1
ATOM 3274 N N . ASP A 1 419 ? 10.305 38.688 4.355 1 97.56 419 ASP A N 1
ATOM 3275 C CA . ASP A 1 419 ? 10.688 39.938 4.977 1 97.56 419 ASP A CA 1
ATOM 3276 C C . ASP A 1 419 ? 11.578 39.688 6.195 1 97.56 419 ASP A C 1
ATOM 3278 O O . ASP A 1 419 ? 11.172 39.031 7.148 1 97.56 419 ASP A O 1
ATOM 3282 N N . GLU A 1 420 ? 12.727 40.219 6.23 1 95.31 420 GLU A N 1
ATOM 3283 C CA . GLU A 1 420 ? 13.703 40.031 7.297 1 95.31 420 GLU A CA 1
ATOM 3284 C C . GLU A 1 420 ? 13.156 40.469 8.641 1 95.31 420 GLU A C 1
ATOM 3286 O O . GLU A 1 420 ? 13.664 40.094 9.695 1 95.31 420 GLU A O 1
ATOM 3291 N N . ARG A 1 421 ? 12.156 41.312 8.633 1 95.06 421 ARG A N 1
ATOM 3292 C CA . ARG A 1 421 ? 11.586 41.875 9.859 1 95.06 421 ARG A CA 1
ATOM 3293 C C . ARG A 1 421 ? 10.633 40.875 10.516 1 95.06 421 ARG A C 1
ATOM 3295 O O . ARG A 1 421 ? 10.156 41.094 11.633 1 95.06 421 ARG A O 1
ATOM 3302 N N . LEU A 1 422 ? 10.336 39.781 9.828 1 97.62 422 LEU A N 1
ATOM 3303 C CA . LEU A 1 422 ? 9.523 38.688 10.398 1 97.62 422 LEU A CA 1
ATOM 3304 C C . LEU A 1 422 ? 10.383 37.719 11.195 1 97.62 422 LEU A C 1
ATOM 3306 O O . LEU A 1 422 ? 11.289 37.094 10.648 1 97.62 422 LEU A O 1
ATOM 3310 N N . GLU A 1 423 ? 10.016 37.562 12.492 1 95.56 423 GLU A N 1
ATOM 3311 C CA . GLU A 1 423 ? 10.82 36.719 13.375 1 95.56 423 GLU A CA 1
ATOM 3312 C C . GLU A 1 423 ? 9.945 35.75 14.148 1 95.56 423 GLU A C 1
ATOM 3314 O O . GLU A 1 423 ? 8.875 36.094 14.625 1 95.56 423 GLU A O 1
ATOM 3319 N N . ILE A 1 424 ? 10.484 34.562 14.227 1 96.31 424 ILE A N 1
ATOM 3320 C CA . ILE A 1 424 ? 9.773 33.594 15.031 1 96.31 424 ILE A CA 1
ATOM 3321 C C . ILE A 1 424 ? 9.945 33.906 16.516 1 96.31 424 ILE A C 1
ATOM 3323 O O . ILE A 1 424 ? 11.07 34.094 17 1 96.31 424 ILE A O 1
ATOM 3327 N N . GLY A 1 425 ? 8.875 34.031 17.125 1 92.75 425 GLY A N 1
ATOM 3328 C CA . GLY A 1 425 ? 8.867 34.25 18.578 1 92.75 425 GLY A CA 1
ATOM 3329 C C . GLY A 1 425 ? 8.602 32.969 19.344 1 92.75 425 GLY A C 1
ATOM 3330 O O . GLY A 1 425 ? 9.297 31.969 19.156 1 92.75 425 GLY A O 1
ATOM 3331 N N . HIS A 1 426 ? 7.535 32.969 20.047 1 91.38 426 HIS A N 1
ATOM 3332 C CA . HIS A 1 426 ? 7.184 31.875 20.922 1 91.38 426 HIS A CA 1
ATOM 3333 C C . HIS A 1 426 ? 6.547 30.734 20.141 1 91.38 426 HIS A C 1
ATOM 3335 O O . HIS A 1 426 ? 5.672 30.953 19.297 1 91.38 426 HIS A O 1
ATOM 3341 N N . VAL A 1 427 ? 7.059 29.531 20.375 1 94.19 427 VAL A N 1
ATOM 3342 C CA . VAL A 1 427 ? 6.488 28.312 19.812 1 94.19 427 VAL A CA 1
ATOM 3343 C C . VAL A 1 427 ? 6.148 27.328 20.938 1 94.19 427 VAL A C 1
ATOM 3345 O O . VAL A 1 427 ? 6.93 26.422 21.234 1 94.19 427 VAL A O 1
ATOM 3348 N N . PRO A 1 428 ? 4.984 27.484 21.453 1 89.75 428 PRO A N 1
ATOM 3349 C CA . PRO A 1 428 ? 4.641 26.641 22.594 1 89.75 428 PRO A CA 1
ATOM 3350 C C . PRO A 1 428 ? 4.535 25.156 22.203 1 89.75 428 PRO A C 1
ATOM 3352 O O . PRO A 1 428 ? 4.055 24.828 21.125 1 89.75 428 PRO A O 1
ATOM 3355 N N . GLU A 1 429 ? 5.027 24.359 23.094 1 83.88 429 GLU A N 1
ATOM 3356 C CA . GLU A 1 429 ? 4.871 22.922 22.922 1 83.88 429 GLU A CA 1
ATOM 3357 C C . GLU A 1 429 ? 3.678 22.391 23.719 1 83.88 429 GLU A C 1
ATOM 3359 O O . GLU A 1 429 ? 3.533 22.703 24.906 1 83.88 429 GLU A O 1
ATOM 3364 N N . VAL A 1 430 ? 2.781 21.812 23.062 1 83.5 430 VAL A N 1
ATOM 3365 C CA . VAL A 1 430 ? 1.663 21.125 23.688 1 83.5 430 VAL A CA 1
ATOM 3366 C C . VAL A 1 430 ? 1.792 19.625 23.453 1 83.5 430 VAL A C 1
ATOM 3368 O O . VAL A 1 430 ? 1.419 19.109 22.406 1 83.5 430 VAL A O 1
ATOM 3371 N N . PRO A 1 431 ? 2.23 18.938 24.5 1 75.88 431 PRO A N 1
ATOM 3372 C CA . PRO A 1 431 ? 2.422 17.5 24.328 1 75.88 431 PRO A CA 1
ATOM 3373 C C . PRO A 1 431 ? 1.175 16.797 23.797 1 75.88 431 PRO A C 1
ATOM 3375 O O . PRO A 1 431 ? 0.066 17.062 24.266 1 75.88 431 PRO A O 1
ATOM 3378 N N . GLY A 1 432 ? 1.388 16.031 22.734 1 73 432 GLY A N 1
ATOM 3379 C CA . GLY A 1 432 ? 0.285 15.258 22.188 1 73 432 GLY A CA 1
ATOM 3380 C C . GLY A 1 432 ? -0.418 15.945 21.031 1 73 432 GLY A C 1
ATOM 3381 O O . GLY A 1 432 ? -1.201 15.32 20.312 1 73 432 GLY A O 1
ATOM 3382 N N . ALA A 1 433 ? -0.093 17.25 20.891 1 79.5 433 ALA A N 1
ATOM 3383 C CA . ALA A 1 433 ? -0.736 17.984 19.797 1 79.5 433 ALA A CA 1
ATOM 3384 C C . ALA A 1 433 ? 0.012 17.781 18.484 1 79.5 433 ALA A C 1
ATOM 3386 O O . ALA A 1 433 ? 1.244 17.828 18.453 1 79.5 433 ALA A O 1
ATOM 3387 N N . LEU A 1 434 ? -0.773 17.531 17.484 1 79.12 434 LEU A N 1
ATOM 3388 C CA . LEU A 1 434 ? -0.209 17.391 16.141 1 79.12 434 LEU A CA 1
ATOM 3389 C C . LEU A 1 434 ? 0.314 18.719 15.625 1 79.12 434 LEU A C 1
ATOM 3391 O O . LEU A 1 434 ? 1.333 18.766 14.93 1 79.12 434 LEU A O 1
ATOM 3395 N N . HIS A 1 435 ? -0.424 19.781 15.977 1 89 435 HIS A N 1
ATOM 3396 C CA . HIS A 1 435 ? -0.079 21.125 15.516 1 89 435 HIS A CA 1
ATOM 3397 C C . HIS A 1 435 ? 0.478 21.969 16.656 1 89 435 HIS A C 1
ATOM 3399 O O . HIS A 1 435 ? 0.266 21.672 17.828 1 89 435 HIS A O 1
ATOM 3405 N N . ARG A 1 436 ? 1.203 22.969 16.203 1 92.5 436 ARG A N 1
ATOM 3406 C CA . ARG A 1 436 ? 1.751 23.953 17.141 1 92.5 436 ARG A CA 1
ATOM 3407 C C . ARG A 1 436 ? 1.514 25.359 16.641 1 92.5 436 ARG A C 1
ATOM 3409 O O . ARG A 1 436 ? 1.391 25.594 15.43 1 92.5 436 ARG A O 1
ATOM 3416 N N . PHE A 1 437 ? 1.422 26.188 17.656 1 95.88 437 PHE A N 1
ATOM 3417 C CA . PHE A 1 437 ? 1.464 27.609 17.312 1 95.88 437 PHE A CA 1
ATOM 3418 C C . PHE A 1 437 ? 2.889 28.047 17 1 95.88 437 PHE A C 1
ATOM 3420 O O . PHE A 1 437 ? 3.834 27.641 17.688 1 95.88 437 PHE A O 1
ATOM 3427 N N . ILE A 1 438 ? 3.021 28.781 15.969 1 97.25 438 ILE A N 1
ATOM 3428 C CA . ILE A 1 438 ? 4.246 29.516 15.664 1 97.25 438 ILE A CA 1
ATOM 3429 C C . ILE A 1 438 ? 3.963 31.016 15.656 1 97.25 438 ILE A C 1
ATOM 3431 O O . ILE A 1 438 ? 3.416 31.547 14.688 1 97.25 438 ILE A O 1
ATOM 3435 N N . GLU A 1 439 ? 4.355 31.656 16.703 1 97.12 439 GLU A N 1
ATOM 3436 C CA . GLU A 1 439 ? 4.176 33.094 16.766 1 97.12 439 GLU A CA 1
ATOM 3437 C C . GLU A 1 439 ? 5.25 33.844 15.969 1 97.12 439 GLU A C 1
ATOM 3439 O O . GLU A 1 439 ? 6.445 33.625 16.188 1 97.12 439 GLU A O 1
ATOM 3444 N N . ILE A 1 440 ? 4.824 34.625 15.086 1 97.5 440 ILE A N 1
ATOM 3445 C CA . ILE A 1 440 ? 5.727 35.469 14.297 1 97.5 440 ILE A CA 1
ATOM 3446 C C . ILE A 1 440 ? 5.527 36.938 14.664 1 97.5 440 ILE A C 1
ATOM 3448 O O . ILE A 1 440 ? 4.406 37.438 14.609 1 97.5 440 ILE A O 1
ATOM 3452 N N . LYS A 1 441 ? 6.574 37.562 14.969 1 95.75 441 LYS A N 1
ATOM 3453 C CA . LYS A 1 441 ? 6.555 38.969 15.312 1 95.75 441 LYS A CA 1
ATOM 3454 C C . LYS A 1 441 ? 7.109 39.812 14.172 1 95.75 441 LYS A C 1
ATOM 3456 O O . LYS A 1 441 ? 7.914 39.344 13.367 1 95.75 441 LYS A O 1
ATOM 3461 N N . PHE A 1 442 ? 6.57 40.969 14.141 1 95 442 PHE A N 1
ATOM 3462 C CA . PHE A 1 442 ? 7.031 41.906 13.141 1 95 442 PHE A CA 1
ATOM 3463 C C . PHE A 1 442 ? 7.855 43.031 13.789 1 95 442 PHE A C 1
ATOM 3465 O O . PHE A 1 442 ? 7.336 43.812 14.594 1 95 442 PHE A O 1
ATOM 3472 N N . ARG A 1 443 ? 9.188 43 13.453 1 88.19 443 ARG A N 1
ATOM 3473 C CA . ARG A 1 443 ? 10.078 44.031 14.008 1 88.19 443 ARG A CA 1
ATOM 3474 C C . ARG A 1 443 ? 10.039 45.281 13.172 1 88.19 443 ARG A C 1
ATOM 3476 O O . ARG A 1 443 ? 10.68 45.375 12.117 1 88.19 443 ARG A O 1
ATOM 3483 N N . GLY A 1 444 ? 9.047 46.062 13.227 1 77.25 444 GLY A N 1
ATOM 3484 C CA . GLY A 1 444 ? 8.844 47.312 12.484 1 77.25 444 GLY A CA 1
ATOM 3485 C C . GLY A 1 444 ? 10.062 48.188 12.469 1 77.25 444 GLY A C 1
ATOM 3486 O O . GLY A 1 444 ? 11.016 47.969 13.219 1 77.25 444 GLY A O 1
ATOM 3487 N N . ARG A 1 445 ? 10.328 49.062 11.391 1 60.69 445 ARG A N 1
ATOM 3488 C CA . ARG A 1 445 ? 11.18 50.219 11.5 1 60.69 445 ARG A CA 1
ATOM 3489 C C . ARG A 1 445 ? 10.539 51.312 12.367 1 60.69 445 ARG A C 1
ATOM 3491 O O . ARG A 1 445 ? 9.312 51.375 12.453 1 60.69 445 ARG A O 1
ATOM 3498 N N . MET B 1 1 ? -5.281 -23.938 23.75 1 29.47 1 MET B N 1
ATOM 3499 C CA . MET B 1 1 ? -4.891 -23.453 22.422 1 29.47 1 MET B CA 1
ATOM 3500 C C . MET B 1 1 ? -5.352 -22.031 22.203 1 29.47 1 MET B C 1
ATOM 3502 O O . MET B 1 1 ? -6.512 -21.688 22.438 1 29.47 1 MET B O 1
ATOM 3506 N N . ALA B 1 2 ? -4.527 -21.078 22.422 1 38.41 2 ALA B N 1
ATOM 3507 C CA . ALA B 1 2 ? -4.84 -19.656 22.391 1 38.41 2 ALA B CA 1
ATOM 3508 C C . ALA B 1 2 ? -5.848 -19.344 21.281 1 38.41 2 ALA B C 1
ATOM 3510 O O . ALA B 1 2 ? -5.762 -19.891 20.188 1 38.41 2 ALA B O 1
ATOM 3511 N N . ASP B 1 3 ? -6.984 -18.906 21.609 1 53.81 3 ASP B N 1
ATOM 3512 C CA . ASP B 1 3 ? -8.047 -18.562 20.656 1 53.81 3 ASP B CA 1
ATOM 3513 C C . ASP B 1 3 ? -7.508 -17.703 19.531 1 53.81 3 ASP B C 1
ATOM 3515 O O . ASP B 1 3 ? -7.215 -16.516 19.719 1 53.81 3 ASP B O 1
ATOM 3519 N N . ASN B 1 4 ? -6.984 -18.312 18.469 1 61.97 4 ASN B N 1
ATOM 3520 C CA . ASN B 1 4 ? -6.328 -17.719 17.297 1 61.97 4 ASN B CA 1
ATOM 3521 C C . ASN B 1 4 ? -7.184 -16.625 16.672 1 61.97 4 ASN B C 1
ATOM 3523 O O . ASN B 1 4 ? -6.668 -15.781 15.93 1 61.97 4 ASN B O 1
ATOM 3527 N N . ASN B 1 5 ? -8.398 -16.703 17.156 1 71.94 5 ASN B N 1
ATOM 3528 C CA . ASN B 1 5 ? -9.289 -15.773 16.484 1 71.94 5 ASN B CA 1
ATOM 3529 C C . ASN B 1 5 ? -9.398 -14.453 17.234 1 71.94 5 ASN B C 1
ATOM 3531 O O . ASN B 1 5 ? -9.805 -13.438 16.672 1 71.94 5 ASN B O 1
ATOM 3535 N N . ASN B 1 6 ? -9.047 -14.555 18.547 1 85.44 6 ASN B N 1
ATOM 3536 C CA . ASN B 1 6 ? -9.102 -13.32 19.312 1 85.44 6 ASN B CA 1
ATOM 3537 C C . ASN B 1 6 ? -7.973 -13.25 20.344 1 85.44 6 ASN B C 1
ATOM 3539 O O . ASN B 1 6 ? -8.227 -13.258 21.547 1 85.44 6 ASN B O 1
ATOM 3543 N N . PRO B 1 7 ? -6.801 -13.102 19.875 1 93.12 7 PRO B N 1
ATOM 3544 C CA . PRO B 1 7 ? -5.652 -13.078 20.797 1 93.12 7 PRO B CA 1
ATOM 3545 C C . PRO B 1 7 ? -5.605 -11.812 21.641 1 93.12 7 PRO B C 1
ATOM 3547 O O . PRO B 1 7 ? -6.191 -10.789 21.281 1 93.12 7 PRO B O 1
ATOM 3550 N N . SER B 1 8 ? -5 -11.945 22.844 1 95.75 8 SER B N 1
ATOM 3551 C CA . SER B 1 8 ? -4.727 -10.797 23.703 1 95.75 8 SER B CA 1
ATOM 3552 C C . SER B 1 8 ? -3.283 -10.328 23.562 1 95.75 8 SER B C 1
ATOM 3554 O O . SER B 1 8 ? -2.443 -11.047 23.016 1 95.75 8 SER B O 1
ATOM 3556 N N . LEU B 1 9 ? -3.031 -9.141 24.062 1 97.44 9 LEU B N 1
ATOM 3557 C CA . LEU B 1 9 ? -1.654 -8.656 24.078 1 97.44 9 LEU B CA 1
ATOM 3558 C C . LEU B 1 9 ? -0.745 -9.633 24.812 1 97.44 9 LEU B C 1
ATOM 3560 O O . LEU B 1 9 ? 0.357 -9.938 24.344 1 97.44 9 LEU B O 1
ATOM 3564 N N . GLU B 1 10 ? -1.212 -10.148 25.922 1 97.5 10 GLU B N 1
ATOM 3565 C CA . GLU B 1 10 ? -0.417 -11.031 26.781 1 97.5 10 GLU B CA 1
ATOM 3566 C C . GLU B 1 10 ? -0.168 -12.375 26.094 1 97.5 10 GLU B C 1
ATOM 3568 O O . GLU B 1 10 ? 0.94 -12.914 26.156 1 97.5 10 GLU B O 1
ATOM 3573 N N . SER B 1 11 ? -1.223 -12.914 25.516 1 97.62 11 SER B N 1
ATOM 3574 C CA . SER B 1 11 ? -1.052 -14.188 24.828 1 97.62 11 SER B CA 1
ATOM 3575 C C . SER B 1 11 ? -0.106 -14.055 23.641 1 97.62 11 SER B C 1
ATOM 3577 O O . SER B 1 11 ? 0.665 -14.969 23.344 1 97.62 11 SER B O 1
ATOM 3579 N N . LEU B 1 12 ? -0.204 -12.945 22.906 1 98.19 12 LEU B N 1
ATOM 3580 C CA . LEU B 1 12 ? 0.688 -12.703 21.781 1 98.19 12 LEU B CA 1
ATOM 3581 C C . LEU B 1 12 ? 2.127 -12.523 22.25 1 98.19 12 LEU B C 1
ATOM 3583 O O . LEU B 1 12 ? 3.059 -13.016 21.609 1 98.19 12 LEU B O 1
ATOM 3587 N N . ALA B 1 13 ? 2.297 -11.805 23.375 1 98.44 13 ALA B N 1
ATOM 3588 C CA . ALA B 1 13 ? 3.635 -11.648 23.938 1 98.44 13 ALA B CA 1
ATOM 3589 C C . ALA B 1 13 ? 4.238 -13 24.297 1 98.44 13 ALA B C 1
ATOM 3591 O O . ALA B 1 13 ? 5.43 -13.234 24.094 1 98.44 13 ALA B O 1
ATOM 3592 N N . ALA B 1 14 ? 3.441 -13.867 24.859 1 98.12 14 ALA B N 1
ATOM 3593 C CA . ALA B 1 14 ? 3.896 -15.211 25.188 1 98.12 14 ALA B CA 1
ATOM 3594 C C . ALA B 1 14 ? 4.305 -15.984 23.938 1 98.12 14 ALA B C 1
ATOM 3596 O O . ALA B 1 14 ? 5.336 -16.656 23.922 1 98.12 14 ALA B O 1
ATOM 3597 N N . THR B 1 15 ? 3.479 -15.906 22.906 1 97.88 15 THR B N 1
ATOM 3598 C CA . THR B 1 15 ? 3.781 -16.562 21.625 1 97.88 15 THR B CA 1
ATOM 3599 C C . THR B 1 15 ? 5.09 -16.031 21.047 1 97.88 15 THR B C 1
ATOM 3601 O O . THR B 1 15 ? 5.914 -16.812 20.562 1 97.88 15 THR B O 1
ATOM 3604 N N . VAL B 1 16 ? 5.281 -14.719 21.094 1 98.62 16 VAL B N 1
ATOM 3605 C CA . VAL B 1 16 ? 6.5 -14.094 20.594 1 98.62 16 VAL B CA 1
ATOM 3606 C C . VAL B 1 16 ? 7.711 -14.633 21.344 1 98.62 16 VAL B C 1
ATOM 3608 O O . VAL B 1 16 ? 8.703 -15.039 20.734 1 98.62 16 VAL B O 1
ATOM 3611 N N . SER B 1 17 ? 7.633 -14.664 22.672 1 98.44 17 SER B N 1
ATOM 3612 C CA . SER B 1 17 ? 8.742 -15.133 23.484 1 98.44 17 SER B CA 1
ATOM 3613 C C . SER B 1 17 ? 9.078 -16.578 23.172 1 98.44 17 SER B C 1
ATOM 3615 O O . SER B 1 17 ? 10.25 -16.922 22.953 1 98.44 17 SER B O 1
ATOM 3617 N N . GLU B 1 18 ? 8.086 -17.422 23.094 1 98.31 18 GLU B N 1
ATOM 3618 C CA . GLU B 1 18 ? 8.281 -18.844 22.859 1 98.31 18 GLU B CA 1
ATOM 3619 C C . GLU B 1 18 ? 8.836 -19.094 21.453 1 98.31 18 GLU B C 1
ATOM 3621 O O . GLU B 1 18 ? 9.766 -19.891 21.281 1 98.31 18 GLU B O 1
ATOM 3626 N N . THR B 1 19 ? 8.281 -18.453 20.5 1 98.31 19 THR B N 1
ATOM 3627 C CA . THR B 1 19 ? 8.648 -18.688 19.109 1 98.31 19 THR B CA 1
ATOM 3628 C C . THR B 1 19 ? 10.039 -18.141 18.828 1 98.31 19 THR B C 1
ATOM 3630 O O . THR B 1 19 ? 10.812 -18.75 18.078 1 98.31 19 THR B O 1
ATOM 3633 N N . VAL B 1 20 ? 10.391 -16.969 19.359 1 98.5 20 VAL B N 1
ATOM 3634 C CA . VAL B 1 20 ? 11.719 -16.406 19.188 1 98.5 20 VAL B CA 1
ATOM 3635 C C . VAL B 1 20 ? 12.773 -17.328 19.766 1 98.5 20 VAL B C 1
ATOM 3637 O O . VAL B 1 20 ? 13.812 -17.578 19.156 1 98.5 20 VAL B O 1
ATOM 3640 N N . ASN B 1 21 ? 12.5 -17.828 20.984 1 98.12 21 ASN B N 1
ATOM 3641 C CA . ASN B 1 21 ? 13.438 -18.766 21.609 1 98.12 21 ASN B CA 1
ATOM 3642 C C . ASN B 1 21 ? 13.648 -20.016 20.766 1 98.12 21 ASN B C 1
ATOM 3644 O O . ASN B 1 21 ? 14.789 -20.438 20.547 1 98.12 21 ASN B O 1
ATOM 3648 N N . ALA B 1 22 ? 12.578 -20.547 20.266 1 98.25 22 ALA B N 1
ATOM 3649 C CA . ALA B 1 22 ? 12.656 -21.75 19.453 1 98.25 22 ALA B CA 1
ATOM 3650 C C . ALA B 1 22 ? 13.367 -21.469 18.125 1 98.25 22 ALA B C 1
ATOM 3652 O O . ALA B 1 22 ? 14.188 -22.266 17.672 1 98.25 22 ALA B O 1
ATOM 3653 N N . LEU B 1 23 ? 13.047 -20.375 17.484 1 97.75 23 LEU B N 1
ATOM 3654 C CA . LEU B 1 23 ? 13.633 -20 16.203 1 97.75 23 LEU B CA 1
ATOM 3655 C C . LEU B 1 23 ? 15.133 -19.75 16.344 1 97.75 23 LEU B C 1
ATOM 3657 O O . LEU B 1 23 ? 15.93 -20.219 15.531 1 97.75 23 LEU B O 1
ATOM 3661 N N . SER B 1 24 ? 15.492 -19 17.391 1 96.94 24 SER B N 1
ATOM 3662 C CA . SER B 1 24 ? 16.906 -18.719 17.641 1 96.94 24 SER B CA 1
ATOM 3663 C C . SER B 1 24 ? 17.688 -20 17.891 1 96.94 24 SER B C 1
ATOM 3665 O O . SER B 1 24 ? 18.812 -20.156 17.406 1 96.94 24 SER B O 1
ATOM 3667 N N . ALA B 1 25 ? 17.141 -20.891 18.672 1 97.12 25 ALA B N 1
ATOM 3668 C CA . ALA B 1 25 ? 17.797 -22.156 18.969 1 97.12 25 ALA B CA 1
ATOM 3669 C C . ALA B 1 25 ? 18 -22.969 17.688 1 97.12 25 ALA B C 1
ATOM 3671 O O . ALA B 1 25 ? 19.062 -23.562 17.484 1 97.12 25 ALA B O 1
ATOM 3672 N N . LYS B 1 26 ? 16.984 -23.031 16.859 1 96.62 26 LYS B N 1
ATOM 3673 C CA . LYS B 1 26 ? 17.062 -23.797 15.617 1 96.62 26 LYS B CA 1
ATOM 3674 C C . LYS B 1 26 ? 18.109 -23.188 14.672 1 96.62 26 LYS B C 1
ATOM 3676 O O . LYS B 1 26 ? 18.844 -23.922 14.008 1 96.62 26 LYS B O 1
ATOM 3681 N N . LEU B 1 27 ? 18.156 -21.891 14.555 1 96.56 27 LEU B N 1
ATOM 3682 C CA . LEU B 1 27 ? 19.141 -21.219 13.711 1 96.56 27 LEU B CA 1
ATOM 3683 C C . LEU B 1 27 ? 20.562 -21.531 14.172 1 96.56 27 LEU B C 1
ATOM 3685 O O . LEU B 1 27 ? 21.438 -21.781 13.352 1 96.56 27 LEU B O 1
ATOM 3689 N N . LYS B 1 28 ? 20.734 -21.531 15.484 1 96.06 28 LYS B N 1
ATOM 3690 C CA . LYS B 1 28 ? 22.031 -21.891 16.031 1 96.06 28 LYS B CA 1
ATOM 3691 C C . LYS B 1 28 ? 22.391 -23.344 15.734 1 96.06 28 LYS B C 1
ATOM 3693 O O . LYS B 1 28 ? 23.531 -23.641 15.398 1 96.06 28 LYS B O 1
ATOM 3698 N N . GLU B 1 29 ? 21.453 -24.156 15.891 1 96.19 29 GLU B N 1
ATOM 3699 C CA . GLU B 1 29 ? 21.641 -25.594 15.641 1 96.19 29 GLU B CA 1
ATOM 3700 C C . GLU B 1 29 ? 22.156 -25.844 14.219 1 96.19 29 GLU B C 1
ATOM 3702 O O . GLU B 1 29 ? 23 -26.703 14.008 1 96.19 29 GLU B O 1
ATOM 3707 N N . ILE B 1 30 ? 21.703 -25.094 13.281 1 94.75 30 ILE B N 1
ATOM 3708 C CA . ILE B 1 30 ? 22.062 -25.359 11.891 1 94.75 30 ILE B CA 1
ATOM 3709 C C . ILE B 1 30 ? 23.156 -24.375 11.453 1 94.75 30 ILE B C 1
ATOM 3711 O O . ILE B 1 30 ? 23.406 -24.219 10.258 1 94.75 30 ILE B O 1
ATOM 3715 N N . ALA B 1 31 ? 23.688 -23.594 12.305 1 94.94 31 ALA B N 1
ATOM 3716 C CA . ALA B 1 31 ? 24.797 -22.672 12.094 1 94.94 31 ALA B CA 1
ATOM 3717 C C . ALA B 1 31 ? 24.422 -21.562 11.109 1 94.94 31 ALA B C 1
ATOM 3719 O O . ALA B 1 31 ? 25.203 -21.203 10.242 1 94.94 31 ALA B O 1
ATOM 3720 N N . CYS B 1 32 ? 23.188 -21.172 11.164 1 94.88 32 CYS B N 1
ATOM 3721 C CA . CYS B 1 32 ? 22.703 -20.031 10.383 1 94.88 32 CYS B CA 1
ATOM 3722 C C . CYS B 1 32 ? 22.812 -18.734 11.18 1 94.88 32 CYS B C 1
ATOM 3724 O O . CYS B 1 32 ? 22.484 -18.703 12.375 1 94.88 32 CYS B O 1
ATOM 3726 N N . PRO B 1 33 ? 23.344 -17.688 10.555 1 94 33 PRO B N 1
ATOM 3727 C CA . PRO B 1 33 ? 23.422 -16.406 11.266 1 94 33 PRO B CA 1
ATOM 3728 C C . PRO B 1 33 ? 22.047 -15.891 11.703 1 94 33 PRO B C 1
ATOM 3730 O O . PRO B 1 33 ? 21.047 -16.141 11.039 1 94 33 PRO B O 1
ATOM 3733 N N . ALA B 1 34 ? 22.031 -15.156 12.805 1 94.94 34 ALA B N 1
ATOM 3734 C CA . ALA B 1 34 ? 20.797 -14.531 13.281 1 94.94 34 ALA B CA 1
ATOM 3735 C C . ALA B 1 34 ? 20.359 -13.398 12.352 1 94.94 34 ALA B C 1
ATOM 3737 O O . ALA B 1 34 ? 21.203 -12.672 11.812 1 94.94 34 ALA B O 1
ATOM 3738 N N . PRO B 1 35 ? 19.078 -13.25 12.18 1 96.56 35 PRO B N 1
ATOM 3739 C CA . PRO B 1 35 ? 18.625 -12.109 11.383 1 96.56 35 PRO B CA 1
ATOM 3740 C C . PRO B 1 35 ? 18.953 -10.766 12.031 1 96.56 35 PRO B C 1
ATOM 3742 O O . PRO B 1 35 ? 18.906 -10.633 13.25 1 96.56 35 PRO B O 1
ATOM 3745 N N . SER B 1 36 ? 19.312 -9.805 11.25 1 96.88 36 SER B N 1
ATOM 3746 C CA . SER B 1 36 ? 19.609 -8.445 11.68 1 96.88 36 SER B CA 1
ATOM 3747 C C . SER B 1 36 ? 19.422 -7.449 10.547 1 96.88 36 SER B C 1
ATOM 3749 O O . SER B 1 36 ? 19.328 -7.84 9.383 1 96.88 36 SER B O 1
ATOM 3751 N N . PHE B 1 37 ? 19.375 -6.168 10.867 1 97.06 37 PHE B N 1
ATOM 3752 C CA . PHE B 1 37 ? 19.234 -5.137 9.852 1 97.06 37 PHE B CA 1
ATOM 3753 C C . PHE B 1 37 ? 20.594 -4.707 9.312 1 97.06 37 PHE B C 1
ATOM 3755 O O . PHE B 1 37 ? 20.672 -3.869 8.406 1 97.06 37 PHE B O 1
ATOM 3762 N N . ALA B 1 38 ? 21.609 -5.293 9.859 1 95.62 38 ALA B N 1
ATOM 3763 C CA . ALA B 1 38 ? 22.938 -4.98 9.328 1 95.62 38 ALA B CA 1
ATOM 3764 C C . ALA B 1 38 ? 23.078 -5.441 7.883 1 95.62 38 ALA B C 1
ATOM 3766 O O . ALA B 1 38 ? 22.5 -6.465 7.492 1 95.62 38 ALA B O 1
ATOM 3767 N N . GLU B 1 39 ? 23.828 -4.703 7.156 1 94.94 39 GLU B N 1
ATOM 3768 C CA . GLU B 1 39 ? 24.031 -4.992 5.738 1 94.94 39 GLU B CA 1
ATOM 3769 C C . GLU B 1 39 ? 24.469 -6.438 5.523 1 94.94 39 GLU B C 1
ATOM 3771 O O . GLU B 1 39 ? 24.047 -7.082 4.562 1 94.94 39 GLU B O 1
ATOM 3776 N N . ASP B 1 40 ? 25.25 -6.949 6.434 1 91.56 40 ASP B N 1
ATOM 3777 C CA . ASP B 1 40 ? 25.812 -8.289 6.273 1 91.56 40 ASP B CA 1
ATOM 3778 C C . ASP B 1 40 ? 25 -9.32 7.039 1 91.56 40 ASP B C 1
ATOM 3780 O O . ASP B 1 40 ? 25.469 -10.43 7.297 1 91.56 40 ASP B O 1
ATOM 3784 N N . GLY B 1 41 ? 23.844 -8.945 7.453 1 90.31 41 GLY B N 1
ATOM 3785 C CA . GLY B 1 41 ? 22.953 -9.875 8.141 1 90.31 41 GLY B CA 1
ATOM 3786 C C . GLY B 1 41 ? 22.391 -10.945 7.227 1 90.31 41 GLY B C 1
ATOM 3787 O O . GLY B 1 41 ? 22.734 -11.016 6.047 1 90.31 41 GLY B O 1
ATOM 3788 N N . LEU B 1 42 ? 21.594 -11.789 7.77 1 92.88 42 LEU B N 1
ATOM 3789 C CA . LEU B 1 42 ? 20.938 -12.883 7.051 1 92.88 42 LEU B CA 1
ATOM 3790 C C . LEU B 1 42 ? 20.203 -12.359 5.82 1 92.88 42 LEU B C 1
ATOM 3792 O O . LEU B 1 42 ? 19.406 -11.414 5.918 1 92.88 42 LEU B O 1
ATOM 3796 N N . VAL B 1 43 ? 20.438 -12.922 4.719 1 92.12 43 VAL B N 1
ATOM 3797 C CA . VAL B 1 43 ? 19.828 -12.477 3.469 1 92.12 43 VAL B CA 1
ATOM 3798 C C . VAL B 1 43 ? 18.5 -13.203 3.258 1 92.12 43 VAL B C 1
ATOM 3800 O O . VAL B 1 43 ? 17.5 -12.578 2.879 1 92.12 43 VAL B O 1
ATOM 3803 N N . GLU B 1 44 ? 18.547 -14.484 3.525 1 92.69 44 GLU B N 1
ATOM 3804 C CA . GLU B 1 44 ? 17.375 -15.336 3.377 1 92.69 44 GLU B CA 1
ATOM 3805 C C . GLU B 1 44 ? 17.391 -16.469 4.395 1 92.69 44 GLU B C 1
ATOM 3807 O O . GLU B 1 44 ? 18.438 -17.047 4.676 1 92.69 44 GLU B O 1
ATOM 3812 N N . TYR B 1 45 ? 16.203 -16.797 4.934 1 93.12 45 TYR B N 1
ATOM 3813 C CA . TYR B 1 45 ? 16.094 -17.938 5.828 1 93.12 45 TYR B CA 1
ATOM 3814 C C . TYR B 1 45 ? 16.25 -19.25 5.059 1 93.12 45 TYR B C 1
ATOM 3816 O O . TYR B 1 45 ? 15.797 -19.359 3.922 1 93.12 45 TYR B O 1
ATOM 3824 N N . PRO B 1 46 ? 16.875 -20.172 5.789 1 89.69 46 PRO B N 1
ATOM 3825 C CA . PRO B 1 46 ? 16.891 -21.516 5.184 1 89.69 46 PRO B CA 1
ATOM 3826 C C . PRO B 1 46 ? 15.477 -22.078 4.977 1 89.69 46 PRO B C 1
ATOM 3828 O O . PRO B 1 46 ? 14.602 -21.875 5.82 1 89.69 46 PRO B O 1
ATOM 3831 N N . LYS B 1 47 ? 15.328 -22.734 3.883 1 83 47 LYS B N 1
ATOM 3832 C CA . LYS B 1 47 ? 14.016 -23.281 3.541 1 83 47 LYS B CA 1
ATOM 3833 C C . LYS B 1 47 ? 13.789 -24.641 4.191 1 83 47 LYS B C 1
ATOM 3835 O O . LYS B 1 47 ? 13.844 -25.672 3.518 1 83 47 LYS B O 1
ATOM 3840 N N . LEU B 1 48 ? 13.594 -24.656 5.43 1 85 48 LEU B N 1
ATOM 3841 C CA . LEU B 1 48 ? 13.273 -25.828 6.238 1 85 48 LEU B CA 1
ATOM 3842 C C . LEU B 1 48 ? 11.859 -25.734 6.801 1 85 48 LEU B C 1
ATOM 3844 O O . LEU B 1 48 ? 11.484 -24.719 7.371 1 85 48 LEU B O 1
ATOM 3848 N N . PRO B 1 49 ? 11.102 -26.781 6.594 1 82.25 49 PRO B N 1
ATOM 3849 C CA . PRO B 1 49 ? 9.703 -26.719 7.012 1 82.25 49 PRO B CA 1
ATOM 3850 C C . PRO B 1 49 ? 9.539 -26.312 8.477 1 82.25 49 PRO B C 1
ATOM 3852 O O . PRO B 1 49 ? 8.672 -25.484 8.797 1 82.25 49 PRO B O 1
ATOM 3855 N N . GLU B 1 50 ? 10.344 -26.938 9.312 1 86.56 50 GLU B N 1
ATOM 3856 C CA . GLU B 1 50 ? 10.227 -26.625 10.734 1 86.56 50 GLU B CA 1
ATOM 3857 C C . GLU B 1 50 ? 10.555 -25.156 11 1 86.56 50 GLU B C 1
ATOM 3859 O O . GLU B 1 50 ? 9.898 -24.516 11.82 1 86.56 50 GLU B O 1
ATOM 3864 N N . LEU B 1 51 ? 11.57 -24.641 10.352 1 92 51 LEU B N 1
ATOM 3865 C CA . LEU B 1 51 ? 11.961 -23.25 10.5 1 92 51 LEU B CA 1
ATOM 3866 C C . LEU B 1 51 ? 10.867 -22.328 9.969 1 92 51 LEU B C 1
ATOM 3868 O O . LEU B 1 51 ? 10.57 -21.297 10.578 1 92 51 LEU B O 1
ATOM 3872 N N . ASN B 1 52 ? 10.266 -22.719 8.914 1 89.44 52 ASN B N 1
ATOM 3873 C CA . ASN B 1 52 ? 9.211 -21.922 8.305 1 89.44 52 ASN B CA 1
ATOM 3874 C C . ASN B 1 52 ? 7.984 -21.828 9.203 1 89.44 52 ASN B C 1
ATOM 3876 O O . ASN B 1 52 ? 7.352 -20.766 9.297 1 89.44 52 ASN B O 1
ATOM 3880 N N . GLY B 1 53 ? 7.648 -22.938 9.773 1 91.5 53 GLY B N 1
ATOM 3881 C CA . GLY B 1 53 ? 6.527 -22.922 10.695 1 91.5 53 GLY B CA 1
ATOM 3882 C C . GLY B 1 53 ? 6.711 -21.953 11.844 1 91.5 53 GLY B C 1
ATOM 3883 O O . GLY B 1 53 ? 5.793 -21.203 12.18 1 91.5 53 GLY B O 1
ATOM 3884 N N . LEU B 1 54 ? 7.906 -21.969 12.445 1 95.81 54 LEU B N 1
ATOM 3885 C CA . LEU B 1 54 ? 8.227 -21.062 13.539 1 95.81 54 LEU B CA 1
ATOM 3886 C C . LEU B 1 54 ? 8.195 -19.609 13.062 1 95.81 54 LEU B C 1
ATOM 3888 O O . LEU B 1 54 ? 7.66 -18.734 13.75 1 95.81 54 LEU B O 1
ATOM 3892 N N . ARG B 1 55 ? 8.734 -19.406 11.898 1 95.94 55 ARG B N 1
ATOM 3893 C CA . ARG B 1 55 ? 8.773 -18.078 11.32 1 95.94 55 ARG B CA 1
ATOM 3894 C C . ARG B 1 55 ? 7.363 -17.531 11.102 1 95.94 55 ARG B C 1
ATOM 3896 O O . ARG B 1 55 ? 7.062 -16.391 11.477 1 95.94 55 ARG B O 1
ATOM 3903 N N . PHE B 1 56 ? 6.504 -18.328 10.508 1 94.56 56 PHE B N 1
ATOM 3904 C CA . PHE B 1 56 ? 5.152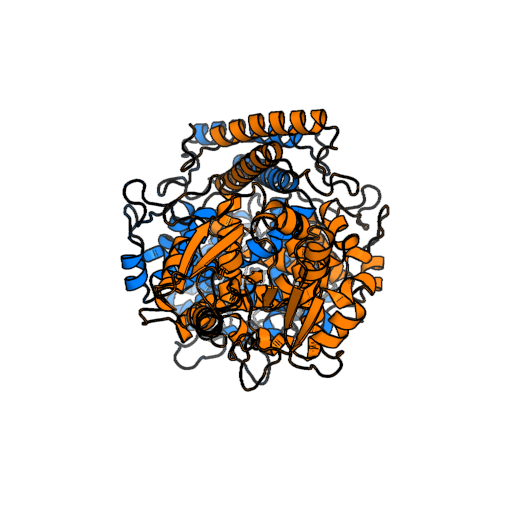 -17.891 10.195 1 94.56 56 PHE B CA 1
ATOM 3905 C C . PHE B 1 56 ? 4.359 -17.625 11.461 1 94.56 56 PHE B C 1
ATOM 3907 O O . PHE B 1 56 ? 3.562 -16.672 11.516 1 94.56 56 PHE B O 1
ATOM 3914 N N . GLN B 1 57 ? 4.59 -18.406 12.477 1 96.31 57 GLN B N 1
ATOM 3915 C CA . GLN B 1 57 ? 3.949 -18.172 13.766 1 96.31 57 GLN B CA 1
ATOM 3916 C C . GLN B 1 57 ? 4.375 -16.812 14.344 1 96.31 57 GLN B C 1
ATOM 3918 O O . GLN B 1 57 ? 3.543 -16.062 14.859 1 96.31 57 GLN B O 1
ATOM 3923 N N . LEU B 1 58 ? 5.652 -16.578 14.281 1 98.31 58 LEU B N 1
ATOM 3924 C CA . LEU B 1 58 ? 6.191 -15.32 14.797 1 98.31 58 LEU B CA 1
ATOM 3925 C C . LEU B 1 58 ? 5.668 -14.133 13.992 1 98.31 58 LEU B C 1
ATOM 3927 O O . LEU B 1 58 ? 5.305 -13.102 14.562 1 98.31 58 LEU B O 1
ATOM 3931 N N . ILE B 1 59 ? 5.617 -14.297 12.656 1 98.19 59 ILE B N 1
ATOM 3932 C CA . ILE B 1 59 ? 5.125 -13.258 11.75 1 98.19 59 ILE B CA 1
ATOM 3933 C C . ILE B 1 59 ? 3.674 -12.93 12.086 1 98.19 59 ILE B C 1
ATOM 3935 O O . ILE B 1 59 ? 3.312 -11.758 12.227 1 98.19 59 ILE B O 1
ATOM 3939 N N . ASP B 1 60 ? 2.857 -13.914 12.273 1 97.56 60 ASP B N 1
ATOM 3940 C CA . ASP B 1 60 ? 1.442 -13.719 12.578 1 97.56 60 ASP B CA 1
ATOM 3941 C C . ASP B 1 60 ? 1.262 -13.031 13.93 1 97.56 60 ASP B C 1
ATOM 3943 O O . ASP B 1 60 ? 0.44 -12.125 14.07 1 97.56 60 ASP B O 1
ATOM 3947 N N . ALA B 1 61 ? 2.033 -13.477 14.891 1 98.25 61 ALA B N 1
ATOM 3948 C CA . ALA B 1 61 ? 1.941 -12.891 16.219 1 98.25 61 ALA B CA 1
ATOM 3949 C C . ALA B 1 61 ? 2.367 -11.422 16.203 1 98.25 61 ALA B C 1
ATOM 3951 O O . ALA B 1 61 ? 1.724 -10.578 16.828 1 98.25 61 ALA B O 1
ATOM 3952 N N . ALA B 1 62 ? 3.457 -11.125 15.531 1 98.56 62 ALA B N 1
ATOM 3953 C CA . ALA B 1 62 ? 3.959 -9.758 15.445 1 98.56 62 ALA B CA 1
ATOM 3954 C C . ALA B 1 62 ? 2.955 -8.852 14.742 1 98.56 62 ALA B C 1
ATOM 3956 O O . ALA B 1 62 ? 2.738 -7.711 15.164 1 98.56 62 ALA B O 1
ATOM 3957 N N . ALA B 1 63 ? 2.371 -9.359 13.695 1 98.06 63 ALA B N 1
ATOM 3958 C CA . ALA B 1 63 ? 1.387 -8.578 12.945 1 98.06 63 ALA B CA 1
ATOM 3959 C C . ALA B 1 63 ? 0.171 -8.258 13.812 1 98.06 63 ALA B C 1
ATOM 3961 O O . ALA B 1 63 ? -0.317 -7.125 13.812 1 98.06 63 ALA B O 1
ATOM 3962 N N . ASP B 1 64 ? -0.33 -9.227 14.508 1 98.12 64 ASP B N 1
ATOM 3963 C CA . ASP B 1 64 ? -1.488 -9.008 15.375 1 98.12 64 ASP B CA 1
ATOM 3964 C C . ASP B 1 64 ? -1.138 -8.094 16.547 1 98.12 64 ASP B C 1
ATOM 3966 O O . ASP B 1 64 ? -1.958 -7.27 16.953 1 98.12 64 ASP B O 1
ATOM 3970 N N . LEU B 1 65 ? 0.052 -8.281 17.078 1 98.31 65 LEU B N 1
ATOM 3971 C CA . LEU B 1 65 ? 0.511 -7.406 18.141 1 98.31 65 LEU B CA 1
ATOM 3972 C C . LEU B 1 65 ? 0.539 -5.953 17.672 1 98.31 65 LEU B C 1
ATOM 3974 O O . LEU B 1 65 ? 0.119 -5.055 18.406 1 98.31 65 LEU B O 1
ATOM 3978 N N . TYR B 1 66 ? 1.064 -5.719 16.531 1 98.19 66 TYR B N 1
ATOM 3979 C CA . TYR B 1 66 ? 1.109 -4.387 15.938 1 98.19 66 TYR B CA 1
ATOM 3980 C C . TYR B 1 66 ? -0.287 -3.783 15.844 1 98.19 66 TYR B C 1
ATOM 3982 O O . TYR B 1 66 ? -0.507 -2.643 16.25 1 98.19 66 TYR B O 1
ATOM 3990 N N . ARG B 1 67 ? -1.237 -4.543 15.344 1 97.81 67 ARG B N 1
ATOM 3991 C CA . ARG B 1 67 ? -2.596 -4.055 15.133 1 97.81 67 ARG B CA 1
ATOM 3992 C C . ARG B 1 67 ? -3.275 -3.738 16.469 1 97.81 67 ARG B C 1
ATOM 3994 O O . ARG B 1 67 ? -3.941 -2.709 16.594 1 97.81 67 ARG B O 1
ATOM 4001 N N . LEU B 1 68 ? -3.098 -4.613 17.391 1 97.88 68 LEU B N 1
ATOM 4002 C CA . LEU B 1 68 ? -3.738 -4.398 18.688 1 97.88 68 LEU B CA 1
ATOM 4003 C C . LEU B 1 68 ? -3.102 -3.221 19.422 1 97.88 68 LEU B C 1
ATOM 4005 O O . LEU B 1 68 ? -3.787 -2.486 20.125 1 97.88 68 LEU B O 1
ATOM 4009 N N . ALA B 1 69 ? -1.804 -3.068 19.234 1 97.69 69 ALA B N 1
ATOM 4010 C CA . ALA B 1 69 ? -1.118 -1.932 19.844 1 97.69 69 ALA B CA 1
ATOM 4011 C C . ALA B 1 69 ? -1.561 -0.618 19.203 1 97.69 69 ALA B C 1
ATOM 4013 O O . ALA B 1 69 ? -1.65 0.409 19.875 1 97.69 69 ALA B O 1
ATOM 4014 N N . LEU B 1 70 ? -1.789 -0.6 17.969 1 95.62 70 LEU B N 1
ATOM 4015 C CA . LEU B 1 70 ? -2.246 0.591 17.266 1 95.62 70 LEU B CA 1
ATOM 4016 C C . LEU B 1 70 ? -3.67 0.955 17.672 1 95.62 70 LEU B C 1
ATOM 4018 O O . LEU B 1 70 ? -3.971 2.127 17.906 1 95.62 70 LEU B O 1
ATOM 4022 N N . GLY B 1 71 ? -4.543 -0.066 17.859 1 95.88 71 GLY B N 1
ATOM 4023 C CA . GLY B 1 71 ? -5.961 0.145 18.078 1 95.88 71 GLY B CA 1
ATOM 4024 C C . GLY B 1 71 ? -6.734 0.432 16.812 1 95.88 71 GLY B C 1
ATOM 4025 O O . GLY B 1 71 ? -6.16 0.873 15.812 1 95.88 71 GLY B O 1
ATOM 4026 N N . PRO B 1 72 ? -8.023 0.164 16.844 1 96.38 72 PRO B N 1
ATOM 4027 C CA . PRO B 1 72 ? -8.836 0.21 15.633 1 96.38 72 PRO B CA 1
ATOM 4028 C C . PRO B 1 72 ? -8.883 1.601 15.008 1 96.38 72 PRO B C 1
ATOM 4030 O O . PRO B 1 72 ? -8.727 1.736 13.789 1 96.38 72 PRO B O 1
ATOM 4033 N N . THR B 1 73 ? -9.055 2.631 15.758 1 94.88 73 THR B N 1
ATOM 4034 C CA . THR B 1 73 ? -9.164 3.984 15.219 1 94.88 73 THR B CA 1
ATOM 4035 C C . THR B 1 73 ? -7.848 4.426 14.586 1 94.88 73 THR B C 1
ATOM 4037 O O . THR B 1 73 ? -7.828 4.906 13.453 1 94.88 73 THR B O 1
ATOM 4040 N N . ASP B 1 74 ? -6.742 4.23 15.312 1 94.06 74 ASP B N 1
ATOM 4041 C CA . ASP B 1 74 ? -5.445 4.613 14.766 1 94.06 74 ASP B CA 1
ATOM 4042 C C . ASP B 1 74 ? -5.078 3.758 13.555 1 94.06 74 ASP B C 1
ATOM 4044 O O . ASP B 1 74 ? -4.426 4.234 12.625 1 94.06 74 ASP B O 1
ATOM 4048 N N . ASN B 1 75 ? -5.484 2.477 13.602 1 96.25 75 ASN B N 1
ATOM 4049 C CA . ASN B 1 75 ? -5.293 1.653 12.406 1 96.25 75 ASN B CA 1
ATOM 4050 C C . ASN B 1 75 ? -5.98 2.26 11.188 1 96.25 75 ASN B C 1
ATOM 4052 O O . ASN B 1 75 ? -5.402 2.312 10.102 1 96.25 75 ASN B O 1
ATOM 4056 N N . SER B 1 76 ? -7.215 2.693 11.344 1 96.62 76 SER B N 1
ATOM 4057 C CA . SER B 1 76 ? -7.965 3.314 10.258 1 96.62 76 SER B CA 1
ATOM 4058 C C . SER B 1 76 ? -7.301 4.605 9.797 1 96.62 76 SER B C 1
ATOM 4060 O O . SER B 1 76 ? -7.309 4.918 8.602 1 96.62 76 SER B O 1
ATOM 4062 N N . MET B 1 77 ? -6.699 5.309 10.695 1 94 77 MET B N 1
ATOM 4063 C CA . MET B 1 77 ? -6.125 6.613 10.383 1 94 77 MET B CA 1
ATOM 4064 C C . MET B 1 77 ? -4.773 6.461 9.695 1 94 77 MET B C 1
ATOM 4066 O O . MET B 1 77 ? -4.488 7.16 8.719 1 94 77 MET B O 1
ATOM 4070 N N . PHE B 1 78 ? -3.945 5.543 10.156 1 95 78 PHE B N 1
ATOM 4071 C CA . PHE B 1 78 ? -2.553 5.523 9.727 1 95 78 PHE B CA 1
ATOM 4072 C C . PHE B 1 78 ? -2.355 4.539 8.578 1 95 78 PHE B C 1
ATOM 4074 O O . PHE B 1 78 ? -1.465 4.719 7.746 1 95 78 PHE B O 1
ATOM 4081 N N . ALA B 1 79 ? -3.191 3.51 8.484 1 96.06 79 ALA B N 1
ATOM 4082 C CA . ALA B 1 79 ? -2.98 2.453 7.496 1 96.06 79 ALA B CA 1
ATOM 4083 C C . ALA B 1 79 ? -2.982 3.018 6.078 1 96.06 79 ALA B C 1
ATOM 4085 O O . ALA B 1 79 ? -2.078 2.736 5.289 1 96.06 79 ALA B O 1
ATOM 4086 N N . PRO B 1 80 ? -3.996 3.887 5.711 1 96.94 80 PRO B N 1
ATOM 4087 C CA . PRO B 1 80 ? -3.982 4.391 4.336 1 96.94 80 PRO B CA 1
ATOM 4088 C C . PRO B 1 80 ? -2.715 5.176 4.008 1 96.94 80 PRO B C 1
ATOM 4090 O O . PRO B 1 80 ? -2.213 5.105 2.883 1 96.94 80 PRO B O 1
ATOM 4093 N N . LEU B 1 81 ? -2.18 5.906 4.988 1 96.5 81 LEU B N 1
ATOM 4094 C CA . LEU B 1 81 ? -0.958 6.68 4.797 1 96.5 81 LEU B CA 1
ATOM 4095 C C . LEU B 1 81 ? 0.249 5.762 4.637 1 96.5 81 LEU B C 1
ATOM 4097 O O . LEU B 1 81 ? 1.008 5.891 3.674 1 96.5 81 LEU B O 1
ATOM 4101 N N . HIS B 1 82 ? 0.377 4.863 5.52 1 97.94 82 HIS B N 1
ATOM 4102 C CA . HIS B 1 82 ? 1.565 4.016 5.547 1 97.94 82 HIS B CA 1
ATOM 4103 C C . HIS B 1 82 ? 1.578 3.043 4.375 1 97.94 82 HIS B C 1
ATOM 4105 O O . HIS B 1 82 ? 2.633 2.775 3.795 1 97.94 82 HIS B O 1
ATOM 4111 N N . LEU B 1 83 ? 0.417 2.463 4.008 1 98.31 83 LEU B N 1
ATOM 4112 C CA . LEU B 1 83 ? 0.351 1.571 2.855 1 98.31 83 LEU B CA 1
ATOM 4113 C C . LEU B 1 83 ? 0.755 2.303 1.58 1 98.31 83 LEU B C 1
ATOM 4115 O O . LEU B 1 83 ? 1.507 1.767 0.763 1 98.31 83 LEU B O 1
ATOM 4119 N N . ASN B 1 84 ? 0.276 3.516 1.438 1 98.25 84 ASN B N 1
ATOM 4120 C CA . ASN B 1 84 ? 0.543 4.312 0.246 1 98.25 84 ASN B CA 1
ATOM 4121 C C . ASN B 1 84 ? 2.016 4.699 0.147 1 98.25 84 ASN B C 1
ATOM 4123 O O . ASN B 1 84 ? 2.656 4.465 -0.88 1 98.25 84 ASN B O 1
ATOM 4127 N N . TYR B 1 85 ? 2.572 5.129 1.217 1 98.62 85 TYR B N 1
ATOM 4128 C CA . TYR B 1 85 ? 3.881 5.75 1.06 1 98.62 85 TYR B CA 1
ATOM 4129 C C . TYR B 1 85 ? 4.996 4.738 1.299 1 98.62 85 TYR B C 1
ATOM 4131 O O . TYR B 1 85 ? 6.133 4.949 0.868 1 98.62 85 TYR B O 1
ATOM 4139 N N . ASP B 1 86 ? 4.746 3.596 2.002 1 98.69 86 ASP B N 1
ATOM 4140 C CA . ASP B 1 86 ? 5.688 2.482 1.913 1 98.69 86 ASP B CA 1
ATOM 4141 C C . ASP B 1 86 ? 5.918 2.072 0.461 1 98.69 86 ASP B C 1
ATOM 4143 O O . ASP B 1 86 ? 7.062 1.97 0.013 1 98.69 86 ASP B O 1
ATOM 4147 N N . ALA B 1 87 ? 4.809 1.85 -0.25 1 98.62 87 ALA B N 1
ATOM 4148 C CA . ALA B 1 87 ? 4.891 1.418 -1.643 1 98.62 87 ALA B CA 1
ATOM 4149 C C . ALA B 1 87 ? 5.535 2.494 -2.514 1 98.62 87 ALA B C 1
ATOM 4151 O O . ALA B 1 87 ? 6.398 2.195 -3.344 1 98.62 87 ALA B O 1
ATOM 4152 N N . THR B 1 88 ? 5.137 3.75 -2.314 1 98.69 88 THR B N 1
ATOM 4153 C CA . THR B 1 88 ? 5.621 4.867 -3.115 1 98.69 88 THR B CA 1
ATOM 4154 C C . THR B 1 88 ? 7.133 5.016 -2.977 1 98.69 88 THR B C 1
ATOM 4156 O O . THR B 1 88 ? 7.84 5.184 -3.973 1 98.69 88 THR B O 1
ATOM 4159 N N . VAL B 1 89 ? 7.605 4.926 -1.777 1 98.81 89 VAL B N 1
ATOM 4160 C CA . VAL B 1 89 ? 9.023 5.156 -1.506 1 98.81 89 VAL B CA 1
ATOM 4161 C C . VAL B 1 89 ? 9.852 4.02 -2.09 1 98.81 89 VAL B C 1
ATOM 4163 O O . VAL B 1 89 ? 10.891 4.258 -2.717 1 98.81 89 VAL B O 1
ATOM 4166 N N . ILE B 1 90 ? 9.438 2.791 -1.942 1 98.88 90 ILE B N 1
ATOM 4167 C CA . ILE B 1 90 ? 10.164 1.668 -2.525 1 98.88 90 ILE B CA 1
ATOM 4168 C C . ILE B 1 90 ? 10.18 1.799 -4.047 1 98.88 90 ILE B C 1
ATOM 4170 O O . ILE B 1 90 ? 11.195 1.528 -4.688 1 98.88 90 ILE B O 1
ATOM 4174 N N . ASP B 1 91 ? 9.07 2.209 -4.605 1 98.62 91 ASP B N 1
ATOM 4175 C CA . ASP B 1 91 ? 8.984 2.42 -6.047 1 98.62 91 ASP B CA 1
ATOM 4176 C C . ASP B 1 91 ? 9.992 3.465 -6.512 1 98.62 91 ASP B C 1
ATOM 4178 O O . ASP B 1 91 ? 10.711 3.248 -7.492 1 98.62 91 ASP B O 1
ATOM 4182 N N . VAL B 1 92 ? 10.086 4.586 -5.816 1 98.81 92 VAL B N 1
ATOM 4183 C CA . VAL B 1 92 ? 11 5.664 -6.176 1 98.81 92 VAL B CA 1
ATOM 4184 C C . VAL B 1 92 ? 12.438 5.184 -6.047 1 98.81 92 VAL B C 1
ATOM 4186 O O . VAL B 1 92 ? 13.273 5.457 -6.914 1 98.81 92 VAL B O 1
ATOM 4189 N N . LEU B 1 93 ? 12.758 4.469 -4.926 1 98.88 93 LEU B N 1
ATOM 4190 C CA . LEU B 1 93 ? 14.094 3.904 -4.742 1 98.88 93 LEU B CA 1
ATOM 4191 C C . LEU B 1 93 ? 14.477 3.02 -5.922 1 98.88 93 LEU B C 1
ATOM 4193 O O . LEU B 1 93 ? 15.602 3.1 -6.426 1 98.88 93 LEU B O 1
ATOM 4197 N N . ASN B 1 94 ? 13.539 2.203 -6.352 1 98.69 94 ASN B N 1
ATOM 4198 C CA . ASN B 1 94 ? 13.797 1.261 -7.434 1 98.69 94 ASN B CA 1
ATOM 4199 C C . ASN B 1 94 ? 13.898 1.971 -8.781 1 98.69 94 ASN B C 1
ATOM 4201 O O . ASN B 1 94 ? 14.805 1.692 -9.57 1 98.69 94 ASN B O 1
ATOM 4205 N N . HIS B 1 95 ? 13 2.912 -9.07 1 98.19 95 HIS B N 1
ATOM 4206 C CA . HIS B 1 95 ? 12.906 3.617 -10.344 1 98.19 95 HIS B CA 1
ATOM 4207 C C . HIS B 1 95 ? 14.188 4.391 -10.633 1 98.19 95 HIS B C 1
ATOM 4209 O O . HIS B 1 95 ? 14.672 4.398 -11.766 1 98.19 95 HIS B O 1
ATOM 4215 N N . PHE B 1 96 ? 14.758 4.984 -9.641 1 98.44 96 PHE B N 1
ATOM 4216 C CA . PHE B 1 96 ? 15.938 5.816 -9.836 1 98.44 96 PHE B CA 1
ATOM 4217 C C . PHE B 1 96 ? 17.203 5.059 -9.453 1 98.44 96 PHE B C 1
ATOM 4219 O O . PHE B 1 96 ? 18.297 5.637 -9.414 1 98.44 96 PHE B O 1
ATOM 4226 N N . ASP B 1 97 ? 17.031 3.766 -9.078 1 98.12 97 ASP B N 1
ATOM 4227 C CA . ASP B 1 97 ? 18.125 2.879 -8.695 1 98.12 97 ASP B CA 1
ATOM 4228 C C . ASP B 1 97 ? 18.969 3.492 -7.57 1 98.12 97 ASP B C 1
ATOM 4230 O O . ASP B 1 97 ? 20.188 3.584 -7.684 1 98.12 97 ASP B O 1
ATOM 4234 N N . ILE B 1 98 ? 18.266 3.965 -6.57 1 98.75 98 ILE B N 1
ATOM 4235 C CA . ILE B 1 98 ? 18.953 4.516 -5.41 1 98.75 98 ILE B CA 1
ATOM 4236 C C . ILE B 1 98 ? 19.688 3.395 -4.668 1 98.75 98 ILE B C 1
ATOM 4238 O O . ILE B 1 98 ? 20.656 3.646 -3.951 1 98.75 98 ILE B O 1
ATOM 4242 N N . TRP B 1 99 ? 19.281 2.137 -4.918 1 98.56 99 TRP B N 1
ATOM 4243 C CA . TRP B 1 99 ? 19.969 0.988 -4.34 1 98.56 99 TRP B CA 1
ATOM 4244 C C . TRP B 1 99 ? 21.469 1.048 -4.637 1 98.56 99 TRP B C 1
ATOM 4246 O O . TRP B 1 99 ? 22.297 0.932 -3.725 1 98.56 99 TRP B O 1
ATOM 4256 N N . ASN B 1 100 ? 21.781 1.333 -5.863 1 98.06 100 ASN B N 1
ATOM 4257 C CA . ASN B 1 100 ? 23.172 1.279 -6.305 1 98.06 100 ASN B CA 1
ATOM 4258 C C . ASN B 1 100 ? 23.859 2.631 -6.148 1 98.06 100 ASN B C 1
ATOM 4260 O O . ASN B 1 100 ? 25.062 2.758 -6.426 1 98.06 100 ASN B O 1
ATOM 4264 N N . ALA B 1 101 ? 23.141 3.605 -5.746 1 98.69 101 ALA B N 1
ATOM 4265 C CA . ALA B 1 101 ? 23.75 4.906 -5.488 1 98.69 101 ALA B CA 1
ATOM 4266 C C . ALA B 1 101 ? 24.516 4.902 -4.168 1 98.69 101 ALA B C 1
ATOM 4268 O O . ALA B 1 101 ? 25.328 5.805 -3.906 1 98.69 101 ALA B O 1
ATOM 4269 N N . VAL B 1 102 ? 24.234 3.965 -3.291 1 98.69 102 VAL B N 1
ATOM 4270 C CA . VAL B 1 102 ? 24.969 3.76 -2.047 1 98.69 102 VAL B CA 1
ATOM 4271 C C . VAL B 1 102 ? 25.891 2.545 -2.178 1 98.69 102 VAL B C 1
ATOM 4273 O O . VAL B 1 102 ? 25.422 1.447 -2.504 1 98.69 102 VAL B O 1
ATOM 4276 N N . PRO B 1 103 ? 27.141 2.678 -2.014 1 97.94 103 PRO B N 1
ATOM 4277 C CA . PRO B 1 103 ? 28.047 1.546 -2.201 1 97.94 103 PRO B CA 1
ATOM 4278 C C . PRO B 1 103 ? 27.875 0.463 -1.141 1 97.94 103 PRO B C 1
ATOM 4280 O O . PRO B 1 103 ? 27.688 0.773 0.039 1 97.94 103 PRO B O 1
ATOM 4283 N N . MET B 1 104 ? 27.953 -0.825 -1.558 1 96.44 104 MET B N 1
ATOM 4284 C CA . MET B 1 104 ? 27.969 -1.936 -0.609 1 96.44 104 MET B CA 1
ATOM 4285 C C . MET B 1 104 ? 29.188 -1.869 0.288 1 96.44 104 MET B C 1
ATOM 4287 O O . MET B 1 104 ? 30.297 -1.611 -0.188 1 96.44 104 MET B O 1
ATOM 4291 N N . GLY B 1 105 ? 29.016 -2.068 1.551 1 96.19 105 GLY B N 1
ATOM 4292 C CA . GLY B 1 105 ? 30.125 -2.033 2.486 1 96.19 105 GLY B CA 1
ATOM 4293 C C . GLY B 1 105 ? 30.609 -0.626 2.791 1 96.19 105 GLY B C 1
ATOM 4294 O O . GLY B 1 105 ? 31.594 -0.442 3.512 1 96.19 105 GLY B O 1
ATOM 4295 N N . GLY B 1 106 ? 29.922 0.343 2.283 1 97 106 GLY B N 1
ATOM 4296 C CA . GLY B 1 106 ? 30.266 1.743 2.469 1 97 106 GLY B CA 1
ATOM 4297 C C . GLY B 1 106 ? 29.062 2.625 2.734 1 97 106 GLY B C 1
ATOM 4298 O O . GLY B 1 106 ? 28.016 2.141 3.178 1 97 106 GLY B O 1
ATOM 4299 N N . SER B 1 107 ? 29.25 3.951 2.596 1 98 107 SER B N 1
ATOM 4300 C CA . SER B 1 107 ? 28.188 4.938 2.818 1 98 107 SER B CA 1
ATOM 4301 C C . SER B 1 107 ? 28.156 5.977 1.703 1 98 107 SER B C 1
ATOM 4303 O O . SER B 1 107 ? 29.078 6.039 0.88 1 98 107 SER B O 1
ATOM 4305 N N . ALA B 1 108 ? 27.109 6.668 1.547 1 98.69 108 ALA B N 1
ATOM 4306 C CA . ALA B 1 108 ? 26.969 7.785 0.614 1 98.69 108 ALA B CA 1
ATOM 4307 C C . ALA B 1 108 ? 26.234 8.953 1.268 1 98.69 108 ALA B C 1
ATOM 4309 O O . ALA B 1 108 ? 25.297 8.758 2.033 1 98.69 108 ALA B O 1
ATOM 4310 N N . SER B 1 109 ? 26.656 10.148 0.965 1 98.44 109 SER B N 1
ATOM 4311 C CA . SER B 1 109 ? 25.922 11.328 1.417 1 98.44 109 SER B CA 1
ATOM 4312 C C . SER B 1 109 ? 24.672 11.547 0.582 1 98.44 109 SER B C 1
ATOM 4314 O O . SER B 1 109 ? 24.578 11.055 -0.543 1 98.44 109 SER B O 1
ATOM 4316 N N . TYR B 1 110 ? 23.797 12.32 1.126 1 97.62 110 TYR B N 1
ATOM 4317 C CA . TYR B 1 110 ? 22.594 12.68 0.375 1 97.62 110 TYR B CA 1
ATOM 4318 C C . TYR B 1 110 ? 22.953 13.406 -0.915 1 97.62 110 TYR B C 1
ATOM 4320 O O . TYR B 1 110 ? 22.328 13.18 -1.957 1 97.62 110 TYR B O 1
ATOM 4328 N N . SER B 1 111 ? 23.938 14.258 -0.847 1 98 111 SER B N 1
ATOM 4329 C CA . SER B 1 111 ? 24.375 15.016 -2.014 1 98 111 SER B CA 1
ATOM 4330 C C . SER B 1 111 ? 24.953 14.086 -3.082 1 98 111 SER B C 1
ATOM 4332 O O . SER B 1 111 ? 24.688 14.266 -4.273 1 98 111 SER B O 1
ATOM 4334 N N . GLU B 1 112 ? 25.766 13.102 -2.666 1 98.69 112 GLU B N 1
ATOM 4335 C CA . GLU B 1 112 ? 26.328 12.133 -3.598 1 98.69 112 GLU B CA 1
ATOM 4336 C C . GLU B 1 112 ? 25.219 11.328 -4.281 1 98.69 112 GLU B C 1
ATOM 4338 O O . GLU B 1 112 ? 25.281 11.094 -5.492 1 98.69 112 GLU B O 1
ATOM 4343 N N . ILE B 1 113 ? 24.266 10.914 -3.508 1 98.81 113 ILE B N 1
ATOM 4344 C CA . ILE B 1 113 ? 23.156 10.141 -4.035 1 98.81 113 ILE B CA 1
ATOM 4345 C C . ILE B 1 113 ? 22.359 10.992 -5.023 1 98.81 113 ILE B C 1
ATOM 4347 O O . ILE B 1 113 ? 22.031 10.539 -6.129 1 98.81 113 ILE B O 1
ATOM 4351 N N . ALA B 1 114 ? 22.062 12.242 -4.633 1 98.69 114 ALA B N 1
ATOM 4352 C CA . ALA B 1 114 ? 21.312 13.172 -5.484 1 98.69 114 ALA B CA 1
ATOM 4353 C C . ALA B 1 114 ? 22 13.344 -6.836 1 98.69 114 ALA B C 1
ATOM 4355 O O . ALA B 1 114 ? 21.328 13.328 -7.879 1 98.69 114 ALA B O 1
ATOM 4356 N N . THR B 1 115 ? 23.266 13.492 -6.824 1 98.5 115 THR B N 1
ATOM 4357 C CA . THR B 1 115 ? 24.047 13.664 -8.039 1 98.5 115 THR B CA 1
ATOM 4358 C C . THR B 1 115 ? 23.984 12.414 -8.914 1 98.5 115 THR B C 1
ATOM 4360 O O . THR B 1 115 ? 23.75 12.5 -10.117 1 98.5 115 THR B O 1
ATOM 4363 N N . LYS B 1 116 ? 24.141 11.297 -8.32 1 98.38 116 LYS B N 1
ATOM 4364 C CA . LYS B 1 116 ? 24.172 10.031 -9.047 1 98.38 116 LYS B CA 1
ATOM 4365 C C . LYS B 1 116 ? 22.844 9.766 -9.734 1 98.38 116 LYS B C 1
ATOM 4367 O O . LYS B 1 116 ? 22.797 9.219 -10.836 1 98.38 116 LYS B O 1
ATOM 4372 N N . VAL B 1 117 ? 21.781 10.148 -9.062 1 98.38 117 VAL B N 1
ATOM 4373 C CA . VAL B 1 117 ? 20.469 9.789 -9.609 1 98.38 117 VAL B CA 1
ATOM 4374 C C . VAL B 1 117 ? 19.859 11.008 -10.312 1 98.38 117 VAL B C 1
ATOM 4376 O O . VAL B 1 117 ? 18.734 10.938 -10.797 1 98.38 117 VAL B O 1
ATOM 4379 N N . SER B 1 118 ? 20.516 12.133 -10.344 1 98.38 118 SER B N 1
ATOM 4380 C CA . SER B 1 118 ? 20.141 13.359 -11.039 1 98.38 118 SER B CA 1
ATOM 4381 C C . SER B 1 118 ? 18.797 13.883 -10.539 1 98.38 118 SER B C 1
ATOM 4383 O O . SER B 1 118 ? 17.891 14.141 -11.328 1 98.38 118 SER B O 1
ATOM 4385 N N . LEU B 1 119 ? 18.594 14.016 -9.227 1 98.56 119 LEU B N 1
ATOM 4386 C CA . LEU B 1 119 ? 17.438 14.617 -8.562 1 98.56 119 LEU B CA 1
ATOM 4387 C C . LEU B 1 119 ? 17.875 15.68 -7.57 1 98.56 119 LEU B C 1
ATOM 4389 O O . LEU B 1 119 ? 18.984 15.633 -7.043 1 98.56 119 LEU B O 1
ATOM 4393 N N . PRO B 1 120 ? 17.031 16.656 -7.344 1 98.38 120 PRO B N 1
ATOM 4394 C CA . PRO B 1 120 ? 17.344 17.594 -6.266 1 98.38 120 PRO B CA 1
ATOM 4395 C C . PRO B 1 120 ? 17.594 16.906 -4.93 1 98.38 120 PRO B C 1
ATOM 4397 O O . PRO B 1 120 ? 16.859 15.977 -4.574 1 98.38 120 PRO B O 1
ATOM 4400 N N . GLU B 1 121 ? 18.625 17.344 -4.195 1 97.62 121 GLU B N 1
ATOM 4401 C CA . GLU B 1 121 ? 18.984 16.719 -2.92 1 97.62 121 GLU B CA 1
ATOM 4402 C C . GLU B 1 121 ? 17.812 16.75 -1.944 1 97.62 121 GLU B C 1
ATOM 4404 O O . GLU B 1 121 ? 17.609 15.805 -1.178 1 97.62 121 GLU B O 1
ATOM 4409 N N . SER B 1 122 ? 17 17.828 -1.96 1 96.44 122 SER B N 1
ATOM 4410 C CA . SER B 1 122 ? 15.891 17.969 -1.023 1 96.44 122 SER B CA 1
ATOM 4411 C C . SER B 1 122 ? 14.875 16.844 -1.206 1 96.44 122 SER B C 1
ATOM 4413 O O . SER B 1 122 ? 14.305 16.344 -0.231 1 96.44 122 SER B O 1
ATOM 4415 N N . LEU B 1 123 ? 14.633 16.422 -2.463 1 97.75 123 LEU B N 1
ATOM 4416 C CA . LEU B 1 123 ? 13.703 15.328 -2.723 1 97.75 123 LEU B CA 1
ATOM 4417 C C . LEU B 1 123 ? 14.289 14 -2.268 1 97.75 123 LEU B C 1
ATOM 4419 O O . LEU B 1 123 ? 13.578 13.172 -1.681 1 97.75 123 LEU B O 1
ATOM 4423 N N . VAL B 1 124 ? 15.586 13.812 -2.525 1 98.19 124 VAL B N 1
ATOM 4424 C CA . VAL B 1 124 ? 16.266 12.594 -2.113 1 98.19 124 VAL B CA 1
ATOM 4425 C C . VAL B 1 124 ? 16.203 12.453 -0.593 1 98.19 124 VAL B C 1
ATOM 4427 O O . VAL B 1 124 ? 15.938 11.367 -0.074 1 98.19 124 VAL B O 1
ATOM 4430 N N . ARG B 1 125 ? 16.422 13.516 0.136 1 96.5 125 ARG B N 1
ATOM 4431 C CA . ARG B 1 125 ? 16.375 13.516 1.594 1 96.5 125 ARG B CA 1
ATOM 4432 C C . ARG B 1 125 ? 14.984 13.109 2.094 1 96.5 125 ARG B C 1
ATOM 4434 O O . ARG B 1 125 ? 14.867 12.32 3.029 1 96.5 125 ARG B O 1
ATOM 4441 N N . ARG B 1 126 ? 13.945 13.672 1.507 1 96.81 126 ARG B N 1
ATOM 4442 C CA . ARG B 1 126 ? 12.578 13.375 1.921 1 96.81 126 ARG B CA 1
ATOM 4443 C C . ARG B 1 126 ? 12.242 11.906 1.692 1 96.81 126 ARG B C 1
ATOM 4445 O O . ARG B 1 126 ? 11.625 11.258 2.543 1 96.81 126 ARG B O 1
ATOM 4452 N N . VAL B 1 127 ? 12.664 11.344 0.546 1 98.25 127 VAL B N 1
ATOM 4453 C CA . VAL B 1 127 ? 12.43 9.945 0.219 1 98.25 127 VAL B CA 1
ATOM 4454 C C . VAL B 1 127 ? 13.195 9.047 1.191 1 98.25 127 VAL B C 1
ATOM 4456 O O . VAL B 1 127 ? 12.633 8.102 1.747 1 98.25 127 VAL B O 1
ATOM 4459 N N . LEU B 1 128 ? 14.453 9.383 1.468 1 97.75 128 LEU B N 1
ATOM 4460 C CA . LEU B 1 128 ? 15.297 8.539 2.309 1 97.75 128 LEU B CA 1
ATOM 4461 C C . LEU B 1 128 ? 14.891 8.648 3.773 1 97.75 128 LEU B C 1
ATOM 4463 O O . LEU B 1 128 ? 15.008 7.688 4.531 1 97.75 128 LEU B O 1
ATOM 4467 N N . LYS B 1 129 ? 14.398 9.852 4.145 1 96.06 129 LYS B N 1
ATOM 4468 C CA . LYS B 1 129 ? 13.875 10 5.496 1 96.06 129 LYS B CA 1
ATOM 4469 C C . LYS B 1 129 ? 12.781 8.969 5.777 1 96.06 129 LYS B C 1
ATOM 4471 O O . LYS B 1 129 ? 12.766 8.359 6.848 1 96.06 129 LYS B O 1
ATOM 4476 N N . TYR B 1 130 ? 11.883 8.805 4.867 1 97.25 130 TYR B N 1
ATOM 4477 C CA . TYR B 1 130 ? 10.844 7.797 5.023 1 97.25 130 TYR B CA 1
ATOM 4478 C C . TYR B 1 130 ? 11.422 6.391 4.926 1 97.25 130 TYR B C 1
ATOM 4480 O O . TYR B 1 130 ? 11.07 5.508 5.707 1 97.25 130 TYR B O 1
ATOM 4488 N N . ALA B 1 131 ? 12.32 6.164 3.93 1 98.19 131 ALA B N 1
ATOM 4489 C CA . ALA B 1 131 ? 12.906 4.848 3.699 1 98.19 131 ALA B CA 1
ATOM 4490 C C . ALA B 1 131 ? 13.578 4.316 4.965 1 98.19 131 ALA B C 1
ATOM 4492 O O . ALA B 1 131 ? 13.461 3.131 5.281 1 98.19 131 ALA B O 1
ATOM 4493 N N . ILE B 1 132 ? 14.211 5.172 5.68 1 96.38 132 ILE B N 1
ATOM 4494 C CA . ILE B 1 132 ? 14.945 4.805 6.887 1 96.38 132 ILE B CA 1
ATOM 4495 C C . ILE B 1 132 ? 13.961 4.328 7.957 1 96.38 132 ILE B C 1
ATOM 4497 O O . ILE B 1 132 ? 14.25 3.377 8.688 1 96.38 132 ILE B O 1
ATOM 4501 N N . THR B 1 133 ? 12.766 4.898 8.008 1 95.75 133 THR B N 1
ATOM 4502 C CA . THR B 1 133 ? 11.789 4.52 9.031 1 95.75 133 THR B CA 1
ATOM 4503 C C . THR B 1 133 ? 11.281 3.102 8.797 1 95.75 133 THR B C 1
ATOM 4505 O O . THR B 1 133 ? 10.781 2.453 9.719 1 95.75 133 THR B O 1
ATOM 4508 N N . ILE B 1 134 ? 11.367 2.609 7.562 1 97.12 134 ILE B N 1
ATOM 4509 C CA . ILE B 1 134 ? 10.898 1.259 7.27 1 97.12 134 ILE B CA 1
ATOM 4510 C C . ILE B 1 134 ? 12.086 0.342 7.004 1 97.12 134 ILE B C 1
ATOM 4512 O O . ILE B 1 134 ? 11.945 -0.705 6.371 1 97.12 134 ILE B O 1
ATOM 4516 N N . ARG B 1 135 ? 13.273 0.781 7.398 1 97.12 135 ARG B N 1
ATOM 4517 C CA . ARG B 1 135 ? 14.492 -0.014 7.539 1 97.12 135 ARG B CA 1
ATOM 4518 C C . ARG B 1 135 ? 15.156 -0.25 6.184 1 97.12 135 ARG B C 1
ATOM 4520 O O . ARG B 1 135 ? 15.969 -1.163 6.035 1 97.12 135 ARG B O 1
ATOM 4527 N N . TYR B 1 136 ? 14.758 0.519 5.121 1 98.19 136 TYR B N 1
ATOM 4528 C CA . TYR B 1 136 ? 15.586 0.632 3.924 1 98.19 136 TYR B CA 1
ATOM 4529 C C . TYR B 1 136 ? 16.641 1.721 4.094 1 98.19 136 TYR B C 1
ATOM 4531 O O . TYR B 1 136 ? 16.312 2.906 4.16 1 98.19 136 TYR B O 1
ATOM 4539 N N . PHE B 1 137 ? 17.906 1.356 4.148 1 97.75 137 PHE B N 1
ATOM 4540 C CA . PHE B 1 137 ? 19.047 2.193 4.488 1 97.75 137 PHE B CA 1
ATOM 4541 C C . PHE B 1 137 ? 18.984 2.611 5.953 1 97.75 137 PHE B C 1
ATOM 4543 O O . PHE B 1 137 ? 18 2.367 6.637 1 97.75 137 PHE B O 1
ATOM 4550 N N . ALA B 1 138 ? 20.031 3.055 6.473 1 96.19 138 ALA B N 1
ATOM 4551 C CA . ALA B 1 138 ? 20.188 3.578 7.824 1 96.19 138 ALA B CA 1
ATOM 4552 C C . ALA B 1 138 ? 21.172 4.75 7.848 1 96.19 138 ALA B C 1
ATOM 4554 O O . ALA B 1 138 ? 22.031 4.855 6.977 1 96.19 138 ALA B O 1
ATOM 4555 N N . PRO B 1 139 ? 20.953 5.637 8.773 1 94.31 139 PRO B N 1
ATOM 4556 C CA . PRO B 1 139 ? 22 6.664 8.914 1 94.31 139 PRO B CA 1
ATOM 4557 C C . PRO B 1 139 ? 23.375 6.074 9.234 1 94.31 139 PRO B C 1
ATOM 4559 O O . PRO B 1 139 ? 23.469 5.102 9.984 1 94.31 139 PRO B O 1
ATOM 4562 N N . ASP B 1 140 ? 24.359 6.609 8.594 1 94.44 140 ASP B N 1
ATOM 4563 C CA . ASP B 1 140 ? 25.719 6.258 8.992 1 94.44 140 ASP B CA 1
ATOM 4564 C C . ASP B 1 140 ? 26 6.676 10.43 1 94.44 140 ASP B C 1
ATOM 4566 O O . ASP B 1 140 ? 25.828 7.844 10.789 1 94.44 140 ASP B O 1
ATOM 4570 N N . PRO B 1 141 ? 26.391 5.785 11.234 1 89.38 141 PRO B N 1
ATOM 4571 C CA . PRO B 1 141 ? 26.641 6.129 12.641 1 89.38 141 PRO B CA 1
ATOM 4572 C C . PRO B 1 141 ? 27.688 7.227 12.805 1 89.38 141 PRO B C 1
ATOM 4574 O O . PRO B 1 141 ? 27.656 7.969 13.789 1 89.38 141 PRO B O 1
ATOM 4577 N N . SER B 1 142 ? 28.578 7.391 11.867 1 92.25 142 SER B N 1
ATOM 4578 C CA . SER B 1 142 ? 29.688 8.328 12 1 92.25 142 SER B CA 1
ATOM 4579 C C . SER B 1 142 ? 29.344 9.68 11.383 1 92.25 142 SER B C 1
ATOM 4581 O O . SER B 1 142 ? 30.031 10.672 11.641 1 92.25 142 SER B O 1
ATOM 4583 N N . ASP B 1 143 ? 28.359 9.703 10.562 1 92.69 143 ASP B N 1
ATOM 4584 C CA . ASP B 1 143 ? 27.984 10.922 9.852 1 92.69 143 ASP B CA 1
ATOM 4585 C C . ASP B 1 143 ? 26.5 10.906 9.492 1 92.69 143 ASP B C 1
ATOM 4587 O O . ASP B 1 143 ? 26.094 10.258 8.523 1 92.69 143 ASP B O 1
ATOM 4591 N N . LYS B 1 144 ? 25.719 11.734 10.078 1 88.19 144 LYS B N 1
ATOM 4592 C CA . LYS B 1 144 ? 24.266 11.703 9.945 1 88.19 144 LYS B CA 1
ATOM 4593 C C . LYS B 1 144 ? 23.828 12.18 8.562 1 88.19 144 LYS B C 1
ATOM 4595 O O . LYS B 1 144 ? 22.672 11.992 8.172 1 88.19 144 LYS B O 1
ATOM 4600 N N . ASP B 1 145 ? 24.688 12.727 7.828 1 93.56 145 ASP B N 1
ATOM 4601 C CA . ASP B 1 145 ? 24.359 13.18 6.48 1 93.56 145 ASP B CA 1
ATOM 4602 C C . ASP B 1 145 ? 24.672 12.102 5.445 1 93.56 145 ASP B C 1
ATOM 4604 O O . ASP B 1 145 ? 24.656 12.367 4.242 1 93.56 145 ASP B O 1
ATOM 4608 N N . ARG B 1 146 ? 25.031 10.977 5.957 1 96.69 146 ARG B N 1
ATOM 4609 C CA . ARG B 1 146 ? 25.312 9.828 5.098 1 96.69 146 ARG B CA 1
ATOM 4610 C C . ARG B 1 146 ? 24.422 8.641 5.4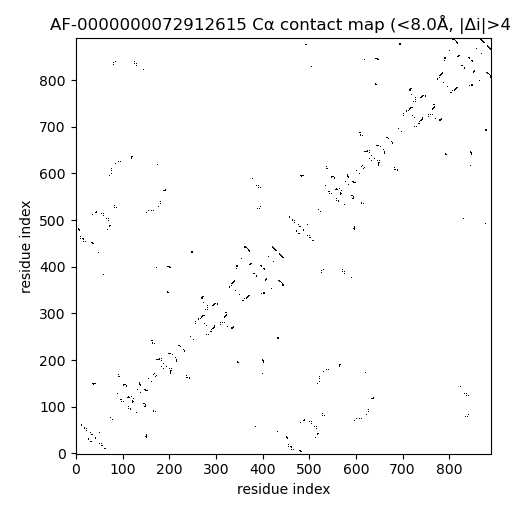53 1 96.69 146 ARG B C 1
ATOM 4612 O O . ARG B 1 146 ? 23.938 8.547 6.582 1 96.69 146 ARG B O 1
ATOM 4619 N N . VAL B 1 147 ? 24.203 7.797 4.496 1 97.62 147 VAL B N 1
ATOM 4620 C CA . VAL B 1 147 ? 23.391 6.605 4.746 1 97.62 147 VAL B CA 1
ATOM 4621 C C . VAL B 1 147 ? 24.172 5.355 4.348 1 97.62 147 VAL B C 1
ATOM 4623 O O . VAL B 1 147 ? 25.109 5.434 3.549 1 97.62 147 VAL B O 1
ATOM 4626 N N . VAL B 1 148 ? 23.828 4.27 4.973 1 97.94 148 VAL B N 1
ATOM 4627 C CA . VAL B 1 148 ? 24.406 2.963 4.684 1 97.94 148 VAL B CA 1
ATOM 4628 C C . VAL B 1 148 ? 23.297 1.976 4.328 1 97.94 148 VAL B C 1
ATOM 4630 O O . VAL B 1 148 ? 22.125 2.227 4.605 1 97.94 148 VAL B O 1
ATOM 4633 N N . HIS B 1 149 ? 23.719 0.878 3.682 1 98.06 149 HIS B N 1
ATOM 4634 C CA . HIS B 1 149 ? 22.766 -0.192 3.4 1 98.06 149 HIS B CA 1
ATOM 4635 C C . HIS B 1 149 ? 22.344 -0.913 4.68 1 98.06 149 HIS B C 1
ATOM 4637 O O . HIS B 1 149 ? 23.156 -1.068 5.598 1 98.06 149 HIS B O 1
ATOM 4643 N N . THR B 1 150 ? 21.156 -1.262 4.758 1 97.94 150 THR B N 1
ATOM 4644 C CA . THR B 1 150 ? 20.703 -2.316 5.66 1 97.94 150 THR B CA 1
ATOM 4645 C C . THR B 1 150 ? 20.578 -3.645 4.918 1 97.94 150 THR B C 1
ATOM 4647 O O . THR B 1 150 ? 20.797 -3.709 3.709 1 97.94 150 THR B O 1
ATOM 4650 N N . SER B 1 151 ? 20.188 -4.672 5.676 1 97.38 151 SER B N 1
ATOM 4651 C CA . SER B 1 151 ? 19.953 -5.965 5.047 1 97.38 151 SER B CA 1
ATOM 4652 C C . SER B 1 151 ? 18.812 -5.883 4.035 1 97.38 151 SER B C 1
ATOM 4654 O O . SER B 1 151 ? 18.812 -6.594 3.029 1 97.38 151 SER B O 1
ATOM 4656 N N . LEU B 1 152 ? 17.828 -5 4.238 1 98 152 LEU B N 1
ATOM 4657 C CA . LEU B 1 152 ? 16.672 -4.883 3.354 1 98 152 LEU B CA 1
ATOM 4658 C C . LEU B 1 152 ? 17.047 -4.168 2.059 1 98 152 LEU B C 1
ATOM 4660 O O . LEU B 1 152 ? 16.656 -4.602 0.971 1 98 152 LEU B O 1
ATOM 4664 N N . SER B 1 153 ? 17.797 -3.082 2.168 1 98.5 153 SER B N 1
ATOM 4665 C CA . SER B 1 153 ? 18.156 -2.326 0.973 1 98.5 153 SER B CA 1
ATOM 4666 C C . SER B 1 153 ? 19.281 -3.014 0.202 1 98.5 153 SER B C 1
ATOM 4668 O O . SER B 1 153 ? 19.484 -2.742 -0.983 1 98.5 153 SER B O 1
ATOM 4670 N N . ALA B 1 154 ? 19.984 -3.926 0.834 1 98.06 154 ALA B N 1
ATOM 4671 C CA . ALA B 1 154 ? 21.078 -4.652 0.19 1 98.06 154 ALA B CA 1
ATOM 4672 C C . ALA B 1 154 ? 20.547 -5.656 -0.828 1 98.06 154 ALA B C 1
ATOM 4674 O O . ALA B 1 154 ? 21.188 -5.926 -1.843 1 98.06 154 ALA B O 1
ATOM 4675 N N . VAL B 1 155 ? 19.359 -6.172 -0.651 1 97 155 VAL B N 1
ATOM 4676 C CA . VAL B 1 155 ? 18.828 -7.254 -1.471 1 97 155 VAL B CA 1
ATOM 4677 C C . VAL B 1 155 ? 18.594 -6.758 -2.895 1 97 155 VAL B C 1
ATOM 4679 O O . VAL B 1 155 ? 19.141 -7.32 -3.852 1 97 155 VAL B O 1
ATOM 4682 N N . PRO B 1 156 ? 17.875 -5.684 -3.07 1 97.25 156 PRO B N 1
ATOM 4683 C CA . PRO B 1 156 ? 17.703 -5.223 -4.453 1 97.25 156 PRO B CA 1
ATOM 4684 C C . PRO B 1 156 ? 19 -4.707 -5.066 1 97.25 156 PRO B C 1
ATOM 4686 O O . PRO B 1 156 ? 19.156 -4.707 -6.293 1 97.25 156 PRO B O 1
ATOM 4689 N N . ALA B 1 157 ? 19.922 -4.27 -4.219 1 97.38 157 ALA B N 1
ATOM 4690 C CA . ALA B 1 157 ? 21.219 -3.848 -4.742 1 97.38 157 ALA B CA 1
ATOM 4691 C C . ALA B 1 157 ? 22 -5.035 -5.309 1 97.38 157 ALA B C 1
ATOM 4693 O O . ALA B 1 157 ? 22.656 -4.918 -6.348 1 97.38 157 ALA B O 1
ATOM 4694 N N . LYS B 1 158 ? 21.859 -6.176 -4.695 1 95.19 158 LYS B N 1
ATOM 4695 C CA . LYS B 1 158 ? 22.672 -7.34 -5.035 1 95.19 158 LYS B CA 1
ATOM 4696 C C . LYS B 1 158 ? 21.953 -8.258 -6.008 1 95.19 158 LYS B C 1
ATOM 4698 O O . LYS B 1 158 ? 22.578 -9.008 -6.762 1 95.19 158 LYS B O 1
ATOM 4703 N N . GLN B 1 159 ? 20.656 -8.25 -5.953 1 93 159 GLN B N 1
ATOM 4704 C CA . GLN B 1 159 ? 19.844 -9.188 -6.723 1 93 159 GLN B CA 1
ATOM 4705 C C . GLN B 1 159 ? 18.984 -8.453 -7.746 1 93 159 GLN B C 1
ATOM 4707 O O . GLN B 1 159 ? 17.844 -8.109 -7.465 1 93 159 GLN B O 1
ATOM 4712 N N . TYR B 1 160 ? 19.438 -8.414 -8.891 1 92.19 160 TYR B N 1
ATOM 4713 C CA . TYR B 1 160 ? 18.828 -7.57 -9.906 1 92.19 160 TYR B CA 1
ATOM 4714 C C . TYR B 1 160 ? 17.422 -8.055 -10.234 1 92.19 160 TYR B C 1
ATOM 4716 O O . TYR B 1 160 ? 16.547 -7.262 -10.594 1 92.19 160 TYR B O 1
ATOM 4724 N N . LEU B 1 161 ? 17.125 -9.344 -10.086 1 92.56 161 LEU B N 1
ATOM 4725 C CA . LEU B 1 161 ? 15.805 -9.875 -10.391 1 92.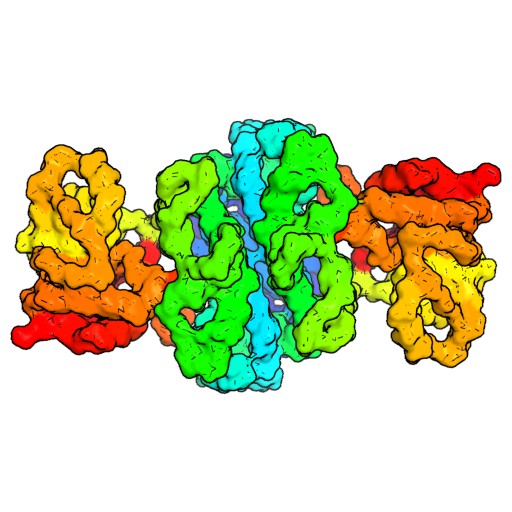56 161 LEU B CA 1
ATOM 4726 C C . LEU B 1 161 ? 14.758 -9.281 -9.453 1 92.56 161 LEU B C 1
ATOM 4728 O O . LEU B 1 161 ? 13.594 -9.133 -9.836 1 92.56 161 LEU B O 1
ATOM 4732 N N . ILE B 1 162 ? 15.203 -8.93 -8.258 1 96 162 ILE B N 1
ATOM 4733 C CA . ILE B 1 162 ? 14.289 -8.312 -7.301 1 96 162 ILE B CA 1
ATOM 4734 C C . ILE B 1 162 ? 13.859 -6.934 -7.812 1 96 162 ILE B C 1
ATOM 4736 O O . ILE B 1 162 ? 12.719 -6.516 -7.605 1 96 162 ILE B O 1
ATOM 4740 N N . ARG B 1 163 ? 14.758 -6.238 -8.5 1 97.25 163 ARG B N 1
ATOM 4741 C CA . ARG B 1 163 ? 14.422 -4.938 -9.062 1 97.25 163 ARG B CA 1
ATOM 4742 C C . ARG B 1 163 ? 13.359 -5.066 -10.148 1 97.25 163 ARG B C 1
ATOM 4744 O O . ARG B 1 163 ? 12.469 -4.219 -10.266 1 97.25 163 ARG B O 1
ATOM 4751 N N . SER B 1 164 ? 13.43 -6.121 -10.938 1 95.38 164 SER B N 1
ATOM 4752 C CA . SER B 1 164 ? 12.414 -6.395 -11.938 1 95.38 164 SER B CA 1
ATOM 4753 C C . SER B 1 164 ? 11.078 -6.742 -11.289 1 95.38 164 SER B C 1
ATOM 4755 O O . SER B 1 164 ? 10.016 -6.355 -11.789 1 95.38 164 SER B O 1
ATOM 4757 N N . TRP B 1 165 ? 11.188 -7.496 -10.18 1 96.69 165 TRP B N 1
ATOM 4758 C CA . TRP B 1 165 ? 10.008 -7.828 -9.391 1 96.69 165 TRP B CA 1
ATOM 4759 C C . TRP B 1 165 ? 9.328 -6.566 -8.867 1 96.69 165 TRP B C 1
ATOM 4761 O O . TRP B 1 165 ? 8.117 -6.406 -9 1 96.69 165 TRP B O 1
ATOM 4771 N N . PHE B 1 166 ? 10.156 -5.621 -8.336 1 98.25 166 PHE B N 1
ATOM 4772 C CA . PHE B 1 166 ? 9.625 -4.348 -7.855 1 98.25 166 PHE B CA 1
ATOM 4773 C C . PHE B 1 166 ? 8.969 -3.574 -8.992 1 98.25 166 PHE B C 1
ATOM 4775 O O . PHE B 1 166 ? 7.883 -3.016 -8.828 1 98.25 166 PHE B O 1
ATOM 4782 N N . ARG B 1 167 ? 9.617 -3.564 -10.117 1 97.12 167 ARG B N 1
ATOM 4783 C CA . ARG B 1 167 ? 9.086 -2.834 -11.266 1 97.12 167 ARG B CA 1
ATOM 4784 C C . ARG B 1 167 ? 7.703 -3.352 -11.656 1 97.12 167 ARG B C 1
ATOM 4786 O O . ARG B 1 167 ? 6.77 -2.566 -11.836 1 97.12 167 ARG B O 1
ATOM 4793 N N . HIS B 1 168 ? 7.527 -4.637 -11.797 1 97.25 168 HIS B N 1
ATOM 4794 C CA . HIS B 1 168 ? 6.25 -5.223 -12.18 1 97.25 168 HIS B CA 1
ATOM 4795 C C . HIS B 1 168 ? 5.16 -4.883 -11.164 1 97.25 168 HIS B C 1
ATOM 4797 O O . HIS B 1 168 ? 4.051 -4.504 -11.547 1 97.25 168 HIS B O 1
ATOM 4803 N N . HIS B 1 169 ? 5.492 -4.953 -9.93 1 98 169 HIS B N 1
ATOM 4804 C CA . HIS B 1 169 ? 4.465 -4.828 -8.906 1 98 169 HIS B CA 1
ATOM 4805 C C . HIS B 1 169 ? 4.141 -3.365 -8.625 1 98 169 HIS B C 1
ATOM 4807 O O . HIS B 1 169 ? 2.992 -3.023 -8.328 1 98 169 HIS B O 1
ATOM 4813 N N . PHE B 1 170 ? 5.129 -2.479 -8.758 1 97.69 170 PHE B N 1
ATOM 4814 C CA . PHE B 1 170 ? 4.875 -1.09 -8.398 1 97.69 170 PHE B CA 1
ATOM 4815 C C . PHE B 1 170 ? 4.492 -0.274 -9.633 1 97.69 170 PHE B C 1
ATOM 4817 O O . PHE B 1 170 ? 3.664 0.637 -9.547 1 97.69 170 PHE B O 1
ATOM 4824 N N . ASP B 1 171 ? 4.984 -0.602 -10.875 1 95.25 171 ASP B N 1
ATOM 4825 C CA . ASP B 1 171 ? 4.73 0.191 -12.07 1 95.25 171 ASP B CA 1
ATOM 4826 C C . ASP B 1 171 ? 3.523 -0.342 -12.836 1 95.25 171 ASP B C 1
ATOM 4828 O O . ASP B 1 171 ? 2.957 0.359 -13.68 1 95.25 171 ASP B O 1
ATOM 4832 N N . GLU B 1 172 ? 3.182 -1.593 -12.578 1 96.56 172 GLU B N 1
ATOM 4833 C CA . GLU B 1 172 ? 2.098 -2.189 -13.344 1 96.56 172 GLU B CA 1
ATOM 4834 C C . GLU B 1 172 ? 0.958 -2.645 -12.438 1 96.56 172 GLU B C 1
ATOM 4836 O O . GLU B 1 172 ? -0.131 -2.068 -12.461 1 96.56 172 GLU B O 1
ATOM 4841 N N . ALA B 1 173 ? 1.264 -3.551 -11.5 1 97.62 173 ALA B N 1
ATOM 4842 C CA . ALA B 1 173 ? 0.211 -4.16 -10.688 1 97.62 173 ALA B CA 1
ATOM 4843 C C . ALA B 1 173 ? -0.397 -3.146 -9.727 1 97.62 173 ALA B C 1
ATOM 4845 O O . ALA B 1 173 ? -1.612 -3.131 -9.516 1 97.62 173 ALA B O 1
ATOM 4846 N N . ARG B 1 174 ? 0.436 -2.34 -9.078 1 97.62 174 ARG B N 1
ATOM 4847 C CA . ARG B 1 174 ? -0.06 -1.327 -8.148 1 97.62 174 ARG B CA 1
ATOM 4848 C C . ARG B 1 174 ? -0.916 -0.295 -8.875 1 97.62 174 ARG B C 1
ATOM 4850 O O . ARG B 1 174 ? -1.926 0.168 -8.336 1 97.62 174 ARG B O 1
ATOM 4857 N N . VAL B 1 175 ? -0.542 0.108 -10.109 1 96.94 175 VAL B N 1
ATOM 4858 C CA . VAL B 1 175 ? -1.31 1.05 -10.922 1 96.94 175 VAL B CA 1
ATOM 4859 C C . VAL B 1 175 ? -2.68 0.458 -11.242 1 96.94 175 VAL B C 1
ATOM 4861 O O . VAL B 1 175 ? -3.695 1.152 -11.172 1 96.94 175 VAL B O 1
ATOM 4864 N N . ALA B 1 176 ? -2.693 -0.825 -11.539 1 97.5 176 ALA B N 1
ATOM 4865 C CA . ALA B 1 176 ? -3.959 -1.523 -11.75 1 97.5 176 ALA B CA 1
ATOM 4866 C C . ALA B 1 176 ? -4.785 -1.561 -10.469 1 97.5 176 ALA B C 1
ATOM 4868 O O . ALA B 1 176 ? -6.016 -1.465 -10.508 1 97.5 176 ALA B O 1
ATOM 4869 N N . GLY B 1 177 ? -4.102 -1.715 -9.344 1 97.75 177 GLY B N 1
ATOM 4870 C CA . GLY B 1 177 ? -4.742 -1.862 -8.047 1 97.75 177 GLY B CA 1
ATOM 4871 C C . GLY B 1 177 ? -5.672 -0.712 -7.707 1 97.75 177 GLY B C 1
ATOM 4872 O O . GLY B 1 177 ? -6.688 -0.906 -7.035 1 97.75 177 GLY B O 1
ATOM 4873 N N . VAL B 1 178 ? -5.379 0.503 -8.156 1 97.31 178 VAL B N 1
ATOM 4874 C CA . VAL B 1 178 ? -6.176 1.669 -7.785 1 97.31 178 VAL B CA 1
ATOM 4875 C C . VAL B 1 178 ? -7.465 1.697 -8.602 1 97.31 178 VAL B C 1
ATOM 4877 O O . VAL B 1 178 ? -8.336 2.541 -8.375 1 97.31 178 VAL B O 1
ATOM 4880 N N . HIS B 1 179 ? -7.68 0.728 -9.578 1 97.44 179 HIS B N 1
ATOM 4881 C CA . HIS B 1 179 ? -8.852 0.727 -10.453 1 97.44 179 HIS B CA 1
ATOM 4882 C C . HIS B 1 179 ? -9.758 -0.464 -10.156 1 97.44 179 HIS B C 1
ATOM 4884 O O . HIS B 1 179 ? -10.664 -0.764 -10.93 1 97.44 179 HIS B O 1
ATOM 4890 N N . PHE B 1 180 ? -9.547 -1.216 -9.078 1 98.38 180 PHE B N 1
ATOM 4891 C CA . PHE B 1 180 ? -10.344 -2.395 -8.75 1 98.38 180 PHE B CA 1
ATOM 4892 C C . PHE B 1 180 ? -11.812 -2.027 -8.586 1 98.38 180 PHE B C 1
ATOM 4894 O O . PHE B 1 180 ? -12.68 -2.646 -9.203 1 98.38 180 PHE B O 1
ATOM 4901 N N . ALA B 1 181 ? -12.07 -0.993 -7.754 1 97.81 181 ALA B N 1
ATOM 4902 C CA . ALA B 1 181 ? -13.461 -0.597 -7.508 1 97.81 181 ALA B CA 1
ATOM 4903 C C . ALA B 1 181 ? -14.141 -0.163 -8.805 1 97.81 181 ALA B C 1
ATOM 4905 O O . ALA B 1 181 ? -15.281 -0.549 -9.07 1 97.81 181 ALA B O 1
ATOM 4906 N N . GLU B 1 182 ? -13.438 0.634 -9.586 1 96.94 182 GLU B N 1
ATOM 4907 C CA . GLU B 1 182 ? -13.961 1.075 -10.875 1 96.94 182 GLU B CA 1
ATOM 4908 C C . GLU B 1 182 ? -14.266 -0.113 -11.781 1 96.94 182 GLU B C 1
ATOM 4910 O O . GLU B 1 182 ? -15.305 -0.143 -12.445 1 96.94 182 GLU B O 1
ATOM 4915 N N . SER B 1 183 ? -13.367 -1.04 -11.844 1 98.06 183 SER B N 1
ATOM 4916 C CA . SER B 1 183 ? -13.539 -2.232 -12.664 1 98.06 183 SER B CA 1
ATOM 4917 C C . SER B 1 183 ? -14.781 -3.016 -12.242 1 98.06 183 SER B C 1
ATOM 4919 O O . SER B 1 183 ? -15.555 -3.473 -13.086 1 98.06 183 SER B O 1
ATOM 4921 N N . PHE B 1 184 ? -14.953 -3.193 -10.891 1 98.25 184 PHE B N 1
ATOM 4922 C CA . PHE B 1 184 ? -16.125 -3.893 -10.383 1 98.25 184 PHE B CA 1
ATOM 4923 C C . PHE B 1 184 ? -17.406 -3.166 -10.789 1 98.25 184 PHE B C 1
ATOM 4925 O O . PHE B 1 184 ? -18.391 -3.797 -11.195 1 98.25 184 PHE B O 1
ATOM 4932 N N . GLU B 1 185 ? -17.422 -1.834 -10.719 1 97.5 185 GLU B N 1
ATOM 4933 C CA . GLU B 1 185 ? -18.578 -1.036 -11.094 1 97.5 185 GLU B CA 1
ATOM 4934 C C . GLU B 1 185 ? -18.906 -1.196 -12.578 1 97.5 185 GLU B C 1
ATOM 4936 O O . GLU B 1 185 ? -20.062 -1.387 -12.945 1 97.5 185 GLU B O 1
ATOM 4941 N N . MET B 1 186 ? -17.922 -1.137 -13.375 1 97.19 186 MET B N 1
ATOM 4942 C CA . MET B 1 186 ? -18.109 -1.072 -14.82 1 97.19 186 MET B CA 1
ATOM 4943 C C . MET B 1 186 ? -18.438 -2.449 -15.391 1 97.19 186 MET B C 1
ATOM 4945 O O . MET B 1 186 ? -19.281 -2.576 -16.281 1 97.19 186 MET B O 1
ATOM 4949 N N . PHE B 1 187 ? -17.781 -3.432 -14.82 1 97.94 187 PHE B N 1
ATOM 4950 C CA . PHE B 1 187 ? -17.812 -4.684 -15.57 1 97.94 187 PHE B CA 1
ATOM 4951 C C . PHE B 1 187 ? -18.578 -5.75 -14.797 1 97.94 187 PHE B C 1
ATOM 4953 O O . PHE B 1 187 ? -18.938 -6.793 -15.359 1 97.94 187 PHE B O 1
ATOM 4960 N N . SER B 1 188 ? -18.906 -5.523 -13.5 1 96.81 188 SER B N 1
ATOM 4961 C CA . SER B 1 188 ? -19.453 -6.621 -12.703 1 96.81 188 SER B CA 1
ATOM 4962 C C . SER B 1 188 ? -20.703 -6.191 -11.953 1 96.81 188 SER B C 1
ATOM 4964 O O . SER B 1 188 ? -21.531 -7.027 -11.578 1 96.81 188 SER B O 1
ATOM 4966 N N . ALA B 1 189 ? -20.906 -4.941 -11.664 1 97.12 189 ALA B N 1
ATOM 4967 C CA . ALA B 1 189 ? -22.031 -4.473 -10.867 1 97.12 189 ALA B CA 1
ATOM 4968 C C . ALA B 1 189 ? -23.359 -4.867 -11.516 1 97.12 189 ALA B C 1
ATOM 4970 O O . ALA B 1 189 ? -23.547 -4.711 -12.727 1 97.12 189 ALA B O 1
ATOM 4971 N N . GLY B 1 190 ? -24.234 -5.367 -10.695 1 97.25 190 GLY B N 1
ATOM 4972 C CA . GLY B 1 190 ? -25.578 -5.723 -11.156 1 97.25 190 GLY B CA 1
ATOM 4973 C C . GLY B 1 190 ? -25.609 -7.051 -11.883 1 97.25 190 GLY B C 1
ATOM 4974 O O . GLY B 1 190 ? -26.672 -7.469 -12.367 1 97.25 190 GLY B O 1
ATOM 4975 N N . LYS B 1 191 ? -24.516 -7.75 -12 1 97.25 191 LYS B N 1
ATOM 4976 C CA . LYS B 1 191 ? -24.469 -9.023 -12.711 1 97.25 191 LYS B CA 1
ATOM 4977 C C . LYS B 1 191 ? -24.328 -10.188 -11.734 1 97.25 191 LYS B C 1
ATOM 4979 O O . LYS B 1 191 ? -23.906 -10.008 -10.586 1 97.25 191 LYS B O 1
ATOM 4984 N N . ASP B 1 192 ? -24.672 -11.344 -12.18 1 95.25 192 ASP B N 1
ATOM 4985 C CA . ASP B 1 192 ? -24.594 -12.547 -11.352 1 95.25 192 ASP B CA 1
ATOM 4986 C C . ASP B 1 192 ? -23.172 -13.102 -11.32 1 95.25 192 ASP B C 1
ATOM 4988 O O . ASP B 1 192 ? -22.766 -13.703 -10.328 1 95.25 192 ASP B O 1
ATOM 4992 N N . LYS B 1 193 ? -22.453 -12.914 -12.469 1 95.62 193 LYS B N 1
ATOM 4993 C CA . LYS B 1 193 ? -21.094 -13.391 -12.602 1 95.62 193 LYS B CA 1
ATOM 4994 C C . LYS B 1 193 ? -20.156 -12.273 -13.062 1 95.62 193 LYS B C 1
ATOM 4996 O O . LYS B 1 193 ? -20.578 -11.367 -13.781 1 95.62 193 LYS B O 1
ATOM 5001 N N . PRO B 1 194 ? -18.906 -12.367 -12.625 1 96.31 194 PRO B N 1
ATOM 5002 C CA . PRO B 1 194 ? -17.969 -11.375 -13.141 1 96.31 194 PRO B CA 1
ATOM 5003 C C . PRO B 1 194 ? -17.641 -11.578 -14.617 1 96.31 194 PRO B C 1
ATOM 5005 O O . PRO B 1 194 ? -17.797 -12.688 -15.141 1 96.31 194 PRO B O 1
ATOM 5008 N N . SER B 1 195 ? -17.188 -10.5 -15.195 1 95.81 195 SER B N 1
ATOM 5009 C CA . SER B 1 195 ? -16.688 -10.625 -16.562 1 95.81 195 SER B CA 1
ATOM 5010 C C . SER B 1 195 ? -15.516 -11.586 -16.641 1 95.81 195 SER B C 1
ATOM 5012 O O . SER B 1 195 ? -14.719 -11.68 -15.711 1 95.81 195 SER B O 1
ATOM 5014 N N . GLU B 1 196 ? -15.398 -12.273 -17.703 1 96.25 196 GLU B N 1
ATOM 5015 C CA . GLU B 1 196 ? -14.273 -13.172 -17.938 1 96.25 196 GLU B CA 1
ATOM 5016 C C . GLU B 1 196 ? -13.445 -12.719 -19.141 1 96.25 196 GLU B C 1
ATOM 5018 O O . GLU B 1 196 ? -12.766 -13.523 -19.766 1 96.25 196 GLU B O 1
ATOM 5023 N N . GLU B 1 197 ? -13.602 -11.445 -19.547 1 97 197 GLU B N 1
ATOM 5024 C CA . GLU B 1 197 ? -12.828 -10.883 -20.641 1 97 197 GLU B CA 1
ATOM 5025 C C . GLU B 1 197 ? -11.531 -10.25 -20.141 1 97 197 GLU B C 1
ATOM 5027 O O . GLU B 1 197 ? -11.562 -9.367 -19.281 1 97 197 GLU B O 1
ATOM 5032 N N . PRO B 1 198 ? -10.422 -10.641 -20.703 1 95.75 198 PRO B N 1
ATOM 5033 C CA . PRO B 1 198 ? -9.133 -10.117 -20.25 1 95.75 198 PRO B CA 1
ATOM 5034 C C . PRO B 1 198 ? -9.039 -8.594 -20.344 1 95.75 198 PRO B C 1
ATOM 5036 O O . PRO B 1 198 ? -8.328 -7.965 -19.547 1 95.75 198 PRO B O 1
ATOM 5039 N N . ILE B 1 199 ? -9.844 -7.969 -21.25 1 96.5 199 ILE B N 1
ATOM 5040 C CA . ILE B 1 199 ? -9.766 -6.531 -21.484 1 96.5 199 ILE B CA 1
ATOM 5041 C C . ILE B 1 199 ? -10.648 -5.801 -20.469 1 96.5 199 ILE B C 1
ATOM 5043 O O . ILE B 1 199 ? -10.594 -4.574 -20.359 1 96.5 199 ILE B O 1
ATOM 5047 N N . GLU B 1 200 ? -11.406 -6.559 -19.688 1 97.69 200 GLU B N 1
ATOM 5048 C CA . GLU B 1 200 ? -12.266 -5.977 -18.656 1 97.69 200 GLU B CA 1
ATOM 5049 C C . GLU B 1 200 ? -11.688 -6.176 -17.266 1 97.69 200 GLU B C 1
ATOM 5051 O O . GLU B 1 200 ? -12.359 -6.691 -16.375 1 97.69 200 GLU B O 1
ATOM 5056 N N . SER B 1 201 ? -10.406 -5.773 -17.078 1 97.75 201 SER B N 1
ATOM 5057 C CA . SER B 1 201 ? -9.641 -5.902 -15.844 1 97.75 201 SER B CA 1
ATOM 5058 C C . SER B 1 201 ? -9.25 -4.539 -15.289 1 97.75 201 SER B C 1
ATOM 5060 O O . SER B 1 201 ? -9.242 -3.545 -16.016 1 97.75 201 SER B O 1
ATOM 5062 N N . PRO B 1 202 ? -8.906 -4.461 -13.992 1 98.19 202 PRO B N 1
ATOM 5063 C CA . PRO B 1 202 ? -8.336 -3.227 -13.453 1 98.19 202 PRO B CA 1
ATOM 5064 C C . PRO B 1 202 ? -7.141 -2.73 -14.266 1 98.19 202 PRO B C 1
ATOM 5066 O O . PRO B 1 202 ? -7.008 -1.526 -14.508 1 98.19 202 PRO B O 1
ATOM 5069 N N . PHE B 1 203 ? -6.328 -3.619 -14.719 1 98.19 203 PHE B N 1
ATOM 5070 C CA . PHE B 1 203 ? -5.16 -3.207 -15.484 1 98.19 203 PHE B CA 1
ATOM 5071 C C . PHE B 1 203 ? -5.582 -2.51 -16.781 1 98.19 203 PHE B C 1
ATOM 5073 O O . PHE B 1 203 ? -5.012 -1.48 -17.141 1 98.19 203 PHE B O 1
ATOM 5080 N N . SER B 1 204 ? -6.547 -3.096 -17.484 1 97.44 204 SER B N 1
ATOM 5081 C CA . SER B 1 204 ? -6.98 -2.506 -18.75 1 97.44 204 SER B CA 1
ATOM 5082 C C . SER B 1 204 ? -7.48 -1.079 -18.547 1 97.44 204 SER B C 1
ATOM 5084 O O . SER B 1 204 ? -7.285 -0.221 -19.406 1 97.44 204 SER B O 1
ATOM 5086 N N . LEU B 1 205 ? -8.031 -0.819 -17.438 1 96.31 205 LEU B N 1
ATOM 5087 C CA . LEU B 1 205 ? -8.578 0.503 -17.156 1 96.31 205 LEU B CA 1
ATOM 5088 C C . LEU B 1 205 ? -7.461 1.51 -16.906 1 96.31 205 LEU B C 1
ATOM 5090 O O . LEU B 1 205 ? -7.672 2.719 -17.016 1 96.31 205 LEU B O 1
ATOM 5094 N N . THR B 1 206 ? -6.273 1.074 -16.469 1 94.88 206 THR B N 1
ATOM 5095 C CA . THR B 1 206 ? -5.125 1.954 -16.297 1 94.88 206 THR B CA 1
ATOM 5096 C C . THR B 1 206 ? -4.773 2.648 -17.609 1 94.88 206 THR B C 1
ATOM 5098 O O . THR B 1 206 ? -4.297 3.787 -17.609 1 94.88 206 THR B O 1
ATOM 5101 N N . ASN B 1 207 ? -4.898 1.948 -18.719 1 93.75 207 ASN B N 1
ATOM 5102 C CA . ASN B 1 207 ? -4.574 2.463 -20.047 1 93.75 207 ASN B CA 1
ATOM 5103 C C . ASN B 1 207 ? -3.211 3.145 -20.062 1 93.75 207 ASN B C 1
ATOM 5105 O O . ASN B 1 207 ? -3.1 4.305 -20.469 1 93.75 207 ASN B O 1
ATOM 5109 N N . VAL B 1 208 ? -2.125 2.535 -19.578 1 89.12 208 VAL B N 1
ATOM 5110 C CA . VAL B 1 208 ? -0.777 2.996 -19.25 1 89.12 208 VAL B CA 1
ATOM 5111 C C . VAL B 1 208 ? -0.253 3.877 -20.391 1 89.12 208 VAL B C 1
ATOM 5113 O O . VAL B 1 208 ? 0.453 4.859 -20.141 1 89.12 208 VAL B O 1
ATOM 5116 N N . ASP B 1 209 ? -0.568 3.695 -21.656 1 89.19 209 ASP B N 1
ATOM 5117 C CA . ASP B 1 209 ? -0.029 4.461 -22.781 1 89.19 209 ASP B CA 1
ATOM 5118 C C . ASP B 1 209 ? -1.08 5.406 -23.344 1 89.19 209 ASP B C 1
ATOM 5120 O O . ASP B 1 209 ? -0.923 5.918 -24.453 1 89.19 209 ASP B O 1
ATOM 5124 N N . ASN B 1 210 ? -2.125 5.625 -22.547 1 88.88 210 ASN B N 1
ATOM 5125 C CA . ASN B 1 210 ? -3.189 6.543 -22.938 1 88.88 210 ASN B CA 1
ATOM 5126 C C . ASN B 1 210 ? -3.684 6.27 -24.344 1 88.88 210 ASN B C 1
ATOM 5128 O O . ASN B 1 210 ? -3.738 7.18 -25.188 1 88.88 210 ASN B O 1
ATOM 5132 N N . LEU B 1 211 ? -3.98 5.039 -24.594 1 93.06 211 LEU B N 1
ATOM 5133 C CA . LEU B 1 211 ? -4.477 4.609 -25.906 1 93.06 211 LEU B CA 1
ATOM 5134 C C . LEU B 1 211 ? -5.941 4.996 -26.078 1 93.06 211 LEU B C 1
ATOM 5136 O O . LEU B 1 211 ? -6.645 5.254 -25.094 1 93.06 211 LEU B O 1
ATOM 5140 N N . LYS B 1 212 ? -6.355 5.062 -27.297 1 91.88 212 LYS B N 1
ATOM 5141 C CA . LYS B 1 212 ? -7.766 5.297 -27.594 1 91.88 212 LYS B CA 1
ATOM 5142 C C . LYS B 1 212 ? -8.633 4.148 -27.078 1 91.88 212 LYS B C 1
ATOM 5144 O O . LYS B 1 212 ? -9.727 4.371 -26.562 1 91.88 212 LYS B O 1
ATOM 5149 N N . THR B 1 213 ? -8.062 2.943 -27.266 1 91.62 213 THR B N 1
ATOM 5150 C CA . THR B 1 213 ? -8.719 1.742 -26.766 1 91.62 213 THR B CA 1
ATOM 5151 C C . THR B 1 213 ? -7.816 0.991 -25.797 1 91.62 213 THR B C 1
ATOM 5153 O O . THR B 1 213 ? -6.711 0.587 -26.156 1 91.62 213 THR B O 1
ATOM 5156 N N . PRO B 1 214 ? -8.398 0.773 -24.594 1 91.75 214 PRO B N 1
ATOM 5157 C CA . PRO B 1 214 ? -7.586 0.034 -23.625 1 91.75 214 PRO B CA 1
ATOM 5158 C C . PRO B 1 214 ? -7.211 -1.364 -24.109 1 91.75 214 PRO B C 1
ATOM 5160 O O . PRO B 1 214 ? -7.934 -1.954 -24.922 1 91.75 214 PRO B O 1
ATOM 5163 N N . GLU B 1 215 ? -6.129 -1.868 -23.609 1 94.88 215 GLU B N 1
ATOM 5164 C CA . GLU B 1 215 ? -5.637 -3.193 -23.984 1 94.88 215 GLU B CA 1
ATOM 5165 C C . GLU B 1 215 ? -5.461 -4.074 -22.734 1 94.88 215 GLU B C 1
ATOM 5167 O O . GLU B 1 215 ? -5.414 -3.568 -21.625 1 94.88 215 GLU B O 1
ATOM 5172 N N . SER B 1 216 ? -5.402 -5.41 -22.984 1 96 216 SER B N 1
ATOM 5173 C CA . SER B 1 216 ? -5.094 -6.355 -21.906 1 96 216 SER B CA 1
ATOM 5174 C C . SER B 1 216 ? -3.621 -6.281 -21.516 1 96 216 SER B C 1
ATOM 5176 O O . SER B 1 216 ? -2.82 -5.645 -22.203 1 96 216 SER B O 1
ATOM 5178 N N . PHE B 1 217 ? -3.26 -6.922 -20.484 1 96.81 217 PHE B N 1
ATOM 5179 C CA . PHE B 1 217 ? -1.871 -6.934 -20.047 1 96.81 217 PHE B CA 1
ATOM 5180 C C . PHE B 1 217 ? -0.98 -7.613 -21.078 1 96.81 217 PHE B C 1
ATOM 5182 O O . PHE B 1 217 ? 0.132 -7.152 -21.344 1 96.81 217 PHE B O 1
ATOM 5189 N N . TRP B 1 218 ? -1.468 -8.703 -21.625 1 93.62 218 TRP B N 1
ATOM 5190 C CA . TRP B 1 218 ? -0.672 -9.414 -22.625 1 93.62 218 TRP B CA 1
ATOM 5191 C C . TRP B 1 218 ? -0.452 -8.555 -23.859 1 93.62 218 TRP B C 1
ATOM 5193 O O . TRP B 1 218 ? 0.631 -8.562 -24.453 1 93.62 218 TRP B O 1
ATOM 5203 N N . ASP B 1 219 ? -1.485 -7.816 -24.281 1 93.94 219 ASP B N 1
ATOM 5204 C CA . ASP B 1 219 ? -1.317 -6.859 -25.375 1 93.94 219 ASP B CA 1
ATOM 5205 C C . ASP B 1 219 ? -0.28 -5.797 -25.016 1 93.94 219 ASP B C 1
ATOM 5207 O O . ASP B 1 219 ? 0.563 -5.445 -25.844 1 93.94 219 ASP B O 1
ATOM 5211 N N . TYR B 1 220 ? -0.362 -5.328 -23.844 1 95.5 220 TYR B N 1
ATOM 5212 C CA . TYR B 1 220 ? 0.576 -4.344 -23.312 1 95.5 220 TYR B CA 1
ATOM 5213 C C . TYR B 1 220 ? 2.008 -4.863 -23.391 1 95.5 220 TYR B C 1
ATOM 5215 O O . TYR B 1 220 ? 2.912 -4.152 -23.828 1 95.5 220 TYR B O 1
ATOM 5223 N N . LEU B 1 221 ? 2.238 -6.07 -23 1 93.38 221 LEU B N 1
ATOM 5224 C CA . LEU B 1 221 ? 3.576 -6.656 -23 1 93.38 221 LEU B CA 1
ATOM 5225 C C . LEU B 1 221 ? 4.133 -6.77 -24.406 1 93.38 221 LEU B C 1
ATOM 5227 O O . LEU B 1 221 ? 5.332 -6.59 -24.625 1 93.38 221 LEU B O 1
ATOM 5231 N N . ASN B 1 222 ? 3.248 -7 -25.312 1 89.56 222 ASN B N 1
ATOM 5232 C CA . ASN B 1 222 ? 3.701 -7.355 -26.656 1 89.56 222 ASN B CA 1
ATOM 5233 C C . ASN B 1 222 ? 3.699 -6.145 -27.594 1 89.56 222 ASN B C 1
ATOM 5235 O O . ASN B 1 222 ? 4.281 -6.191 -28.672 1 89.56 222 ASN B O 1
ATOM 5239 N N . ARG B 1 223 ? 3.082 -5.102 -27.125 1 91.69 223 ARG B N 1
ATOM 5240 C CA . ARG B 1 223 ? 3.023 -3.906 -27.953 1 91.69 223 ARG B CA 1
ATOM 5241 C C . ARG B 1 223 ? 4.363 -3.18 -27.969 1 91.69 223 ARG B C 1
ATOM 5243 O O . ARG B 1 223 ? 4.98 -2.99 -26.922 1 91.69 223 ARG B O 1
ATOM 5250 N N . GLU B 1 224 ? 4.75 -2.758 -29.156 1 91.31 224 GLU B N 1
ATOM 5251 C CA . GLU B 1 224 ? 5.984 -1.995 -29.297 1 91.31 224 GLU B CA 1
ATOM 5252 C C . GLU B 1 224 ? 5.816 -0.568 -28.781 1 91.31 224 GLU B C 1
ATOM 5254 O O . GLU B 1 224 ? 4.723 -0.001 -28.859 1 91.31 224 GLU B O 1
ATOM 5259 N N . ALA B 1 225 ? 6.789 -0.088 -28.156 1 88.56 225 ALA B N 1
ATOM 5260 C CA . ALA B 1 225 ? 6.809 1.29 -27.672 1 88.56 225 ALA B CA 1
ATOM 5261 C C . ALA B 1 225 ? 7.902 2.1 -28.375 1 88.56 225 ALA B C 1
ATOM 5263 O O . ALA B 1 225 ? 9.016 1.608 -28.578 1 88.56 225 ALA B O 1
ATOM 5264 N N . GLU B 1 226 ? 7.5 3.225 -28.766 1 88 226 GLU B N 1
ATOM 5265 C CA . GLU B 1 226 ? 8.453 4.094 -29.453 1 88 226 GLU B CA 1
ATOM 5266 C C . GLU B 1 226 ? 9.68 4.355 -28.578 1 88 226 GLU B C 1
ATOM 5268 O O . GLU B 1 226 ? 9.555 4.656 -27.391 1 88 226 GLU B O 1
ATOM 5273 N N . GLY B 1 227 ? 10.812 4.188 -29.172 1 90.12 227 GLY B N 1
ATOM 5274 C CA . GLY B 1 227 ? 12.055 4.504 -28.484 1 90.12 227 GLY B CA 1
ATOM 5275 C C . GLY B 1 227 ? 12.523 3.398 -27.562 1 90.12 227 GLY B C 1
ATOM 5276 O O . GLY B 1 227 ? 13.531 3.551 -26.859 1 90.12 227 GLY B O 1
ATOM 5277 N N . LYS B 1 228 ? 11.828 2.309 -27.531 1 91.81 228 LYS B N 1
ATOM 5278 C CA . LYS B 1 228 ? 12.211 1.178 -26.688 1 91.81 228 LYS B CA 1
ATOM 5279 C C . LYS B 1 228 ? 12.539 -0.049 -27.531 1 91.81 228 LYS B C 1
ATOM 5281 O O . LYS B 1 228 ? 12.016 -0.21 -28.641 1 91.81 228 LYS B O 1
ATOM 5286 N N . PRO B 1 229 ? 13.422 -0.848 -27.062 1 91.38 229 PRO B N 1
ATOM 5287 C CA . PRO B 1 229 ? 13.711 -2.086 -27.781 1 91.38 229 PRO B CA 1
ATOM 5288 C C . PRO B 1 229 ? 12.484 -2.977 -27.953 1 91.38 229 PRO B C 1
ATOM 5290 O O . PRO B 1 229 ? 11.609 -2.994 -27.078 1 91.38 229 PRO B O 1
ATOM 5293 N N . LYS B 1 230 ? 12.516 -3.648 -29.062 1 88.81 230 LYS B N 1
ATOM 5294 C CA . LYS B 1 230 ? 11.422 -4.59 -29.312 1 88.81 230 LYS B CA 1
ATOM 5295 C C . LYS B 1 230 ? 11.352 -5.633 -28.188 1 88.81 230 LYS B C 1
ATOM 5297 O O . LYS B 1 230 ? 12.367 -6.195 -27.797 1 88.81 230 LYS B O 1
ATOM 5302 N N . GLY B 1 231 ? 10.148 -5.844 -27.578 1 88.25 231 GLY B N 1
ATOM 5303 C CA . GLY B 1 231 ? 9.898 -6.895 -26.609 1 88.25 231 GLY B CA 1
ATOM 5304 C C . GLY B 1 231 ? 10.398 -6.547 -25.219 1 88.25 231 GLY B C 1
ATOM 5305 O O . GLY B 1 231 ? 10.523 -7.422 -24.359 1 88.25 231 GLY B O 1
ATOM 5306 N N . TRP B 1 232 ? 10.734 -5.309 -24.984 1 91.06 232 TRP B N 1
ATOM 5307 C CA . TRP B 1 232 ? 11.375 -4.941 -23.734 1 91.06 232 TRP B CA 1
ATOM 5308 C C . TRP B 1 232 ? 10.453 -5.203 -22.547 1 91.06 232 TRP B C 1
ATOM 5310 O O . TRP B 1 232 ? 10.898 -5.645 -21.484 1 91.06 232 TRP B O 1
ATOM 5320 N N . ARG B 1 233 ? 9.156 -4.973 -22.688 1 93.88 233 ARG B N 1
ATOM 5321 C CA . ARG B 1 233 ? 8.234 -5.223 -21.578 1 93.88 233 ARG B CA 1
ATOM 5322 C C . ARG B 1 233 ? 8.133 -6.711 -21.281 1 93.88 233 ARG B C 1
ATOM 5324 O O . ARG B 1 233 ? 8.078 -7.113 -20.109 1 93.88 233 ARG B O 1
ATOM 5331 N N . ALA B 1 234 ? 8.078 -7.504 -22.344 1 89.19 234 ALA B N 1
ATOM 5332 C CA . ALA B 1 234 ? 8.031 -8.953 -22.172 1 89.19 234 ALA B CA 1
ATOM 5333 C C . ALA B 1 234 ? 9.281 -9.461 -21.453 1 89.19 234 ALA B C 1
ATOM 5335 O O . ALA B 1 234 ? 9.203 -10.359 -20.609 1 89.19 234 ALA B O 1
ATOM 5336 N N . THR B 1 235 ? 10.391 -8.922 -21.844 1 86.5 235 THR B N 1
ATOM 5337 C CA . THR B 1 235 ? 11.656 -9.289 -21.219 1 86.5 235 THR B CA 1
ATOM 5338 C C . THR B 1 235 ? 11.648 -8.93 -19.734 1 86.5 235 THR B C 1
ATOM 5340 O O . THR B 1 235 ? 12.047 -9.742 -18.891 1 86.5 235 THR B O 1
ATOM 5343 N N . ASN B 1 236 ? 11.18 -7.723 -19.453 1 90.88 236 ASN B N 1
ATOM 5344 C CA . ASN B 1 236 ? 11.078 -7.289 -18.062 1 90.88 236 ASN B CA 1
ATOM 5345 C C . ASN B 1 236 ? 10.148 -8.195 -17.266 1 90.88 236 ASN B C 1
ATOM 5347 O O . ASN B 1 236 ? 10.453 -8.539 -16.125 1 90.88 236 ASN B O 1
ATOM 5351 N N . PHE B 1 237 ? 9.086 -8.547 -17.875 1 92.69 237 PHE B N 1
ATOM 5352 C CA . PHE B 1 237 ? 8.133 -9.414 -17.203 1 92.69 237 PHE B CA 1
ATOM 5353 C C . PHE B 1 237 ? 8.734 -10.797 -16.953 1 92.69 237 PHE B C 1
ATOM 5355 O O . PHE B 1 237 ? 8.555 -11.375 -15.883 1 92.69 237 PHE B O 1
ATOM 5362 N N . ALA B 1 238 ? 9.398 -11.297 -17.844 1 84.62 238 ALA B N 1
ATOM 5363 C CA . ALA B 1 238 ? 10.062 -12.586 -17.719 1 84.62 238 ALA B CA 1
ATOM 5364 C C . ALA B 1 238 ? 11.047 -12.578 -16.547 1 84.62 238 ALA B C 1
ATOM 5366 O O . ALA B 1 238 ? 11.156 -13.562 -15.812 1 84.62 238 ALA B O 1
ATOM 5367 N N . GLU B 1 239 ? 11.773 -11.508 -16.391 1 87.62 239 GLU B N 1
ATOM 5368 C CA . GLU B 1 239 ? 12.695 -11.367 -15.266 1 87.62 239 GLU B CA 1
ATOM 5369 C C . GLU B 1 239 ? 11.953 -11.367 -13.93 1 87.62 239 GLU B C 1
ATOM 5371 O O . GLU B 1 239 ? 12.422 -11.961 -12.953 1 87.62 239 GLU B O 1
ATOM 5376 N N . SER B 1 240 ? 10.859 -10.672 -13.914 1 92.31 240 SER B N 1
ATOM 5377 C CA . SER B 1 240 ? 10.039 -10.656 -12.711 1 92.31 240 SER B CA 1
ATOM 5378 C C . SER B 1 240 ? 9.547 -12.055 -12.359 1 92.31 240 SER B C 1
ATOM 5380 O O . SER B 1 240 ? 9.508 -12.422 -11.18 1 92.31 240 SER B O 1
ATOM 5382 N N . MET B 1 241 ? 9.148 -12.844 -13.328 1 86 241 MET B N 1
ATOM 5383 C CA . MET B 1 241 ? 8.672 -14.203 -13.102 1 86 241 MET B CA 1
ATOM 5384 C C . MET B 1 241 ? 9.805 -15.094 -12.609 1 86 241 MET B C 1
ATOM 5386 O O . MET B 1 241 ? 9.578 -16.016 -11.812 1 86 241 MET B O 1
ATOM 5390 N N . GLN B 1 242 ? 11 -14.812 -13.07 1 83.69 242 GLN B N 1
ATOM 5391 C CA . GLN B 1 242 ? 12.164 -15.523 -12.539 1 83.69 242 GLN B CA 1
ATOM 5392 C C . GLN B 1 242 ? 12.352 -15.242 -11.055 1 83.69 242 GLN B C 1
ATOM 5394 O O . GLN B 1 242 ? 12.68 -16.156 -10.281 1 83.69 242 GLN B O 1
ATOM 5399 N N . ALA B 1 243 ? 12.156 -14.031 -10.711 1 87.75 243 ALA B N 1
ATOM 5400 C CA . ALA B 1 243 ? 12.211 -13.68 -9.297 1 87.75 243 ALA B CA 1
ATOM 5401 C C . ALA B 1 243 ? 11.141 -14.414 -8.508 1 87.75 243 ALA B C 1
ATOM 5403 O O . ALA B 1 243 ? 11.422 -14.984 -7.445 1 87.75 243 ALA B O 1
ATOM 5404 N N . ALA B 1 244 ? 9.953 -14.445 -9.031 1 85.12 244 ALA B N 1
ATOM 5405 C CA . ALA B 1 244 ? 8.836 -15.094 -8.367 1 85.12 244 ALA B CA 1
ATOM 5406 C C . ALA B 1 244 ? 9.125 -16.578 -8.133 1 85.12 244 ALA B C 1
ATOM 5408 O O . ALA B 1 244 ? 8.766 -17.125 -7.09 1 85.12 244 ALA B O 1
ATOM 5409 N N . SER B 1 245 ? 9.695 -17.172 -9.078 1 76.56 245 SER B N 1
ATOM 5410 C CA . SER B 1 245 ? 9.992 -18.594 -9.008 1 76.56 245 SER B CA 1
ATOM 5411 C C . SER B 1 245 ? 11.023 -18.891 -7.922 1 76.56 245 SER B C 1
ATOM 5413 O O . SER B 1 245 ? 11.055 -20 -7.375 1 76.56 245 SER B O 1
ATOM 5415 N N . SER B 1 246 ? 11.82 -17.859 -7.613 1 71.12 246 SER B N 1
ATOM 5416 C CA . SER B 1 246 ? 12.867 -18.047 -6.605 1 71.12 246 SER B CA 1
ATOM 5417 C C . SER B 1 246 ? 12.289 -18 -5.195 1 71.12 246 SER B C 1
ATOM 5419 O O . SER B 1 246 ? 12.945 -18.391 -4.23 1 71.12 246 SER B O 1
ATOM 5421 N N . ALA B 1 247 ? 11.008 -17.562 -5.102 1 69.44 247 ALA B N 1
ATOM 5422 C CA . ALA B 1 247 ? 10.344 -17.484 -3.805 1 69.44 247 ALA B CA 1
ATOM 5423 C C . ALA B 1 247 ? 9.984 -18.875 -3.279 1 69.44 247 ALA B C 1
ATOM 5425 O O . ALA B 1 247 ? 9.805 -19.062 -2.072 1 69.44 247 ALA B O 1
ATOM 5426 N N . SER B 1 248 ? 9.789 -19.812 -4.16 1 68.56 248 SER B N 1
ATOM 5427 C CA . SER B 1 248 ? 9.461 -21.172 -3.764 1 68.56 248 SER B CA 1
ATOM 5428 C C . SER B 1 248 ? 10.625 -21.844 -3.049 1 68.56 248 SER B C 1
ATOM 5430 O O . SER B 1 248 ? 11.781 -21.656 -3.434 1 68.56 248 SER B O 1
ATOM 5432 N N . ALA B 1 249 ? 10.219 -22.469 -1.949 1 68.44 249 ALA B N 1
ATOM 5433 C CA . ALA B 1 249 ? 11.258 -23.219 -1.251 1 68.44 249 ALA B CA 1
ATOM 5434 C C . ALA B 1 249 ? 11.82 -24.328 -2.139 1 68.44 249 ALA B C 1
ATOM 5436 O O . ALA B 1 249 ? 12.984 -24.719 -1.991 1 68.44 249 ALA B O 1
ATOM 5437 N N . ILE B 1 250 ? 10.938 -24.766 -2.98 1 68.81 250 ILE B N 1
ATOM 5438 C CA . ILE B 1 250 ? 11.359 -25.75 -3.975 1 68.81 250 ILE B CA 1
ATOM 5439 C C . ILE B 1 250 ? 11.508 -25.062 -5.336 1 68.81 250 ILE B C 1
ATOM 5441 O O . ILE B 1 250 ? 10.547 -24.516 -5.867 1 68.81 250 ILE B O 1
ATOM 5445 N N . ARG B 1 251 ? 12.688 -25.234 -5.812 1 76.38 251 ARG B N 1
ATOM 5446 C CA . ARG B 1 251 ? 12.938 -24.641 -7.121 1 76.38 251 ARG B CA 1
ATOM 5447 C C . ARG B 1 251 ? 12.125 -25.344 -8.203 1 76.38 251 ARG B C 1
ATOM 5449 O O . ARG B 1 251 ? 11.828 -26.531 -8.094 1 76.38 251 ARG B O 1
ATOM 5456 N N . ALA B 1 252 ? 11.82 -24.562 -9.141 1 78.44 252 ALA B N 1
ATOM 5457 C CA . ALA B 1 252 ? 10.984 -25.078 -10.234 1 78.44 252 ALA B CA 1
ATOM 5458 C C . ALA B 1 252 ? 11.562 -26.359 -10.805 1 78.44 252 ALA B C 1
ATOM 5460 O O . ALA B 1 252 ? 10.836 -27.344 -11.008 1 78.44 252 ALA B O 1
ATOM 5461 N N . ASP B 1 253 ? 12.836 -26.391 -11 1 83.31 253 ASP B N 1
ATOM 5462 C CA . ASP B 1 253 ? 13.5 -27.562 -11.555 1 83.31 253 ASP B CA 1
ATOM 5463 C C . ASP B 1 253 ? 13.359 -28.766 -10.617 1 83.31 253 ASP B C 1
ATOM 5465 O O . ASP B 1 253 ? 13.148 -29.891 -11.062 1 83.31 253 ASP B O 1
ATOM 5469 N N . ASP B 1 254 ? 13.469 -28.438 -9.344 1 86.69 254 ASP B N 1
ATOM 5470 C CA . ASP B 1 254 ? 13.344 -29.516 -8.367 1 86.69 254 ASP B CA 1
ATOM 5471 C C . ASP B 1 254 ? 11.906 -30.031 -8.297 1 86.69 254 ASP B C 1
ATOM 5473 O O . ASP B 1 254 ? 11.68 -31.234 -8.133 1 86.69 254 ASP B O 1
ATOM 5477 N N . LEU B 1 255 ? 11.062 -29.125 -8.391 1 88.06 255 LEU B N 1
ATOM 5478 C CA . LEU B 1 255 ? 9.664 -29.562 -8.398 1 88.06 255 LEU B CA 1
ATOM 5479 C C . LEU B 1 255 ? 9.383 -30.469 -9.586 1 88.06 255 LEU B C 1
ATOM 5481 O O . LEU B 1 255 ? 8.711 -31.5 -9.438 1 88.06 255 LEU B O 1
ATOM 5485 N N . LEU B 1 256 ? 9.883 -30.141 -10.742 1 91.56 256 LEU B N 1
ATOM 5486 C CA . LEU B 1 256 ? 9.688 -30.953 -11.938 1 91.56 256 LEU B CA 1
ATOM 5487 C C . LEU B 1 256 ? 10.289 -32.344 -11.742 1 91.56 256 LEU B C 1
ATOM 5489 O O . LEU B 1 256 ? 9.773 -33.344 -12.273 1 91.56 256 LEU B O 1
ATOM 5493 N N . LYS B 1 257 ? 11.312 -32.344 -10.992 1 91.69 257 LYS B N 1
ATOM 5494 C CA . LYS B 1 257 ? 12.023 -33.594 -10.773 1 91.69 257 LYS B CA 1
ATOM 5495 C C . LYS B 1 257 ? 11.281 -34.5 -9.789 1 91.69 257 LYS B C 1
ATOM 5497 O O . LYS B 1 257 ? 11.148 -35.688 -10.016 1 91.69 257 LYS B O 1
ATOM 5502 N N . ILE B 1 258 ? 10.75 -33.875 -8.742 1 91.19 258 ILE B N 1
ATOM 5503 C CA . ILE B 1 258 ? 10.297 -34.719 -7.637 1 91.19 258 ILE B CA 1
ATOM 5504 C C . ILE B 1 258 ? 8.773 -34.719 -7.559 1 91.19 258 ILE B C 1
ATOM 5506 O O . ILE B 1 258 ? 8.172 -35.531 -6.859 1 91.19 258 ILE B O 1
ATOM 5510 N N . GLY B 1 259 ? 8.156 -33.812 -8.219 1 92.44 259 GLY B N 1
ATOM 5511 C CA . GLY B 1 259 ? 6.734 -33.562 -8.031 1 92.44 259 GLY B CA 1
ATOM 5512 C C . GLY B 1 259 ? 5.867 -34.531 -8.836 1 92.44 259 GLY B C 1
ATOM 5513 O O . GLY B 1 259 ? 4.656 -34.594 -8.617 1 92.44 259 GLY B O 1
ATOM 5514 N N . TYR B 1 260 ? 6.438 -35.219 -9.695 1 93.56 260 TYR B N 1
ATOM 5515 C CA . TYR B 1 260 ? 5.715 -36.156 -10.539 1 93.56 260 TYR B CA 1
ATOM 5516 C C . TYR B 1 260 ? 6.586 -37.344 -10.883 1 93.56 260 TYR B C 1
ATOM 5518 O O . TYR B 1 260 ? 7.793 -37.219 -11.102 1 93.56 260 TYR B O 1
ATOM 5526 N N . ASP B 1 261 ? 5.992 -38.5 -10.906 1 92.25 261 ASP B N 1
ATOM 5527 C CA . ASP B 1 261 ? 6.727 -39.719 -11.266 1 92.25 261 ASP B CA 1
ATOM 5528 C C . ASP B 1 261 ? 6.809 -39.906 -12.781 1 92.25 261 ASP B C 1
ATOM 5530 O O . ASP B 1 261 ? 6.078 -40.688 -13.367 1 92.25 261 ASP B O 1
ATOM 5534 N N . TRP B 1 262 ? 7.773 -39.281 -13.367 1 93.31 262 TRP B N 1
ATOM 5535 C CA . TRP B 1 262 ? 7.973 -39.312 -14.812 1 93.31 262 TRP B CA 1
ATOM 5536 C C . TRP B 1 262 ? 8.336 -40.719 -15.281 1 93.31 262 TRP B C 1
ATOM 5538 O O . TRP B 1 262 ? 8.07 -41.094 -16.438 1 93.31 262 TRP B O 1
ATOM 5548 N N . THR B 1 263 ? 8.953 -41.438 -14.477 1 89.31 263 THR B N 1
ATOM 5549 C CA . THR B 1 263 ? 9.453 -42.75 -14.852 1 89.31 263 THR B CA 1
ATOM 5550 C C . THR B 1 263 ? 8.297 -43.719 -15.148 1 89.31 263 THR B C 1
ATOM 5552 O O . THR B 1 263 ? 8.422 -44.594 -15.992 1 89.31 263 THR B O 1
ATOM 5555 N N . GLN B 1 264 ? 7.23 -43.438 -14.547 1 88.12 264 GLN B N 1
ATOM 5556 C CA . GLN B 1 264 ? 6.078 -44.312 -14.711 1 88.12 264 GLN B CA 1
ATOM 5557 C C . GLN B 1 264 ? 5.457 -44.156 -16.094 1 88.12 264 GLN B C 1
ATOM 5559 O O . GLN B 1 264 ? 4.707 -45.031 -16.547 1 88.12 264 GLN B O 1
ATOM 5564 N N . LEU B 1 265 ? 5.727 -43.125 -16.812 1 88.81 265 LEU B N 1
ATOM 5565 C CA . LEU B 1 265 ? 5.113 -42.812 -18.109 1 88.81 265 LEU B CA 1
ATOM 5566 C C . LEU B 1 265 ? 5.691 -43.719 -19.203 1 88.81 265 LEU B C 1
ATOM 5568 O O . LEU B 1 265 ? 5.051 -43.938 -20.234 1 88.81 265 LEU B O 1
ATOM 5572 N N . GLY B 1 266 ? 6.945 -44.25 -18.969 1 86.19 266 GLY B N 1
ATOM 5573 C CA . GLY B 1 266 ? 7.609 -45 -20.016 1 86.19 266 GLY B CA 1
ATOM 5574 C C . GLY B 1 266 ? 8.039 -44.156 -21.203 1 86.19 266 GLY B C 1
ATOM 5575 O O . GLY B 1 266 ? 8.492 -43.031 -21.031 1 86.19 266 GLY B O 1
ATOM 5576 N N . ASP B 1 267 ? 7.965 -44.781 -22.375 1 89 267 ASP B N 1
ATOM 5577 C CA . ASP B 1 267 ? 8.344 -44.094 -23.609 1 89 267 ASP B CA 1
ATOM 5578 C C . ASP B 1 267 ? 7.172 -43.312 -24.172 1 89 267 ASP B C 1
ATOM 5580 O O . ASP B 1 267 ? 6.281 -43.844 -24.812 1 89 267 ASP B O 1
ATOM 5584 N N . VAL B 1 268 ? 7.234 -42.031 -23.875 1 92.5 268 VAL B N 1
ATOM 5585 C CA . VAL B 1 268 ? 6.094 -41.188 -24.234 1 92.5 268 VAL B CA 1
ATOM 5586 C C . VAL B 1 268 ? 6.578 -39.906 -24.938 1 92.5 268 VAL B C 1
ATOM 5588 O O . VAL B 1 268 ? 7.742 -39.531 -24.797 1 92.5 268 VAL B O 1
ATOM 5591 N N . THR B 1 269 ? 5.68 -39.344 -25.672 1 95.19 269 THR B N 1
ATOM 5592 C CA . THR B 1 269 ? 5.875 -38 -26.219 1 95.19 269 THR B CA 1
ATOM 5593 C C . THR B 1 269 ? 5.258 -36.969 -25.297 1 95.19 269 THR B C 1
ATOM 5595 O O . THR B 1 269 ? 4.055 -36.969 -25.031 1 95.19 269 THR B O 1
ATOM 5598 N N . LEU B 1 270 ? 6.098 -36.125 -24.781 1 97.56 270 LEU B N 1
ATOM 5599 C CA . LEU B 1 270 ? 5.66 -35 -23.953 1 97.56 270 LEU B CA 1
ATOM 5600 C C . LEU B 1 270 ? 5.535 -33.719 -24.766 1 97.56 270 LEU B C 1
ATOM 5602 O O . LEU B 1 270 ? 6.484 -33.312 -25.453 1 97.56 270 LEU B O 1
ATOM 5606 N N . VAL B 1 271 ? 4.406 -33.156 -24.797 1 98.12 271 VAL B N 1
ATOM 5607 C CA . VAL B 1 271 ? 4.207 -31.859 -25.406 1 98.12 271 VAL B CA 1
ATOM 5608 C C . VAL B 1 271 ? 4.133 -30.797 -24.328 1 98.12 271 VAL B C 1
ATOM 5610 O O . VAL B 1 271 ? 3.203 -30.781 -23.516 1 98.12 271 VAL B O 1
ATOM 5613 N N . ASP B 1 272 ? 5.098 -29.938 -24.25 1 98.19 272 ASP B N 1
ATOM 5614 C CA . ASP B 1 272 ? 5.141 -28.812 -23.328 1 98.19 272 ASP B CA 1
ATOM 5615 C C . ASP B 1 272 ? 4.461 -27.578 -23.938 1 98.19 272 ASP B C 1
ATOM 5617 O O . ASP B 1 272 ? 5.105 -26.781 -24.625 1 98.19 272 ASP B O 1
ATOM 5621 N N . VAL B 1 273 ? 3.168 -27.453 -23.625 1 97.94 273 VAL B N 1
ATOM 5622 C CA . VAL B 1 273 ? 2.354 -26.375 -24.172 1 97.94 273 VAL B CA 1
ATOM 5623 C C . VAL B 1 273 ? 2.699 -25.047 -23.5 1 97.94 273 VAL B C 1
ATOM 5625 O O . VAL B 1 273 ? 2.6 -24.938 -22.266 1 97.94 273 VAL B O 1
ATOM 5628 N N . GLY B 1 274 ? 3.031 -24.031 -24.297 1 95.38 274 GLY B N 1
ATOM 5629 C CA . GLY B 1 274 ? 3.518 -22.781 -23.719 1 95.38 274 GLY B CA 1
ATOM 5630 C C . GLY B 1 274 ? 4.863 -22.938 -23.031 1 95.38 274 GLY B C 1
ATOM 5631 O O . GLY B 1 274 ? 5.078 -22.375 -21.953 1 95.38 274 GLY B O 1
ATOM 5632 N N . GLY B 1 275 ? 5.762 -23.656 -23.609 1 94.5 275 GLY B N 1
ATOM 5633 C CA . GLY B 1 275 ? 7.004 -24.062 -22.969 1 94.5 275 GLY B CA 1
ATOM 5634 C C . GLY B 1 275 ? 8.117 -23.031 -23.125 1 94.5 275 GLY B C 1
ATOM 5635 O O . GLY B 1 275 ? 9.234 -23.25 -22.641 1 94.5 275 GLY B O 1
ATOM 5636 N N . SER B 1 276 ? 7.828 -21.922 -23.75 1 91.12 276 SER B N 1
ATOM 5637 C CA . SER B 1 276 ? 8.773 -20.828 -23.922 1 91.12 276 SER B CA 1
ATOM 5638 C C . SER B 1 276 ? 10.07 -21.297 -24.578 1 91.12 276 SER B C 1
ATOM 5640 O O . SER B 1 276 ? 10.039 -22.047 -25.562 1 91.12 276 SER B O 1
ATOM 5642 N N . SER B 1 277 ? 11.227 -20.953 -24.078 1 89.75 277 SER B N 1
ATOM 5643 C CA . SER B 1 277 ? 12.5 -21.266 -24.719 1 89.75 277 SER B CA 1
ATOM 5644 C C . SER B 1 277 ? 12.961 -22.672 -24.391 1 89.75 277 SER B C 1
ATOM 5646 O O . SER B 1 277 ? 14.086 -23.062 -24.703 1 89.75 277 SER B O 1
ATOM 5648 N N . GLY B 1 278 ? 12.148 -23.422 -23.672 1 93.12 278 GLY B N 1
ATOM 5649 C CA . GLY B 1 278 ? 12.375 -24.844 -23.531 1 93.12 278 GLY B CA 1
ATOM 5650 C C . GLY B 1 278 ? 13.195 -25.203 -22.297 1 93.12 278 GLY B C 1
ATOM 5651 O O . GLY B 1 278 ? 13.734 -26.297 -22.203 1 93.12 278 GLY B O 1
ATOM 5652 N N . HIS B 1 279 ? 13.281 -24.312 -21.328 1 90.44 279 HIS B N 1
ATOM 5653 C CA . HIS B 1 279 ? 14.055 -24.562 -20.109 1 90.44 279 HIS B CA 1
ATOM 5654 C C . HIS B 1 279 ? 13.578 -25.828 -19.406 1 90.44 279 HIS B C 1
ATOM 5656 O O . HIS B 1 279 ? 14.391 -26.656 -19.016 1 90.44 279 HIS B O 1
ATOM 5662 N N . ASP B 1 280 ? 12.281 -25.969 -19.234 1 94.06 280 ASP B N 1
ATOM 5663 C CA . ASP B 1 280 ? 11.727 -27.141 -18.547 1 94.06 280 ASP B CA 1
ATOM 5664 C C . ASP B 1 280 ? 12 -28.422 -19.328 1 94.06 280 ASP B C 1
ATOM 5666 O O . ASP B 1 280 ? 12.32 -29.453 -18.734 1 94.06 280 ASP B O 1
ATOM 5670 N N . ALA B 1 281 ? 11.867 -28.344 -20.625 1 95.75 281 ALA B N 1
ATOM 5671 C CA . ALA B 1 281 ? 12.117 -29.5 -21.484 1 95.75 281 ALA B CA 1
ATOM 5672 C C . ALA B 1 281 ? 13.555 -29.984 -21.344 1 95.75 281 ALA B C 1
ATOM 5674 O O . ALA B 1 281 ? 13.797 -31.188 -21.219 1 95.75 281 ALA B O 1
ATOM 5675 N N . VAL B 1 282 ? 14.461 -29.062 -21.375 1 95.19 282 VAL B N 1
ATOM 5676 C CA . VAL B 1 282 ? 15.875 -29.406 -21.25 1 95.19 282 VAL B CA 1
ATOM 5677 C C . VAL B 1 282 ? 16.125 -30.078 -19.906 1 95.19 282 VAL B C 1
ATOM 5679 O O . VAL B 1 282 ? 16.781 -31.125 -19.844 1 95.19 282 VAL B O 1
ATOM 5682 N N . HIS B 1 283 ? 15.602 -29.484 -18.844 1 94.19 283 HIS B N 1
ATOM 5683 C CA . HIS B 1 283 ? 15.773 -30.031 -17.5 1 94.19 283 HIS B CA 1
ATOM 5684 C C . HIS B 1 283 ? 15.188 -31.438 -17.406 1 94.19 283 HIS B C 1
ATOM 5686 O O . HIS B 1 283 ? 15.828 -32.344 -16.875 1 94.19 283 HIS B O 1
ATOM 5692 N N . LEU B 1 284 ? 14.008 -31.641 -17.906 1 95.62 284 LEU B N 1
ATOM 5693 C CA . LEU B 1 284 ? 13.32 -32.938 -17.844 1 95.62 284 LEU B CA 1
ATOM 5694 C C . LEU B 1 284 ? 14.07 -33.969 -18.656 1 95.62 284 LEU B C 1
ATOM 5696 O O . LEU B 1 284 ? 14.258 -35.094 -18.188 1 95.62 284 LEU B O 1
ATOM 5700 N N . ALA B 1 285 ? 14.508 -33.594 -19.828 1 95.19 285 ALA B N 1
ATOM 5701 C CA . ALA B 1 285 ? 15.234 -34.531 -20.672 1 95.19 285 ALA B CA 1
ATOM 5702 C C . ALA B 1 285 ? 16.531 -34.969 -20.016 1 95.19 285 ALA B C 1
ATOM 5704 O O . ALA B 1 285 ? 16.906 -36.156 -20.094 1 95.19 285 ALA B O 1
ATOM 5705 N N . ARG B 1 286 ? 17.203 -34.062 -19.391 1 94.38 286 ARG B N 1
ATOM 5706 C CA . ARG B 1 286 ? 18.469 -34.375 -18.719 1 94.38 286 ARG B CA 1
ATOM 5707 C C . ARG B 1 286 ? 18.219 -35.281 -17.516 1 94.38 286 ARG B C 1
ATOM 5709 O O . ARG B 1 286 ? 19 -36.188 -17.234 1 94.38 286 ARG B O 1
ATOM 5716 N N . THR B 1 287 ? 17.219 -35.031 -16.797 1 94.31 287 THR B N 1
ATOM 5717 C CA . THR B 1 287 ? 16.922 -35.719 -15.539 1 94.31 287 THR B CA 1
ATOM 5718 C C . THR B 1 287 ? 16.328 -37.094 -15.797 1 94.31 287 THR B C 1
ATOM 5720 O O . THR B 1 287 ? 16.562 -38.031 -15.031 1 94.31 287 THR B O 1
ATOM 5723 N N . PHE B 1 288 ? 15.547 -37.188 -16.859 1 94.25 288 PHE B N 1
ATOM 5724 C CA . PHE B 1 288 ? 14.82 -38.406 -17.141 1 94.25 288 PHE B CA 1
ATOM 5725 C C . PHE B 1 288 ? 15.141 -38.906 -18.547 1 94.25 288 PHE B C 1
ATOM 5727 O O . PHE B 1 288 ? 14.391 -38.656 -19.484 1 94.25 288 PHE B O 1
ATOM 5734 N N . PRO B 1 289 ? 16.031 -39.781 -18.641 1 88.88 289 PRO B N 1
ATOM 5735 C CA . PRO B 1 289 ? 16.469 -40.25 -19.953 1 88.88 289 PRO B CA 1
ATOM 5736 C C . PRO B 1 289 ? 15.383 -41.031 -20.688 1 88.88 289 PRO B C 1
ATOM 5738 O O . PRO B 1 289 ? 15.438 -41.156 -21.906 1 88.88 289 PRO B O 1
ATOM 5741 N N . ASN B 1 290 ? 14.445 -41.438 -20.016 1 86.25 290 ASN B N 1
ATOM 5742 C CA . ASN B 1 290 ? 13.359 -42.188 -20.625 1 86.25 290 ASN B CA 1
ATOM 5743 C C . ASN B 1 290 ? 12.422 -41.281 -21.422 1 86.25 290 ASN B C 1
ATOM 5745 O O . ASN B 1 290 ? 11.625 -41.781 -22.234 1 86.25 290 ASN B O 1
ATOM 5749 N N . LEU B 1 291 ? 12.43 -39.969 -21.125 1 92 291 LEU B N 1
ATOM 5750 C CA . LEU B 1 291 ? 11.68 -39.031 -21.922 1 92 291 LEU B CA 1
ATOM 5751 C C . LEU B 1 291 ? 12.391 -38.75 -23.25 1 92 291 LEU B C 1
ATOM 5753 O O . LEU B 1 291 ? 13.188 -37.812 -23.344 1 92 291 LEU B O 1
ATOM 5757 N N . LYS B 1 292 ? 12.008 -39.438 -24.266 1 90.81 292 LYS B N 1
ATOM 5758 C CA . LYS B 1 292 ? 12.797 -39.469 -25.484 1 90.81 292 LYS B CA 1
ATOM 5759 C C . LYS B 1 292 ? 12.297 -38.438 -26.5 1 90.81 292 LYS B C 1
ATOM 5761 O O . LYS B 1 292 ? 13.008 -38.094 -27.438 1 90.81 292 LYS B O 1
ATOM 5766 N N . LYS B 1 293 ? 11.109 -38 -26.328 1 96.5 293 LYS B N 1
ATOM 5767 C CA . LYS B 1 293 ? 10.555 -37.031 -27.25 1 96.5 293 LYS B CA 1
ATOM 5768 C C . LYS B 1 293 ? 9.789 -35.938 -26.516 1 96.5 293 LYS B C 1
ATOM 5770 O O . LYS B 1 293 ? 8.75 -36.188 -25.906 1 96.5 293 LYS B O 1
ATOM 5775 N N . ILE B 1 294 ? 10.281 -34.75 -26.578 1 97.88 294 ILE B N 1
ATOM 5776 C CA . ILE B 1 294 ? 9.641 -33.562 -26 1 97.88 294 ILE B CA 1
ATOM 5777 C C . ILE B 1 294 ? 9.43 -32.5 -27.062 1 97.88 294 ILE B C 1
ATOM 5779 O O . ILE B 1 294 ? 10.375 -32.125 -27.75 1 97.88 294 ILE B O 1
ATOM 5783 N N . VAL B 1 295 ? 8.242 -32.125 -27.266 1 98.25 295 VAL B N 1
ATOM 5784 C CA . VAL B 1 295 ? 7.906 -31.047 -28.188 1 98.25 295 VAL B CA 1
ATOM 5785 C C . VAL B 1 295 ? 7.543 -29.797 -27.391 1 98.25 295 VAL B C 1
ATOM 5787 O O . VAL B 1 295 ? 6.59 -29.797 -26.594 1 98.25 295 VAL B O 1
ATOM 5790 N N . VAL B 1 296 ? 8.312 -28.75 -27.562 1 98.06 296 VAL B N 1
ATOM 5791 C CA . VAL B 1 296 ? 8.031 -27.469 -26.922 1 98.06 296 VAL B CA 1
ATOM 5792 C C . VAL B 1 296 ? 7.203 -26.594 -27.844 1 98.06 296 VAL B C 1
ATOM 5794 O O . VAL B 1 296 ? 7.621 -26.312 -28.969 1 98.06 296 VAL B O 1
ATOM 5797 N N . GLN B 1 297 ? 6.027 -26.281 -27.375 1 98 297 GLN B N 1
ATOM 5798 C CA . GLN B 1 297 ? 5.148 -25.438 -28.172 1 98 297 GLN B CA 1
ATOM 5799 C C . GLN B 1 297 ? 5.07 -24.016 -27.594 1 98 297 GLN B C 1
ATOM 5801 O O . GLN B 1 297 ? 4.895 -23.844 -26.391 1 98 297 GLN B O 1
ATOM 5806 N N . ASP B 1 298 ? 5.207 -23.016 -28.375 1 95.38 298 ASP B N 1
ATOM 5807 C CA . ASP B 1 298 ? 4.996 -21.609 -28.047 1 95.38 298 ASP B CA 1
ATOM 5808 C C . ASP B 1 298 ? 4.887 -20.766 -29.312 1 95.38 298 ASP B C 1
ATOM 5810 O O . ASP B 1 298 ? 4.918 -21.281 -30.422 1 95.38 298 ASP B O 1
ATOM 5814 N N . LEU B 1 299 ? 4.68 -19.5 -29.172 1 92.25 299 LEU B N 1
ATOM 5815 C CA . LEU B 1 299 ? 4.551 -18.609 -30.312 1 92.25 299 LEU B CA 1
ATOM 5816 C C . LEU B 1 299 ? 5.828 -18.609 -31.141 1 92.25 299 LEU B C 1
ATOM 5818 O O . LEU B 1 299 ? 6.918 -18.844 -30.625 1 92.25 299 LEU B O 1
ATOM 5822 N N . PRO B 1 300 ? 5.73 -18.297 -32.406 1 92.88 300 PRO B N 1
ATOM 5823 C CA . PRO B 1 300 ? 6.871 -18.375 -33.344 1 92.88 300 PRO B CA 1
ATOM 5824 C C . PRO B 1 300 ? 8.031 -17.469 -32.906 1 92.88 300 PRO B C 1
ATOM 5826 O O . PRO B 1 300 ? 9.195 -17.812 -33.125 1 92.88 300 PRO B O 1
ATOM 5829 N N . GLU B 1 301 ? 7.715 -16.359 -32.312 1 86.12 301 GLU B N 1
ATOM 5830 C CA . GLU B 1 301 ? 8.727 -15.383 -31.938 1 86.12 301 GLU B CA 1
ATOM 5831 C C . GLU B 1 301 ? 9.672 -15.953 -30.891 1 86.12 301 GLU B C 1
ATOM 5833 O O . GLU B 1 301 ? 10.805 -15.484 -30.734 1 86.12 301 GLU B O 1
ATOM 5838 N N . VAL B 1 302 ? 9.305 -16.984 -30.234 1 88.62 302 VAL B N 1
ATOM 5839 C CA . VAL B 1 302 ? 10.07 -17.562 -29.141 1 88.62 302 VAL B CA 1
ATOM 5840 C C . VAL B 1 302 ? 11.086 -18.562 -29.703 1 88.62 302 VAL B C 1
ATOM 5842 O O . VAL B 1 302 ? 12.039 -18.938 -29 1 88.62 302 VAL B O 1
ATOM 5845 N N . GLN B 1 303 ? 10.969 -18.984 -30.906 1 93.25 303 GLN B N 1
ATOM 5846 C CA . GLN B 1 303 ? 11.781 -20.062 -31.484 1 93.25 303 GLN B CA 1
ATOM 5847 C C . GLN B 1 303 ? 13.258 -19.703 -31.484 1 93.25 303 GLN B C 1
ATOM 5849 O O . GLN B 1 303 ? 14.117 -20.547 -31.234 1 93.25 303 GLN B O 1
ATOM 5854 N N . VAL B 1 304 ? 13.5 -18.453 -31.766 1 91 304 VAL B N 1
ATOM 5855 C CA . VAL B 1 304 ? 14.891 -18.016 -31.812 1 91 304 VAL B CA 1
ATOM 5856 C C . VAL B 1 304 ? 15.555 -18.266 -30.469 1 91 304 VAL B C 1
ATOM 5858 O O . VAL B 1 304 ? 16.656 -18.844 -30.406 1 91 304 VAL B O 1
ATOM 5861 N N . ALA B 1 305 ? 14.898 -17.844 -29.453 1 87.25 305 ALA B N 1
ATOM 5862 C CA . ALA B 1 305 ? 15.43 -18.062 -28.109 1 87.25 305 ALA B CA 1
ATOM 5863 C C . ALA B 1 305 ? 15.562 -19.547 -27.797 1 87.25 305 ALA B C 1
ATOM 5865 O O . ALA B 1 305 ? 16.516 -19.969 -27.141 1 87.25 305 ALA B O 1
ATOM 5866 N N . PHE B 1 306 ? 14.672 -20.344 -28.203 1 92.12 306 PHE B N 1
ATOM 5867 C CA . PHE B 1 306 ? 14.703 -21.797 -28.031 1 92.12 306 PHE B CA 1
ATOM 5868 C C . PHE B 1 306 ? 15.922 -22.391 -28.719 1 92.12 306 PHE B C 1
ATOM 5870 O O . PHE B 1 306 ? 16.656 -23.172 -28.109 1 92.12 306 PHE B O 1
ATOM 5877 N N . ASP B 1 307 ? 16.094 -21.969 -29.969 1 95 307 ASP B N 1
ATOM 5878 C CA . ASP B 1 307 ? 17.203 -22.516 -30.75 1 95 307 ASP B CA 1
ATOM 5879 C C . ASP B 1 307 ? 18.547 -22.156 -30.125 1 95 307 ASP B C 1
ATOM 5881 O O . ASP B 1 307 ? 19.484 -22.953 -30.156 1 95 307 ASP B O 1
ATOM 5885 N N . GLU B 1 308 ? 18.594 -21.031 -29.625 1 92.69 308 GLU B N 1
ATOM 5886 C CA . GLU B 1 308 ? 19.828 -20.562 -29 1 92.69 308 GLU B CA 1
ATOM 5887 C C . GLU B 1 308 ? 20.109 -21.312 -27.703 1 92.69 308 GLU B C 1
ATOM 5889 O O . GLU B 1 308 ? 21.266 -21.531 -27.344 1 92.69 308 GLU B O 1
ATOM 5894 N N . ARG B 1 309 ? 19.094 -21.719 -27.062 1 90.56 309 ARG B N 1
ATOM 5895 C CA . ARG B 1 309 ? 19.234 -22.312 -25.734 1 90.56 309 ARG B CA 1
ATOM 5896 C C . ARG B 1 309 ? 19.406 -23.812 -25.828 1 90.56 309 ARG B C 1
ATOM 5898 O O . ARG B 1 309 ? 20.062 -24.422 -24.969 1 90.56 309 ARG B O 1
ATOM 5905 N N . LEU B 1 310 ? 18.891 -24.453 -26.781 1 95 310 LEU B N 1
ATOM 5906 C CA . LEU B 1 310 ? 18.828 -25.906 -26.859 1 95 310 LEU B CA 1
ATOM 5907 C C . LEU B 1 310 ? 20.219 -26.5 -27.062 1 95 310 LEU B C 1
ATOM 5909 O O . LEU B 1 310 ? 20.875 -26.234 -28.078 1 95 310 LEU B O 1
ATOM 5913 N N . PRO B 1 311 ? 20.672 -27.25 -26.125 1 94.94 311 PRO B N 1
ATOM 5914 C CA . PRO B 1 311 ? 21.984 -27.906 -26.281 1 94.94 311 PRO B CA 1
ATOM 5915 C C . PRO B 1 311 ? 22.016 -28.875 -27.453 1 94.94 311 PRO B C 1
ATOM 5917 O O . PRO B 1 311 ? 21.031 -29.578 -27.703 1 94.94 311 PRO B O 1
ATOM 5920 N N . GLU B 1 312 ? 23.156 -29.016 -27.984 1 94.94 312 GLU B N 1
ATOM 5921 C CA . GLU B 1 312 ? 23.328 -29.859 -29.156 1 94.94 312 GLU B CA 1
ATOM 5922 C C . GLU B 1 312 ? 23.016 -31.328 -28.844 1 94.94 312 GLU B C 1
ATOM 5924 O O . GLU B 1 312 ? 22.422 -32.031 -29.672 1 94.94 312 GLU B O 1
ATOM 5929 N N . GLU B 1 313 ? 23.297 -31.734 -27.719 1 94.44 313 GLU B N 1
ATOM 5930 C CA . GLU B 1 313 ? 23.156 -33.125 -27.359 1 94.44 313 GLU B CA 1
ATOM 5931 C C . GLU B 1 313 ? 21.688 -33.531 -27.172 1 94.44 313 GLU B C 1
ATOM 5933 O O . GLU B 1 313 ? 21.344 -34.719 -27.125 1 94.44 313 GLU B O 1
ATOM 5938 N N . LEU B 1 314 ? 20.766 -32.531 -27.109 1 96.38 314 LEU B N 1
ATOM 5939 C CA . LEU B 1 314 ? 19.359 -32.812 -26.844 1 96.38 314 LEU B CA 1
ATOM 5940 C C . LEU B 1 314 ? 18.516 -32.531 -28.078 1 96.38 314 LEU B C 1
ATOM 5942 O O . LEU B 1 314 ? 17.281 -32.656 -28.031 1 96.38 314 LEU B O 1
ATOM 5946 N N . LYS B 1 315 ? 19.109 -32.156 -29.156 1 95.62 315 LYS B N 1
ATOM 5947 C CA . LYS B 1 315 ? 18.391 -31.781 -30.375 1 95.62 315 LYS B CA 1
ATOM 5948 C C . LYS B 1 315 ? 17.625 -32.969 -30.953 1 95.62 315 LYS B C 1
ATOM 5950 O O . LYS B 1 315 ? 16.625 -32.781 -31.641 1 95.62 315 LYS B O 1
ATOM 5955 N N . SER B 1 316 ? 18.062 -34.125 -30.672 1 95.25 316 SER B N 1
ATOM 5956 C CA . SER B 1 316 ? 17.375 -35.312 -31.156 1 95.25 316 SER B CA 1
ATOM 5957 C C . SER B 1 316 ? 16.141 -35.656 -30.312 1 95.25 316 SER B C 1
ATOM 5959 O O . SER B 1 316 ? 15.258 -36.375 -30.75 1 95.25 316 SER B O 1
ATOM 5961 N N . ARG B 1 317 ? 16.062 -35.094 -29.125 1 96.88 317 ARG B N 1
ATOM 5962 C CA . ARG B 1 317 ? 15 -35.469 -28.188 1 96.88 317 ARG B CA 1
ATOM 5963 C C . ARG B 1 317 ? 14 -34.344 -28.016 1 96.88 317 ARG B C 1
ATOM 5965 O O . ARG B 1 317 ? 12.852 -34.562 -27.625 1 96.88 317 ARG B O 1
ATOM 5972 N N . ILE B 1 318 ? 14.453 -33.094 -28.219 1 97.88 318 ILE B N 1
ATOM 5973 C CA . ILE B 1 318 ? 13.617 -31.906 -27.984 1 97.88 318 ILE B CA 1
ATOM 5974 C C . ILE B 1 318 ? 13.445 -31.141 -29.281 1 97.88 318 ILE B C 1
ATOM 5976 O O . ILE B 1 318 ? 14.422 -30.875 -29.984 1 97.88 318 ILE B O 1
ATOM 5980 N N . SER B 1 319 ? 12.297 -30.797 -29.609 1 97.56 319 SER B N 1
ATOM 5981 C CA . SER B 1 319 ? 12.016 -29.984 -30.781 1 97.56 319 SER B CA 1
ATOM 5982 C C . SER B 1 319 ? 11.078 -28.828 -30.438 1 97.56 319 SER B C 1
ATOM 5984 O O . SER B 1 319 ? 10.398 -28.859 -29.406 1 97.56 319 SER B O 1
ATOM 5986 N N . PHE B 1 320 ? 11.133 -27.812 -31.25 1 97.56 320 PHE B N 1
ATOM 5987 C CA . PHE B 1 320 ? 10.242 -26.672 -31.094 1 97.56 320 PHE B CA 1
ATOM 5988 C C . PHE B 1 320 ? 9.156 -26.688 -32.188 1 97.56 320 PHE B C 1
ATOM 5990 O O . PHE B 1 320 ? 9.422 -27.016 -33.312 1 97.56 320 PHE B O 1
ATOM 5997 N N . GLU B 1 321 ? 7.984 -26.375 -31.812 1 97.88 321 GLU B N 1
ATOM 5998 C CA . GLU B 1 321 ? 6.863 -26.234 -32.75 1 97.88 321 GLU B CA 1
ATOM 5999 C C . GLU B 1 321 ? 6.105 -24.938 -32.5 1 97.88 321 GLU B C 1
ATOM 6001 O O . GLU B 1 321 ? 5.512 -24.75 -31.438 1 97.88 321 GLU B O 1
ATOM 6006 N N . PRO B 1 322 ? 6.113 -23.969 -33.469 1 96.88 322 PRO B N 1
ATOM 6007 C CA . PRO B 1 322 ? 5.273 -22.781 -33.312 1 96.88 322 PRO B CA 1
ATOM 6008 C C . PRO B 1 322 ? 3.793 -23.125 -33.156 1 96.88 322 PRO B C 1
ATOM 6010 O O . PRO B 1 322 ? 3.232 -23.875 -33.969 1 96.88 322 PRO B O 1
ATOM 6013 N N . HIS B 1 323 ? 3.219 -22.656 -32.062 1 96.94 323 HIS B N 1
ATOM 6014 C CA . HIS B 1 323 ? 1.828 -22.984 -31.75 1 96.94 323 HIS B CA 1
ATOM 6015 C C . HIS B 1 323 ? 1.219 -21.953 -30.797 1 96.94 323 HIS B C 1
ATOM 6017 O O . HIS B 1 323 ? 1.849 -21.578 -29.812 1 96.94 323 HIS B O 1
ATOM 6023 N N . ASP B 1 324 ? 0.027 -21.5 -31.188 1 95.81 324 ASP B N 1
ATOM 6024 C CA . ASP B 1 324 ? -0.837 -20.734 -30.281 1 95.81 324 ASP B CA 1
ATOM 6025 C C . ASP B 1 324 ? -1.822 -21.656 -29.562 1 95.81 324 ASP B C 1
ATOM 6027 O O . ASP B 1 324 ? -2.691 -22.266 -30.203 1 95.81 324 ASP B O 1
ATOM 6031 N N . PHE B 1 325 ? -1.718 -21.719 -28.25 1 97.12 325 PHE B N 1
ATOM 6032 C CA . PHE B 1 325 ? -2.51 -22.719 -27.531 1 97.12 325 PHE B CA 1
ATOM 6033 C C . PHE B 1 325 ? -3.99 -22.359 -27.562 1 97.12 325 PHE B C 1
ATOM 6035 O O . PHE B 1 325 ? -4.836 -23.141 -27.156 1 97.12 325 PHE B O 1
ATOM 6042 N N . PHE B 1 326 ? -4.406 -21.234 -28.125 1 96.75 326 PHE B N 1
ATOM 6043 C CA . PHE B 1 326 ? -5.809 -20.922 -28.344 1 96.75 326 PHE B CA 1
ATOM 6044 C C . PHE B 1 326 ? -6.305 -21.531 -29.656 1 96.75 326 PHE B C 1
ATOM 6046 O O . PHE B 1 326 ? -7.512 -21.547 -29.922 1 96.75 326 PHE B O 1
ATOM 6053 N N . GLY B 1 327 ? -5.398 -21.969 -30.438 1 96.44 327 GLY B N 1
ATOM 6054 C CA . GLY B 1 327 ? -5.738 -22.703 -31.641 1 96.44 327 GLY B CA 1
ATOM 6055 C C . GLY B 1 327 ? -5.797 -24.203 -31.422 1 96.44 327 GLY B C 1
ATOM 6056 O O . GLY B 1 327 ? -5.402 -24.703 -30.375 1 96.44 327 GLY B O 1
ATOM 6057 N N . PRO B 1 328 ? -6.199 -24.906 -32.438 1 96.44 328 PRO B N 1
ATOM 6058 C CA . PRO B 1 328 ? -6.309 -26.359 -32.312 1 96.44 328 PRO B CA 1
ATOM 6059 C C . PRO B 1 328 ? -4.957 -27.031 -32.094 1 96.44 328 PRO B C 1
ATOM 6061 O O . PRO B 1 328 ? -3.959 -26.641 -32.719 1 96.44 328 PRO B O 1
ATOM 6064 N N . GLN B 1 329 ? -4.922 -27.984 -31.188 1 97.19 329 GLN B N 1
ATOM 6065 C CA . GLN B 1 329 ? -3.732 -28.812 -30.984 1 97.19 329 GLN B CA 1
ATOM 6066 C C . GLN B 1 329 ? -3.607 -29.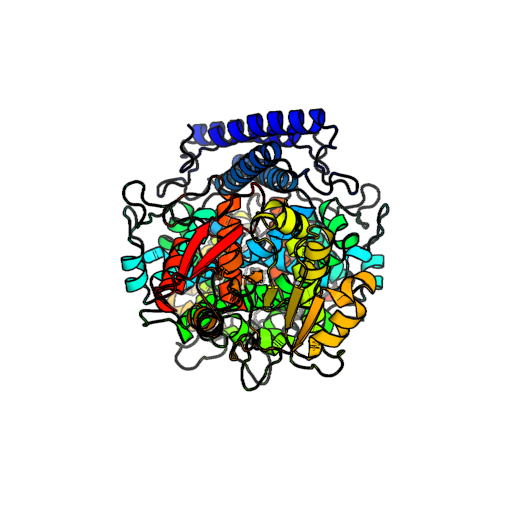875 -32.062 1 97.19 329 GLN B C 1
ATOM 6068 O O . GLN B 1 329 ? -4.371 -30.844 -32.094 1 97.19 329 GLN B O 1
ATOM 6073 N N . ASN B 1 330 ? -2.609 -29.719 -32.875 1 93.75 330 ASN B N 1
ATOM 6074 C CA . ASN B 1 330 ? -2.473 -30.625 -34 1 93.75 330 ASN B CA 1
ATOM 6075 C C . ASN B 1 330 ? -1.414 -31.703 -33.75 1 93.75 330 ASN B C 1
ATOM 6077 O O . ASN B 1 330 ? -1.383 -32.719 -34.406 1 93.75 330 ASN B O 1
ATOM 6081 N N . THR B 1 331 ? -0.596 -31.516 -32.812 1 95.88 331 THR B N 1
ATOM 6082 C CA . THR B 1 331 ? 0.496 -32.438 -32.5 1 95.88 331 THR B CA 1
ATOM 6083 C C . THR B 1 331 ? 0.033 -33.531 -31.547 1 95.88 331 THR B C 1
ATOM 6085 O O . THR B 1 331 ? -0.41 -33.25 -30.438 1 95.88 331 THR B O 1
ATOM 6088 N N . PRO B 1 332 ? 0.123 -34.781 -32.031 1 93.81 332 PRO B N 1
ATOM 6089 C CA . PRO B 1 332 ? -0.209 -35.875 -31.125 1 93.81 332 PRO B CA 1
ATOM 6090 C C . PRO B 1 332 ? 0.81 -36 -30 1 93.81 332 PRO B C 1
ATOM 6092 O O . PRO B 1 332 ? 2.018 -35.906 -30.234 1 93.81 332 PRO B O 1
ATOM 6095 N N . GLY B 1 333 ? 0.382 -36.125 -28.812 1 94.38 333 GLY B N 1
ATOM 6096 C CA . GLY B 1 333 ? 1.192 -36.344 -27.625 1 94.38 333 GLY B CA 1
ATOM 6097 C C . GLY B 1 333 ? 0.564 -37.344 -26.656 1 94.38 333 GLY B C 1
ATOM 6098 O O . GLY B 1 333 ? -0.64 -37.594 -26.719 1 94.38 333 GLY B O 1
ATOM 6099 N N . ASP B 1 334 ? 1.382 -37.969 -25.844 1 95.31 334 ASP B N 1
ATOM 6100 C CA . ASP B 1 334 ? 0.893 -38.812 -24.781 1 95.31 334 ASP B CA 1
ATOM 6101 C C . ASP B 1 334 ? 0.631 -38.031 -23.5 1 95.31 334 ASP B C 1
ATOM 6103 O O . ASP B 1 334 ? -0.246 -38.375 -22.719 1 95.31 334 ASP B O 1
ATOM 6107 N N . VAL B 1 335 ? 1.414 -37.062 -23.297 1 96.88 335 VAL B N 1
ATOM 6108 C CA . VAL B 1 335 ? 1.309 -36.156 -22.141 1 96.88 335 VAL B CA 1
ATOM 6109 C C . VAL B 1 335 ? 1.387 -34.719 -22.609 1 96.88 335 VAL B C 1
ATOM 6111 O O . VAL B 1 335 ? 2.285 -34.344 -23.359 1 96.88 335 VAL B O 1
ATOM 6114 N N . TYR B 1 336 ? 0.463 -33.938 -22.266 1 98.19 336 TYR B N 1
ATOM 6115 C CA . TYR B 1 336 ? 0.497 -32.5 -22.469 1 98.19 336 TYR B CA 1
ATOM 6116 C C . TYR B 1 336 ? 0.716 -31.781 -21.156 1 98.19 336 TYR B C 1
ATOM 6118 O O . TYR B 1 336 ? -0.061 -31.938 -20.203 1 98.19 336 TYR B O 1
ATOM 6126 N N . MET B 1 337 ? 1.759 -31.047 -21.047 1 98.12 337 MET B N 1
ATOM 6127 C CA . MET B 1 337 ? 2.068 -30.312 -19.812 1 98.12 337 MET B CA 1
ATOM 6128 C C . MET B 1 337 ? 1.839 -28.812 -20 1 98.12 337 MET B C 1
ATOM 6130 O O . MET B 1 337 ? 2.24 -28.234 -21.016 1 98.12 337 MET B O 1
ATOM 6134 N N . LEU B 1 338 ? 1.092 -28.25 -19.141 1 97.94 338 LEU B N 1
ATOM 6135 C CA . LEU B 1 338 ? 0.91 -26.797 -19.031 1 97.94 338 LEU B CA 1
ATOM 6136 C C . LEU B 1 338 ? 1.385 -26.297 -17.672 1 97.94 338 LEU B C 1
ATOM 6138 O O . LEU B 1 338 ? 0.755 -26.578 -16.656 1 97.94 338 LEU B O 1
ATOM 6142 N N . LYS B 1 339 ? 2.516 -25.609 -17.688 1 95.62 339 LYS B N 1
ATOM 6143 C CA . LYS B 1 339 ? 3.09 -25.125 -16.438 1 95.62 339 LYS B CA 1
ATOM 6144 C C . LYS B 1 339 ? 2.889 -23.625 -16.281 1 95.62 339 LYS B C 1
ATOM 6146 O O . LYS B 1 339 ? 3.486 -22.828 -17.016 1 95.62 339 LYS B O 1
ATOM 6151 N N . THR B 1 340 ? 2.033 -23.188 -15.273 1 92.75 340 THR B N 1
ATOM 6152 C CA . THR B 1 340 ? 1.773 -21.781 -14.938 1 92.75 340 THR B CA 1
ATOM 6153 C C . THR B 1 340 ? 1.243 -21.031 -16.156 1 92.75 340 THR B C 1
ATOM 6155 O O . THR B 1 340 ? 1.713 -19.938 -16.469 1 92.75 340 THR B O 1
ATOM 6158 N N . ILE B 1 341 ? 0.355 -21.688 -16.875 1 94.56 341 ILE B N 1
ATOM 6159 C CA . ILE B 1 341 ? -0.236 -21.141 -18.094 1 94.56 341 ILE B CA 1
ATOM 6160 C C . ILE B 1 341 ? -1.671 -20.688 -17.812 1 94.56 341 ILE B C 1
ATOM 6162 O O . ILE B 1 341 ? -2.053 -19.562 -18.125 1 94.56 341 ILE B O 1
ATOM 6166 N N . LEU B 1 342 ? -2.402 -21.516 -17.156 1 97 342 LEU B N 1
ATOM 6167 C CA . LEU B 1 342 ? -3.85 -21.344 -17.125 1 97 342 LEU B CA 1
ATOM 6168 C C . LEU B 1 342 ? -4.246 -20.312 -16.062 1 97 342 LEU B C 1
ATOM 6170 O O . LEU B 1 342 ? -5.312 -19.703 -16.156 1 97 342 LEU B O 1
ATOM 6174 N N . HIS B 1 343 ? -3.445 -20.094 -15.047 1 94.12 343 HIS B N 1
ATOM 6175 C CA . HIS B 1 343 ? -3.807 -19.188 -13.961 1 94.12 343 HIS B CA 1
ATOM 6176 C C . HIS B 1 343 ? -3.885 -17.75 -14.453 1 94.12 343 HIS B C 1
ATOM 6178 O O . HIS B 1 343 ? -4.539 -16.906 -13.82 1 94.12 343 HIS B O 1
ATOM 6184 N N . ASP B 1 344 ? -3.32 -17.453 -15.609 1 94.69 344 ASP B N 1
ATOM 6185 C CA . ASP B 1 344 ? -3.334 -16.109 -16.141 1 94.69 344 ASP B CA 1
ATOM 6186 C C . ASP B 1 344 ? -4.605 -15.844 -16.953 1 94.69 344 ASP B C 1
ATOM 6188 O O . ASP B 1 344 ? -4.773 -14.766 -17.531 1 94.69 344 ASP B O 1
ATOM 6192 N N . TRP B 1 345 ? -5.477 -16.859 -17 1 97.38 345 TRP B N 1
ATOM 6193 C CA . TRP B 1 345 ? -6.668 -16.75 -17.828 1 97.38 345 TRP B CA 1
ATOM 6194 C C . TRP B 1 345 ? -7.93 -17.031 -17.016 1 97.38 345 TRP B C 1
ATOM 6196 O O . TRP B 1 345 ? -7.945 -17.922 -16.172 1 97.38 345 TRP B O 1
ATOM 6206 N N . PRO B 1 346 ? -8.984 -16.234 -17.328 1 97.12 346 PRO B N 1
ATOM 6207 C CA . PRO B 1 346 ? -10.266 -16.594 -16.734 1 97.12 346 PRO B CA 1
ATOM 6208 C C . PRO B 1 346 ? -10.766 -17.953 -17.219 1 97.12 346 PRO B C 1
ATOM 6210 O O . PRO B 1 346 ? -10.211 -18.531 -18.156 1 97.12 346 PRO B O 1
ATOM 6213 N N . ASP B 1 347 ? -11.773 -18.5 -16.562 1 97.06 347 ASP B N 1
ATOM 6214 C CA . ASP B 1 347 ? -12.242 -19.859 -16.812 1 97.06 347 ASP B CA 1
ATOM 6215 C C . ASP B 1 347 ? -12.648 -20.047 -18.266 1 97.06 347 ASP B C 1
ATOM 6217 O O . ASP B 1 347 ? -12.391 -21.094 -18.859 1 97.06 347 ASP B O 1
ATOM 6221 N N . LYS B 1 348 ? -13.234 -19.016 -18.812 1 97.25 348 LYS B N 1
ATOM 6222 C CA . LYS B 1 348 ? -13.672 -19.062 -20.219 1 97.25 348 LYS B CA 1
ATOM 6223 C C . LYS B 1 348 ? -12.508 -19.391 -21.141 1 97.25 348 LYS B C 1
ATOM 6225 O O . LYS B 1 348 ? -12.625 -20.25 -22.016 1 97.25 348 LYS B O 1
ATOM 6230 N N . TYR B 1 349 ? -11.43 -18.781 -20.922 1 97.62 349 TYR B N 1
ATOM 6231 C CA . TYR B 1 349 ? -10.273 -18.938 -21.797 1 97.62 349 TYR B CA 1
ATOM 6232 C C . TYR B 1 349 ? -9.453 -20.156 -21.406 1 97.62 349 TYR B C 1
ATOM 6234 O O . TYR B 1 349 ? -8.891 -20.828 -22.266 1 97.62 349 TYR B O 1
ATOM 6242 N N . ALA B 1 350 ? -9.336 -20.422 -20.141 1 98.06 350 ALA B N 1
ATOM 6243 C CA . ALA B 1 350 ? -8.688 -21.656 -19.703 1 98.06 350 ALA B CA 1
ATOM 6244 C C . ALA B 1 350 ? -9.398 -22.875 -20.297 1 98.06 350 ALA B C 1
ATOM 6246 O O . ALA B 1 350 ? -8.742 -23.812 -20.734 1 98.06 350 ALA B O 1
ATOM 6247 N N . ALA B 1 351 ? -10.695 -22.828 -20.297 1 98 351 ALA B N 1
ATOM 6248 C CA . ALA B 1 351 ? -11.492 -23.906 -20.875 1 98 351 ALA B CA 1
ATOM 6249 C C . ALA B 1 351 ? -11.203 -24.047 -22.375 1 98 351 ALA B C 1
ATOM 6251 O O . ALA B 1 351 ? -11.109 -25.156 -22.891 1 98 351 ALA B O 1
ATOM 6252 N N . LYS B 1 352 ? -11.102 -22.922 -23.016 1 97.94 352 LYS B N 1
ATOM 6253 C CA . LYS B 1 352 ? -10.812 -22.938 -24.438 1 97.94 352 LYS B CA 1
ATOM 6254 C C . LYS B 1 352 ? -9.469 -23.609 -24.734 1 97.94 352 LYS B C 1
ATOM 6256 O O . LYS B 1 352 ? -9.352 -24.406 -25.656 1 97.94 352 LYS B O 1
ATOM 6261 N N . ILE B 1 353 ? -8.461 -23.266 -23.953 1 98.12 353 ILE B N 1
ATOM 6262 C CA . ILE B 1 353 ? -7.129 -23.828 -24.109 1 98.12 353 ILE B CA 1
ATOM 6263 C C . ILE B 1 353 ? -7.188 -25.344 -23.922 1 98.12 353 ILE B C 1
ATOM 6265 O O . ILE B 1 353 ? -6.668 -26.109 -24.734 1 98.12 353 ILE B O 1
ATOM 6269 N N . LEU B 1 354 ? -7.84 -25.766 -22.875 1 98.12 354 LEU B N 1
ATOM 6270 C CA . LEU B 1 354 ? -7.934 -27.188 -22.562 1 98.12 354 LEU B CA 1
ATOM 6271 C C . LEU B 1 354 ? -8.766 -27.922 -23.609 1 98.12 354 LEU B C 1
ATOM 6273 O O . LEU B 1 354 ? -8.453 -29.062 -23.969 1 98.12 354 LEU B O 1
ATOM 6277 N N . ALA B 1 355 ? -9.812 -27.297 -24.094 1 97.81 355 ALA B N 1
ATOM 6278 C CA . ALA B 1 355 ? -10.688 -27.906 -25.094 1 97.81 355 ALA B CA 1
ATOM 6279 C C . ALA B 1 355 ? -9.914 -28.234 -26.375 1 97.81 355 ALA B C 1
ATOM 6281 O O . ALA B 1 355 ? -10.203 -29.234 -27.047 1 97.81 355 ALA B O 1
ATOM 6282 N N . ASN B 1 356 ? -8.953 -27.422 -26.688 1 97.62 356 ASN B N 1
ATOM 6283 C CA . ASN B 1 356 ? -8.156 -27.609 -27.891 1 97.62 356 ASN B CA 1
ATOM 6284 C C . ASN B 1 356 ? -7.297 -28.875 -27.781 1 97.62 356 ASN B C 1
ATOM 6286 O O . ASN B 1 356 ? -6.84 -29.406 -28.797 1 97.62 356 ASN B O 1
ATOM 6290 N N . LEU B 1 357 ? -7.062 -29.375 -26.594 1 97.69 357 LEU B N 1
ATOM 6291 C CA . LEU B 1 357 ? -6.258 -30.578 -26.391 1 97.69 357 LEU B CA 1
ATOM 6292 C C . LEU B 1 357 ? -7.113 -31.828 -26.547 1 97.69 357 LEU B C 1
ATOM 6294 O O . LEU B 1 357 ? -6.598 -32.906 -26.891 1 97.69 357 LEU B O 1
ATOM 6298 N N . VAL B 1 358 ? -8.391 -31.734 -26.312 1 96.44 358 VAL B N 1
ATOM 6299 C CA . VAL B 1 358 ? -9.289 -32.875 -26.141 1 96.44 358 VAL B CA 1
ATOM 6300 C C . VAL B 1 358 ? -9.297 -33.719 -27.406 1 96.44 358 VAL B C 1
ATOM 6302 O O . VAL B 1 358 ? -9.211 -34.969 -27.328 1 96.44 358 VAL B O 1
ATOM 6305 N N . PRO B 1 359 ? -9.273 -33.062 -28.609 1 95.56 359 PRO B N 1
ATOM 6306 C CA . PRO B 1 359 ? -9.336 -33.875 -29.828 1 95.56 359 PRO B CA 1
ATOM 6307 C C . PRO B 1 359 ? -8.109 -34.781 -30 1 95.56 359 PRO B C 1
ATOM 6309 O O . PRO B 1 359 ? -8.148 -35.75 -30.75 1 95.56 359 PRO B O 1
ATOM 6312 N N . ARG B 1 360 ? -7.047 -34.5 -29.281 1 95.12 360 ARG B N 1
ATOM 6313 C CA . ARG B 1 360 ? -5.809 -35.25 -29.438 1 95.12 360 ARG B CA 1
ATOM 6314 C C . ARG B 1 360 ? -5.652 -36.281 -28.328 1 95.12 360 ARG B C 1
ATOM 6316 O O . ARG B 1 360 ? -4.75 -37.125 -28.391 1 95.12 360 ARG B O 1
ATOM 6323 N N . LEU B 1 361 ? -6.535 -36.25 -27.375 1 95.81 361 LEU B N 1
ATOM 6324 C CA . LEU B 1 361 ? -6.402 -37.156 -26.234 1 95.81 361 LEU B CA 1
ATOM 6325 C C . LEU B 1 361 ? -6.953 -38.531 -26.578 1 95.81 361 LEU B C 1
ATOM 6327 O O . LEU B 1 361 ? -7.965 -38.656 -27.266 1 95.81 361 LEU B O 1
ATOM 6331 N N . LYS B 1 362 ? -6.258 -39.531 -26.219 1 93.19 362 LYS B N 1
ATOM 6332 C CA . LYS B 1 362 ? -6.672 -40.906 -26.297 1 93.19 362 LYS B CA 1
ATOM 6333 C C . LYS B 1 362 ? -6.613 -41.594 -24.922 1 93.19 362 LYS B C 1
ATOM 6335 O O . LYS B 1 362 ? -6.141 -40.969 -23.953 1 93.19 362 LYS B O 1
ATOM 6340 N N . SER B 1 363 ? -7.125 -42.812 -24.891 1 90.88 363 SER B N 1
ATOM 6341 C CA . SER B 1 363 ? -7.027 -43.531 -23.641 1 90.88 363 SER B CA 1
ATOM 6342 C C . SER B 1 363 ? -5.582 -43.625 -23.156 1 90.88 363 SER B C 1
ATOM 6344 O O . SER B 1 363 ? -4.684 -43.969 -23.938 1 90.88 363 SER B O 1
ATOM 6346 N N . GLY B 1 364 ? -5.402 -43.219 -22.016 1 89.5 364 GLY B N 1
ATOM 6347 C CA . GLY B 1 364 ? -4.059 -43.25 -21.469 1 89.5 364 GLY B CA 1
ATOM 6348 C C . GLY B 1 364 ? -3.363 -41.906 -21.516 1 89.5 364 GLY B C 1
ATOM 6349 O O . GLY B 1 364 ? -2.359 -41.688 -20.828 1 89.5 364 GLY B O 1
ATOM 6350 N N . SER B 1 365 ? -3.904 -41 -22.328 1 93.5 365 SER B N 1
ATOM 6351 C CA . SER B 1 365 ? -3.336 -39.656 -22.391 1 93.5 365 SER B CA 1
ATOM 6352 C C . SER B 1 365 ? -3.432 -38.969 -21.047 1 93.5 365 SER B C 1
ATOM 6354 O O . SER B 1 365 ? -4.301 -39.281 -20.234 1 93.5 365 SER B O 1
ATOM 6356 N N . ARG B 1 366 ? -2.467 -38.031 -20.797 1 94.88 366 ARG B N 1
ATOM 6357 C CA . ARG B 1 366 ? -2.441 -37.219 -19.578 1 94.88 366 ARG B CA 1
ATOM 6358 C C . ARG B 1 366 ? -2.24 -35.75 -19.875 1 94.88 366 ARG B C 1
ATOM 6360 O O . ARG B 1 366 ? -1.52 -35.406 -20.812 1 94.88 366 ARG B O 1
ATOM 6367 N N . ILE B 1 367 ? -2.969 -35.031 -19.203 1 97.81 367 ILE B N 1
ATOM 6368 C CA . ILE B 1 367 ? -2.631 -33.594 -19.094 1 97.81 367 ILE B CA 1
ATOM 6369 C C . ILE B 1 367 ? -2.01 -33.312 -17.719 1 97.81 367 ILE B C 1
ATOM 6371 O O . ILE B 1 367 ? -2.555 -33.719 -16.688 1 97.81 367 ILE B O 1
ATOM 6375 N N . LEU B 1 368 ? -0.872 -32.75 -17.719 1 97.62 368 LEU B N 1
ATOM 6376 C CA . LEU B 1 368 ? -0.212 -32.344 -16.469 1 97.62 368 LEU B CA 1
ATOM 6377 C C . LEU B 1 368 ? -0.228 -30.844 -16.312 1 97.62 368 LEU B C 1
ATOM 6379 O O . LEU B 1 368 ? 0.457 -30.125 -17.031 1 97.62 368 LEU B O 1
ATOM 6383 N N . LEU B 1 369 ? -1 -30.422 -15.359 1 97.62 369 LEU B N 1
ATOM 6384 C CA . LEU B 1 369 ? -0.936 -29.016 -14.969 1 97.62 369 LEU B CA 1
ATOM 6385 C C . LEU B 1 369 ? 0.053 -28.812 -13.828 1 97.62 369 LEU B C 1
ATOM 6387 O O . LEU B 1 369 ? 0.133 -29.641 -12.914 1 97.62 369 LEU B O 1
ATOM 6391 N N . VAL B 1 370 ? 0.87 -27.812 -13.906 1 95.44 370 VAL B N 1
ATOM 6392 C CA . VAL B 1 370 ? 1.727 -27.375 -12.805 1 95.44 370 VAL B CA 1
ATOM 6393 C C . VAL B 1 370 ? 1.321 -25.969 -12.367 1 95.44 370 VAL B C 1
ATOM 6395 O O . VAL B 1 370 ? 1.765 -24.984 -12.945 1 95.44 370 VAL B O 1
ATOM 6398 N N . GLU B 1 371 ? 0.509 -25.922 -11.352 1 94.06 371 GLU B N 1
ATOM 6399 C CA . GLU B 1 371 ? -0.151 -24.688 -10.945 1 94.06 371 GLU B CA 1
ATOM 6400 C C . GLU B 1 371 ? -0.122 -24.516 -9.43 1 94.06 371 GLU B C 1
ATOM 6402 O O . GLU B 1 371 ? 0.048 -25.484 -8.695 1 94.06 371 GLU B O 1
ATOM 6407 N N . ALA B 1 372 ? -0.208 -23.219 -9.047 1 90.12 372 ALA B N 1
ATOM 6408 C CA . ALA B 1 372 ? -0.549 -23 -7.645 1 90.12 372 ALA B CA 1
ATOM 6409 C C . ALA B 1 372 ? -1.975 -23.453 -7.344 1 90.12 372 ALA B C 1
ATOM 6411 O O . ALA B 1 372 ? -2.887 -23.219 -8.141 1 90.12 372 ALA B O 1
ATOM 6412 N N . VAL B 1 373 ? -2.156 -24.219 -6.32 1 90.81 373 VAL B N 1
ATOM 6413 C CA . VAL B 1 373 ? -3.477 -24.719 -5.953 1 90.81 373 VAL B CA 1
ATOM 6414 C C . VAL B 1 373 ? -3.936 -24.062 -4.656 1 90.81 373 VAL B C 1
ATOM 6416 O O . VAL B 1 373 ? -3.283 -24.188 -3.619 1 90.81 373 VAL B O 1
ATOM 6419 N N . GLY B 1 374 ? -4.965 -23.312 -4.754 1 87.38 374 GLY B N 1
ATOM 6420 C CA . GLY B 1 374 ? -5.496 -22.625 -3.594 1 87.38 374 GLY B CA 1
ATOM 6421 C C . GLY B 1 374 ? -6.023 -23.562 -2.525 1 87.38 374 GLY B C 1
ATOM 6422 O O . GLY B 1 374 ? -6.191 -24.75 -2.773 1 87.38 374 GLY B O 1
ATOM 6423 N N . LEU B 1 375 ? -6.27 -23.016 -1.367 1 83.38 375 LEU B N 1
ATOM 6424 C CA . LEU B 1 375 ? -6.871 -23.781 -0.278 1 83.38 375 LEU B CA 1
ATOM 6425 C C . LEU B 1 375 ? -8.328 -24.094 -0.58 1 83.38 375 LEU B C 1
ATOM 6427 O O . LEU B 1 375 ? -9.008 -23.328 -1.27 1 83.38 375 LEU B O 1
ATOM 6431 N N . PRO B 1 376 ? -8.719 -25.25 -0.063 1 83.69 376 PRO B N 1
ATOM 6432 C CA . PRO B 1 376 ? -10.141 -25.547 -0.23 1 83.69 376 PRO B CA 1
ATOM 6433 C C . PRO B 1 376 ? -11.039 -24.5 0.438 1 83.69 376 PRO B C 1
ATOM 6435 O O . PRO B 1 376 ? -10.625 -23.859 1.412 1 83.69 376 PRO B O 1
ATOM 6438 N N . GLU B 1 377 ? -12.211 -24.359 -0.129 1 78.69 377 GLU B N 1
ATOM 6439 C CA . GLU B 1 377 ? -13.164 -23.422 0.457 1 78.69 377 GLU B CA 1
ATOM 6440 C C . GLU B 1 377 ? -13.477 -23.797 1.904 1 78.69 377 GLU B C 1
ATOM 6442 O O . GLU B 1 377 ? -13.625 -24.984 2.232 1 78.69 377 GLU B O 1
ATOM 6447 N N . GLY B 1 378 ? -13.5 -22.828 2.725 1 75.94 378 GLY B N 1
ATOM 6448 C CA . GLY B 1 378 ? -13.898 -23.031 4.109 1 75.94 378 GLY B CA 1
ATOM 6449 C C . GLY B 1 378 ? -12.758 -23.5 4.992 1 75.94 378 GLY B C 1
ATOM 6450 O O . GLY B 1 378 ? -12.93 -23.641 6.207 1 75.94 378 GLY B O 1
ATOM 6451 N N . VAL B 1 379 ? -11.609 -23.797 4.391 1 81 379 VAL B N 1
ATOM 6452 C CA . VAL B 1 379 ? -10.477 -24.25 5.18 1 81 379 VAL B CA 1
ATOM 6453 C C . VAL B 1 379 ? -9.578 -23.078 5.543 1 81 379 VAL B C 1
ATOM 6455 O O . VAL B 1 379 ? -9.195 -22.281 4.676 1 81 379 VAL B O 1
ATOM 6458 N N . GLU B 1 380 ? -9.344 -22.969 6.809 1 82.75 380 GLU B N 1
ATOM 6459 C CA . GLU B 1 380 ? -8.469 -21.906 7.293 1 82.75 380 GLU B CA 1
ATOM 6460 C C . GLU B 1 380 ? -7 -22.25 7.051 1 82.75 380 GLU B C 1
ATOM 6462 O O . GLU B 1 380 ? -6.586 -23.391 7.238 1 82.75 380 GLU B O 1
ATOM 6467 N N . PRO B 1 381 ? -6.285 -21.359 6.613 1 86.25 381 PRO B N 1
ATOM 6468 C CA . PRO B 1 381 ? -4.852 -21.609 6.465 1 86.25 381 PRO B CA 1
ATOM 6469 C C . PRO B 1 381 ? -4.156 -21.844 7.805 1 86.25 381 PRO B C 1
ATOM 6471 O O . PRO B 1 381 ? -4.566 -21.297 8.828 1 86.25 381 PRO B O 1
ATOM 6474 N N . PRO B 1 382 ? -3.143 -22.672 7.789 1 85.75 382 PRO B N 1
ATOM 6475 C CA . PRO B 1 382 ? -2.416 -22.922 9.039 1 85.75 382 PRO B CA 1
ATOM 6476 C C . PRO B 1 382 ? -1.779 -21.656 9.617 1 85.75 382 PRO B C 1
ATOM 6478 O O . PRO B 1 382 ? -1.553 -21.578 10.82 1 85.75 382 PRO B O 1
ATOM 6481 N N . PHE B 1 383 ? -1.43 -20.766 8.797 1 91.19 383 PHE B N 1
ATOM 6482 C CA . PHE B 1 383 ? -0.874 -19.469 9.172 1 91.19 383 PHE B CA 1
ATOM 6483 C C . PHE B 1 383 ? -1.559 -18.344 8.406 1 91.19 383 PHE B C 1
ATOM 6485 O O . PHE B 1 383 ? -1.861 -18.5 7.223 1 91.19 383 PHE B O 1
ATOM 6492 N N . GLN B 1 384 ? -1.805 -17.297 9.07 1 92.19 384 GLN B N 1
ATOM 6493 C CA . GLN B 1 384 ? -2.465 -16.141 8.445 1 92.19 384 GLN B CA 1
ATOM 6494 C C . GLN B 1 384 ? -1.623 -15.57 7.309 1 92.19 384 GLN B C 1
ATOM 6496 O O . GLN B 1 384 ? -2.156 -15.188 6.27 1 92.19 384 GLN B O 1
ATOM 6501 N N . MET B 1 385 ? -0.349 -15.562 7.57 1 92.88 385 MET B N 1
ATOM 6502 C CA . MET B 1 385 ? 0.57 -15.039 6.566 1 92.88 385 MET B CA 1
ATOM 6503 C C . MET B 1 385 ? 0.45 -15.812 5.258 1 92.88 385 MET B C 1
ATOM 6505 O O . MET B 1 385 ? 0.479 -15.219 4.176 1 92.88 385 MET B O 1
ATOM 6509 N N . LEU B 1 386 ? 0.321 -17.094 5.309 1 88.62 386 LEU B N 1
ATOM 6510 C CA . LEU B 1 386 ? 0.18 -17.922 4.117 1 88.62 386 LEU B CA 1
ATOM 6511 C C . LEU B 1 386 ? -1.146 -17.641 3.418 1 88.62 386 LEU B C 1
ATOM 6513 O O . LEU B 1 386 ? -1.191 -17.516 2.191 1 88.62 386 LEU B O 1
ATOM 6517 N N . GLY B 1 387 ? -2.223 -17.578 4.254 1 91.12 387 GLY B N 1
ATOM 6518 C CA . GLY B 1 387 ? -3.523 -17.25 3.697 1 91.12 387 GLY B CA 1
ATOM 6519 C C . GLY B 1 387 ? -3.541 -15.898 3.004 1 91.12 387 GLY B C 1
ATOM 6520 O O . GLY B 1 387 ? -4.105 -15.758 1.917 1 91.12 387 GLY B O 1
ATOM 6521 N N . ARG B 1 388 ? -2.881 -14.938 3.6 1 94.88 388 ARG B N 1
ATOM 6522 C CA . ARG B 1 388 ? -2.791 -13.594 3.049 1 94.88 388 ARG B CA 1
ATOM 6523 C C . ARG B 1 388 ? -2.051 -13.594 1.716 1 94.88 388 ARG B C 1
ATOM 6525 O O . ARG B 1 388 ? -2.484 -12.945 0.76 1 94.88 388 ARG B O 1
ATOM 6532 N N . THR B 1 389 ? -1.008 -14.336 1.641 1 92.19 389 THR B N 1
ATOM 6533 C CA . THR B 1 389 ? -0.187 -14.375 0.435 1 92.19 389 THR B CA 1
ATOM 6534 C C . THR B 1 389 ? -0.932 -15.062 -0.705 1 92.19 389 THR B C 1
ATOM 6536 O O . THR B 1 389 ? -0.889 -14.602 -1.849 1 92.19 389 THR B O 1
ATOM 6539 N N . PHE B 1 390 ? -1.627 -16.141 -0.369 1 91 390 PHE B N 1
ATOM 6540 C CA . PHE B 1 390 ? -2.414 -16.828 -1.386 1 91 390 PHE B CA 1
ATOM 6541 C C . PHE B 1 390 ? -3.543 -15.938 -1.891 1 91 390 PHE B C 1
ATOM 6543 O O . PHE B 1 390 ? -3.803 -15.875 -3.094 1 91 390 PHE B O 1
ATOM 6550 N N . ALA B 1 391 ? -4.188 -15.297 -0.955 1 95.38 391 ALA B N 1
ATOM 6551 C CA . ALA B 1 391 ? -5.27 -14.398 -1.341 1 95.38 391 ALA B CA 1
ATOM 6552 C C . ALA B 1 391 ? -4.746 -13.227 -2.16 1 95.38 391 ALA B C 1
ATOM 6554 O O . ALA B 1 391 ? -5.402 -12.766 -3.096 1 95.38 391 ALA B O 1
ATOM 6555 N N . ALA B 1 392 ? -3.572 -12.727 -1.818 1 96.69 392 ALA B N 1
ATOM 6556 C CA . ALA B 1 392 ? -2.947 -11.641 -2.578 1 96.69 392 ALA B CA 1
ATOM 6557 C C . ALA B 1 392 ? -2.621 -12.094 -4 1 96.69 392 ALA B C 1
ATOM 6559 O O . ALA B 1 392 ? -2.83 -11.344 -4.957 1 96.69 392 ALA B O 1
ATOM 6560 N N . ALA B 1 393 ? -2.076 -13.273 -4.105 1 94.12 393 ALA B N 1
ATOM 6561 C CA . ALA B 1 393 ? -1.775 -13.82 -5.422 1 94.12 393 ALA B CA 1
ATOM 6562 C C . ALA B 1 393 ? -3.035 -13.914 -6.281 1 94.12 393 ALA B C 1
ATOM 6564 O O . ALA B 1 393 ? -3 -13.617 -7.477 1 94.12 393 ALA B O 1
ATOM 6565 N N . ASP B 1 394 ? -4.07 -14.336 -5.645 1 96.25 394 ASP B N 1
ATOM 6566 C CA . ASP B 1 394 ? -5.344 -14.43 -6.355 1 96.25 394 ASP B CA 1
ATOM 6567 C C . ASP B 1 394 ? -5.805 -13.055 -6.836 1 96.25 394 ASP B C 1
ATOM 6569 O O . ASP B 1 394 ? -6.234 -12.898 -7.98 1 96.25 394 ASP B O 1
ATOM 6573 N N . LEU B 1 395 ? -5.738 -12.055 -6 1 98.19 395 LEU B N 1
ATOM 6574 C CA . LEU B 1 395 ? -6.141 -10.703 -6.383 1 98.19 395 LEU B CA 1
ATOM 6575 C C . LEU B 1 395 ? -5.211 -10.141 -7.449 1 98.19 395 LEU B C 1
ATOM 6577 O O . LEU B 1 395 ? -5.645 -9.375 -8.32 1 98.19 395 LEU B O 1
ATOM 6581 N N . HIS B 1 396 ? -3.982 -10.531 -7.367 1 97.94 396 HIS B N 1
ATOM 6582 C CA . HIS B 1 396 ? -3.043 -10.148 -8.414 1 97.94 396 HIS B CA 1
ATOM 6583 C C . HIS B 1 396 ? -3.482 -10.68 -9.773 1 97.94 396 HIS B C 1
ATOM 6585 O O . HIS B 1 396 ? -3.449 -9.961 -10.773 1 97.94 396 HIS B O 1
ATOM 6591 N N . MET B 1 397 ? -3.926 -11.914 -9.82 1 97.44 397 MET B N 1
ATOM 6592 C CA . MET B 1 397 ? -4.422 -12.508 -11.062 1 97.44 397 MET B CA 1
ATOM 6593 C C . MET B 1 397 ? -5.668 -11.773 -11.555 1 97.44 397 MET B C 1
ATOM 6595 O O . MET B 1 397 ? -5.824 -11.555 -12.75 1 97.44 397 MET B O 1
ATOM 6599 N N . LEU B 1 398 ? -6.5 -11.453 -10.641 1 98.25 398 LEU B N 1
ATOM 6600 C CA . LEU B 1 398 ? -7.715 -10.727 -10.992 1 98.25 398 LEU B CA 1
ATOM 6601 C C . LEU B 1 398 ? -7.379 -9.352 -11.562 1 98.25 398 LEU B C 1
ATOM 6603 O O . LEU B 1 398 ? -7.898 -8.969 -12.609 1 98.25 398 LEU B O 1
ATOM 6607 N N . GLY B 1 399 ? -6.531 -8.625 -10.891 1 98.38 399 GLY B N 1
ATOM 6608 C CA . GLY B 1 399 ? -6.219 -7.246 -11.242 1 98.38 399 GLY B CA 1
ATOM 6609 C C . GLY B 1 399 ? -5.488 -7.117 -12.562 1 98.38 399 GLY B C 1
ATOM 6610 O O . GLY B 1 399 ? -5.773 -6.207 -13.352 1 98.38 399 GLY B O 1
ATOM 6611 N N . VAL B 1 400 ? -4.578 -8.031 -12.836 1 98.06 400 VAL B N 1
ATOM 6612 C CA . VAL B 1 400 ? -3.686 -7.891 -13.984 1 98.06 400 VAL B CA 1
ATOM 6613 C C . VAL B 1 400 ? -4.254 -8.656 -15.18 1 98.06 400 VAL B C 1
ATOM 6615 O O . VAL B 1 400 ? -4.199 -8.18 -16.312 1 98.06 400 VAL B O 1
ATOM 6618 N N . PHE B 1 401 ? -4.961 -9.805 -14.891 1 97.75 401 PHE B N 1
ATOM 6619 C CA . PHE B 1 401 ? -5.285 -10.703 -16 1 97.75 401 PHE B CA 1
ATOM 6620 C C . PHE B 1 401 ? -6.785 -10.977 -16.047 1 97.75 401 PHE B C 1
ATOM 6622 O O . PHE B 1 401 ? -7.262 -11.695 -16.922 1 97.75 401 PHE B O 1
ATOM 6629 N N . ASN B 1 402 ? -7.527 -10.406 -15.094 1 98 402 ASN B N 1
ATOM 6630 C CA . ASN B 1 402 ? -8.938 -10.727 -14.906 1 98 402 ASN B CA 1
ATOM 6631 C C . ASN B 1 402 ? -9.156 -12.227 -14.742 1 98 402 ASN B C 1
ATOM 6633 O O . ASN B 1 402 ? -10.094 -12.789 -15.312 1 98 402 ASN B O 1
ATOM 6637 N N . SER B 1 403 ? -8.289 -12.828 -14.023 1 97.62 403 SER B N 1
ATOM 6638 C CA . SER B 1 403 ? -8.312 -14.273 -13.82 1 97.62 403 SER B CA 1
ATOM 6639 C C . SER B 1 403 ? -8.391 -14.617 -12.336 1 97.62 403 SER B C 1
ATOM 6641 O O . SER B 1 403 ? -9.031 -13.906 -11.555 1 97.62 403 SER B O 1
ATOM 6643 N N . LEU B 1 404 ? -7.902 -15.789 -11.93 1 96.25 404 LEU B N 1
ATOM 6644 C CA . LEU B 1 404 ? -8.023 -16.281 -10.555 1 96.25 404 LEU B CA 1
ATOM 6645 C C . LEU B 1 404 ? -7.035 -17.406 -10.289 1 96.25 404 LEU B C 1
ATOM 6647 O O . LEU B 1 404 ? -6.551 -18.047 -11.227 1 96.25 404 LEU B O 1
ATOM 6651 N N . GLU B 1 405 ? -6.727 -17.594 -9.047 1 95.31 405 GLU B N 1
ATOM 6652 C CA . GLU B 1 405 ? -6.102 -18.844 -8.609 1 95.31 405 GLU B CA 1
ATOM 6653 C C . GLU B 1 405 ? -7.152 -19.891 -8.25 1 95.31 405 GLU B C 1
ATOM 6655 O O . GLU B 1 405 ? -8.125 -19.594 -7.559 1 95.31 405 GLU B O 1
ATOM 6660 N N . ARG B 1 406 ? -6.934 -21.062 -8.742 1 96.25 406 ARG B N 1
ATOM 6661 C CA . ARG B 1 406 ? -7.949 -22.094 -8.594 1 96.25 406 ARG B CA 1
ATOM 6662 C C . ARG B 1 406 ? -7.555 -23.109 -7.523 1 96.25 406 ARG B C 1
ATOM 6664 O O . ARG B 1 406 ? -6.379 -23.453 -7.395 1 96.25 406 ARG B O 1
ATOM 6671 N N . ASN B 1 407 ? -8.562 -23.484 -6.719 1 93.44 407 ASN B N 1
ATOM 6672 C CA . ASN B 1 407 ? -8.367 -24.672 -5.879 1 93.44 407 ASN B CA 1
ATOM 6673 C C . ASN B 1 407 ? -8.773 -25.938 -6.602 1 93.44 407 ASN B C 1
ATOM 6675 O O . ASN B 1 407 ? -9.18 -25.906 -7.766 1 93.44 407 ASN B O 1
ATOM 6679 N N . LEU B 1 408 ? -8.633 -27.062 -5.98 1 94.56 408 LEU B N 1
ATOM 6680 C CA . LEU B 1 408 ? -8.867 -28.344 -6.648 1 94.56 408 LEU B CA 1
ATOM 6681 C C . LEU B 1 408 ? -10.328 -28.469 -7.074 1 94.56 408 LEU B C 1
ATOM 6683 O O . LEU B 1 408 ? -10.617 -29.078 -8.109 1 94.56 408 LEU B O 1
ATOM 6687 N N . GLU B 1 409 ? -11.211 -27.938 -6.273 1 94.75 409 GLU B N 1
ATOM 6688 C CA . GLU B 1 409 ? -12.625 -27.969 -6.637 1 94.75 409 GLU B CA 1
ATOM 6689 C C . GLU B 1 409 ? -12.891 -27.125 -7.879 1 94.75 409 GLU B C 1
ATOM 6691 O O . GLU B 1 409 ? -13.688 -27.5 -8.742 1 94.75 409 GLU B O 1
ATOM 6696 N N . ASP B 1 410 ? -12.273 -25.984 -7.941 1 95.5 410 ASP B N 1
ATOM 6697 C CA . ASP B 1 410 ? -12.383 -25.125 -9.109 1 95.5 410 ASP B CA 1
ATOM 6698 C C . ASP B 1 410 ? -11.875 -25.844 -10.367 1 95.5 410 ASP B C 1
ATOM 6700 O O . ASP B 1 410 ? -12.492 -25.75 -11.43 1 95.5 410 ASP B O 1
ATOM 6704 N N . TRP B 1 411 ? -10.75 -26.516 -10.227 1 96.81 411 TRP B N 1
ATOM 6705 C CA . TRP B 1 411 ? -10.188 -27.25 -11.344 1 96.81 411 TRP B CA 1
ATOM 6706 C C . TRP B 1 411 ? -11.133 -28.359 -11.812 1 96.81 411 TRP B C 1
ATOM 6708 O O . TRP B 1 411 ? -11.336 -28.547 -13.008 1 96.81 411 TRP B O 1
ATOM 6718 N N . LYS B 1 412 ? -11.633 -29.047 -10.891 1 96.44 412 LYS B N 1
ATOM 6719 C CA . LYS B 1 412 ? -12.578 -30.109 -11.211 1 96.44 412 LYS B CA 1
ATOM 6720 C C . LYS B 1 412 ? -13.766 -29.578 -12 1 96.44 412 LYS B C 1
ATOM 6722 O O . LYS B 1 412 ? -14.18 -30.172 -13 1 96.44 412 LYS B O 1
ATOM 6727 N N . LYS B 1 413 ? -14.273 -28.516 -11.5 1 96.25 413 LYS B N 1
ATOM 6728 C CA . LYS B 1 413 ? -15.414 -27.891 -12.18 1 96.25 413 LYS B CA 1
ATOM 6729 C C . LYS B 1 413 ? -15.039 -27.453 -13.594 1 96.25 413 LYS B C 1
ATOM 6731 O O . LYS B 1 413 ? -15.781 -27.688 -14.547 1 96.25 413 LYS B O 1
ATOM 6736 N N . LEU B 1 414 ? -13.906 -26.812 -13.742 1 97.44 414 LEU B N 1
ATOM 6737 C CA . LEU B 1 414 ? -13.445 -26.328 -15.039 1 97.44 414 LEU B CA 1
ATOM 6738 C C . LEU B 1 414 ? -13.266 -27.484 -16.016 1 97.44 414 LEU B C 1
ATOM 6740 O O . LEU B 1 414 ? -13.703 -27.406 -17.172 1 97.44 414 LEU B O 1
ATOM 6744 N N . LEU B 1 415 ? -12.688 -28.562 -15.57 1 97.75 415 LEU B N 1
ATOM 6745 C CA . LEU B 1 415 ? -12.453 -29.734 -16.406 1 97.75 415 LEU B CA 1
ATOM 6746 C C . LEU B 1 415 ? -13.773 -30.359 -16.844 1 97.75 415 LEU B C 1
ATOM 6748 O O . LEU B 1 415 ? -13.914 -30.766 -18 1 97.75 415 LEU B O 1
ATOM 6752 N N . GLY B 1 416 ? -14.68 -30.422 -15.922 1 96.69 416 GLY B N 1
ATOM 6753 C CA . GLY B 1 416 ? -16 -30.938 -16.234 1 96.69 416 GLY B CA 1
ATOM 6754 C C . GLY B 1 416 ? -16.719 -30.125 -17.312 1 96.69 416 GLY B C 1
ATOM 6755 O O . GLY B 1 416 ? -17.406 -30.688 -18.156 1 96.69 416 GLY B O 1
ATOM 6756 N N . ASP B 1 417 ? -16.562 -28.844 -17.266 1 96.38 417 ASP B N 1
ATOM 6757 C CA . ASP B 1 417 ? -17.172 -27.953 -18.234 1 96.38 417 ASP B CA 1
ATOM 6758 C C . ASP B 1 417 ? -16.547 -28.141 -19.625 1 96.38 417 ASP B C 1
ATOM 6760 O O . ASP B 1 417 ? -17.219 -27.922 -20.641 1 96.38 417 ASP B O 1
ATOM 6764 N N . VAL B 1 418 ? -15.312 -28.516 -19.672 1 97.88 418 VAL B N 1
ATOM 6765 C CA . VAL B 1 418 ? -14.602 -28.734 -20.938 1 97.88 418 VAL B CA 1
ATOM 6766 C C . VAL B 1 418 ? -15.008 -30.078 -21.547 1 97.88 418 VAL B C 1
ATOM 6768 O O . VAL B 1 418 ? -15.367 -30.141 -22.719 1 97.88 418 VAL B O 1
ATOM 6771 N N . ASP B 1 419 ? -14.852 -31.125 -20.781 1 97.5 419 ASP B N 1
ATOM 6772 C CA . ASP B 1 419 ? -15.164 -32.5 -21.188 1 97.5 419 ASP B CA 1
ATOM 6773 C C . ASP B 1 419 ? -15.305 -33.406 -19.969 1 97.5 419 ASP B C 1
ATOM 6775 O O . ASP B 1 419 ? -14.367 -33.562 -19.188 1 97.5 419 ASP B O 1
ATOM 6779 N N . GLU B 1 420 ? -16.391 -34.031 -19.797 1 95.25 420 GLU B N 1
ATOM 6780 C CA . GLU B 1 420 ? -16.688 -34.875 -18.641 1 95.25 420 GLU B CA 1
ATOM 6781 C C . GLU B 1 420 ? -15.695 -36.031 -18.531 1 95.25 420 GLU B C 1
ATOM 6783 O O . GLU B 1 420 ? -15.555 -36.625 -17.453 1 95.25 420 GLU B O 1
ATOM 6788 N N . ARG B 1 421 ? -15.008 -36.344 -19.594 1 94.94 421 ARG B N 1
ATOM 6789 C CA . ARG B 1 421 ? -14.07 -37.469 -19.609 1 94.94 421 ARG B CA 1
ATOM 6790 C C . ARG B 1 421 ? -12.734 -37.062 -18.984 1 94.94 421 ARG B C 1
ATOM 6792 O O . ARG B 1 421 ? -11.852 -37.906 -18.797 1 94.94 421 ARG B O 1
ATOM 6799 N N . LEU B 1 422 ? -12.562 -35.781 -18.719 1 97.62 422 LEU B N 1
ATOM 6800 C CA . LEU B 1 422 ? -11.367 -35.281 -18.031 1 97.62 422 LEU B CA 1
ATOM 6801 C C . LEU B 1 422 ? -11.523 -35.406 -16.516 1 97.62 422 LEU B C 1
ATOM 6803 O O . LEU B 1 422 ? -12.422 -34.812 -15.93 1 97.62 422 LEU B O 1
ATOM 6807 N N . GLU B 1 423 ? -10.562 -36.156 -15.898 1 95.56 423 GLU B N 1
ATOM 6808 C CA . GLU B 1 423 ? -10.656 -36.406 -14.461 1 95.56 423 GLU B CA 1
ATOM 6809 C C . GLU B 1 423 ? -9.328 -36.094 -13.766 1 95.56 423 GLU B C 1
ATOM 6811 O O . GLU B 1 423 ? -8.266 -36.469 -14.281 1 95.56 423 GLU B O 1
ATOM 6816 N N . ILE B 1 424 ? -9.492 -35.5 -12.641 1 96.31 424 ILE B N 1
ATOM 6817 C CA . ILE B 1 424 ? -8.289 -35.281 -11.844 1 96.31 424 ILE B CA 1
ATOM 6818 C C . ILE B 1 424 ? -7.812 -36.594 -11.234 1 96.31 424 ILE B C 1
ATOM 6820 O O . ILE B 1 424 ? -8.586 -37.312 -10.594 1 96.31 424 ILE B O 1
ATOM 6824 N N . GLY B 1 425 ? -6.645 -36.875 -11.5 1 92.69 425 GLY B N 1
ATOM 6825 C CA . GLY B 1 425 ? -6.008 -38.031 -10.898 1 92.69 425 GLY B CA 1
ATOM 6826 C C . GLY B 1 425 ? -5.137 -37.688 -9.703 1 92.69 425 GLY B C 1
ATOM 6827 O O . GLY B 1 425 ? -5.598 -37.062 -8.758 1 92.69 425 GLY B O 1
ATOM 6828 N N . HIS B 1 426 ? -3.891 -37.969 -9.852 1 91.31 426 HIS B N 1
ATOM 6829 C CA . HIS B 1 426 ? -2.936 -37.781 -8.766 1 91.31 426 HIS B CA 1
ATOM 6830 C C . HIS B 1 426 ? -2.504 -36.312 -8.656 1 91.31 426 HIS B C 1
ATOM 6832 O O . HIS B 1 426 ? -2.197 -35.688 -9.664 1 91.31 426 HIS B O 1
ATOM 6838 N N . VAL B 1 427 ? -2.578 -35.812 -7.434 1 94.19 427 VAL B N 1
ATOM 6839 C CA . VAL B 1 427 ? -2.084 -34.469 -7.121 1 94.19 427 VAL B CA 1
ATOM 6840 C C . VAL B 1 427 ? -1.053 -34.562 -6 1 94.19 427 VAL B C 1
ATOM 6842 O O . VAL B 1 427 ? -1.381 -34.344 -4.832 1 94.19 427 VAL B O 1
ATOM 6845 N N . PRO B 1 428 ? 0.153 -34.781 -6.395 1 89.69 428 PRO B N 1
ATOM 6846 C CA . PRO B 1 428 ? 1.168 -34.938 -5.352 1 89.69 428 PRO B CA 1
ATOM 6847 C C . PRO B 1 428 ? 1.409 -33.656 -4.551 1 89.69 428 PRO B C 1
ATOM 6849 O O . PRO B 1 428 ? 1.388 -32.562 -5.113 1 89.69 428 PRO B O 1
ATOM 6852 N N . GLU B 1 429 ? 1.564 -33.875 -3.281 1 83.88 429 GLU B N 1
ATOM 6853 C CA . GLU B 1 429 ? 1.94 -32.75 -2.422 1 83.88 429 GLU B CA 1
ATOM 6854 C C . GLU B 1 429 ? 3.445 -32.719 -2.174 1 83.88 429 GLU B C 1
ATOM 6856 O O . GLU B 1 429 ? 4.039 -33.75 -1.83 1 83.88 429 GLU B O 1
ATOM 6861 N N . VAL B 1 430 ? 4.051 -31.688 -2.533 1 83.62 430 VAL B N 1
ATOM 6862 C CA . VAL B 1 430 ? 5.453 -31.438 -2.223 1 83.62 430 VAL B CA 1
ATOM 6863 C C . VAL B 1 430 ? 5.57 -30.312 -1.206 1 83.62 430 VAL B C 1
ATOM 6865 O O . VAL B 1 430 ? 5.504 -29.125 -1.567 1 83.62 430 VAL B O 1
ATOM 6868 N N . PRO B 1 431 ? 5.828 -30.703 0.033 1 76 431 PRO B N 1
ATOM 6869 C CA . PRO B 1 431 ? 5.906 -29.656 1.062 1 76 431 PRO B CA 1
ATOM 6870 C C . PRO B 1 431 ? 6.883 -28.547 0.702 1 76 431 PRO B C 1
ATOM 6872 O O . PRO B 1 431 ? 7.996 -28.812 0.248 1 76 431 PRO B O 1
ATOM 6875 N N . GLY B 1 432 ? 6.379 -27.328 0.79 1 73.19 432 GLY B N 1
ATOM 6876 C CA . GLY B 1 432 ? 7.246 -26.188 0.544 1 73.19 432 GLY B CA 1
ATOM 6877 C C . GLY B 1 432 ? 7.152 -25.656 -0.875 1 73.19 432 GLY B C 1
ATOM 6878 O O . GLY B 1 432 ? 7.625 -24.547 -1.168 1 73.19 432 GLY B O 1
ATOM 6879 N N . ALA B 1 433 ? 6.52 -26.484 -1.731 1 79.88 433 ALA B N 1
ATOM 6880 C C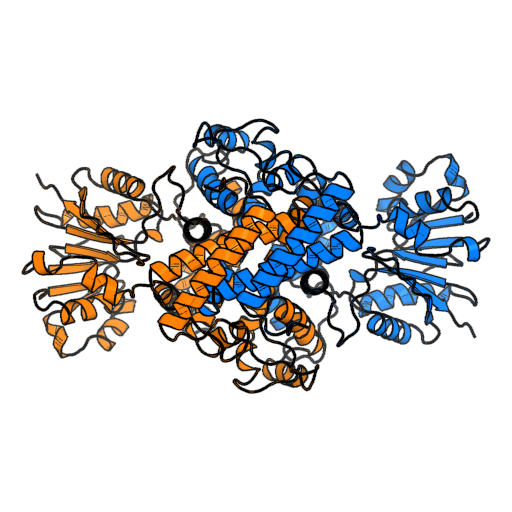A . ALA B 1 433 ? 6.391 -26.047 -3.119 1 79.88 433 ALA B CA 1
ATOM 6881 C C . ALA B 1 433 ? 5.18 -25.141 -3.299 1 79.88 433 ALA B C 1
ATOM 6883 O O . ALA B 1 433 ? 4.105 -25.406 -2.758 1 79.88 433 ALA B O 1
ATOM 6884 N N . LEU B 1 434 ? 5.438 -24.078 -4.008 1 79.25 434 LEU B N 1
ATOM 6885 C CA . LEU B 1 434 ? 4.355 -23.156 -4.328 1 79.25 434 LEU B CA 1
ATOM 6886 C C . LEU B 1 434 ? 3.369 -23.781 -5.305 1 79.25 434 LEU B C 1
ATOM 6888 O O . LEU B 1 434 ? 2.16 -23.547 -5.207 1 79.25 434 LEU B O 1
ATOM 6892 N N . HIS B 1 435 ? 3.924 -24.578 -6.227 1 89.12 435 HIS B N 1
ATOM 6893 C CA . HIS B 1 435 ? 3.111 -25.203 -7.266 1 89.12 435 HIS B CA 1
ATOM 6894 C C . HIS B 1 435 ? 2.977 -26.703 -7.027 1 89.12 435 HIS B C 1
ATOM 6896 O O . HIS B 1 435 ? 3.773 -27.297 -6.297 1 89.12 435 HIS B O 1
ATOM 6902 N N . ARG B 1 436 ? 1.933 -27.203 -7.625 1 92.56 436 ARG B N 1
ATOM 6903 C CA . ARG B 1 436 ? 1.677 -28.641 -7.598 1 92.56 436 ARG B CA 1
ATOM 6904 C C . ARG B 1 436 ? 1.341 -29.172 -8.992 1 92.56 436 ARG B C 1
ATOM 6906 O O . ARG B 1 436 ? 0.841 -28.422 -9.836 1 92.56 436 ARG B O 1
ATOM 6913 N N . PHE B 1 437 ? 1.708 -30.422 -9.094 1 95.88 437 PHE B N 1
ATOM 6914 C CA . PHE B 1 437 ? 1.202 -31.125 -10.266 1 95.88 437 PHE B CA 1
ATOM 6915 C C . PHE B 1 437 ? -0.262 -31.5 -10.078 1 95.88 437 PHE B C 1
ATOM 6917 O O . PHE B 1 437 ? -0.663 -31.938 -9 1 95.88 437 PHE B O 1
ATOM 6924 N N . ILE B 1 438 ? -1.016 -31.281 -11.07 1 97.25 438 ILE B N 1
ATOM 6925 C CA . ILE B 1 438 ? -2.369 -31.812 -11.188 1 97.25 438 ILE B CA 1
ATOM 6926 C C . ILE B 1 438 ? -2.457 -32.75 -12.398 1 97.25 438 ILE B C 1
ATOM 6928 O O . ILE B 1 438 ? -2.549 -32.281 -13.539 1 97.25 438 ILE B O 1
ATOM 6932 N N . GLU B 1 439 ? -2.443 -34 -12.133 1 97.12 439 GLU B N 1
ATOM 6933 C CA . GLU B 1 439 ? -2.574 -34.969 -13.219 1 97.12 439 GLU B CA 1
ATOM 6934 C C . GLU B 1 439 ? -4.027 -35.125 -13.648 1 97.12 439 GLU B C 1
ATOM 6936 O O . GLU B 1 439 ? -4.902 -35.375 -12.828 1 97.12 439 GLU B O 1
ATOM 6941 N N . ILE B 1 440 ? -4.254 -34.906 -14.875 1 97.5 440 ILE B N 1
ATOM 6942 C CA . ILE B 1 440 ? -5.578 -35.094 -15.453 1 97.5 440 ILE B CA 1
ATOM 6943 C C . ILE B 1 440 ? -5.562 -36.281 -16.406 1 97.5 440 ILE B C 1
ATOM 6945 O O . ILE B 1 440 ? -4.734 -36.344 -17.328 1 97.5 440 ILE B O 1
ATOM 6949 N N . LYS B 1 441 ? -6.453 -37.156 -16.219 1 95.69 441 LYS B N 1
ATOM 6950 C CA . LYS B 1 441 ? -6.586 -38.312 -17.062 1 95.69 441 LYS B CA 1
ATOM 6951 C C . LYS B 1 441 ? -7.785 -38.188 -18 1 95.69 441 LYS B C 1
ATOM 6953 O O . LYS B 1 441 ? -8.742 -37.5 -17.703 1 95.69 441 LYS B O 1
ATOM 6958 N N . PHE B 1 442 ? -7.582 -38.812 -19.078 1 95 442 PHE B N 1
ATOM 6959 C CA . PHE B 1 442 ? -8.656 -38.812 -20.062 1 95 442 PHE B CA 1
ATOM 6960 C C . PHE B 1 442 ? -9.297 -40.219 -20.141 1 95 442 PHE B C 1
ATOM 6962 O O . PHE B 1 442 ? -8.648 -41.188 -20.531 1 95 442 PHE B O 1
ATOM 6969 N N . ARG B 1 443 ? -10.594 -40.25 -19.672 1 88.12 443 ARG B N 1
ATOM 6970 C CA . ARG B 1 443 ? -11.32 -41.531 -19.703 1 88.12 443 ARG B CA 1
ATOM 6971 C C . ARG B 1 443 ? -11.961 -41.75 -21.062 1 88.12 443 ARG B C 1
ATOM 6973 O O . ARG B 1 443 ? -13.016 -41.219 -21.375 1 88.12 443 ARG B O 1
ATOM 6980 N N . GLY B 1 444 ? -11.266 -42.094 -22.062 1 76.88 444 GLY B N 1
ATOM 6981 C CA . GLY B 1 444 ? -11.703 -42.312 -23.422 1 76.88 444 GLY B CA 1
ATOM 6982 C C . GLY B 1 444 ? -12.938 -43.219 -23.5 1 76.88 444 GLY B C 1
ATOM 6983 O O . GLY B 1 444 ? -13.312 -43.844 -22.531 1 76.88 444 GLY B O 1
ATOM 6984 N N . ARG B 1 445 ? -13.906 -43.062 -24.484 1 60.16 445 ARG B N 1
ATOM 6985 C CA . ARG B 1 445 ? -14.805 -44.125 -24.922 1 60.16 445 ARG B CA 1
ATOM 6986 C C . ARG B 1 445 ? -14.047 -45.188 -25.703 1 60.16 445 ARG B C 1
ATOM 6988 O O . ARG B 1 445 ? -13.031 -44.906 -26.328 1 60.16 445 ARG B O 1
#

Radius of gyration: 29.78 Å; Cα contacts (8 Å, |Δi|>4): 1679; chains: 2; bounding box: 57×95×70 Å

Organism: Fusarium oxysporum f. sp. lycopersici (strain 4287 / CBS 123668 / FGSC 9935 / NRRL 34936) (NCBI:txid426428)